Protein 4D2I (pdb70)

GO terms:
  GO:0016887 ATP hydrolysis activity (F, EXP)
  GO:0043138 3'-5' DNA helicase activity (F, EXP)
  GO:0043139 5'-3' DNA helicase activity (F, EXP)
  GO:0005515 protein binding (F, IPI)

B-factor: mean 50.23, std 13.12, range [23.18, 131.53]

Secondary structure (DSSP, 8-state):
-EEEEEES---SSEEEEEESS---TT-EEEEEETTEEEEEEEEEEEEE-SSS-TT---HHHHHHHHHSSS----EEEEEEEEEEETTTTTB--SSPPPTT-EEEEPPHHHHHHHHTTT--EEEEEESSS--EEEE-SGGGGG-EEEE-STTSSHHHHHHHHHHHHHHTT--EEEEESSSTTTTS--TTEEEE---B-GGG--HHHHHHHTT--TT-HHHHHHHHHHHHHHHHHHHHHHHHT-S-GGGSHHHHHHHHHHH--HHHHHHHHHHHHHTTTTB-SSSPPHHHH--TTSEEEEE-TT--HHHHHHHHHHHHHHHHHHHHHHHHHSSSS--S-EEEEETTHHHH--SSS--HHHHHHHHHHHHGGGGTEEEEEEES-GGGS-HHHHTT--EEEE-----HHHHHHHHTT-SS--HHHHTTGGG--TTEEEEESTTSSS-EEEEEPPPSS-PPPSPPPS--/-EEEEEEEEE-SSEEEEEESS---TT-EEEEEETTEEEEEEEEEEEEE-SSS-TT---HHHHHHHHHSSS----EEEEEEEEEEETTTTTB--SSPPPTT-EEEEPPHHHHHHHHTTT--EEEEEESSS--EEEE-SGGGGG-EEEE-STTSSHHHHHHHHHHHHHHTT--EEEEESSSTTTTS--TTEEEE---B-GGG--HHHHHHHTT-STT-HHHHHHHHHHHHHHHHHHHHH--HHHHHHHHHHH--HHHHHHHHHHHHHHHTTTTB-SSSPPHHHH--TTSEEEEE-TT--HHHHHHHHHHHHHHHHHHHHHHHHHSSSS--S-EEEEETTGGGT--SSS--HHHHHHHHHHHHHHHHTEEEEEEES-GGGS-HHHHTT--EEEE-----HHHHHHHHTT-SS--HHHHTTGGG--TTEEEEESTTSSS-EEEEEPP-SS-PPPSSPPSS--

Nearest PDB structures (foldseek):
  4d2i-assembly1_A  TM=1.002E+00  e=2.259E-101  Saccharolobus solfataricus P2
  4d2i-assembly1_B-3  TM=9.836E-01  e=3.984E-94  Saccharolobus solfataricus P2
  8wld-assembly1_A  TM=7.242E-01  e=3.880E-29  Paenibacillus sp. 453mf
  8wod-assembly1_O  TM=7.188E-01  e=1.744E-27  Paenibacillus sp. 453mf
  8woc-assembly1_A  TM=7.918E-01  e=6.449E-25  Paenibacillus sp. 45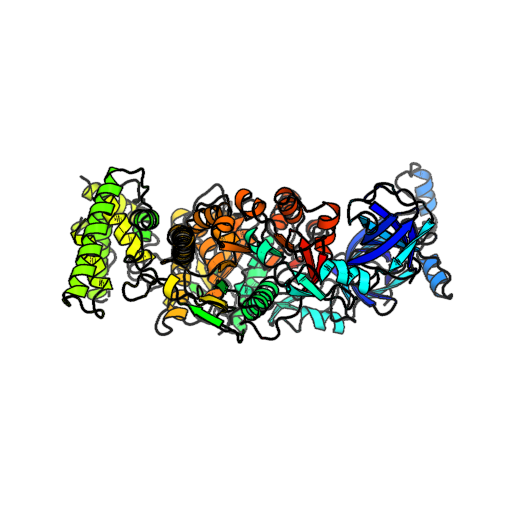3mf

Solvent-accessible surface area: 38636 Å² total; per-residue (Å²): 127,72,1,0,91,1,46,53,176,25,74,52,101,76,3,51,0,70,15,101,101,91,8,86,27,1,29,6,0,1,0,99,15,101,128,9,44,0,0,0,0,0,10,40,7,24,7,1,5,98,92,1,59,63,120,24,46,56,30,119,85,0,59,173,30,84,151,122,135,160,54,32,64,63,51,12,68,1,96,0,30,5,20,1,5,28,89,72,158,60,106,145,2,116,76,47,8,139,75,47,9,60,0,46,57,3,86,50,126,7,0,75,34,2,3,16,131,67,7,69,0,82,0,0,27,2,25,69,67,128,0,61,0,62,0,44,49,122,16,6,22,71,5,2,0,1,0,0,4,28,45,2,18,23,23,37,0,4,0,4,8,3,14,61,7,5,100,104,49,19,6,3,0,0,3,0,3,20,0,26,0,30,83,7,98,9,117,51,28,25,137,2,72,11,56,0,6,0,26,94,12,57,29,126,9,0,0,50,5,2,107,3,162,43,114,34,136,123,47,31,144,25,0,93,144,4,5,57,139,9,4,79,41,0,100,64,20,54,96,68,56,133,21,77,109,112,62,2,59,65,61,0,63,100,77,0,38,120,32,24,164,35,44,0,24,11,48,0,21,25,0,26,85,68,9,73,38,1,10,31,5,72,17,51,13,4,25,125,49,6,90,146,17,69,0,0,0,0,10,2,21,58,5,8,39,27,0,0,18,0,0,0,6,6,5,0,28,56,0,3,39,1,22,101,60,49,112,206,47,160,115,46,28,4,102,19,81,1,22,0,7,0,12,14,0,9,4,5,0,8,117,116,55,134,28,41,0,31,109,24,0,31,77,0,10,173,39,0,130,120,24,22,0,2,0,6,0,0,0,25,30,0,48,13,2,11,67,84,1,0,62,48,2,38,0,0,0,0,0,46,4,28,2,38,48,3,27,106,36,0,26,124,6,19,142,58,18,35,112,52,2,1,120,25,0,20,22,0,17,79,12,30,0,1,0,2,15,119,2,15,82,24,33,0,1,0,81,3,29,162,14,140,19,173,48,88,54,18,45,39,85,2,39,79,130,58,4,0,21,0,0,2,98,1,36,30,62,84,3,32,5,0,8,57,99,111,21,128,21,0,21,0,0,0,0,93,15,99,132,10,47,0,0,0,0,3,8,51,50,67,181,22,17,66,85,47,75,150,126,60,141,56,114,118,84,32,104,172,34,145,153,1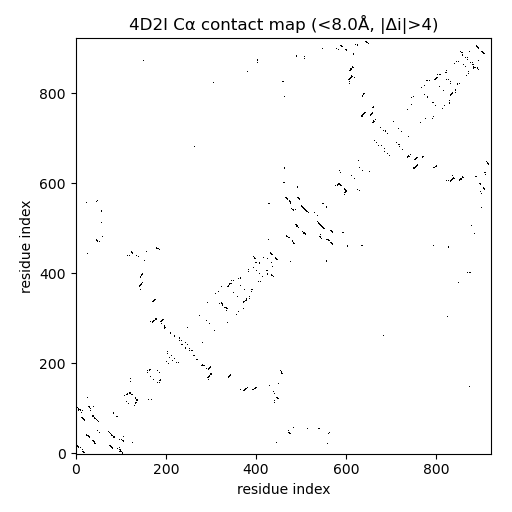23,134,159,53,45,67,115,54,20,27,1,78,1,34,6,20,2,4,24,88,64,155,64,68,51,2,52,15,0,1,57,4,1,7,43,0,40,53,1,89,49,129,15,0,80,32,2,4,20,131,70,9,70,1,86,0,0,28,2,13,64,44,121,0,62,0,67,0,39,9,47,7,4,0,30,4,1,0,0,0,0,35,112,64,4,17,22,22,38,0,3,0,4,8,3,23,64,5,5,90,78,29,0,2,2,0,0,1,0,56,63,2,22,0,14,90,14,96,8,116,50,46,20,139,5,91,11,63,0,6,0,13,87,7,49,27,88,18,1,1,50,10,2,92,6,48,135,121,16,69,71,34,6,58,13,3,21,118,6,4,58,147,12,3,80,44,13,112,87,93,159,69,57,67,108,0,66,107,87,0,37,118,32,28,124,23,112,92,76,0,41,92,57,0,69,85,3,27,111,89,10,73,76,0,11,29,6,108,19,49,13,3,26,142,48,9,89,132,13,54,0,0,0,0,12,4,73,151,28,67,109,51,0,10,20,2,0,0,5,5,4,0,32,60,0,0,34,3,21,32,63,48,68,112,46,151,119,44,27,5,102,17,9,0,5,0,6,0,9,24,0,25,37,4,0,13,116,152,89,139,23,57,0,36,90,23,0,24,15,0,6,17,0,0,27,14,4,2,0,0,1,7,0,1,0,44,113,0,102,10,1,12,57,33,2,0,25,23,1,16,0,1,0,0,0,69,4,110,79,79,73,23,30,114,40,0,16,44,5,7,19,33,0,16,80,44,2,3,104,20,0,46,67,4,84,93,11,28,0,0,0,2,16,84,2,18,89,24,37,0,1,0,90,5,34,164,18,169,22,165,48,95,57,44,136,100,113,169,167,44,233

Foldseek 3Di:
DFFWFWADDWDLWKTKTWGPDDDDFQFWKWFDDDLFTWIKTWFDKDKAFPVCHPPDDDVVVVVVCVVDPPPTDMTMMTMITGQATVRPVGHTRPGIHDGGGTMGGDDLVVLLVFFPPQFQQWFFFGPPDPHTGGFHDLQLLLAEEEEAAPQQQRVQSVLSRLQSQLVVFAFEEEEAALCFLVPWPRPLEQEDEFADALLPDALCLVCVLLVHHVVNPVLSVLSNVQSVVLSVVLVVCVVVVNDDQVPDVVCSLVSSCVSAPVSNNVSSVVSCVQQVVHYHNPDDDVLVSTDISGHYYYYCNPPDLSNSLSRLLRNLVQQVVQLVVCVVPVPGGRNHAYEYEYEQCLSPAFPVDDTSNNVSLLVCLVCVSVRRYGYYYYHHQQNSGDLSNLLSRQKYWQAADDDVVSLVSNVSSYPWDDPSNSVRSNVGGRQWTFIGGNRGSTTHTGRGDRNPIGTDDSDDDPPD/DFFWFWADDWDLWKTKTWGPDDDAFQFWKWWDDDQFTWIKTWFDKDKAFPVCHPPDDDPVVVVVCVVDDPPTDMIMMTMITTQATVRPVGHTRPGIDDTGTTMGGDDQVVVLVFFPPQAQQWFFFTPPDPHTGGFHPLQLLLFEEEEEAPQQQQVQSVLSRLQRCLVVFAAEEEEAAQQFPQPWPRPQEQEDEAADALLLDALVLVCVLLVHDPVQPPLSVLSNVLSVVLSVVCVVVVDPVSSLVSSVVSEVSRVVNNVSVVVSCVLLVVHYDNPDDDPLVSTDTSGHYYYYCNPPDLSSSLSRLLSNLVQQLVQLVVCVVPVPTGRNAAYEYEYEQCLSAAFPVDDTSNNVSLLVCLVCVSVRRYGYYYYHHQLNSHDLSNLLSNAKYWQAADDDVVSLVSNVVSYPWDDPSNSVRRNVGGRQWTFIGHNRGSTTGTGRGDGNPIGTDDRDDDPPDD

CATH classification: 3.40.50.300

Sequence (922 aa):
MIIGYVIGQATTQEALILAERPVRLGTYVVLEYDNVKALGLITNVTRGSPLLDDNMNDIEIVQRLKQFNNSIPVYTKAKVKLLCDMNNHFLMPDIPPFAGTPAREAEDEELKSIYSQDGQIRIGSLIGKNVEVKLNINSFARHLAILAATGSGKSNTVAVLSQRISELGGSVLIFDYHGEYYDSDIKNLNRIEPKLNPLYMTPREFSTLLEIRENAIIQYRILRRAFIKVTNGIRAALAAGQIPFSTLNSQFYELMADALKDEVLNKFEEFMDRYSNVIDLTSSDIIEKVKRGKVNVVSLTQLDEDSMDAVVSHYLRRILDSRKDFKRSKNSGLKFPIIAVIEEAHVFLSKNENTLTKYWASRIARREGRKFGVGLTIVSQRPKGLDENILSQMTNKIILKIIEPTDKKYILESSDNLSEDLAEQLSSLDVGEAIIIGKIVKLPAVVKIDMFEGKLLGSDPDMIGMIIGYVIGQATTQEALILAERPVRLGTYVVLEYDNVKALGLITNVTRGSPLLDDNMNDIEIVQRLKQFNNSIPVYTKAKVKLLCDMNNHFLMPDIPPFAGTPAREAEDEELKSIYSQDGQIRIGSLIGKNVEVKLNINSFARHLAILAATGSGKSNTVAVLSQRISELGGSVLIFDYHGEYYDSDIKNLNRIEPKLNPLYMTPREFSTLLEIRENAIIQYRILRRAFIKVTNGIRAALLNSQFYELMADALSAKDEVLNKFEEFMDRYSNVIDLTSSDIIEKVKRGKVNVVSLTQLDEDSMDAVVSHYLRRILDSRKDFKRSKNSGLKFPIIAVIEEAHVFLSKNENTLTKYWASRIAREGRKFGVGLTIVSQRPKGLDENILSQMTNKIILKIIEPTDKKYILESSDNLSEDLAEQLSSLDVGEAIIIGKIVKLPAVVKIDMFEGKLLGSDPDMIGE

Radius of gyration: 31.59 Å; Cα contacts (8 Å, |Δi|>4): 2035; chains: 2; bounding box: 68×68×96 Å

InterPro domains:
  IPR002789 Helicase HerA, central domain [PF01935] (121-331)
  IPR008571 Helicase HerA-like [PTHR42957] (1-480)
  IPR018538 Helicase HerA, barrel domain [PF09378] (3-84)
  IPR027417 P-loop containing nucleoside triphosphate hydrolase [G3DSA:3.40.50.300] (107-249)
  IPR027417 P-loop containing nucleoside triphosphate hydrolase [G3DSA:3.40.50.300] (277-476)
  IPR027417 P-loop containing nucleoside triphosphate hydrolase [SSF52540] (96-469)
  IPR053460 DNA Double-strand Break Repair Helicase [NF040937] (1-485)

Organism: Saccharolobus solfataricus (strain ATCC 35092 / DSM 1617 / JCM 11322 / P2) (NCBI:txid273057)

Structure (mmCIF, N/CA/C/O backbone):
data_4D2I
#
_entry.id   4D2I
#
_cell.length_a   150.210
_cell.length_b   150.210
_cell.length_c   140.540
_cell.angle_alpha   90.00
_cell.angle_beta   90.00
_cell.angle_gamma   120.00
#
_symmetry.space_group_name_H-M   'H 3'
#
loop_
_entity.id
_entity.type
_entity.pdbx_description
1 polymer HERA
2 non-polymer 'PHOSPHOAMINOPHOSPHONIC ACID-ADENYLATE ESTER'
3 non-polymer 'MAGNESIUM ION'
4 water water
#
loop_
_atom_site.group_PDB
_atom_site.id
_atom_site.type_symbol
_atom_site.label_atom_id
_atom_site.label_alt_id
_atom_site.label_comp_id
_atom_site.label_asym_id
_atom_site.label_entity_id
_atom_site.label_seq_id
_atom_site.pdbx_PDB_ins_code
_atom_site.Cartn_x
_atom_site.Cartn_y
_atom_site.Cartn_z
_atom_site.occupancy
_atom_site.B_iso_or_equiv
_atom_site.auth_seq_id
_atom_site.auth_comp_id
_atom_site.auth_asym_id
_atom_site.auth_atom_id
_atom_site.pdbx_PDB_model_num
ATOM 1 N N . MET A 1 1 ? -40.237 0.903 32.335 1.00 55.57 1 MET A N 1
ATOM 2 C CA . MET A 1 1 ? -39.560 -0.034 33.225 1.00 62.04 1 MET A CA 1
ATOM 3 C C . MET A 1 1 ? -38.073 0.285 33.352 1.00 53.81 1 MET A C 1
ATOM 4 O O . MET A 1 1 ? -37.332 0.175 32.378 1.00 51.94 1 MET A O 1
ATOM 9 N N . ILE A 1 2 ? -37.645 0.687 34.549 1.00 52.34 2 ILE A N 1
ATOM 10 C CA . ILE A 1 2 ? -36.231 0.952 34.817 1.00 53.12 2 ILE A CA 1
ATOM 11 C C . ILE A 1 2 ? -35.430 -0.349 34.771 1.00 58.56 2 ILE A C 1
ATOM 12 O O . ILE A 1 2 ? -35.680 -1.269 35.548 1.00 63.67 2 ILE A O 1
ATOM 17 N N . ILE A 1 3 ? -34.467 -0.429 33.859 1.00 53.45 3 ILE A N 1
ATOM 18 C CA . ILE A 1 3 ? -33.667 -1.638 33.730 1.00 56.06 3 ILE A CA 1
ATOM 19 C C . ILE A 1 3 ? -32.215 -1.412 34.149 1.00 52.97 3 ILE A C 1
ATOM 20 O O . ILE A 1 3 ? -31.474 -2.366 34.376 1.00 51.91 3 ILE A O 1
ATOM 25 N N . GLY A 1 4 ? -31.814 -0.151 34.265 1.00 48.17 4 GLY A N 1
ATOM 26 C CA . GLY A 1 4 ? -30.457 0.156 34.669 1.00 44.11 4 GLY A CA 1
ATOM 27 C C . GLY A 1 4 ? -30.186 1.625 34.918 1.00 43.76 4 GLY A C 1
ATOM 28 O O . GLY A 1 4 ? -31.065 2.471 34.745 1.00 43.00 4 GLY A O 1
ATOM 29 N N . TYR A 1 5 ? -28.962 1.926 35.343 1.00 40.90 5 TYR A N 1
ATOM 30 C CA . TYR A 1 5 ? -28.561 3.298 35.615 1.00 42.30 5 TYR A CA 1
ATOM 31 C C . TYR A 1 5 ? -27.203 3.574 34.982 1.00 37.68 5 TYR A C 1
ATOM 32 O O . TYR A 1 5 ? -26.391 2.663 34.822 1.00 34.91 5 TYR A O 1
ATOM 41 N N . VAL A 1 6 ? -26.958 4.835 34.637 1.00 38.94 6 VAL A N 1
ATOM 42 C CA . VAL A 1 6 ? -25.710 5.232 33.993 1.00 39.40 6 VAL A CA 1
ATOM 43 C C . VAL A 1 6 ? -24.546 5.236 34.972 1.00 41.29 6 VAL A C 1
ATOM 44 O O . VAL A 1 6 ? -24.613 5.864 36.027 1.00 42.94 6 VAL A O 1
ATOM 48 N N . ILE A 1 7 ? -23.476 4.533 34.615 1.00 38.56 7 ILE A N 1
ATOM 49 C CA . ILE A 1 7 ? -22.276 4.519 35.436 1.00 40.68 7 ILE A CA 1
ATOM 50 C C . ILE A 1 7 ? -21.058 4.980 34.646 1.00 41.01 7 ILE A C 1
ATOM 51 O O . ILE A 1 7 ? -21.002 4.849 33.427 1.00 38.99 7 ILE A O 1
ATOM 56 N N . GLY A 1 8 ? -20.089 5.541 35.356 1.00 43.67 8 GLY A N 1
ATOM 57 C CA . GLY A 1 8 ? -18.836 5.943 34.754 1.00 42.42 8 GLY A CA 1
ATOM 58 C C . GLY A 1 8 ? -18.957 7.117 33.809 1.00 40.93 8 GLY A C 1
ATOM 59 O O . GLY A 1 8 ? -19.839 7.966 33.961 1.00 42.76 8 GLY A O 1
ATOM 60 N N . GLN A 1 9 ? -18.059 7.166 32.829 1.00 42.72 9 GLN A N 1
ATOM 61 C CA . GLN A 1 9 ? -17.983 8.299 31.917 1.00 42.93 9 GLN A CA 1
ATOM 62 C C . GLN A 1 9 ? -18.987 8.195 30.773 1.00 41.11 9 GLN A C 1
ATOM 63 O O . GLN A 1 9 ? -19.330 7.101 30.327 1.00 40.13 9 GLN A O 1
ATOM 69 N N . ALA A 1 10 ? -19.450 9.347 30.303 1.00 38.73 10 ALA A N 1
ATOM 70 C CA . ALA A 1 10 ? -20.427 9.406 29.227 1.00 37.77 10 ALA A CA 1
ATOM 71 C C . ALA A 1 10 ? -20.213 10.633 28.356 1.00 42.49 10 ALA A C 1
ATOM 72 O O . ALA A 1 10 ? -19.843 11.698 28.846 1.00 44.06 10 ALA A O 1
ATOM 74 N N . THR A 1 11 ? -20.441 10.472 27.058 1.00 44.09 11 THR A N 1
ATOM 75 C CA . THR A 1 11 ? -20.345 11.576 26.118 1.00 43.55 11 THR A CA 1
ATOM 76 C C . THR A 1 11 ? -21.723 11.916 25.568 1.00 43.38 11 THR A C 1
ATOM 77 O O . THR A 1 11 ? -22.736 11.476 26.106 1.00 38.20 11 THR A O 1
ATOM 81 N N . THR A 1 12 ? -21.758 12.695 24.493 1.00 51.30 12 THR A N 1
ATOM 82 C CA . THR A 1 12 ? -23.023 13.095 23.889 1.00 45.71 12 THR A CA 1
ATOM 83 C C . THR A 1 12 ? -23.583 12.016 22.959 1.00 45.09 12 THR A C 1
ATOM 84 O O . THR A 1 12 ? -24.676 12.175 22.416 1.00 47.69 12 THR A O 1
ATOM 88 N N . GLN A 1 13 ? -22.849 10.919 22.779 1.00 44.51 13 GLN A N 1
ATOM 89 C CA . GLN A 1 13 ? -23.333 9.840 21.916 1.00 47.28 13 GLN A CA 1
ATOM 90 C C . GLN A 1 13 ? -22.967 8.441 22.409 1.00 40.32 13 GLN A C 1
ATOM 91 O O . GLN A 1 13 ? -23.164 7.454 21.703 1.00 43.75 13 GLN A O 1
ATOM 97 N N . GLU A 1 14 ? -22.481 8.347 23.638 1.00 42.37 14 GLU A N 1
ATOM 98 C CA . GLU A 1 14 ? -22.187 7.050 24.227 1.00 39.45 14 GLU A CA 1
ATOM 99 C C . GLU A 1 14 ? -22.275 7.118 25.746 1.00 41.11 14 GLU A C 1
ATOM 100 O O . GLU A 1 14 ? -21.923 8.131 26.348 1.00 38.57 14 GLU A O 1
ATOM 106 N N . ALA A 1 15 ? -22.764 6.041 26.355 1.00 39.63 15 ALA A N 1
ATOM 107 C CA . ALA A 1 15 ? -22.858 5.951 27.804 1.00 35.01 15 ALA A CA 1
ATOM 108 C C . ALA A 1 15 ? -22.778 4.500 28.280 1.00 36.41 15 ALA A C 1
ATOM 109 O O . ALA A 1 15 ? -23.037 3.573 27.516 1.00 33.50 15 ALA A O 1
ATOM 111 N N . LEU A 1 16 ? -22.420 4.311 29.546 1.00 35.84 16 LEU A N 1
ATOM 112 C CA . LEU A 1 16 ? -22.336 2.981 30.138 1.00 34.90 16 LEU A CA 1
ATOM 113 C C . LEU A 1 16 ? -23.383 2.801 31.234 1.00 37.44 16 LEU A C 1
ATOM 114 O O . LEU A 1 16 ? -23.488 3.631 32.133 1.00 44.15 16 LEU A O 1
ATOM 119 N N . ILE A 1 17 ? -24.152 1.720 31.175 1.00 33.99 17 ILE A N 1
ATOM 120 C CA . ILE A 1 17 ? -25.168 1.495 32.196 1.00 37.13 17 ILE A CA 1
ATOM 121 C C . ILE A 1 17 ? -24.927 0.206 32.970 1.00 37.71 17 ILE A C 1
ATOM 122 O O . ILE A 1 17 ? -24.441 -0.788 32.423 1.00 34.11 17 ILE A O 1
ATOM 127 N N . LEU A 1 18 ? -25.232 0.257 34.264 1.00 37.52 18 LEU A N 1
ATOM 128 C CA . LEU A 1 18 ? -25.292 -0.940 35.087 1.00 38.05 18 LEU A CA 1
ATOM 129 C C . LEU A 1 18 ? -26.745 -1.383 35.178 1.00 37.46 18 LEU A C 1
ATOM 130 O O . LEU A 1 18 ? -27.603 -0.611 35.582 1.00 42.42 18 LEU A O 1
ATOM 135 N N . ALA A 1 19 ? -27.025 -2.618 34.777 1.00 35.53 19 ALA A N 1
ATOM 136 C CA . ALA A 1 19 ? -28.405 -3.075 34.646 1.00 41.88 19 ALA A CA 1
ATOM 137 C C . ALA A 1 19 ? -28.866 -3.940 35.820 1.00 46.30 19 ALA A C 1
ATOM 138 O O . ALA A 1 19 ? -28.079 -4.673 36.415 1.00 46.27 19 ALA A O 1
ATOM 140 N N . GLU A 1 20 ? -30.150 -3.843 36.148 1.00 51.61 20 GLU A N 1
ATOM 141 C CA . GLU A 1 20 ? -30.754 -4.694 37.172 1.00 54.36 20 GLU A CA 1
ATOM 142 C C . GLU A 1 20 ? -31.546 -5.814 36.511 1.00 56.50 20 GLU A C 1
ATOM 143 O O . GLU A 1 20 ? -31.826 -6.841 37.127 1.00 56.89 20 GLU A O 1
ATOM 149 N N . ARG A 1 21 ? -31.920 -5.590 35.255 1.00 59.71 21 ARG A N 1
ATOM 150 C CA . ARG A 1 21 ? -32.609 -6.591 34.447 1.00 64.57 21 ARG A CA 1
ATOM 151 C C . ARG A 1 21 ? -31.747 -6.975 33.249 1.00 66.34 21 ARG A C 1
ATOM 152 O O . ARG A 1 21 ? -30.949 -6.167 32.773 1.00 69.94 21 ARG A O 1
ATOM 160 N N . PRO A 1 22 ? -31.897 -8.215 32.760 1.00 63.49 22 PRO A N 1
ATOM 161 C CA . PRO A 1 22 ? -31.141 -8.661 31.584 1.00 60.47 22 PRO A CA 1
ATOM 162 C C . PRO A 1 22 ? -31.477 -7.862 30.325 1.00 55.75 22 PRO A C 1
ATOM 163 O O . PRO A 1 22 ? -32.652 -7.648 30.036 1.00 58.97 22 PRO A O 1
ATOM 167 N N . VAL A 1 23 ? -30.451 -7.414 29.604 1.00 64.27 23 VAL A N 1
ATOM 168 C CA . VAL A 1 23 ? -30.634 -6.655 28.364 1.00 53.49 23 VAL A CA 1
ATOM 169 C C . VAL A 1 23 ? -29.833 -7.263 27.215 1.00 44.56 23 VAL A C 1
ATOM 170 O O . VAL A 1 23 ? -28.961 -8.104 27.432 1.00 44.31 23 VAL A O 1
ATOM 174 N N . ARG A 1 24 ? -30.122 -6.835 25.991 1.00 44.55 24 ARG A N 1
ATOM 175 C CA . ARG A 1 24 ? -29.437 -7.386 24.825 1.00 44.63 24 ARG A CA 1
ATOM 176 C C . ARG A 1 24 ? -29.369 -6.418 23.653 1.00 40.19 24 ARG A C 1
ATOM 177 O O . ARG A 1 24 ? -29.972 -5.347 23.686 1.00 43.14 24 ARG A O 1
ATOM 185 N N . LEU A 1 25 ? -28.619 -6.807 22.625 1.00 42.61 25 LEU A N 1
ATOM 186 C CA . LEU A 1 25 ? -28.497 -6.029 21.394 1.00 43.15 25 LEU A CA 1
ATOM 187 C C . LEU A 1 25 ? -29.868 -5.709 20.817 1.00 41.38 25 LEU A C 1
ATOM 188 O O . LEU A 1 25 ? -30.752 -6.568 20.775 1.00 41.48 25 LEU A O 1
ATOM 193 N N . GLY A 1 26 ? -30.030 -4.471 20.366 1.00 40.95 26 GLY A N 1
ATOM 194 C CA . GLY A 1 26 ? -31.246 -4.049 19.699 1.00 42.63 26 GLY A CA 1
ATOM 195 C C . GLY A 1 26 ? -32.300 -3.514 20.643 1.00 44.94 26 GLY A C 1
ATOM 196 O O . GLY A 1 26 ? -33.389 -3.136 20.218 1.00 58.81 26 GLY A O 1
ATOM 197 N N . THR A 1 27 ? -31.979 -3.487 21.929 1.00 42.20 27 THR A N 1
ATOM 198 C CA . THR A 1 27 ? -32.889 -2.932 22.921 1.00 43.56 27 THR A CA 1
ATOM 199 C C . THR A 1 27 ? -32.779 -1.411 22.974 1.00 45.52 27 THR A C 1
ATOM 200 O O . THR A 1 27 ? -31.693 -0.862 23.166 1.00 46.93 27 THR A O 1
ATOM 204 N N . TYR A 1 28 ? -33.905 -0.734 22.772 1.00 44.32 28 TYR A N 1
ATOM 205 C CA . TYR A 1 28 ? -33.938 0.720 22.841 1.00 41.17 28 TYR A CA 1
ATOM 206 C C . TYR A 1 28 ? -34.309 1.202 24.242 1.00 41.49 28 TYR A C 1
ATOM 207 O O . TYR A 1 28 ? -35.118 0.588 24.938 1.00 39.51 28 TYR A O 1
ATOM 216 N N . VAL A 1 29 ? -33.710 2.316 24.644 1.00 39.34 29 VAL A N 1
ATOM 217 C CA . VAL A 1 29 ? -33.805 2.789 26.013 1.00 39.34 29 VAL A CA 1
ATOM 218 C C . VAL A 1 29 ? -33.845 4.319 26.074 1.00 38.38 29 VAL A C 1
ATOM 219 O O . VAL A 1 29 ? -33.224 4.995 25.265 1.00 41.47 29 VAL A O 1
ATOM 223 N N . VAL A 1 30 ? -34.604 4.862 27.022 1.00 40.59 30 VAL A N 1
ATOM 224 C CA . VAL A 1 30 ? -34.681 6.306 27.196 1.00 42.10 30 VAL A CA 1
ATOM 225 C C . VAL A 1 30 ? -33.902 6.774 28.434 1.00 41.15 30 VAL A C 1
ATOM 226 O O . VAL A 1 30 ? -33.977 6.164 29.503 1.00 35.62 30 VAL A O 1
ATOM 230 N N . LEU A 1 31 ? -33.117 7.833 28.252 1.00 42.27 31 LEU A N 1
ATOM 231 C CA . LEU A 1 31 ? -32.398 8.494 29.339 1.00 40.55 31 LEU A CA 1
ATOM 232 C C . LEU A 1 31 ? -32.905 9.924 29.506 1.00 42.14 31 LEU A C 1
ATOM 233 O O . LEU A 1 31 ? -32.640 10.780 28.662 1.00 44.07 31 LEU A O 1
ATOM 238 N N . GLU A 1 32 ? -33.630 10.183 30.591 1.00 39.61 32 GLU A N 1
ATOM 239 C CA . GLU A 1 32 ? -34.163 11.522 30.850 1.00 44.62 32 GLU A CA 1
ATOM 240 C C . GLU A 1 32 ? -33.352 12.266 31.907 1.00 46.95 32 GLU A C 1
ATOM 241 O O . GLU A 1 32 ? -33.327 11.880 33.076 1.00 46.88 32 GLU A O 1
ATOM 247 N N . TYR A 1 33 ? -32.693 13.339 31.482 1.00 48.46 33 TYR A N 1
ATOM 248 C CA . TYR A 1 33 ? -31.878 14.159 32.371 1.00 47.91 33 TYR A CA 1
ATOM 249 C C . TYR A 1 33 ? -31.885 15.584 31.848 1.00 50.48 33 TYR A C 1
ATOM 250 O O . TYR A 1 33 ? -31.809 15.799 30.640 1.00 50.93 33 TYR A O 1
ATOM 259 N N . ASP A 1 34 ? -31.960 16.547 32.764 1.00 56.04 34 ASP A N 1
ATOM 260 C CA . ASP A 1 34 ? -32.179 17.953 32.425 1.00 59.67 34 ASP A CA 1
ATOM 261 C C . ASP A 1 34 ? -33.440 18.078 31.569 1.00 62.95 34 ASP A C 1
ATOM 262 O O . ASP A 1 34 ? -34.487 17.526 31.912 1.00 70.21 34 ASP A O 1
ATOM 267 N N . ASN A 1 35 ? -33.333 18.780 30.446 1.00 58.03 35 ASN A N 1
ATOM 268 C CA . ASN A 1 35 ? -34.445 18.873 29.505 1.00 58.19 35 ASN A CA 1
ATOM 269 C C . ASN A 1 35 ? -34.192 17.975 28.302 1.00 52.67 35 ASN A C 1
ATOM 270 O O . ASN A 1 35 ? -34.669 18.234 27.196 1.00 50.29 35 ASN A O 1
ATOM 275 N N . VAL A 1 36 ? -33.438 16.909 28.537 1.00 48.74 36 VAL A N 1
ATOM 276 C CA . VAL A 1 36 ? -33.027 16.008 27.474 1.00 44.69 36 VAL A CA 1
ATOM 277 C C . VAL A 1 36 ? -33.675 14.641 27.606 1.00 43.79 36 VAL A C 1
ATOM 278 O O . VAL A 1 36 ? -33.568 13.984 28.643 1.00 43.27 36 VAL A O 1
ATOM 282 N N . LYS A 1 37 ? -34.346 14.224 26.539 1.00 44.31 37 LYS A N 1
ATOM 283 C CA . LYS A 1 37 ? -34.935 12.897 26.457 1.00 45.17 37 LYS A CA 1
ATOM 284 C C . LYS A 1 37 ? -34.132 12.057 25.460 1.00 41.81 37 LYS A C 1
ATOM 285 O O . LYS A 1 37 ? -34.483 11.966 24.285 1.00 38.51 37 LYS A O 1
ATOM 291 N N . ALA A 1 38 ? -33.038 11.465 25.931 1.00 43.06 38 ALA A N 1
ATOM 292 C CA . ALA A 1 38 ? -32.084 10.811 25.039 1.00 43.76 38 ALA A CA 1
ATOM 293 C C . ALA A 1 38 ? -32.495 9.383 24.720 1.00 40.04 38 ALA A C 1
ATOM 294 O O . ALA A 1 38 ? -32.617 8.545 25.611 1.00 38.39 38 ALA A O 1
ATOM 296 N N . LEU A 1 39 ? -32.728 9.123 23.440 1.00 36.60 39 LEU A N 1
ATOM 297 C CA . LEU A 1 39 ? -32.937 7.768 22.965 1.00 37.65 39 LEU A CA 1
ATOM 298 C C . LEU A 1 39 ? -31.589 7.072 22.785 1.00 37.41 39 LEU A C 1
ATOM 299 O O . LEU A 1 39 ? -30.671 7.610 22.162 1.00 37.70 39 LEU A O 1
ATOM 304 N N . GLY A 1 40 ? -31.461 5.887 23.360 1.00 35.79 40 GLY A N 1
ATOM 305 C CA . GLY A 1 40 ? -30.226 5.142 23.265 1.00 37.58 40 GLY A CA 1
ATOM 306 C C . GLY A 1 40 ? -30.453 3.725 22.792 1.00 37.00 40 GLY A C 1
ATOM 307 O O . GLY A 1 40 ? -31.523 3.155 22.983 1.00 36.00 40 GLY A O 1
ATOM 308 N N . LEU A 1 41 ? -29.439 3.155 22.160 1.00 37.68 41 LEU A N 1
ATOM 309 C CA . LEU A 1 41 ? -29.543 1.799 21.653 1.00 39.26 41 LEU A CA 1
ATOM 310 C C . LEU A 1 41 ? -28.520 0.914 22.337 1.00 39.35 41 LEU A C 1
ATOM 311 O O . LEU A 1 41 ? -27.329 1.226 22.339 1.00 40.72 41 LEU A O 1
ATOM 316 N N . ILE A 1 42 ? -28.977 -0.182 22.930 1.00 37.11 42 ILE A N 1
ATOM 317 C CA . ILE A 1 42 ? -28.052 -1.096 23.586 1.00 41.92 42 ILE A CA 1
ATOM 318 C C . ILE A 1 42 ? -27.284 -1.884 22.538 1.00 42.05 42 ILE A C 1
ATOM 319 O O . ILE A 1 42 ? -27.875 -2.505 21.655 1.00 40.72 42 ILE A O 1
ATOM 324 N N . THR A 1 43 ? -25.959 -1.832 22.631 1.00 44.80 43 THR A N 1
ATOM 325 C CA . THR A 1 43 ? -25.091 -2.518 21.683 1.00 47.53 43 THR A CA 1
ATOM 326 C C . THR A 1 43 ? -24.370 -3.697 22.337 1.00 45.31 43 THR A C 1
ATOM 327 O O . THR A 1 43 ? -24.815 -4.839 22.238 1.00 50.45 43 THR A O 1
ATOM 331 N N . ASN A 1 44 ? -23.275 -3.413 23.029 1.00 40.90 44 ASN A N 1
ATOM 332 C CA . ASN A 1 44 ? -22.498 -4.460 23.675 1.00 45.85 44 ASN A CA 1
ATOM 333 C C . ASN A 1 44 ? -22.958 -4.728 25.108 1.00 42.25 44 ASN A C 1
ATOM 334 O O . ASN A 1 44 ? -23.140 -3.803 25.892 1.00 42.18 44 ASN A O 1
ATOM 339 N N . VAL A 1 45 ? -23.155 -6.001 25.440 1.00 42.79 45 VAL A N 1
ATOM 340 C CA . VAL A 1 45 ? -23.563 -6.401 26.785 1.00 40.45 45 VAL A CA 1
ATOM 341 C C . VAL A 1 45 ? -22.579 -7.426 27.357 1.00 41.27 45 VAL A C 1
ATOM 342 O O . VAL A 1 45 ? -22.285 -8.428 26.709 1.00 41.80 45 VAL A O 1
ATOM 346 N N . THR A 1 46 ? -22.044 -7.154 28.548 1.00 40.77 46 THR A N 1
ATOM 347 C CA . THR A 1 46 ? -21.134 -8.089 29.216 1.00 41.89 46 THR A CA 1
ATOM 348 C C . THR A 1 46 ? -21.607 -8.429 30.630 1.00 39.82 46 THR A C 1
ATOM 349 O O . THR A 1 46 ? -22.302 -7.637 31.260 1.00 39.86 46 THR A O 1
ATOM 353 N N . ARG A 1 47 ? -21.221 -9.607 31.120 1.00 39.35 47 ARG A N 1
ATOM 354 C CA . ARG A 1 47 ? -21.507 -10.025 32.495 1.00 37.52 47 ARG A CA 1
ATOM 355 C C . ARG A 1 47 ? -20.221 -10.431 33.185 1.00 40.24 47 ARG A C 1
ATOM 356 O O . ARG A 1 47 ? -19.323 -10.966 32.547 1.00 44.00 47 ARG A O 1
ATOM 364 N N . GLY A 1 48 ? -20.130 -10.179 34.486 1.00 43.40 48 GLY A N 1
ATOM 365 C CA . GLY A 1 48 ? -18.933 -10.512 35.236 1.00 42.44 48 GLY A CA 1
ATOM 366 C C . GLY A 1 48 ? -19.182 -10.734 36.715 1.00 42.07 48 GLY A C 1
ATOM 367 O O . GLY A 1 48 ? -20.328 -10.818 37.159 1.00 38.70 48 GLY A O 1
ATOM 368 N N . SER A 1 49 ? -18.095 -10.842 37.474 1.00 42.28 49 SER A N 1
ATOM 369 C CA . SER A 1 49 ? -18.170 -11.005 38.925 1.00 41.43 49 SER A CA 1
ATOM 370 C C . SER A 1 49 ? -16.985 -10.356 39.630 1.00 41.87 49 SER A C 1
ATOM 371 O O . SER A 1 49 ? -15.831 -10.575 39.255 1.00 39.52 49 SER A O 1
ATOM 374 N N . PRO A 1 50 ? -17.269 -9.574 40.682 1.00 43.12 50 PRO A N 1
ATOM 375 C CA . PRO A 1 50 ? -16.223 -8.947 41.493 1.00 39.21 50 PRO A CA 1
ATOM 376 C C . PRO A 1 50 ? -15.434 -9.986 42.265 1.00 37.55 50 PRO A C 1
ATOM 377 O O . PRO A 1 50 ? -14.300 -9.729 42.656 1.00 40.12 50 PRO A O 1
ATOM 381 N N . LEU A 1 51 ? -16.049 -11.145 42.484 1.00 41.60 51 LEU A N 1
ATOM 382 C CA . LEU A 1 51 ? -15.444 -12.212 43.270 1.00 47.96 51 LEU A CA 1
ATOM 383 C C . LEU A 1 51 ? -14.821 -13.256 42.355 1.00 50.19 51 LEU A C 1
ATOM 384 O O . LEU A 1 51 ? -13.650 -13.611 42.503 1.00 52.10 51 LEU A O 1
ATOM 389 N N . LEU A 1 52 ? -15.607 -13.722 41.391 1.00 46.80 52 LEU A N 1
ATOM 390 C CA . LEU A 1 52 ? -15.139 -14.715 40.434 1.00 45.01 52 LEU A CA 1
ATOM 391 C C . LEU A 1 52 ? -14.723 -14.043 39.134 1.00 43.49 52 LEU A C 1
ATOM 392 O O . LEU A 1 52 ? -15.337 -14.271 38.092 1.00 40.79 52 LEU A O 1
ATOM 397 N N . ASP A 1 53 ? -13.672 -13.226 39.201 1.00 41.99 53 ASP A N 1
ATOM 398 C CA . ASP A 1 53 ? -13.195 -12.464 38.046 1.00 48.08 53 ASP A CA 1
ATOM 399 C C . ASP A 1 53 ? -12.240 -13.267 37.154 1.00 45.96 53 ASP A C 1
ATOM 400 O O . ASP A 1 53 ? -12.140 -14.487 37.290 1.00 43.93 53 ASP A O 1
ATOM 405 N N . ASP A 1 54 ? -11.550 -12.579 36.243 1.00 45.84 54 ASP A N 1
ATOM 406 C CA . ASP A 1 54 ? -10.658 -13.242 35.282 1.00 49.39 54 ASP A CA 1
ATOM 407 C C . ASP A 1 54 ? -9.478 -13.942 35.957 1.00 52.49 54 ASP A C 1
ATOM 408 O O . ASP A 1 54 ? -8.989 -14.952 35.455 1.00 52.58 54 ASP A O 1
ATOM 413 N N . ASN A 1 55 ? -9.032 -13.411 37.094 1.00 52.34 55 ASN A N 1
ATOM 414 C CA . ASN A 1 55 ? -7.843 -13.930 37.772 1.00 54.18 55 ASN A CA 1
ATOM 415 C C . ASN A 1 55 ? -8.170 -14.964 38.846 1.00 53.85 55 ASN A C 1
ATOM 416 O O . ASN A 1 55 ? -7.311 -15.341 39.646 1.00 50.72 55 ASN A O 1
ATOM 421 N N . MET A 1 56 ? -9.418 -15.415 38.857 1.00 53.42 56 MET A N 1
ATOM 422 C CA . MET A 1 56 ? -9.824 -16.501 39.734 1.00 50.59 56 MET A CA 1
ATOM 423 C C . MET A 1 56 ? -9.175 -17.789 39.246 1.00 53.58 56 MET A C 1
ATOM 424 O O . MET A 1 56 ? -9.410 -18.217 38.115 1.00 60.17 56 MET A O 1
ATOM 429 N N . ASN A 1 57 ? -8.355 -18.403 40.093 1.00 54.20 57 ASN A N 1
ATOM 430 C CA . ASN A 1 57 ? -7.561 -19.550 39.666 1.00 52.72 5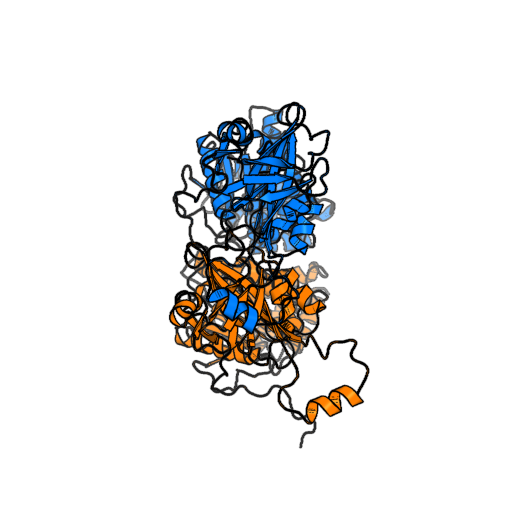7 ASN A CA 1
ATOM 431 C C . ASN A 1 57 ? -7.809 -20.826 40.471 1.00 52.76 57 ASN A C 1
ATOM 432 O O . ASN A 1 57 ? -7.311 -21.894 40.112 1.00 51.60 57 ASN A O 1
ATOM 437 N N . ASP A 1 58 ? -8.579 -20.718 41.551 1.00 50.44 58 ASP A N 1
ATOM 438 C CA . ASP A 1 58 ? -8.842 -21.872 42.406 1.00 48.72 58 ASP A CA 1
ATOM 439 C C . ASP A 1 58 ? -10.211 -22.485 42.126 1.00 47.12 58 ASP A C 1
ATOM 440 O O . ASP A 1 58 ? -11.242 -21.897 42.441 1.00 49.55 58 ASP A O 1
ATOM 445 N N . ILE A 1 59 ? -10.208 -23.675 41.536 1.00 49.84 59 ILE A N 1
ATOM 446 C CA . ILE A 1 59 ? -11.443 -24.349 41.144 1.00 50.23 59 ILE A CA 1
ATOM 447 C C . ILE A 1 59 ? -12.212 -24.876 42.359 1.00 50.15 59 ILE A C 1
ATOM 448 O O . ILE A 1 59 ? -13.441 -24.912 42.350 1.00 52.82 59 ILE A O 1
ATOM 453 N N . GLU A 1 60 ? -11.491 -25.243 43.416 1.00 53.51 60 GLU A N 1
ATOM 454 C CA . GLU A 1 60 ? -12.113 -25.811 44.611 1.00 52.34 60 GLU A CA 1
ATOM 455 C C . GLU A 1 60 ? -12.952 -24.783 45.375 1.00 53.13 60 GLU A C 1
ATOM 456 O O . GLU A 1 60 ? -13.990 -25.124 45.944 1.00 56.43 60 GLU A O 1
ATOM 462 N N . ILE A 1 61 ? -12.505 -23.529 45.379 1.00 49.34 61 ILE A N 1
ATOM 463 C CA . ILE A 1 61 ? -13.259 -22.449 46.012 1.00 50.17 61 ILE A CA 1
ATOM 464 C C . ILE A 1 61 ? -14.597 -22.262 45.302 1.00 52.37 61 ILE A C 1
ATOM 465 O O . ILE A 1 61 ? -15.632 -22.050 45.935 1.00 52.78 61 ILE A O 1
ATOM 470 N N . VAL A 1 62 ? -14.560 -22.336 43.975 1.00 51.65 62 VAL A N 1
ATOM 471 C CA . VAL A 1 62 ? -15.758 -22.223 43.157 1.00 50.59 62 VAL A CA 1
ATOM 472 C C . VAL A 1 62 ? -16.703 -23.401 43.399 1.00 53.66 62 VAL A C 1
ATOM 473 O O . VAL A 1 62 ? -17.917 -23.222 43.510 1.00 53.30 62 VAL A O 1
ATOM 477 N N . GLN A 1 63 ? -16.139 -24.601 43.485 1.00 54.56 63 GLN A N 1
ATOM 478 C CA . GLN A 1 63 ? -16.935 -25.798 43.741 1.00 57.83 63 GLN A CA 1
ATOM 479 C C . GLN A 1 63 ? -17.640 -25.731 45.097 1.00 67.43 63 GLN A C 1
ATOM 480 O O . GLN A 1 63 ? -18.784 -26.176 45.232 1.00 65.92 63 GLN A O 1
ATOM 486 N N . ARG A 1 64 ? -16.954 -25.172 46.094 1.00 60.25 64 ARG A N 1
ATOM 487 C CA . ARG A 1 64 ? -17.550 -24.947 47.404 1.00 64.29 64 ARG A CA 1
ATOM 488 C C . ARG A 1 64 ? -18.682 -23.930 47.310 1.00 67.61 64 ARG A C 1
ATOM 489 O O . ARG A 1 64 ? -19.753 -24.127 47.882 1.00 74.06 64 ARG A O 1
ATOM 497 N N . LEU A 1 65 ? -18.442 -22.850 46.571 1.00 62.55 65 LEU A N 1
ATOM 498 C CA . LEU A 1 65 ? -19.427 -21.782 46.427 1.00 63.89 65 LEU A CA 1
ATOM 499 C C . LEU A 1 65 ? -20.718 -22.271 45.772 1.00 67.73 65 LEU A C 1
ATOM 500 O O . LEU A 1 65 ? -21.795 -21.733 46.032 1.00 72.47 65 LEU A O 1
ATOM 505 N N . LYS A 1 66 ? -20.606 -23.287 44.922 1.00 67.54 66 LYS A N 1
ATOM 506 C CA . LYS A 1 66 ? -21.766 -23.867 44.247 1.00 68.22 66 LYS A CA 1
ATOM 507 C C . LYS A 1 66 ? -22.636 -24.689 45.198 1.00 77.77 66 LYS A C 1
ATOM 508 O O . LYS A 1 66 ? -23.853 -24.771 45.027 1.00 75.52 66 LYS A O 1
ATOM 514 N N . GLN A 1 67 ? -22.003 -25.301 46.195 1.00 94.23 67 GLN A N 1
ATOM 515 C CA . GLN A 1 67 ? -22.720 -26.091 47.192 1.00 97.99 67 GLN A CA 1
ATOM 516 C C . GLN A 1 67 ? -23.695 -25.224 47.986 1.00 92.86 67 GLN A C 1
ATOM 517 O O . GLN A 1 67 ? -24.663 -25.726 48.555 1.00 93.75 67 GLN A O 1
ATOM 523 N N . PHE A 1 68 ? -23.434 -23.920 48.016 1.00 91.57 68 PHE A N 1
ATOM 524 C CA . PHE A 1 68 ? -24.318 -22.985 48.700 1.00 97.59 68 PHE A CA 1
ATOM 525 C C . PHE A 1 68 ? -25.446 -22.549 47.770 1.00 100.87 68 PHE A C 1
ATOM 526 O O . PHE A 1 68 ? -25.744 -23.225 46.783 1.00 102.87 68 PHE A O 1
ATOM 534 N N . ASN A 1 69 ? -26.063 -21.415 48.083 1.00 101.57 69 ASN A N 1
ATOM 535 C CA . ASN A 1 69 ? -27.183 -20.905 47.301 1.00 107.12 69 ASN A CA 1
ATOM 536 C C . ASN A 1 69 ? -27.056 -19.411 47.038 1.00 115.01 69 ASN A C 1
ATOM 537 O O . ASN A 1 69 ? -27.175 -18.601 47.960 1.00 115.35 69 ASN A O 1
ATOM 542 N N . ASN A 1 70 ? -26.819 -19.063 45.774 1.00 113.11 70 ASN A N 1
ATOM 543 C CA . ASN A 1 70 ? -26.684 -17.674 45.341 1.00 112.62 70 ASN A CA 1
ATOM 544 C C . ASN A 1 70 ? -25.689 -16.882 46.184 1.00 108.02 70 ASN A C 1
ATOM 545 O O . ASN A 1 70 ? -25.956 -15.747 46.580 1.00 102.64 70 ASN A O 1
ATOM 550 N N . SER A 1 71 ? -24.542 -17.499 46.458 1.00 104.58 71 SER A N 1
ATOM 551 C CA . SER A 1 71 ? -23.495 -16.867 47.250 1.00 100.12 71 SER A CA 1
ATOM 552 C C . SER A 1 71 ? -22.413 -16.272 46.349 1.00 82.74 71 SER A C 1
ATOM 553 O O . SER A 1 71 ? -21.256 -16.151 46.751 1.00 77.69 71 SER A O 1
ATOM 556 N N . ILE A 1 72 ? -22.801 -15.897 45.131 1.00 80.84 72 ILE A N 1
ATOM 557 C CA . ILE A 1 72 ? -21.877 -15.311 44.159 1.00 67.47 72 ILE A CA 1
ATOM 558 C C . ILE A 1 72 ? -22.416 -14.012 43.578 1.00 55.30 72 ILE A C 1
ATOM 559 O O . ILE A 1 72 ? -23.504 -13.991 43.015 1.00 53.89 72 ILE A O 1
ATOM 564 N N . PRO A 1 73 ? -21.642 -12.922 43.700 1.00 49.68 73 PRO A N 1
ATOM 565 C CA . PRO A 1 73 ? -22.085 -11.623 43.184 1.00 48.82 73 PRO A CA 1
ATOM 566 C C . PRO A 1 73 ? -21.766 -11.444 41.696 1.00 44.45 73 PRO A C 1
ATOM 567 O O . PRO A 1 73 ? -20.633 -11.640 41.256 1.00 42.04 73 PRO A O 1
ATOM 571 N N . VAL A 1 74 ? -22.777 -11.056 40.931 1.00 42.78 74 VAL A N 1
ATOM 572 C CA . VAL A 1 74 ? -22.649 -10.896 39.492 1.00 39.92 74 VAL A CA 1
ATOM 573 C C . VAL A 1 74 ? -23.139 -9.521 39.047 1.00 42.68 74 VAL A C 1
ATOM 574 O O . VAL A 1 74 ? -23.961 -8.898 39.722 1.00 42.13 74 VAL A O 1
ATOM 578 N N . TYR A 1 75 ? -22.626 -9.049 37.915 1.00 41.49 75 TYR A N 1
ATOM 579 C CA . TYR A 1 75 ? -23.061 -7.777 37.358 1.00 37.51 75 TYR A CA 1
ATOM 580 C C . TYR A 1 75 ? -23.355 -7.875 35.865 1.00 38.33 75 TYR A C 1
ATOM 581 O O . TYR A 1 75 ? -22.841 -8.750 35.173 1.00 36.81 75 TYR A O 1
ATOM 590 N N . THR A 1 76 ? -24.198 -6.968 35.383 1.00 42.91 76 THR A N 1
ATOM 591 C CA . THR A 1 76 ? -24.491 -6.848 33.961 1.00 35.73 76 THR A CA 1
ATOM 592 C C . THR A 1 76 ? -24.234 -5.410 33.507 1.00 34.43 76 THR A C 1
ATOM 593 O O . THR A 1 76 ? -24.795 -4.459 34.051 1.00 33.25 76 THR A O 1
ATOM 597 N N . LYS A 1 77 ? -23.358 -5.255 32.522 1.00 34.58 77 LYS A N 1
ATOM 598 C CA . LYS A 1 77 ? -23.022 -3.935 32.000 1.00 36.79 77 LYS A CA 1
ATOM 599 C C . LYS A 1 77 ? -23.382 -3.867 30.525 1.00 38.24 77 LYS A C 1
ATOM 600 O O . LYS A 1 77 ? -23.319 -4.873 29.821 1.00 43.15 77 LYS A O 1
ATOM 606 N N . ALA A 1 78 ? -23.801 -2.694 30.065 1.00 36.67 78 ALA A N 1
ATOM 607 C CA . ALA A 1 78 ? -24.172 -2.534 28.664 1.00 36.75 78 ALA A CA 1
ATOM 608 C C . ALA A 1 78 ? -23.773 -1.167 28.104 1.00 34.06 78 ALA A C 1
ATOM 609 O O . ALA A 1 78 ? -23.979 -0.133 28.741 1.00 32.16 78 ALA A O 1
ATOM 611 N N . LYS A 1 79 ? -23.186 -1.174 26.911 1.00 35.14 79 LYS A N 1
ATOM 612 C CA . LYS A 1 79 ? -22.857 0.061 26.216 1.00 35.24 79 LYS A CA 1
ATOM 613 C C . LYS A 1 79 ? -24.099 0.584 25.503 1.00 38.12 79 LYS A C 1
ATOM 614 O O . LYS A 1 79 ? -24.867 -0.185 24.922 1.00 38.37 79 LYS A O 1
ATOM 620 N N . VAL A 1 80 ? -24.293 1.897 25.562 1.00 35.67 80 VAL A N 1
ATOM 621 C CA . VAL A 1 80 ? -25.462 2.524 24.981 1.00 32.63 80 VAL A CA 1
ATOM 622 C C . VAL A 1 80 ? -25.049 3.588 23.974 1.00 33.87 80 VAL A C 1
ATOM 623 O O . VAL A 1 80 ? -24.360 4.546 24.318 1.00 36.59 80 VAL A O 1
ATOM 627 N N . LYS A 1 81 ? -25.478 3.415 22.732 1.00 30.72 81 LYS A N 1
ATOM 628 C CA . LYS A 1 81 ? -25.284 4.436 21.716 1.00 36.58 81 LYS A CA 1
ATOM 629 C C . LYS A 1 81 ? -26.410 5.464 21.817 1.00 36.93 81 LYS A C 1
ATOM 630 O O . LYS A 1 81 ? -27.574 5.124 21.611 1.00 36.32 81 LYS A O 1
ATOM 636 N N . LEU A 1 82 ? -26.077 6.696 22.194 1.00 32.24 82 LEU A N 1
ATOM 637 C CA . LEU A 1 82 ? -27.080 7.762 22.278 1.00 36.20 82 LEU A CA 1
ATOM 638 C C . LEU A 1 82 ? -27.460 8.285 20.891 1.00 37.30 82 LEU A C 1
ATOM 639 O O . LEU A 1 82 ? -26.684 8.993 20.249 1.00 35.13 82 LEU A O 1
ATOM 644 N N . LEU A 1 83 ? -28.674 7.965 20.455 1.00 36.18 83 LEU A N 1
ATOM 645 C CA . LEU A 1 83 ? -29.113 8.283 19.101 1.00 35.98 83 LEU A CA 1
ATOM 646 C C . LEU A 1 83 ? -29.556 9.736 18.943 1.00 37.69 83 LEU A C 1
ATOM 647 O O . LEU A 1 83 ? -29.020 10.465 18.112 1.00 42.09 83 LEU A O 1
ATOM 652 N N . CYS A 1 84 ? -30.539 10.155 19.729 1.00 39.89 84 CYS A N 1
ATOM 653 C CA . CYS A 1 84 ? -31.078 11.504 19.595 1.00 39.96 84 CYS A CA 1
ATOM 654 C C . CYS A 1 84 ? -31.709 12.019 20.873 1.00 45.85 84 CYS A C 1
ATOM 655 O O . CYS A 1 84 ? -31.811 11.301 21.869 1.00 46.55 84 CYS A O 1
ATOM 658 N N . ASP A 1 85 ? -32.149 13.271 20.815 1.00 49.22 85 ASP A N 1
ATOM 659 C CA . ASP A 1 85 ? -32.889 13.904 21.897 1.00 48.11 85 ASP A CA 1
ATOM 660 C C . ASP A 1 85 ? -34.305 14.195 21.414 1.00 50.11 85 ASP A C 1
ATOM 661 O O . ASP A 1 85 ? -34.515 15.047 20.554 1.00 50.98 85 ASP A O 1
ATOM 666 N N . MET A 1 86 ? -35.273 13.458 21.948 1.00 49.54 86 MET A N 1
ATOM 667 C CA . MET A 1 86 ? -36.650 13.554 21.480 1.00 52.49 86 MET A CA 1
ATOM 668 C C . MET A 1 86 ? -37.301 14.885 21.857 1.00 54.80 86 MET A C 1
ATOM 669 O O . MET A 1 86 ? -38.324 15.266 21.288 1.00 61.33 86 MET A O 1
ATOM 674 N N . ASN A 1 87 ? -36.712 15.585 22.818 1.00 52.67 87 ASN A N 1
ATOM 675 C CA . ASN A 1 87 ? -37.218 16.894 23.217 1.00 55.40 87 ASN A CA 1
ATOM 676 C C . ASN A 1 87 ? -36.837 17.996 22.239 1.00 59.78 87 ASN A C 1
ATOM 677 O O . ASN A 1 87 ? -37.648 18.869 21.934 1.00 76.98 87 ASN A O 1
ATOM 682 N N . ASN A 1 88 ? -35.601 17.957 21.751 1.00 58.85 88 ASN A N 1
ATOM 683 C CA . ASN A 1 88 ? -35.122 18.986 20.837 1.00 63.84 88 ASN A CA 1
ATOM 684 C C . ASN A 1 88 ? -35.181 18.549 19.369 1.00 65.94 88 ASN A C 1
ATOM 685 O O . ASN A 1 88 ? -34.156 18.499 18.685 1.00 62.68 88 ASN A O 1
ATOM 690 N N . HIS A 1 89 ? -36.384 18.222 18.903 1.00 71.80 89 HIS A N 1
ATOM 691 C CA . HIS A 1 89 ? -36.637 17.910 17.492 1.00 76.07 89 HIS A CA 1
ATOM 692 C C . HIS A 1 89 ? -35.735 16.812 16.936 1.00 67.88 89 HIS A C 1
ATOM 693 O O . HIS A 1 89 ? -35.344 16.850 15.769 1.00 64.73 89 HIS A O 1
ATOM 700 N N . PHE A 1 90 ? -35.420 15.837 17.784 1.00 65.25 90 PHE A N 1
ATOM 701 C CA . PHE A 1 90 ? -34.645 14.660 17.394 1.00 61.76 90 PHE A CA 1
ATOM 702 C C . PHE A 1 90 ? -33.255 15.012 16.858 1.00 58.46 90 PHE A C 1
ATOM 703 O O . PHE A 1 90 ? -32.766 14.406 15.905 1.00 61.55 90 PHE A O 1
ATOM 711 N N . LEU A 1 91 ? -32.618 15.988 17.496 1.00 55.71 91 LEU A N 1
ATOM 712 C CA . LEU A 1 91 ? -31.224 16.300 17.221 1.00 55.06 91 LEU A CA 1
ATOM 713 C C . LEU A 1 91 ? -30.339 15.501 18.173 1.00 52.76 91 LEU A C 1
ATOM 714 O O . LEU A 1 91 ? -30.835 14.721 18.987 1.00 52.14 91 LEU A O 1
ATOM 719 N N . MET A 1 92 ? -29.031 15.704 18.079 1.00 49.86 92 MET A N 1
ATOM 720 C CA . MET A 1 92 ? -28.100 15.061 18.992 1.00 50.30 92 MET A CA 1
ATOM 721 C C . MET A 1 92 ? -28.230 15.665 20.384 1.00 49.40 92 MET A C 1
ATOM 722 O O . MET A 1 92 ? -28.450 16.868 20.517 1.00 50.58 92 MET A O 1
ATOM 727 N N . PRO A 1 93 ? -28.097 14.828 21.426 1.00 48.51 93 PRO A N 1
ATOM 728 C CA . PRO A 1 93 ? -28.046 15.313 22.810 1.00 50.37 93 PRO A CA 1
ATOM 729 C C . PRO A 1 93 ? -26.892 16.295 22.989 1.00 48.43 93 PRO A C 1
ATOM 730 O O . PRO A 1 93 ? -25.757 15.956 22.660 1.00 47.04 93 PRO A O 1
ATOM 734 N N . ASP A 1 94 ? -27.185 17.506 23.451 1.00 50.36 94 ASP A N 1
ATOM 735 C CA . ASP A 1 94 ? -26.163 18.548 23.534 1.00 57.84 94 ASP A CA 1
ATOM 736 C C . ASP A 1 94 ? -25.383 18.486 24.841 1.00 52.58 94 ASP A C 1
ATOM 737 O O . ASP A 1 94 ? -24.474 19.283 25.069 1.00 67.56 94 ASP A O 1
ATOM 742 N N . ILE A 1 95 ? -25.737 17.538 25.697 1.00 46.75 95 ILE A N 1
ATOM 743 C CA . ILE A 1 95 ? -25.077 17.410 26.986 1.00 43.51 95 ILE A CA 1
ATOM 744 C C . ILE A 1 95 ? -25.074 15.938 27.398 1.00 41.26 95 ILE A C 1
ATOM 745 O O . ILE A 1 95 ? -26.062 15.233 27.191 1.00 42.10 95 ILE A O 1
ATOM 750 N N . PRO A 1 96 ? -23.939 15.452 27.929 1.00 39.55 96 PRO A N 1
ATOM 751 C CA . PRO A 1 96 ? -23.859 14.054 28.362 1.00 38.78 96 PRO A CA 1
ATOM 752 C C . PRO A 1 96 ? -24.757 13.772 29.562 1.00 38.53 96 PRO A C 1
ATOM 753 O O . PRO A 1 96 ? -25.056 14.690 30.325 1.00 36.86 96 PRO A O 1
ATOM 757 N N . PRO A 1 97 ? -25.187 12.512 29.725 1.00 38.42 97 PRO A N 1
ATOM 758 C CA . PRO A 1 97 ? -25.984 12.089 30.881 1.00 36.04 97 PRO A CA 1
ATOM 759 C C . PRO A 1 97 ? -25.175 11.998 32.177 1.00 34.11 97 PRO A C 1
ATOM 760 O O . PRO A 1 97 ? -24.049 11.508 32.158 1.00 36.67 97 PRO A O 1
ATOM 764 N N . PHE A 1 98 ? -25.754 12.458 33.284 1.00 36.58 98 PHE A N 1
ATOM 765 C CA . PHE A 1 98 ? -25.131 12.332 34.599 1.00 35.00 98 PHE A CA 1
ATOM 766 C C . PHE A 1 98 ? -25.025 10.872 35.044 1.00 36.24 98 PHE A C 1
ATOM 767 O O . PHE A 1 98 ? -25.862 10.041 34.700 1.00 37.74 98 PHE A O 1
ATOM 775 N N . ALA A 1 99 ? -23.999 10.564 35.826 1.00 35.67 99 ALA A N 1
ATOM 776 C CA . ALA A 1 99 ? -23.889 9.236 36.410 1.00 42.10 99 ALA A CA 1
ATOM 777 C C . ALA A 1 99 ? -25.020 9.040 37.412 1.00 40.67 99 ALA A C 1
ATOM 778 O O . ALA A 1 99 ? -25.285 9.910 38.243 1.00 38.00 99 ALA A O 1
ATOM 780 N N . GLY A 1 100 ? -25.697 7.903 37.313 1.00 39.80 100 GLY A N 1
ATOM 781 C CA . GLY A 1 100 ? -26.850 7.632 38.148 1.00 37.54 100 GLY A CA 1
ATOM 782 C C . GLY A 1 100 ? -28.157 7.927 37.435 1.00 38.18 100 GLY A C 1
ATOM 783 O O . GLY A 1 100 ? -29.233 7.696 37.987 1.00 37.74 100 GLY A O 1
ATOM 784 N N . THR A 1 101 ? -28.059 8.425 36.201 1.00 38.62 101 THR A N 1
ATOM 785 C CA . THR A 1 101 ? -29.234 8.676 35.376 1.00 36.01 101 THR A CA 1
ATOM 786 C C . THR A 1 101 ? -29.931 7.358 35.076 1.00 38.66 101 THR A C 1
ATOM 787 O O . THR A 1 101 ? -29.325 6.450 34.509 1.00 37.36 101 THR A O 1
ATOM 791 N N . PRO A 1 102 ? -31.206 7.242 35.478 1.00 43.51 102 PRO A N 1
ATOM 792 C CA . PRO A 1 102 ? -31.916 5.981 35.250 1.00 41.27 102 PRO A CA 1
ATOM 793 C C . PRO A 1 102 ? -32.188 5.728 33.774 1.00 41.46 102 PRO A C 1
ATOM 794 O O . PRO A 1 102 ? -32.469 6.658 33.017 1.00 33.40 102 PRO A O 1
ATOM 798 N N . ALA A 1 103 ? -32.062 4.465 33.377 1.00 46.70 103 ALA A N 1
ATOM 799 C CA . ALA A 1 103 ? -32.307 4.045 32.004 1.00 39.89 103 ALA A CA 1
ATOM 800 C C . ALA A 1 103 ? -33.511 3.103 31.936 1.00 40.73 103 ALA A C 1
ATOM 801 O O . ALA A 1 103 ? -33.497 2.021 32.523 1.00 43.76 103 ALA A O 1
ATOM 803 N N . ARG A 1 104 ? -34.548 3.513 31.211 1.00 42.00 104 ARG A N 1
ATOM 804 C CA . ARG A 1 104 ? -35.776 2.723 31.122 1.00 44.87 104 ARG A CA 1
ATOM 805 C C . ARG A 1 104 ? -36.025 2.165 29.716 1.00 44.03 104 ARG A C 1
ATOM 806 O O . ARG A 1 104 ? -35.562 2.728 28.724 1.00 42.13 104 ARG A O 1
ATOM 814 N N . GLU A 1 105 ? -36.756 1.056 29.635 1.00 45.31 105 GLU A N 1
ATOM 815 C CA . GLU A 1 105 ? -37.160 0.516 28.343 1.00 48.90 105 GLU A CA 1
ATOM 816 C C . GLU A 1 105 ? -38.006 1.534 27.593 1.00 51.73 105 GLU A C 1
ATOM 817 O O . GLU A 1 105 ? -38.919 2.135 28.161 1.00 61.02 105 GLU A O 1
ATOM 823 N N . ALA A 1 106 ? -37.689 1.731 26.319 1.00 48.50 106 ALA A N 1
ATOM 824 C CA . ALA A 1 106 ? -38.447 2.647 25.477 1.00 45.14 106 ALA A CA 1
ATOM 825 C C . ALA A 1 106 ? -39.897 2.185 25.327 1.00 49.05 106 ALA A C 1
ATOM 826 O O . ALA A 1 106 ? -40.185 0.988 25.354 1.00 50.48 106 ALA A O 1
ATOM 828 N N . GLU A 1 107 ? -40.807 3.146 25.206 1.00 50.57 107 GLU A N 1
ATOM 829 C CA . GLU A 1 107 ? -42.234 2.857 25.089 1.00 51.60 107 GLU A CA 1
ATOM 830 C C . GLU A 1 107 ? -42.664 2.649 23.631 1.00 53.34 107 GLU A C 1
ATOM 831 O O . GLU A 1 107 ? -42.077 3.227 22.709 1.00 52.67 107 GLU A O 1
ATOM 837 N N . ASP A 1 108 ? -43.696 1.831 23.435 1.00 47.55 108 ASP A N 1
ATOM 838 C CA . ASP A 1 108 ? -44.220 1.549 22.105 1.00 49.04 108 ASP A CA 1
ATOM 839 C C . ASP A 1 108 ? -44.565 2.830 21.361 1.00 54.76 108 ASP A C 1
ATOM 840 O O . ASP A 1 108 ? -44.271 2.962 20.174 1.00 56.42 108 ASP A O 1
ATOM 845 N N . GLU A 1 109 ? -45.173 3.774 22.074 1.00 58.05 109 GLU A N 1
ATOM 846 C CA . GLU A 1 109 ? -45.564 5.056 21.497 1.00 54.79 109 GLU A CA 1
ATOM 847 C C . GLU A 1 109 ? -44.366 5.832 20.957 1.00 53.28 109 GLU A C 1
ATOM 848 O O . GLU A 1 109 ? -44.448 6.457 19.899 1.00 53.76 109 GLU A O 1
ATOM 854 N N . GLU A 1 110 ? -43.257 5.785 21.686 1.00 48.96 110 GLU A N 1
ATOM 855 C CA . GLU A 1 110 ? -42.054 6.502 21.288 1.00 52.29 110 GLU A CA 1
ATOM 856 C C . GLU A 1 110 ? -41.401 5.852 20.070 1.00 59.86 110 GLU A C 1
ATOM 857 O O . GLU A 1 110 ? -41.064 6.536 19.100 1.00 54.89 110 GLU A O 1
ATOM 863 N N . LEU A 1 111 ? -41.227 4.531 20.133 1.00 53.55 111 LEU A N 1
ATOM 864 C CA . LEU A 1 111 ? -40.626 3.769 19.042 1.00 51.56 111 LEU A CA 1
ATOM 865 C C . LEU A 1 111 ? -41.466 3.831 17.769 1.00 55.22 111 LEU A C 1
ATOM 866 O O . LEU A 1 111 ? -40.935 4.022 16.677 1.00 55.48 111 LEU A O 1
ATOM 871 N N . LYS A 1 112 ? -42.783 3.719 17.915 1.00 55.76 112 LYS A N 1
ATOM 872 C CA . LYS A 1 112 ? -43.677 3.792 16.765 1.00 58.43 112 LYS A CA 1
ATOM 873 C C . LYS A 1 112 ? -43.691 5.198 16.177 1.00 58.97 112 LYS A C 1
ATOM 874 O O . LYS A 1 112 ? -43.919 5.383 14.980 1.00 59.16 112 LYS A O 1
ATOM 880 N N . SER A 1 113 ? -43.408 6.182 17.021 1.00 58.04 113 SER A N 1
ATOM 881 C CA . SER A 1 113 ? -43.350 7.569 16.586 1.00 61.30 113 SER A CA 1
ATOM 882 C C . SER A 1 113 ? -42.183 7.781 15.634 1.00 60.02 113 SER A C 1
ATOM 883 O O . SER A 1 113 ? -42.241 8.628 14.744 1.00 61.99 113 SER A O 1
ATOM 886 N N . ILE A 1 114 ? -41.136 6.984 15.820 1.00 59.36 114 ILE A N 1
ATOM 887 C CA . ILE A 1 114 ? -39.901 7.128 15.059 1.00 58.69 114 ILE A CA 1
ATOM 888 C C . ILE A 1 114 ? -39.814 6.180 13.860 1.00 54.89 114 ILE A C 1
ATOM 889 O O . ILE A 1 114 ? -39.355 6.564 12.785 1.00 53.21 114 ILE A O 1
ATOM 894 N N . TYR A 1 115 ? -40.247 4.937 14.051 1.00 53.42 115 TYR A N 1
ATOM 895 C CA . TYR A 1 115 ? -40.023 3.901 13.049 1.00 51.64 115 TYR A CA 1
ATOM 896 C C . TYR A 1 115 ? -41.265 3.463 12.282 1.00 53.72 115 TYR A C 1
ATOM 897 O O . TYR A 1 115 ? -41.164 2.630 11.382 1.00 50.15 115 TYR A O 1
ATOM 906 N N . SER A 1 116 ? -42.430 4.009 12.622 1.00 60.96 116 SER A N 1
ATOM 907 C CA . SER A 1 116 ? -43.663 3.566 11.974 1.00 64.14 116 SER A CA 1
ATOM 908 C C . SER A 1 116 ? -44.360 4.657 11.161 1.00 60.33 116 SER A C 1
ATOM 909 O O . SER A 1 116 ? -44.996 4.371 10.149 1.00 60.66 116 SER A O 1
ATOM 912 N N . GLN A 1 117 ? -44.224 5.906 11.593 1.00 64.49 117 GLN A N 1
ATOM 913 C CA . GLN A 1 117 ? -45.006 7.002 11.017 1.00 71.93 117 GLN A CA 1
ATOM 914 C C . GLN A 1 117 ? -44.421 7.605 9.739 1.00 70.28 117 GLN A C 1
ATOM 915 O O . GLN A 1 117 ? -45.167 8.055 8.870 1.00 73.16 117 GLN A O 1
ATOM 921 N N . ASP A 1 118 ? -43.098 7.619 9.620 1.00 67.74 118 ASP A N 1
ATOM 922 C CA . ASP A 1 118 ? -42.465 8.212 8.447 1.00 66.99 118 ASP A CA 1
ATOM 923 C C . ASP A 1 118 ? -42.254 7.178 7.349 1.00 62.19 118 ASP A C 1
ATOM 924 O O . ASP A 1 118 ? -41.583 7.443 6.353 1.00 61.59 118 ASP A O 1
ATOM 929 N N . GLY A 1 119 ? -42.853 6.007 7.520 1.00 58.72 119 GLY A N 1
ATOM 930 C CA . GLY A 1 119 ? -42.648 4.922 6.587 1.00 50.55 119 GLY A CA 1
ATOM 931 C C . GLY A 1 119 ? -43.945 4.371 6.045 1.00 49.75 119 GLY A C 1
ATOM 932 O O . GLY A 1 119 ? -45.015 4.600 6.605 1.00 52.51 119 GLY A O 1
ATOM 933 N N . GLN A 1 120 ? -43.838 3.633 4.948 1.00 49.46 120 GLN A N 1
ATOM 934 C CA . GLN A 1 120 ? -44.994 3.062 4.275 1.00 51.86 120 GLN A CA 1
ATOM 935 C C . GLN A 1 120 ? -44.806 1.564 4.076 1.00 48.07 120 GLN A C 1
ATOM 936 O O . GLN A 1 120 ? -45.742 0.783 4.229 1.00 49.64 120 GLN A O 1
ATOM 942 N N . ILE A 1 121 ? -43.591 1.174 3.709 1.00 46.83 121 ILE A N 1
ATOM 943 C CA . ILE A 1 121 ? -43.283 -0.228 3.469 1.00 46.16 121 ILE A CA 1
ATOM 944 C C . ILE A 1 121 ? -42.800 -0.910 4.750 1.00 51.64 121 ILE A C 1
ATOM 945 O O . ILE A 1 121 ? -41.759 -0.546 5.310 1.00 44.35 121 ILE A O 1
ATOM 950 N N . ARG A 1 122 ? -43.553 -1.905 5.208 1.00 43.97 122 ARG A N 1
ATOM 951 C CA . ARG A 1 122 ? -43.175 -2.623 6.413 1.00 44.72 122 ARG A CA 1
ATOM 952 C C . ARG A 1 122 ? -42.135 -3.692 6.094 1.00 46.06 122 ARG A C 1
ATOM 953 O O . ARG A 1 122 ? -42.316 -4.494 5.175 1.00 47.03 122 ARG A O 1
ATOM 961 N N . ILE A 1 123 ? -41.051 -3.699 6.867 1.00 44.44 123 ILE A N 1
ATOM 962 C CA . ILE A 1 123 ? -39.967 -4.651 6.680 1.00 44.80 123 ILE A CA 1
ATOM 963 C C . ILE A 1 123 ? -39.993 -5.694 7.795 1.00 44.20 123 ILE A C 1
ATOM 964 O O . ILE A 1 123 ? -39.542 -6.830 7.620 1.00 41.76 123 ILE A O 1
ATOM 969 N N . GLY A 1 124 ? -40.562 -5.308 8.930 1.00 41.82 124 GLY A N 1
ATOM 970 C CA . GLY A 1 124 ? -40.627 -6.180 10.086 1.00 42.11 124 GLY A CA 1
ATOM 971 C C . GLY A 1 124 ? -40.867 -5.399 11.360 1.00 43.76 124 GLY A C 1
ATOM 972 O O . GLY A 1 124 ? -41.505 -4.345 11.343 1.00 45.28 124 GLY A O 1
ATOM 973 N N . SER A 1 125 ? -40.374 -5.928 12.474 1.00 41.35 125 SER A N 1
ATOM 974 C CA . SER A 1 125 ? -40.551 -5.275 13.762 1.00 45.13 125 SER A CA 1
ATOM 975 C C . SER A 1 125 ? -39.232 -5.193 14.520 1.00 47.05 125 SER A C 1
ATOM 976 O O . SER A 1 125 ? -38.247 -5.833 14.150 1.00 40.84 125 SER A O 1
ATOM 979 N N . LEU A 1 126 ? -39.223 -4.397 15.584 1.00 49.36 126 LEU A N 1
ATOM 980 C CA . LEU A 1 126 ? -38.059 -4.304 16.450 1.00 46.09 126 LEU A CA 1
ATOM 981 C C . LEU A 1 126 ? -37.899 -5.617 17.205 1.00 49.67 126 LEU A C 1
ATOM 982 O O . LEU A 1 126 ? -38.841 -6.404 17.300 1.00 55.59 126 LEU A O 1
ATOM 987 N N . ILE A 1 127 ? -36.708 -5.857 17.740 1.00 50.59 127 ILE A N 1
ATOM 988 C CA . ILE A 1 127 ? -36.437 -7.097 18.456 1.00 49.81 127 ILE A CA 1
ATOM 989 C C . ILE A 1 127 ? -37.052 -7.068 19.851 1.00 51.55 127 ILE A C 1
ATOM 990 O O . ILE A 1 127 ? -36.733 -6.201 20.665 1.00 49.63 127 ILE A O 1
ATOM 995 N N . GLY A 1 128 ? -37.965 -8.000 20.111 1.00 52.85 128 GLY A N 1
ATOM 996 C CA . GLY A 1 128 ? -38.591 -8.097 21.417 1.00 57.74 128 GLY A CA 1
ATOM 997 C C . GLY A 1 128 ? -39.835 -7.241 21.551 1.00 58.28 128 GLY A C 1
ATOM 998 O O . GLY A 1 128 ? -40.816 -7.636 22.180 1.00 56.03 128 GLY A O 1
ATOM 999 N N . LYS A 1 129 ? -39.795 -6.056 20.956 1.00 57.68 129 LYS A N 1
ATOM 1000 C CA . LYS A 1 129 ? -40.911 -5.131 21.039 1.00 59.52 129 LYS A CA 1
ATOM 1001 C C . LYS A 1 129 ? -41.945 -5.417 19.962 1.00 62.24 129 LYS A C 1
ATOM 1002 O O . LYS A 1 129 ? -41.657 -6.079 18.965 1.00 62.33 129 LYS A O 1
ATOM 1008 N N . ASN A 1 130 ? -43.159 -4.928 20.179 1.00 64.37 130 ASN A N 1
ATOM 1009 C CA . ASN A 1 130 ? -44.211 -5.082 19.190 1.00 70.33 130 ASN A CA 1
ATOM 1010 C C . ASN A 1 130 ? -44.380 -3.785 18.410 1.00 63.48 130 ASN A C 1
ATOM 1011 O O . ASN A 1 130 ? -45.463 -3.194 18.377 1.00 65.55 130 ASN A O 1
ATOM 1016 N N . VAL A 1 131 ? -43.290 -3.345 17.791 1.00 55.12 131 VAL A N 1
ATOM 1017 C CA . VAL A 1 131 ? -43.277 -2.101 17.033 1.00 51.42 131 VAL A CA 1
ATOM 1018 C C . VAL A 1 131 ? -42.893 -2.369 15.584 1.00 47.75 131 VAL A C 1
ATOM 1019 O O . VAL A 1 131 ? -41.780 -2.810 15.309 1.00 46.82 131 VAL A O 1
ATOM 1023 N N . GLU A 1 132 ? -43.816 -2.106 14.662 1.00 48.39 132 GLU A N 1
ATOM 1024 C CA . GLU A 1 132 ? -43.556 -2.324 13.243 1.00 43.07 132 GLU A CA 1
ATOM 1025 C C . GLU A 1 132 ? -42.601 -1.271 12.691 1.00 45.73 132 GLU A C 1
ATOM 1026 O O . GLU A 1 132 ? -42.704 -0.086 13.010 1.00 43.32 132 GLU A O 1
ATOM 1032 N N . VAL A 1 133 ? -41.670 -1.715 11.854 1.00 46.14 133 VAL A N 1
ATOM 1033 C CA . VAL A 1 133 ? -40.720 -0.811 11.227 1.00 40.31 133 VAL A CA 1
ATOM 1034 C C . VAL A 1 133 ? -41.155 -0.569 9.788 1.00 40.38 133 VAL A C 1
ATOM 1035 O O . VAL A 1 133 ? -41.263 -1.505 9.001 1.00 43.20 133 VAL A O 1
ATOM 1039 N N . LYS A 1 134 ? -41.436 0.687 9.461 1.00 43.04 134 LYS A N 1
ATOM 1040 C CA . LYS A 1 134 ? -41.879 1.052 8.124 1.00 43.02 134 LYS A CA 1
ATOM 1041 C C . LYS A 1 134 ? -40.861 1.934 7.413 1.00 43.93 134 LYS A C 1
ATOM 1042 O O . LYS A 1 134 ? -40.358 2.898 7.985 1.00 46.18 134 LYS A O 1
ATOM 1048 N N . LEU A 1 135 ? -40.573 1.605 6.156 1.00 40.26 135 LEU A N 1
ATOM 1049 C CA . LEU A 1 135 ? -39.570 2.325 5.390 1.00 40.33 135 LEU A CA 1
ATOM 1050 C C . LEU A 1 135 ? -40.195 3.382 4.484 1.00 41.55 135 LEU A C 1
ATOM 1051 O O . LEU A 1 135 ? -41.265 3.171 3.919 1.00 44.01 135 LEU A O 1
ATOM 1056 N N . ASN A 1 136 ? -39.526 4.526 4.364 1.00 41.99 136 ASN A N 1
ATOM 1057 C CA . ASN A 1 136 ? -39.963 5.592 3.468 1.00 45.07 136 ASN A CA 1
ATOM 1058 C C . ASN A 1 136 ? -39.720 5.216 2.007 1.00 41.69 136 ASN A C 1
ATOM 1059 O O . ASN A 1 136 ? -38.585 4.987 1.599 1.00 42.39 136 ASN A O 1
ATOM 1064 N N . ILE A 1 137 ? -40.789 5.179 1.219 1.00 39.90 137 ILE A N 1
ATOM 1065 C CA . ILE A 1 137 ? -40.727 4.621 -0.128 1.00 42.80 137 ILE A CA 1
ATOM 1066 C C . ILE A 1 137 ? -40.003 5.521 -1.137 1.00 40.14 137 ILE A C 1
ATOM 1067 O O . ILE A 1 137 ? -39.258 5.023 -1.980 1.00 38.26 137 ILE A O 1
ATOM 1072 N N . ASN A 1 138 ? -40.187 6.833 -1.043 1.00 39.54 138 ASN A N 1
ATOM 1073 C CA . ASN A 1 138 ? -39.511 7.753 -1.958 1.00 41.48 138 ASN A CA 1
ATOM 1074 C C . ASN A 1 138 ? -37.995 7.743 -1.808 1.00 42.98 138 ASN A C 1
ATOM 1075 O O . ASN A 1 138 ? -37.267 8.030 -2.761 1.00 44.32 138 ASN A O 1
ATOM 1080 N N . SER A 1 139 ? -37.527 7.416 -0.607 1.00 45.14 139 SER A N 1
ATOM 1081 C CA . SER A 1 139 ? -36.101 7.358 -0.312 1.00 42.92 139 SER A CA 1
ATOM 1082 C C . SER A 1 139 ? -35.386 6.199 -1.005 1.00 39.38 139 SER A C 1
ATOM 1083 O O . SER A 1 139 ? -34.155 6.159 -1.029 1.00 36.57 139 SER A O 1
ATOM 1086 N N . PHE A 1 140 ? -36.154 5.260 -1.557 1.00 39.00 140 PHE A N 1
ATOM 1087 C CA . PHE A 1 140 ? -35.587 4.147 -2.321 1.00 40.76 140 PHE A CA 1
ATOM 1088 C C . PHE A 1 140 ? -34.892 4.631 -3.607 1.00 39.00 140 PHE A C 1
ATOM 1089 O O . PHE A 1 140 ? -34.076 3.920 -4.189 1.00 36.33 140 PHE A O 1
ATOM 1097 N N . ALA A 1 141 ? -35.194 5.856 -4.029 1.00 40.41 141 ALA A N 1
ATOM 1098 C CA . ALA A 1 141 ? -34.527 6.452 -5.185 1.00 41.38 141 ALA A CA 1
ATOM 1099 C C . ALA A 1 141 ? -33.073 6.797 -4.862 1.00 37.68 141 ALA A C 1
ATOM 1100 O O . ALA A 1 141 ? -32.292 7.138 -5.747 1.00 37.45 141 ALA A O 1
ATOM 1102 N N . ARG A 1 142 ? -32.724 6.716 -3.583 1.00 40.96 142 ARG A N 1
ATOM 1103 C CA . ARG A 1 142 ? -31.358 6.957 -3.133 1.00 38.68 142 ARG A CA 1
ATOM 1104 C C . ARG A 1 142 ? -30.586 5.640 -3.050 1.00 35.70 142 ARG A C 1
ATOM 1105 O O . ARG A 1 142 ? -29.451 5.602 -2.579 1.00 34.04 142 ARG A O 1
ATOM 1113 N N . HIS A 1 143 ? -31.234 4.573 -3.523 1.00 33.15 143 HIS A N 1
ATOM 1114 C CA . HIS A 1 143 ? -30.628 3.260 -3.767 1.00 33.12 143 HIS A CA 1
ATOM 1115 C C . HIS A 1 143 ? -30.335 2.468 -2.492 1.00 30.06 143 HIS A C 1
ATOM 1116 O O . HIS A 1 143 ? -30.208 3.034 -1.410 1.00 35.55 143 HIS A O 1
ATOM 1123 N N . LEU A 1 144 ? -30.271 1.147 -2.631 1.00 27.10 144 LEU A N 1
ATOM 1124 C CA . LEU A 1 144 ? -30.192 0.241 -1.489 1.00 29.69 144 LEU A CA 1
ATOM 1125 C C . LEU A 1 144 ? -29.144 -0.854 -1.670 1.00 31.99 144 LEU A C 1
ATOM 1126 O O . LEU A 1 144 ? -28.990 -1.417 -2.751 1.00 31.10 144 LEU A O 1
ATOM 1131 N N . ALA A 1 145 ? -28.443 -1.170 -0.589 1.00 28.68 145 ALA A N 1
ATOM 1132 C CA . ALA A 1 145 ? -27.524 -2.292 -0.582 1.00 25.33 145 ALA A CA 1
ATOM 1133 C C . ALA A 1 145 ? -27.933 -3.254 0.517 1.00 28.62 145 ALA A C 1
ATOM 1134 O O . ALA A 1 145 ? -27.971 -2.886 1.689 1.00 33.36 145 ALA A O 1
ATOM 1136 N N . ILE A 1 146 ? -28.278 -4.475 0.122 1.00 28.86 146 ILE A N 1
ATOM 1137 C CA . ILE A 1 146 ? -28.624 -5.535 1.060 1.00 27.18 146 ILE A CA 1
ATOM 1138 C C . ILE A 1 146 ? -27.433 -6.493 1.207 1.00 32.15 146 ILE A C 1
ATOM 1139 O O . ILE A 1 146 ? -27.060 -7.188 0.261 1.00 32.11 146 ILE A O 1
ATOM 1144 N N . LEU A 1 147 ? -26.815 -6.487 2.386 1.00 29.38 147 LEU A N 1
ATOM 1145 C CA . LEU A 1 147 ? -25.575 -7.219 2.614 1.00 28.30 147 LEU A CA 1
ATOM 1146 C C . LEU A 1 147 ? -25.673 -8.154 3.820 1.00 33.83 147 LEU A C 1
ATOM 1147 O O . LEU A 1 147 ? -26.210 -7.777 4.859 1.00 37.69 147 LEU A O 1
ATOM 1152 N N . ALA A 1 148 ? -25.159 -9.372 3.676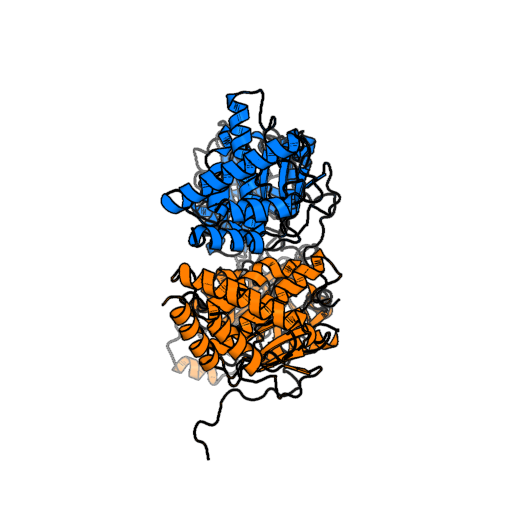 1.00 34.72 148 ALA A N 1
ATOM 1153 C CA . ALA A 1 148 ? -25.211 -10.365 4.748 1.00 37.32 148 ALA A CA 1
ATOM 1154 C C . ALA A 1 148 ? -24.327 -11.568 4.439 1.00 37.54 148 ALA A C 1
ATOM 1155 O O . ALA A 1 148 ? -23.976 -11.799 3.295 1.00 36.31 148 ALA A O 1
ATOM 1157 N N . ALA A 1 149 ? -23.990 -12.357 5.452 1.00 45.05 149 ALA A N 1
ATOM 1158 C CA . ALA A 1 149 ? -23.300 -13.616 5.196 1.00 42.13 149 ALA A CA 1
ATOM 1159 C C . ALA A 1 149 ? -24.295 -14.618 4.606 1.00 41.37 149 ALA A C 1
ATOM 1160 O O . ALA A 1 149 ? -25.508 -14.376 4.611 1.00 33.22 149 ALA A O 1
ATOM 1162 N N . THR A 1 150 ? -23.781 -15.747 4.123 1.00 41.72 150 THR A N 1
ATOM 1163 C CA . THR A 1 150 ? -24.605 -16.746 3.447 1.00 42.81 150 THR A CA 1
ATOM 1164 C C . THR A 1 150 ? -25.660 -17.334 4.373 1.00 43.20 150 THR A C 1
ATOM 1165 O O . THR A 1 150 ? -25.346 -17.848 5.450 1.00 42.72 150 THR A O 1
ATOM 1169 N N . GLY A 1 151 ? -26.918 -17.205 3.959 1.00 40.05 151 GLY A N 1
ATOM 1170 C CA . GLY A 1 151 ? -28.040 -17.782 4.672 1.00 42.01 151 GLY A CA 1
ATOM 1171 C C . GLY A 1 151 ? -28.556 -16.931 5.816 1.00 36.86 151 GLY A C 1
ATOM 1172 O O . GLY A 1 151 ? -29.134 -17.452 6.763 1.00 39.35 151 GLY A O 1
ATOM 1173 N N . SER A 1 152 ? -28.355 -15.621 5.729 1.00 40.90 152 SER A N 1
ATOM 1174 C CA . SER A 1 152 ? -28.747 -14.727 6.818 1.00 43.32 152 SER A CA 1
ATOM 1175 C C . SER A 1 152 ? -30.101 -14.081 6.554 1.00 38.02 152 SER A C 1
ATOM 1176 O O . SER A 1 152 ? -30.774 -13.632 7.480 1.00 39.15 152 SER A O 1
ATOM 1179 N N . GLY A 1 153 ? -30.501 -14.044 5.290 1.00 37.98 153 GLY A N 1
ATOM 1180 C CA . GLY A 1 153 ? -31.817 -13.549 4.936 1.00 37.06 153 GLY A CA 1
ATOM 1181 C C . GLY A 1 153 ? -31.836 -12.394 3.962 1.00 35.33 153 GLY A C 1
ATOM 1182 O O . GLY A 1 153 ? -32.639 -11.473 4.099 1.00 35.37 153 GLY A O 1
ATOM 1183 N N . LYS A 1 154 ? -30.963 -12.447 2.964 1.00 36.99 154 LYS A N 1
ATOM 1184 C CA . LYS A 1 154 ? -30.921 -11.409 1.945 1.00 36.51 154 LYS A CA 1
ATOM 1185 C C . LYS A 1 154 ? -32.137 -11.497 1.022 1.00 37.38 154 LYS A C 1
ATOM 1186 O O . LYS A 1 154 ? -32.845 -10.510 0.808 1.00 33.51 154 LYS A O 1
ATOM 1192 N N . SER A 1 155 ? -32.378 -12.687 0.483 1.00 36.20 155 SER A N 1
ATOM 1193 C CA . SER A 1 155 ? -33.448 -12.871 -0.485 1.00 39.52 155 SER A CA 1
ATOM 1194 C C . SER A 1 155 ? -34.835 -12.790 0.147 1.00 38.52 155 SER A C 1
ATOM 1195 O O . SER A 1 155 ? -35.787 -12.336 -0.488 1.00 36.16 155 SER A O 1
ATOM 1198 N N . ASN A 1 156 ? -34.934 -13.190 1.406 1.00 36.55 156 ASN A N 1
ATOM 1199 C CA . ASN A 1 156 ? -36.181 -13.050 2.144 1.00 35.81 156 ASN A CA 1
ATOM 1200 C C . ASN A 1 156 ? -36.560 -11.575 2.292 1.00 37.35 156 ASN A C 1
ATOM 1201 O O . ASN A 1 156 ? -37.733 -11.213 2.186 1.00 36.79 156 ASN A O 1
ATOM 1206 N N . THR A 1 157 ? -35.556 -10.732 2.527 1.00 35.20 157 THR A N 1
ATOM 1207 C CA . THR A 1 157 ? -35.748 -9.287 2.599 1.00 35.37 157 THR A CA 1
ATOM 1208 C C . THR A 1 157 ? -36.252 -8.722 1.272 1.00 34.39 157 THR A C 1
ATOM 1209 O O . THR A 1 157 ? -37.173 -7.906 1.240 1.00 29.44 157 THR A O 1
ATOM 1213 N N . VAL A 1 158 ? -35.632 -9.160 0.180 1.00 37.10 158 VAL A N 1
ATOM 1214 C CA . VAL A 1 158 ? -36.020 -8.719 -1.152 1.00 36.84 158 VAL A CA 1
ATOM 1215 C C . VAL A 1 158 ? -37.457 -9.115 -1.458 1.00 38.16 158 VAL A C 1
ATOM 1216 O O . VAL A 1 158 ? -38.222 -8.320 -2.009 1.00 37.85 158 VAL A O 1
ATOM 1220 N N . ALA A 1 159 ? -37.820 -10.339 -1.084 1.00 35.81 159 ALA A N 1
ATOM 1221 C CA . ALA A 1 159 ? -39.163 -10.854 -1.331 1.00 35.76 159 ALA A CA 1
ATOM 1222 C C . ALA A 1 159 ? -40.211 -10.042 -0.572 1.00 40.56 159 ALA A C 1
ATOM 1223 O O . ALA A 1 159 ? -41.200 -9.592 -1.151 1.00 43.50 159 ALA A O 1
ATOM 1225 N N . VAL A 1 160 ? -39.987 -9.855 0.724 1.00 35.65 160 VAL A N 1
ATOM 1226 C CA . VAL A 1 160 ? -40.903 -9.074 1.541 1.00 41.04 160 VAL A CA 1
ATOM 1227 C C . VAL A 1 160 ? -41.053 -7.658 0.989 1.00 41.02 160 VAL A C 1
ATOM 1228 O O . VAL A 1 160 ? -42.169 -7.205 0.731 1.00 40.01 160 VAL A O 1
ATOM 1232 N N . LEU A 1 161 ? -39.925 -6.978 0.786 1.00 39.48 161 LEU A N 1
ATOM 1233 C CA . LEU A 1 161 ? -39.923 -5.610 0.272 1.00 39.01 161 LEU A CA 1
ATOM 1234 C C . LEU A 1 161 ? -40.639 -5.491 -1.069 1.00 39.40 161 LEU A C 1
ATOM 1235 O O . LEU A 1 161 ? -41.408 -4.560 -1.285 1.00 38.18 161 LEU A O 1
ATOM 1240 N N . SER A 1 162 ? -40.357 -6.419 -1.977 1.00 38.81 162 SER A N 1
ATOM 1241 C CA . SER A 1 162 ? -40.982 -6.403 -3.293 1.00 40.16 162 SER A CA 1
ATOM 1242 C C . SER A 1 162 ? -42.496 -6.553 -3.207 1.00 41.28 162 SER A C 1
ATOM 1243 O O . SER A 1 162 ? -43.236 -5.890 -3.934 1.00 42.42 162 SER A O 1
ATOM 1246 N N . GLN A 1 163 ? -42.953 -7.421 -2.310 1.00 41.23 163 GLN A N 1
ATOM 1247 C CA . GLN A 1 163 ? -44.382 -7.648 -2.137 1.00 44.63 163 GLN A CA 1
ATOM 1248 C C . GLN A 1 163 ? -45.104 -6.423 -1.578 1.00 46.86 163 GLN A C 1
ATOM 1249 O O . GLN A 1 163 ? -46.068 -5.949 -2.176 1.00 45.41 163 GLN A O 1
ATOM 1255 N N . ARG A 1 164 ? -44.643 -5.916 -0.434 1.00 41.22 164 ARG A N 1
ATOM 1256 C CA . ARG A 1 164 ? -45.300 -4.782 0.210 1.00 42.57 164 ARG A CA 1
ATOM 1257 C C . ARG A 1 164 ? -45.347 -3.548 -0.689 1.00 44.82 164 ARG A C 1
ATOM 1258 O O . ARG A 1 164 ? -46.346 -2.831 -0.723 1.00 45.58 164 ARG A O 1
ATOM 1266 N N . ILE A 1 165 ? -44.250 -3.295 -1.394 1.00 44.45 165 ILE A N 1
ATOM 1267 C CA . ILE A 1 165 ? -44.176 -2.176 -2.327 1.00 44.53 165 ILE A CA 1
ATOM 1268 C C . ILE A 1 165 ? -45.219 -2.327 -3.431 1.00 43.13 165 ILE A C 1
ATOM 1269 O O . ILE A 1 165 ? -45.965 -1.394 -3.725 1.00 40.37 165 ILE A O 1
ATOM 1274 N N . SER A 1 166 ? -45.288 -3.519 -4.015 1.00 45.02 166 SER A N 1
ATOM 1275 C CA . SER A 1 166 ? -46.250 -3.793 -5.077 1.00 45.55 166 SER A CA 1
ATOM 1276 C C . SER A 1 166 ? -47.677 -3.609 -4.567 1.00 43.24 166 SER A C 1
ATOM 1277 O O . SER A 1 166 ? -48.539 -3.092 -5.281 1.00 39.98 166 SER A O 1
ATOM 1280 N N . GLU A 1 167 ? -47.903 -4.005 -3.315 1.00 41.69 167 GLU A N 1
ATOM 1281 C CA . GLU A 1 167 ? -49.199 -3.851 -2.660 1.00 42.90 167 GLU A CA 1
ATOM 1282 C C . GLU A 1 167 ? -49.540 -2.378 -2.484 1.00 43.27 167 GLU A C 1
ATOM 1283 O O . GLU A 1 167 ? -50.708 -2.004 -2.405 1.00 45.08 167 GLU A O 1
ATOM 1289 N N . LEU A 1 168 ? -48.508 -1.545 -2.416 1.00 45.44 168 LEU A N 1
ATOM 1290 C CA . LEU A 1 168 ? -48.707 -0.112 -2.275 1.00 41.21 168 LEU A CA 1
ATOM 1291 C C . LEU A 1 168 ? -48.802 0.553 -3.639 1.00 38.85 168 LEU A C 1
ATOM 1292 O O . LEU A 1 168 ? -48.904 1.776 -3.738 1.00 36.44 168 LEU A O 1
ATOM 1297 N N . GLY A 1 169 ? -48.791 -0.269 -4.687 1.00 38.91 169 GLY A N 1
ATOM 1298 C CA . GLY A 1 169 ? -48.882 0.214 -6.052 1.00 36.09 169 GLY A CA 1
ATOM 1299 C C . GLY A 1 169 ? -47.535 0.496 -6.681 1.00 45.16 169 GLY A C 1
ATOM 1300 O O . GLY A 1 169 ? -47.438 1.239 -7.659 1.00 48.20 169 GLY A O 1
ATOM 1301 N N . GLY A 1 170 ? -46.490 -0.101 -6.116 1.00 50.25 170 GLY A N 1
ATOM 1302 C CA . GLY A 1 170 ? -45.138 0.090 -6.610 1.00 45.63 170 GLY A CA 1
ATOM 1303 C C . GLY A 1 170 ? -44.703 -0.965 -7.608 1.00 49.94 170 GLY A C 1
ATOM 1304 O O . GLY A 1 170 ? -45.282 -2.050 -7.680 1.00 46.25 170 GLY A O 1
ATOM 1305 N N . SER A 1 171 ? -43.679 -0.638 -8.389 1.00 53.18 171 SER A N 1
ATOM 1306 C CA . SER A 1 171 ? -43.179 -1.540 -9.418 1.00 45.03 171 SER A CA 1
ATOM 1307 C C . SER A 1 171 ? -41.719 -1.905 -9.160 1.00 42.15 171 SER A C 1
ATOM 1308 O O . SER A 1 171 ? -40.897 -1.047 -8.852 1.00 41.26 171 SER A O 1
ATOM 1311 N N . VAL A 1 172 ? -41.405 -3.188 -9.293 1.00 44.73 172 VAL A N 1
ATOM 1312 C CA . VAL A 1 172 ? -40.061 -3.695 -9.032 1.00 39.95 172 VAL A CA 1
ATOM 1313 C C . VAL A 1 172 ? -39.593 -4.581 -10.177 1.00 39.10 172 VAL A C 1
ATOM 1314 O O . VAL A 1 172 ? -40.384 -5.335 -10.734 1.00 46.28 172 VAL A O 1
ATOM 1318 N N . LEU A 1 173 ? -38.318 -4.472 -10.543 1.00 40.81 173 LEU A N 1
ATOM 1319 C CA . LEU A 1 173 ? -37.712 -5.385 -11.511 1.00 37.97 173 LEU A CA 1
ATOM 1320 C C . LEU A 1 173 ? -36.569 -6.173 -10.871 1.00 36.90 173 LEU A C 1
ATOM 1321 O O . LEU A 1 173 ? -35.502 -5.617 -10.617 1.00 36.18 173 LEU A O 1
ATOM 1326 N N . ILE A 1 174 ? -36.802 -7.453 -10.583 1.00 38.25 174 ILE A N 1
ATOM 1327 C CA . ILE A 1 174 ? -35.769 -8.324 -9.999 1.00 37.72 174 ILE A CA 1
ATOM 1328 C C . ILE A 1 174 ? -35.056 -9.181 -11.052 1.00 36.19 174 ILE A C 1
ATOM 1329 O O . ILE A 1 174 ? -35.697 -9.938 -11.777 1.00 35.87 174 ILE A O 1
ATOM 1334 N N . PHE A 1 175 ? -33.730 -9.091 -11.106 1.00 36.75 175 PHE A N 1
ATOM 1335 C CA . PHE A 1 175 ? -32.939 -9.982 -11.961 1.00 37.42 175 PHE A CA 1
ATOM 1336 C C . PHE A 1 175 ? -32.614 -11.240 -11.170 1.00 38.29 175 PHE A C 1
ATOM 1337 O O . PHE A 1 175 ? -31.811 -11.207 -10.241 1.00 39.68 175 PHE A O 1
ATOM 1345 N N . ASP A 1 176 ? -33.266 -12.342 -11.527 1.00 40.06 176 ASP A N 1
ATOM 1346 C CA . ASP A 1 176 ? -33.211 -13.562 -10.732 1.00 38.84 176 ASP A CA 1
ATOM 1347 C C . ASP A 1 176 ? -32.062 -14.484 -11.147 1.00 41.55 176 ASP A C 1
ATOM 1348 O O . ASP A 1 176 ? -32.128 -15.165 -12.174 1.00 38.85 176 ASP A O 1
ATOM 1353 N N . TYR A 1 177 ? -31.025 -14.523 -10.321 1.00 39.91 177 TYR A N 1
ATOM 1354 C CA . TYR A 1 177 ? -29.829 -15.295 -10.626 1.00 39.00 177 TYR A CA 1
ATOM 1355 C C . TYR A 1 177 ? -30.091 -16.799 -10.514 1.00 40.68 177 TYR A C 1
ATOM 1356 O O . TYR A 1 177 ? -29.752 -17.569 -11.412 1.00 38.85 177 TYR A O 1
ATOM 1365 N N . HIS A 1 178 ? -30.722 -17.202 -9.414 1.00 40.88 178 HIS A N 1
ATOM 1366 C CA . HIS A 1 178 ? -30.908 -18.612 -9.094 1.00 45.02 178 HIS A CA 1
ATOM 1367 C C . HIS A 1 178 ? -32.328 -19.106 -9.347 1.00 46.45 178 HIS A C 1
ATOM 1368 O O . HIS A 1 178 ? -32.639 -20.273 -9.102 1.00 43.89 178 HIS A O 1
ATOM 1375 N N . GLY A 1 179 ? -33.183 -18.213 -9.833 1.00 46.05 179 GLY A N 1
ATOM 1376 C CA . GLY A 1 179 ? -34.569 -18.545 -10.109 1.00 47.32 179 GLY A CA 1
ATOM 1377 C C . GLY A 1 179 ? -35.402 -18.703 -8.848 1.00 49.26 179 GLY A C 1
ATOM 1378 O O . GLY A 1 179 ? -36.341 -19.500 -8.819 1.00 50.04 179 GLY A O 1
ATOM 1379 N N . GLU A 1 180 ? -35.088 -17.909 -7.824 1.00 47.48 180 GLU A N 1
ATOM 1380 C CA . GLU A 1 180 ? -35.737 -18.036 -6.519 1.00 51.95 180 GLU A CA 1
ATOM 1381 C C . GLU A 1 180 ? -37.122 -17.392 -6.460 1.00 54.26 180 GLU A C 1
ATOM 1382 O O . GLU A 1 180 ? -38.024 -17.910 -5.798 1.00 57.38 180 GLU A O 1
ATOM 1388 N N . TYR A 1 181 ? -37.287 -16.274 -7.160 1.00 47.86 181 TYR A N 1
ATOM 1389 C CA . TYR A 1 181 ? -38.540 -15.531 -7.147 1.00 46.83 181 TYR A CA 1
ATOM 1390 C C . TYR A 1 181 ? -39.408 -15.934 -8.331 1.00 51.52 181 TYR A C 1
ATOM 1391 O O . TYR A 1 181 ? -40.628 -15.759 -8.314 1.00 49.18 181 TYR A O 1
ATOM 1400 N N . TYR A 1 182 ? -38.759 -16.461 -9.364 1.00 58.99 182 TYR A N 1
ATOM 1401 C CA . TYR A 1 182 ? -39.420 -16.789 -10.619 1.00 52.85 182 TYR A CA 1
ATOM 1402 C C . TYR A 1 182 ? -40.366 -17.972 -10.434 1.00 55.94 182 TYR A C 1
ATOM 1403 O O . TYR A 1 182 ? -41.417 -18.044 -11.070 1.00 55.34 182 TYR A O 1
ATOM 1412 N N . ASP A 1 183 ? -39.983 -18.898 -9.559 1.00 57.92 183 ASP A N 1
ATOM 1413 C CA . ASP A 1 183 ? -40.782 -20.091 -9.304 1.00 64.31 183 ASP A CA 1
ATOM 1414 C C . ASP A 1 183 ? -41.393 -20.061 -7.908 1.00 64.01 183 ASP A C 1
ATOM 1415 O O . ASP A 1 183 ? -41.578 -21.105 -7.280 1.00 80.36 183 ASP A O 1
ATOM 1420 N N . SER A 1 184 ? -41.691 -18.863 -7.417 1.00 57.33 184 SER A N 1
ATOM 1421 C CA . SER A 1 184 ? -42.276 -18.712 -6.090 1.00 61.01 184 SER A CA 1
ATOM 1422 C C . SER A 1 184 ? -43.753 -18.338 -6.187 1.00 59.66 184 SER A C 1
ATOM 1423 O O . SER A 1 184 ? -44.247 -17.987 -7.258 1.00 58.11 184 SER A O 1
ATOM 1426 N N . ASP A 1 185 ? -44.455 -18.438 -5.064 1.00 60.13 185 ASP A N 1
ATOM 1427 C CA . ASP A 1 185 ? -45.864 -18.080 -4.995 1.00 61.15 185 ASP A CA 1
ATOM 1428 C C . ASP A 1 185 ? -46.028 -16.643 -4.509 1.00 68.28 185 ASP A C 1
ATOM 1429 O O . ASP A 1 185 ? -47.024 -16.302 -3.867 1.00 74.95 185 ASP A O 1
ATOM 1434 N N . ILE A 1 186 ? -45.041 -15.805 -4.814 1.00 67.79 186 ILE A N 1
ATOM 1435 C CA . ILE A 1 186 ? -45.090 -14.394 -4.447 1.00 61.81 186 ILE A CA 1
ATOM 1436 C C . ILE A 1 186 ? -46.223 -13.687 -5.186 1.00 59.86 186 ILE A C 1
ATOM 1437 O O . ILE A 1 186 ? -46.526 -13.998 -6.339 1.00 58.19 186 ILE A O 1
ATOM 1442 N N . LYS A 1 187 ? -46.855 -12.740 -4.503 1.00 62.28 187 LYS A N 1
ATOM 1443 C CA . LYS A 1 187 ? -48.013 -12.049 -5.045 1.00 61.74 187 LYS A CA 1
ATOM 1444 C C . LYS A 1 187 ? -47.596 -10.939 -6.001 1.00 58.02 187 LYS A C 1
ATOM 1445 O O . LYS A 1 187 ? -46.517 -10.363 -5.861 1.00 57.52 187 LYS A O 1
ATOM 1451 N N . ASN A 1 188 ? -48.464 -10.660 -6.972 1.00 55.03 188 ASN A N 1
ATOM 1452 C CA . ASN A 1 188 ? -48.229 -9.651 -8.003 1.00 55.03 188 ASN A CA 1
ATOM 1453 C C . ASN A 1 188 ? -47.015 -9.984 -8.876 1.00 55.55 188 ASN A C 1
ATOM 1454 O O . ASN A 1 188 ? -46.397 -9.096 -9.477 1.00 48.60 188 ASN A O 1
ATOM 1459 N N . LEU A 1 189 ? -46.717 -11.275 -8.980 1.00 51.38 189 LEU A N 1
ATOM 1460 C CA . LEU A 1 189 ? -45.586 -11.755 -9.765 1.00 48.80 189 LEU A CA 1
ATOM 1461 C C . LEU A 1 189 ? -45.784 -11.521 -11.262 1.00 47.90 189 LEU A C 1
ATOM 1462 O O . LEU A 1 189 ? -46.867 -11.760 -11.797 1.00 57.96 189 LEU A O 1
ATOM 1467 N N . ASN A 1 190 ? -44.742 -11.034 -11.928 1.00 45.31 190 ASN A N 1
ATOM 1468 C CA . ASN A 1 190 ? -44.772 -10.851 -13.380 1.00 46.83 190 ASN A CA 1
ATOM 1469 C C . ASN A 1 190 ? -43.532 -11.439 -14.043 1.00 42.07 190 ASN A C 1
ATOM 1470 O O . ASN A 1 190 ? -42.480 -10.809 -14.058 1.00 42.44 190 ASN A O 1
ATOM 1475 N N . ARG A 1 191 ? -43.663 -12.642 -14.594 1.00 45.15 191 ARG A N 1
ATOM 1476 C CA . ARG A 1 191 ? -42.515 -13.368 -15.133 1.00 46.79 191 ARG A CA 1
ATOM 1477 C C . ARG A 1 191 ? -42.028 -12.817 -16.474 1.00 44.43 191 ARG A C 1
ATOM 1478 O O . ARG A 1 191 ? -42.812 -12.612 -17.398 1.00 42.44 191 ARG A O 1
ATOM 1486 N N . ILE A 1 192 ? -40.720 -12.587 -16.571 1.00 44.39 192 ILE A N 1
ATOM 1487 C CA . ILE A 1 192 ? -40.113 -12.071 -17.790 1.00 45.47 192 ILE A CA 1
ATOM 1488 C C . ILE A 1 192 ? -38.927 -12.933 -18.216 1.00 49.01 192 ILE A C 1
ATOM 1489 O O . ILE A 1 192 ? -38.022 -13.197 -17.421 1.00 46.15 192 ILE A O 1
ATOM 1494 N N . GLU A 1 193 ? -38.942 -13.379 -19.471 1.00 50.18 193 GLU A N 1
ATOM 1495 C CA . GLU A 1 193 ? -37.846 -14.170 -20.014 1.00 48.00 193 GLU A CA 1
ATOM 1496 C C . GLU A 1 193 ? -36.763 -13.265 -20.590 1.00 49.84 193 GLU A C 1
ATOM 1497 O O . GLU A 1 193 ? -37.065 -12.190 -21.110 1.00 51.31 193 GLU A O 1
ATOM 1503 N N . PRO A 1 194 ? -35.490 -13.691 -20.479 1.00 48.03 194 PRO A N 1
ATOM 1504 C CA . PRO A 1 194 ? -34.340 -12.919 -20.967 1.00 43.20 194 PRO A CA 1
ATOM 1505 C C . PRO A 1 194 ? -34.160 -12.972 -22.478 1.00 46.23 194 PRO A C 1
ATOM 1506 O O . PRO A 1 194 ? -33.708 -13.980 -23.018 1.00 50.18 194 PRO A O 1
ATOM 1510 N N . LYS A 1 195 ? -34.512 -11.882 -23.148 1.00 47.26 195 LYS A N 1
ATOM 1511 C CA . LYS A 1 195 ? -34.369 -11.773 -24.593 1.00 49.35 195 LYS A CA 1
ATOM 1512 C C . LYS A 1 195 ? -33.597 -10.520 -24.971 1.00 47.01 195 LYS A C 1
ATOM 1513 O O . LYS A 1 195 ? -33.779 -9.463 -24.375 1.00 42.26 195 LYS A O 1
ATOM 1519 N N . LEU A 1 196 ? -32.725 -10.658 -25.962 1.00 50.97 196 LEU A N 1
ATOM 1520 C CA . LEU A 1 196 ? -32.008 -9.523 -26.516 1.00 47.50 196 LEU A CA 1
ATOM 1521 C C . LEU A 1 196 ? -32.501 -9.253 -27.924 1.00 47.28 196 LEU A C 1
ATOM 1522 O O . LEU A 1 196 ? -32.217 -10.022 -28.840 1.00 47.06 196 LEU A O 1
ATOM 1527 N N . ASN A 1 197 ? -33.242 -8.163 -28.097 1.00 47.89 197 ASN A N 1
ATOM 1528 C CA . ASN A 1 197 ? -33.730 -7.791 -29.417 1.00 46.65 197 ASN A CA 1
ATOM 1529 C C . ASN A 1 197 ? -32.974 -6.591 -29.968 1.00 47.20 197 ASN A C 1
ATOM 1530 O O . ASN A 1 197 ? -33.110 -5.478 -29.457 1.00 45.92 197 ASN A O 1
ATOM 1535 N N . PRO A 1 198 ? -32.165 -6.821 -31.017 1.00 46.02 198 PRO A N 1
ATOM 1536 C CA . PRO A 1 198 ? -31.381 -5.791 -31.708 1.00 45.89 198 PRO A CA 1
ATOM 1537 C C . PRO A 1 198 ? -32.243 -4.686 -32.309 1.00 47.01 198 PRO A C 1
ATOM 1538 O O . PRO A 1 198 ? -31.741 -3.597 -32.584 1.00 48.91 198 PRO A O 1
ATOM 1542 N N . LEU A 1 199 ? -33.529 -4.961 -32.503 1.00 49.38 199 LEU A N 1
ATOM 1543 C CA . LEU A 1 199 ? -34.440 -3.964 -33.051 1.00 52.72 199 LEU A CA 1
ATOM 1544 C C . LEU A 1 199 ? -34.754 -2.888 -32.018 1.00 52.48 199 LEU A C 1
ATOM 1545 O O . LEU A 1 199 ? -35.267 -1.823 -32.359 1.00 60.65 199 LEU A O 1
ATOM 1550 N N . TYR A 1 200 ? -34.440 -3.171 -30.757 1.00 50.31 200 TYR A N 1
ATOM 1551 C CA . TYR A 1 200 ? -34.642 -2.206 -29.682 1.00 50.06 200 TYR A CA 1
ATOM 1552 C C . TYR A 1 200 ? -33.317 -1.797 -29.050 1.00 47.82 200 TYR A C 1
ATOM 1553 O O . TYR A 1 200 ? -33.291 -1.242 -27.951 1.00 47.26 200 TYR A O 1
ATOM 1562 N N . MET A 1 201 ? -32.224 -2.085 -29.753 1.00 45.58 201 MET A N 1
ATOM 1563 C CA . MET A 1 201 ? -30.888 -1.679 -29.328 1.00 41.89 201 MET A CA 1
ATOM 1564 C C . MET A 1 201 ? -30.398 -0.464 -30.101 1.00 43.25 201 MET A C 1
ATOM 1565 O O . MET A 1 201 ? -30.872 -0.178 -31.199 1.00 45.81 201 MET A O 1
ATOM 1570 N N . THR A 1 202 ? -29.431 0.240 -29.528 1.00 44.89 202 THR A N 1
ATOM 1571 C CA . THR A 1 202 ? -28.767 1.329 -30.230 1.00 45.95 202 THR A CA 1
ATOM 1572 C C . THR A 1 202 ? -27.462 0.827 -30.829 1.00 47.52 202 THR A C 1
ATOM 1573 O O . THR A 1 202 ? -26.882 -0.141 -30.330 1.00 47.38 202 THR A O 1
ATOM 1577 N N . PRO A 1 203 ? -26.991 1.484 -31.900 1.00 48.48 203 PRO A N 1
ATOM 1578 C CA . PRO A 1 203 ? -25.712 1.080 -32.497 1.00 47.57 203 PRO A CA 1
ATOM 1579 C C . PRO A 1 203 ? -24.561 1.138 -31.492 1.00 47.35 203 PRO A C 1
ATOM 1580 O O . PRO A 1 203 ? -23.675 0.285 -31.540 1.00 48.63 203 PRO A O 1
ATOM 1584 N N . ARG A 1 204 ? -24.600 2.109 -30.582 1.00 50.40 204 ARG A N 1
ATOM 1585 C CA . ARG A 1 204 ? -23.633 2.200 -29.489 1.00 50.41 204 ARG A CA 1
ATOM 1586 C C . ARG A 1 204 ? -23.663 0.918 -28.665 1.00 49.29 204 ARG A C 1
ATOM 1587 O O . ARG A 1 204 ? -22.626 0.321 -28.379 1.00 50.29 204 ARG A O 1
ATOM 1595 N N . GLU A 1 205 ? -24.868 0.511 -28.281 1.00 46.36 205 GLU A N 1
ATOM 1596 C CA . GLU A 1 205 ? -25.066 -0.667 -27.446 1.00 50.71 205 GLU A CA 1
ATOM 1597 C C . GLU A 1 205 ? -24.645 -1.948 -28.153 1.00 53.15 205 GLU A C 1
ATOM 1598 O O . GLU A 1 205 ? -23.997 -2.814 -27.561 1.00 54.25 205 GLU A O 1
ATOM 1604 N N . PHE A 1 206 ? -25.023 -2.064 -29.422 1.00 50.99 206 PHE A N 1
ATOM 1605 C CA . PHE A 1 206 ? -24.683 -3.240 -30.209 1.00 49.44 206 PHE A CA 1
ATOM 1606 C C . PHE A 1 206 ? -23.175 -3.328 -30.384 1.00 48.02 206 PHE A C 1
ATOM 1607 O O . PHE A 1 206 ? -22.607 -4.420 -30.440 1.00 47.79 206 PHE A O 1
ATOM 1615 N N . SER A 1 207 ? -22.528 -2.168 -30.444 1.00 48.26 207 SER A N 1
ATOM 1616 C CA . SER A 1 207 ? -21.078 -2.117 -30.567 1.00 51.74 207 SER A CA 1
ATOM 1617 C C . SER A 1 207 ? -20.380 -2.577 -29.298 1.00 51.84 207 SER A C 1
ATOM 1618 O O . SER A 1 207 ? -19.378 -3.288 -29.357 1.00 50.82 207 SER A O 1
ATOM 1621 N N . THR A 1 208 ? -20.927 -2.173 -28.155 1.00 49.80 208 THR A N 1
ATOM 1622 C CA . THR A 1 208 ? -20.368 -2.525 -26.856 1.00 48.94 208 THR A CA 1
ATOM 1623 C C . THR A 1 208 ? -20.470 -4.029 -26.615 1.00 48.24 208 THR A C 1
ATOM 1624 O O . THR A 1 208 ? -19.576 -4.638 -26.025 1.00 48.67 208 THR A O 1
ATOM 1628 N N . LEU A 1 209 ? -21.565 -4.621 -27.082 1.00 45.08 209 LEU A N 1
ATOM 1629 C CA . LEU A 1 209 ? -21.773 -6.057 -26.951 1.00 44.36 209 LEU A CA 1
ATOM 1630 C C . LEU A 1 209 ? -20.781 -6.837 -27.805 1.00 50.66 209 LEU A C 1
ATOM 1631 O O . LEU A 1 209 ? -20.332 -7.919 -27.420 1.00 52.98 209 LEU A O 1
ATOM 1636 N N . LEU A 1 210 ? -20.446 -6.288 -28.969 1.00 49.87 210 LEU A N 1
ATOM 1637 C CA . LEU A 1 210 ? -19.480 -6.914 -29.865 1.00 49.21 210 LEU A CA 1
ATOM 1638 C C . LEU A 1 210 ? -18.048 -6.609 -29.450 1.00 50.73 210 LEU A C 1
ATOM 1639 O O . LEU A 1 210 ? -17.114 -6.936 -30.179 1.00 52.85 210 LEU A O 1
ATOM 1644 N N . GLU A 1 211 ? -17.892 -5.987 -28.280 1.00 48.55 211 GLU A N 1
ATOM 1645 C CA . GLU A 1 211 ? -16.588 -5.574 -27.753 1.00 51.24 211 GLU A CA 1
ATOM 1646 C C . GLU A 1 211 ? -15.891 -4.621 -28.716 1.00 50.71 211 GLU A C 1
ATOM 1647 O O . GLU A 1 211 ? -14.680 -4.701 -28.935 1.00 45.98 211 GLU A O 1
ATOM 1653 N N . ILE A 1 212 ? -16.673 -3.711 -29.284 1.00 54.59 212 ILE A N 1
ATOM 1654 C CA . ILE A 1 212 ? -16.148 -2.711 -30.202 1.00 59.92 212 ILE A CA 1
ATOM 1655 C C . ILE A 1 212 ? -16.325 -1.324 -29.609 1.00 60.29 212 ILE A C 1
ATOM 1656 O O . ILE A 1 212 ? -17.442 -0.823 -29.483 1.00 65.38 212 ILE A O 1
ATOM 1661 N N . ARG A 1 213 ? -15.207 -0.713 -29.241 1.00 59.77 213 ARG A N 1
ATOM 1662 C CA . ARG A 1 213 ? -15.204 0.636 -28.697 1.00 64.44 213 ARG A CA 1
ATOM 1663 C C . ARG A 1 213 ? -15.744 1.639 -29.721 1.00 68.10 213 ARG A C 1
ATOM 1664 O O . ARG A 1 213 ? -15.559 1.464 -30.927 1.00 59.95 213 ARG A O 1
ATOM 1672 N N . GLU A 1 214 ? -16.411 2.688 -29.248 1.00 65.26 214 GLU A N 1
ATOM 1673 C CA . GLU A 1 214 ? -16.960 3.678 -30.165 1.00 61.28 214 GLU A CA 1
ATOM 1674 C C . GLU A 1 214 ? -15.862 4.614 -30.661 1.00 60.92 214 GLU A C 1
ATOM 1675 O O . GLU A 1 214 ? -15.948 5.143 -31.774 1.00 51.79 214 GLU A O 1
ATOM 1681 N N . ASN A 1 215 ? -14.825 4.804 -29.847 1.00 61.86 215 ASN A N 1
ATOM 1682 C CA . ASN A 1 215 ? -13.680 5.612 -30.262 1.00 59.37 215 ASN A CA 1
ATOM 1683 C C . ASN A 1 215 ? -12.834 4.885 -31.315 1.00 55.72 215 ASN A C 1
ATOM 1684 O O . ASN A 1 215 ? -11.935 5.478 -31.914 1.00 55.99 215 ASN A O 1
ATOM 1689 N N . ALA A 1 216 ? -13.108 3.597 -31.521 1.00 56.25 216 ALA A N 1
ATOM 1690 C CA . ALA A 1 216 ? -12.497 2.854 -32.625 1.00 55.22 216 ALA A CA 1
ATOM 1691 C C . ALA A 1 216 ? -13.315 3.194 -33.874 1.00 51.83 216 ALA A C 1
ATOM 1692 O O . ALA A 1 216 ? -14.224 2.460 -34.280 1.00 48.24 216 ALA A O 1
ATOM 1694 N N . ILE A 1 217 ? -12.965 4.319 -34.480 1.00 49.12 217 ILE A N 1
ATOM 1695 C CA . ILE A 1 217 ? -13.767 4.937 -35.525 1.00 49.62 217 ILE A CA 1
ATOM 1696 C C . ILE A 1 217 ? -13.935 4.102 -36.809 1.00 50.41 217 ILE A C 1
ATOM 1697 O O . ILE A 1 217 ? -15.018 4.098 -37.396 1.00 48.91 217 ILE A O 1
ATOM 1702 N N . ILE A 1 218 ? -12.886 3.410 -37.252 1.00 46.27 218 ILE A N 1
ATOM 1703 C CA . ILE A 1 218 ? -13.001 2.580 -38.449 1.00 47.03 218 ILE A CA 1
ATOM 1704 C C . ILE A 1 218 ? -14.002 1.439 -38.263 1.00 47.03 218 ILE A C 1
ATOM 1705 O O . ILE A 1 218 ? -14.944 1.303 -39.048 1.00 48.77 218 ILE A O 1
ATOM 1710 N N . GLN A 1 219 ? -13.804 0.633 -37.220 1.00 47.32 219 GLN A N 1
ATOM 1711 C CA . GLN A 1 219 ? -14.699 -0.488 -36.939 1.00 48.10 219 GLN A CA 1
ATOM 1712 C C . GLN A 1 219 ? -16.118 -0.037 -36.626 1.00 45.60 219 GLN A C 1
ATOM 1713 O O . GLN A 1 219 ? -17.077 -0.667 -37.063 1.00 46.07 219 GLN A O 1
ATOM 1719 N N . TYR A 1 220 ? -16.251 1.051 -35.867 1.00 43.61 220 TYR A N 1
ATOM 1720 C CA . TYR A 1 220 ? -17.572 1.535 -35.476 1.00 46.13 220 TYR A CA 1
ATOM 1721 C C . TYR A 1 220 ? -18.360 2.040 -36.680 1.00 48.60 220 TYR A C 1
ATOM 1722 O O . TYR A 1 220 ? -19.583 1.889 -36.738 1.00 47.43 220 TYR A O 1
ATOM 1731 N N . ARG A 1 221 ? -17.661 2.656 -37.629 1.00 47.45 221 ARG A N 1
ATOM 1732 C CA . ARG A 1 221 ? -18.293 3.132 -38.853 1.00 47.17 221 ARG A CA 1
ATOM 1733 C C . ARG A 1 221 ? -18.904 1.979 -39.636 1.00 52.43 221 ARG A C 1
ATOM 1734 O O . ARG A 1 221 ? -20.079 2.016 -40.010 1.00 47.16 221 ARG A O 1
ATOM 1742 N N . ILE A 1 222 ? -18.079 0.966 -39.894 1.00 46.29 222 ILE A N 1
ATOM 1743 C CA . ILE A 1 222 ? -18.523 -0.232 -40.590 1.00 47.26 222 ILE A CA 1
ATOM 1744 C C . ILE A 1 222 ? -19.736 -0.829 -39.910 1.00 46.70 222 ILE A C 1
ATOM 1745 O O . ILE A 1 222 ? -20.715 -1.191 -40.565 1.00 47.97 222 ILE A O 1
ATOM 1750 N N . LEU A 1 223 ? -19.649 -0.934 -38.586 1.00 43.92 223 LEU A N 1
ATOM 1751 C CA . LEU A 1 223 ? -20.701 -1.540 -37.785 1.00 47.64 223 LEU A CA 1
ATOM 1752 C C . LEU A 1 223 ? -21.977 -0.702 -37.746 1.00 45.57 223 LEU A C 1
ATOM 1753 O O . LEU A 1 223 ? -23.070 -1.230 -37.935 1.00 45.23 223 LEU A O 1
ATOM 1758 N N . ARG A 1 224 ? -21.840 0.600 -37.516 1.00 44.04 224 ARG A N 1
ATOM 1759 C CA . ARG A 1 224 ? -23.020 1.455 -37.400 1.00 46.55 224 ARG A CA 1
ATOM 1760 C C . ARG A 1 224 ? -23.805 1.535 -38.702 1.00 46.34 224 ARG A C 1
ATOM 1761 O O . ARG A 1 224 ? -25.033 1.456 -38.681 1.00 43.77 224 ARG A O 1
ATOM 1769 N N . ARG A 1 225 ? -23.099 1.703 -39.822 1.00 45.09 225 ARG A N 1
ATOM 1770 C CA . ARG A 1 225 ? -23.742 1.736 -41.134 1.00 44.00 225 ARG A CA 1
ATOM 1771 C C . ARG A 1 225 ? -24.475 0.433 -41.388 1.00 44.71 225 ARG A C 1
ATOM 1772 O O . ARG A 1 225 ? -25.658 0.435 -41.727 1.00 44.43 225 ARG A O 1
ATOM 1780 N N . ALA A 1 226 ? -23.769 -0.678 -41.197 1.00 41.87 226 ALA A N 1
ATOM 1781 C CA . ALA A 1 226 ? -24.353 -1.995 -41.404 1.00 43.24 226 ALA A CA 1
ATOM 1782 C C . ALA A 1 226 ? -25.562 -2.236 -40.499 1.00 46.72 226 ALA A C 1
ATOM 1783 O O . ALA A 1 226 ? -26.617 -2.651 -40.975 1.00 48.42 226 ALA A O 1
ATOM 1785 N N . PHE A 1 227 ? -25.410 -1.963 -39.201 1.00 41.43 227 PHE A N 1
ATOM 1786 C CA . PHE A 1 227 ? -26.465 -2.219 -38.221 1.00 43.26 227 PHE A CA 1
ATOM 1787 C C . PHE A 1 227 ? -27.725 -1.413 -38.508 1.00 48.11 227 PHE A C 1
ATOM 1788 O O . PHE A 1 227 ? -28.835 -1.948 -38.462 1.00 47.71 227 PHE A O 1
ATOM 1796 N N . ILE A 1 228 ? -27.553 -0.127 -38.798 1.00 45.96 228 ILE A N 1
ATOM 1797 C CA . ILE A 1 228 ? -28.680 0.729 -39.159 1.00 50.43 228 ILE A CA 1
ATOM 1798 C C . ILE A 1 228 ? -29.328 0.242 -40.455 1.00 47.71 228 ILE A C 1
ATOM 1799 O O . ILE A 1 228 ? -30.551 0.176 -40.562 1.00 47.10 228 ILE A O 1
ATOM 1804 N N . LYS A 1 229 ? -28.495 -0.107 -41.430 1.00 46.89 229 LYS A N 1
ATOM 1805 C CA . LYS A 1 229 ? -28.966 -0.619 -42.715 1.00 48.48 229 LYS A CA 1
ATOM 1806 C C . LYS A 1 229 ? -29.820 -1.880 -42.572 1.00 49.65 229 LYS A C 1
ATOM 1807 O O . LYS A 1 229 ? -30.922 -1.951 -43.111 1.00 52.75 229 LYS A O 1
ATOM 1813 N N . VAL A 1 230 ? -29.301 -2.878 -41.861 1.00 47.25 230 VAL A N 1
ATOM 1814 C CA . VAL A 1 230 ? -29.999 -4.151 -41.702 1.00 47.17 230 VAL A CA 1
ATOM 1815 C C . VAL A 1 230 ? -31.277 -4.014 -40.862 1.00 46.89 230 VAL A C 1
ATOM 1816 O O . VAL A 1 230 ? -32.305 -4.605 -41.184 1.00 50.15 230 VAL A O 1
ATOM 1820 N N . THR A 1 231 ? -31.214 -3.245 -39.782 1.00 46.97 231 THR A N 1
ATOM 1821 C CA . THR A 1 231 ? -32.388 -3.062 -38.930 1.00 49.96 231 THR A CA 1
ATOM 1822 C C . THR A 1 231 ? -33.507 -2.346 -39.682 1.00 52.71 231 THR A C 1
ATOM 1823 O O . THR A 1 231 ? -34.664 -2.761 -39.627 1.00 51.97 231 THR A O 1
ATOM 1827 N N . ASN A 1 232 ? -33.151 -1.270 -40.379 1.00 55.25 232 ASN A N 1
ATOM 1828 C CA . ASN A 1 232 ? -34.095 -0.542 -41.223 1.00 52.98 232 ASN A CA 1
ATOM 1829 C C . ASN A 1 232 ? -34.697 -1.435 -42.308 1.00 54.09 232 ASN A C 1
ATOM 1830 O O . ASN A 1 232 ? -35.900 -1.399 -42.559 1.00 60.26 232 ASN A O 1
ATOM 1835 N N . GLY A 1 233 ? -33.848 -2.235 -42.944 1.00 49.38 233 GLY A N 1
ATOM 1836 C CA . GLY A 1 233 ? -34.280 -3.159 -43.974 1.00 50.33 233 GLY A CA 1
ATOM 1837 C C . GLY A 1 233 ? -35.254 -4.198 -43.454 1.00 57.69 233 GLY A C 1
ATOM 1838 O O . GLY A 1 233 ? -36.217 -4.557 -44.136 1.00 58.68 233 GLY A O 1
ATOM 1839 N N . ILE A 1 234 ? -34.997 -4.691 -42.245 1.00 57.27 234 ILE A N 1
ATOM 1840 C CA . ILE A 1 234 ? -35.857 -5.699 -41.637 1.00 62.03 234 ILE A CA 1
ATOM 1841 C C . ILE A 1 234 ? -37.213 -5.103 -41.278 1.00 58.29 234 ILE A C 1
ATOM 1842 O O . ILE A 1 234 ? -38.251 -5.704 -41.549 1.00 61.89 234 ILE A O 1
ATOM 1847 N N . ARG A 1 235 ? -37.201 -3.912 -40.691 1.00 56.34 235 ARG A N 1
ATOM 1848 C CA . ARG A 1 235 ? -38.436 -3.238 -40.295 1.00 58.09 235 ARG A CA 1
ATOM 1849 C C . ARG A 1 235 ? -39.297 -2.891 -41.505 1.00 58.11 235 ARG A C 1
ATOM 1850 O O . ARG A 1 235 ? -40.516 -3.046 -41.474 1.00 56.35 235 ARG A O 1
ATOM 1858 N N . ALA A 1 236 ? -38.658 -2.417 -42.569 1.00 57.11 236 ALA A N 1
ATOM 1859 C CA . ALA A 1 236 ? -39.362 -2.115 -43.807 1.00 56.72 236 ALA A CA 1
ATOM 1860 C C . ALA A 1 236 ? -39.941 -3.395 -44.415 1.00 60.15 236 ALA A C 1
ATOM 1861 O O . ALA A 1 236 ? -41.035 -3.387 -44.982 1.00 60.03 236 ALA A O 1
ATOM 1863 N N . ALA A 1 237 ? -39.183 -4.485 -44.312 1.00 61.87 237 ALA A N 1
ATOM 1864 C CA . ALA A 1 237 ? -39.607 -5.794 -44.802 1.00 61.32 237 ALA A CA 1
ATOM 1865 C C . ALA A 1 237 ? -40.786 -6.353 -43.996 1.00 64.16 237 ALA A C 1
ATOM 1866 O O . ALA A 1 237 ? -41.626 -7.076 -44.531 1.00 69.70 237 ALA A O 1
ATOM 1868 N N . LEU A 1 238 ? -40.840 -6.025 -42.709 1.00 61.83 238 LEU A N 1
ATOM 1869 C CA . LEU A 1 238 ? -41.943 -6.457 -41.858 1.00 63.74 238 LEU A CA 1
ATOM 1870 C C . LEU A 1 238 ? -43.206 -5.662 -42.181 1.00 62.76 238 LEU A C 1
ATOM 1871 O O . LEU A 1 238 ? -44.313 -6.192 -42.132 1.00 63.59 238 LEU A O 1
ATOM 1876 N N . ALA A 1 239 ? -43.031 -4.388 -42.514 1.00 63.83 239 ALA A N 1
ATOM 1877 C CA . ALA A 1 239 ? -44.154 -3.536 -42.892 1.00 63.93 239 ALA A CA 1
ATOM 1878 C C . ALA A 1 239 ? -44.676 -3.932 -44.268 1.00 64.53 239 ALA A C 1
ATOM 1879 O O . ALA A 1 239 ? -45.880 -3.873 -44.530 1.00 63.85 239 ALA A O 1
ATOM 1881 N N . ALA A 1 240 ? -43.758 -4.336 -45.141 1.00 60.01 240 ALA A N 1
ATOM 1882 C CA . ALA A 1 240 ? -44.113 -4.800 -46.476 1.00 58.20 240 ALA A CA 1
ATOM 1883 C C . ALA A 1 240 ? -44.640 -6.234 -46.428 1.00 62.82 240 ALA A C 1
ATOM 1884 O O . ALA A 1 240 ? -45.298 -6.697 -47.358 1.00 60.75 240 ALA A O 1
ATOM 1886 N N . GLY A 1 241 ? -44.344 -6.933 -45.338 1.00 64.98 241 GLY A N 1
ATOM 1887 C CA . GLY A 1 241 ? -44.786 -8.304 -45.167 1.00 57.99 241 GLY A CA 1
ATOM 1888 C C . GLY A 1 241 ? -43.949 -9.300 -45.945 1.00 58.37 241 GLY A C 1
ATOM 1889 O O . GLY A 1 241 ? -44.462 -10.311 -46.425 1.00 61.40 241 GLY A O 1
ATOM 1890 N N . GLN A 1 242 ? -42.654 -9.022 -46.059 1.00 58.23 242 GLN A N 1
ATOM 1891 C CA . GLN A 1 242 ? -41.770 -9.870 -46.846 1.00 58.19 242 GLN A CA 1
ATOM 1892 C C . GLN A 1 242 ? -40.766 -10.634 -45.984 1.00 62.22 242 GLN A C 1
ATOM 1893 O O . GLN A 1 242 ? -39.831 -11.248 -46.502 1.00 63.36 242 GLN A O 1
ATOM 1899 N N . ILE A 1 243 ? -40.972 -10.602 -44.670 1.00 65.25 243 ILE A N 1
ATOM 1900 C CA . ILE A 1 243 ? -40.174 -11.399 -43.741 1.00 68.71 243 ILE A CA 1
ATOM 1901 C C . ILE A 1 243 ? -41.059 -12.078 -42.700 1.00 71.49 243 ILE A C 1
ATOM 1902 O O . ILE A 1 243 ? -41.653 -11.414 -41.847 1.00 71.76 243 ILE A O 1
ATOM 1907 N N . PRO A 1 244 ? -41.159 -13.413 -42.778 1.00 74.13 244 PRO A N 1
ATOM 1908 C CA . PRO A 1 244 ? -41.901 -14.207 -41.794 1.00 77.56 244 PRO A CA 1
ATOM 1909 C C . PRO A 1 244 ? -41.144 -14.319 -40.476 1.00 81.82 244 PRO A C 1
ATOM 1910 O O . PRO A 1 244 ? -39.916 -14.426 -40.495 1.00 77.85 244 PRO A O 1
ATOM 1914 N N . PHE A 1 245 ? -41.862 -14.299 -39.355 1.00 86.46 245 PHE A N 1
ATOM 1915 C CA . PHE A 1 245 ? -41.234 -14.417 -38.041 1.00 81.63 245 PHE A CA 1
ATOM 1916 C C . PHE A 1 245 ? -40.604 -15.796 -37.827 1.00 85.02 245 PHE A C 1
ATOM 1917 O O . PHE A 1 245 ? -39.706 -15.952 -36.999 1.00 87.56 245 PHE A O 1
ATOM 1925 N N . SER A 1 246 ? -41.080 -16.789 -38.573 1.00 86.74 246 SER A N 1
ATOM 1926 C CA . SER A 1 246 ? -40.504 -18.130 -38.533 1.00 89.06 246 SER A CA 1
ATOM 1927 C C . SER A 1 246 ? -39.024 -18.082 -38.914 1.00 86.38 246 SER A C 1
ATOM 1928 O O . SER A 1 246 ? -38.208 -18.834 -38.377 1.00 79.69 246 SER A O 1
ATOM 1931 N N . THR A 1 247 ? -38.699 -17.186 -39.844 1.00 82.05 247 THR A N 1
ATOM 1932 C CA . THR A 1 247 ? -37.323 -16.941 -40.266 1.00 78.22 247 THR A CA 1
ATOM 1933 C C . THR A 1 247 ? -36.988 -15.456 -40.139 1.00 80.59 247 THR A C 1
ATOM 1934 O O . THR A 1 247 ? -37.139 -14.696 -41.097 1.00 77.84 247 THR A O 1
ATOM 1938 N N . LEU A 1 248 ? -36.537 -15.043 -38.957 1.00 75.19 248 LEU A N 1
ATOM 1939 C CA . LEU A 1 248 ? -36.217 -13.640 -38.703 1.00 66.69 248 LEU A CA 1
ATOM 1940 C C . LEU A 1 248 ? -34.854 -13.493 -38.028 1.00 62.32 248 LEU A C 1
ATOM 1941 O O . LEU A 1 248 ? -34.120 -12.538 -38.284 1.00 62.42 248 LEU A O 1
ATOM 1946 N N . ASN A 1 249 ? -34.525 -14.444 -37.163 1.00 60.23 249 ASN A N 1
ATOM 1947 C CA . ASN A 1 249 ? -33.214 -14.491 -36.532 1.00 58.83 249 ASN A CA 1
ATOM 1948 C C . ASN A 1 249 ? -32.127 -14.891 -37.521 1.00 64.19 249 ASN A C 1
ATOM 1949 O O . ASN A 1 249 ? -31.092 -14.230 -37.627 1.00 62.51 249 ASN A O 1
ATOM 1954 N N . SER A 1 250 ? -32.377 -15.976 -38.249 1.00 74.53 250 SER A N 1
ATOM 1955 C CA . SER A 1 250 ? -31.434 -16.481 -39.239 1.00 67.77 250 SER A CA 1
ATOM 1956 C C . SER A 1 250 ? -31.165 -15.453 -40.328 1.00 63.55 250 SER A C 1
ATOM 1957 O O . SER A 1 250 ? -30.025 -15.266 -40.747 1.00 66.73 250 SER A O 1
ATOM 1960 N N . GLN A 1 251 ? -32.220 -14.790 -40.785 1.00 64.35 251 GLN A N 1
ATOM 1961 C CA . GLN A 1 251 ? -32.073 -13.749 -41.794 1.00 67.63 251 GLN A CA 1
ATOM 1962 C C . GLN A 1 251 ? -31.215 -12.603 -41.273 1.00 61.17 251 GLN A C 1
ATOM 1963 O O . GLN A 1 251 ? -30.381 -12.071 -42.001 1.00 58.29 251 GLN A O 1
ATOM 1969 N N . PHE A 1 252 ? -31.410 -12.246 -40.005 1.00 61.71 252 PHE A N 1
ATOM 1970 C CA . PHE A 1 252 ? -30.639 -11.183 -39.363 1.00 58.79 252 PHE A CA 1
ATOM 1971 C C . PHE A 1 252 ? -29.155 -11.538 -39.309 1.00 55.55 252 PHE A C 1
ATOM 1972 O O . PHE A 1 252 ? -28.297 -10.663 -39.409 1.00 51.68 252 PHE A O 1
ATOM 1980 N N . TYR A 1 253 ? -28.861 -12.820 -39.124 1.00 59.33 253 TYR A N 1
ATOM 1981 C CA . TYR A 1 253 ? -27.481 -13.291 -39.107 1.00 61.51 253 TYR A CA 1
ATOM 1982 C C . TYR A 1 253 ? -26.827 -13.102 -40.469 1.00 61.90 253 TYR A C 1
ATOM 1983 O O . TYR A 1 253 ? -25.745 -12.532 -40.569 1.00 59.57 253 TYR A O 1
ATOM 1992 N N . GLU A 1 254 ? -27.487 -13.599 -41.513 1.00 65.13 254 GLU A N 1
ATOM 1993 C CA . GLU A 1 254 ? -26.947 -13.535 -42.867 1.00 64.79 254 GLU A CA 1
ATOM 1994 C C . GLU A 1 254 ? -26.935 -12.117 -43.429 1.00 58.91 254 GLU A C 1
ATOM 1995 O O . GLU A 1 254 ? -26.001 -11.740 -44.134 1.00 59.64 254 GLU A O 1
ATOM 2001 N N . LEU A 1 255 ? -27.960 -11.329 -43.108 1.00 56.12 255 LEU A N 1
ATOM 2002 C CA . LEU A 1 255 ? -28.026 -9.949 -43.579 1.00 51.86 255 LEU A CA 1
ATOM 2003 C C . LEU A 1 255 ? -26.884 -9.110 -43.008 1.00 54.01 255 LEU A C 1
ATOM 2004 O O . LEU A 1 255 ? -26.201 -8.400 -43.745 1.00 60.24 255 LEU A O 1
ATOM 2009 N N . MET A 1 256 ? -26.667 -9.207 -41.701 1.00 55.07 256 MET A N 1
ATOM 2010 C CA . MET A 1 256 ? -25.550 -8.517 -41.064 1.00 52.46 256 MET A CA 1
ATOM 2011 C C . MET A 1 256 ? -24.222 -9.052 -41.584 1.00 56.39 256 MET A C 1
ATOM 2012 O O . MET A 1 256 ? -23.278 -8.291 -41.794 1.00 55.04 256 MET A O 1
ATOM 2017 N N . ALA A 1 257 ? -24.161 -10.360 -41.816 1.00 64.07 257 ALA A N 1
ATOM 2018 C CA . ALA A 1 257 ? -22.943 -10.996 -42.310 1.00 60.76 257 ALA A CA 1
ATOM 2019 C C . ALA A 1 257 ? -22.651 -10.566 -43.742 1.00 62.78 257 ALA A C 1
ATOM 2020 O O . ALA A 1 257 ? -21.506 -10.619 -44.192 1.00 74.59 257 ALA A O 1
ATOM 2022 N N . ASP A 1 258 ? -23.688 -10.148 -44.459 1.00 61.11 258 ASP A N 1
ATOM 2023 C CA . ASP A 1 258 ? -23.519 -9.673 -45.824 1.00 63.93 258 ASP A CA 1
ATOM 2024 C C . ASP A 1 258 ? -23.152 -8.190 -45.835 1.00 63.65 258 ASP A C 1
ATOM 2025 O O . ASP A 1 258 ? -22.250 -7.772 -46.564 1.00 68.21 258 ASP A O 1
ATOM 2030 N N . ALA A 1 259 ? -23.846 -7.404 -45.014 1.00 59.29 259 ALA A N 1
ATOM 2031 C CA . ALA A 1 259 ? -23.629 -5.958 -44.947 1.00 54.46 259 ALA A CA 1
ATOM 2032 C C . ALA A 1 259 ? -22.228 -5.584 -44.456 1.00 57.81 259 ALA A C 1
ATOM 2033 O O . ALA A 1 259 ? -21.772 -4.462 -44.673 1.00 58.60 259 ALA A O 1
ATOM 2035 N N . LEU A 1 260 ? -21.564 -6.511 -43.768 1.00 61.72 260 LEU A N 1
ATOM 2036 C CA . LEU A 1 260 ? -20.191 -6.298 -43.315 1.00 55.90 260 LEU A CA 1
ATOM 2037 C C . LEU A 1 260 ? -19.190 -6.726 -44.383 1.00 58.07 260 LEU A C 1
ATOM 2038 O O . LEU A 1 260 ? -19.374 -7.746 -45.049 1.00 60.74 260 LEU A O 1
ATOM 2043 N N . LYS A 1 273 ? -12.765 -4.802 -41.798 1.00 40.19 273 LYS A N 1
ATOM 2044 C CA . LYS A 1 273 ? -13.934 -5.636 -42.029 1.00 47.24 273 LYS A CA 1
ATOM 2045 C C . LYS A 1 273 ? -13.817 -6.980 -41.312 1.00 45.87 273 LYS A C 1
ATOM 2046 O O . LYS A 1 273 ? -14.818 -7.558 -40.896 1.00 43.61 273 LYS A O 1
ATOM 2052 N N . ASP A 1 274 ? -12.591 -7.469 -41.159 1.00 41.88 274 ASP A N 1
ATOM 2053 C CA . ASP A 1 274 ? -12.375 -8.773 -40.551 1.00 45.33 274 ASP A CA 1
ATOM 2054 C C . ASP A 1 274 ? -12.513 -8.754 -39.019 1.00 48.21 274 ASP A C 1
ATOM 2055 O O . ASP A 1 274 ? -12.948 -9.740 -38.420 1.00 43.85 274 ASP A O 1
ATOM 2060 N N . GLU A 1 275 ? -12.154 -7.640 -38.387 1.00 47.47 275 GLU A N 1
ATOM 2061 C CA . GLU A 1 275 ? -12.304 -7.527 -36.942 1.00 46.40 275 GLU A CA 1
ATOM 2062 C C . GLU A 1 275 ? -13.771 -7.415 -36.551 1.00 47.47 275 GLU A C 1
ATOM 2063 O O . GLU A 1 275 ? -14.209 -8.009 -35.565 1.00 52.37 275 GLU A O 1
ATOM 2069 N N . VAL A 1 276 ? -14.527 -6.640 -37.319 1.00 43.71 276 VAL A N 1
ATOM 2070 C CA . VAL A 1 276 ? -15.958 -6.521 -37.081 1.00 44.01 276 VAL A CA 1
ATOM 2071 C C . VAL A 1 276 ? -16.641 -7.858 -37.328 1.00 44.81 276 VAL A C 1
ATOM 2072 O O . VAL A 1 276 ? -17.521 -8.265 -36.569 1.00 52.94 276 VAL A O 1
ATOM 2076 N N . LEU A 1 277 ? -16.218 -8.549 -38.381 1.00 46.48 277 LEU A N 1
ATOM 2077 C CA . LEU A 1 277 ? -16.797 -9.844 -38.716 1.00 45.49 277 LEU A CA 1
ATOM 2078 C C . LEU A 1 277 ? -16.504 -10.883 -37.642 1.00 44.82 277 LEU A C 1
ATOM 2079 O O . LEU A 1 277 ? -17.395 -11.631 -37.246 1.00 45.07 277 LEU A O 1
ATOM 2084 N N . ASN A 1 278 ? -15.261 -10.911 -37.168 1.00 44.78 278 ASN A N 1
ATOM 2085 C CA . ASN A 1 278 ? -14.856 -11.839 -36.111 1.00 46.97 278 ASN A CA 1
ATOM 2086 C C . ASN A 1 278 ? -15.648 -11.630 -34.828 1.00 45.91 278 ASN A C 1
ATOM 2087 O O . ASN A 1 278 ? -16.116 -12.583 -34.213 1.00 47.97 278 ASN A O 1
ATOM 2092 N N . LYS A 1 279 ? -15.768 -10.377 -34.416 1.00 46.70 279 LYS A N 1
ATOM 2093 C CA . LYS A 1 279 ? -16.501 -10.035 -33.205 1.00 50.93 279 LYS A CA 1
ATOM 2094 C C . LYS A 1 279 ? -18.008 -10.259 -33.360 1.00 47.69 279 LYS A C 1
ATOM 2095 O O . LYS A 1 279 ? -18.701 -10.578 -32.393 1.00 44.66 279 LYS A O 1
ATOM 2101 N N . PHE A 1 280 ? -18.518 -10.094 -34.576 1.00 47.59 280 PHE A N 1
ATOM 2102 C CA . PHE A 1 280 ? -19.937 -10.320 -34.824 1.00 48.84 280 PHE A CA 1
ATOM 2103 C C . PHE A 1 280 ? -20.297 -11.804 -34.738 1.00 51.94 280 PHE A C 1
ATOM 2104 O O . PHE A 1 280 ? -21.321 -12.174 -34.152 1.00 50.61 280 PHE A O 1
ATOM 2112 N N . GLU A 1 281 ? -19.477 -12.645 -35.360 1.00 48.27 281 GLU A N 1
ATOM 2113 C CA . GLU A 1 281 ? -19.689 -14.086 -35.308 1.00 50.74 281 GLU A CA 1
ATOM 2114 C C . GLU A 1 281 ? -19.537 -14.623 -33.893 1.00 54.37 281 GLU A C 1
ATOM 2115 O O . GLU A 1 281 ? -20.306 -15.483 -33.467 1.00 60.73 281 GLU A O 1
ATOM 2121 N N . GLU A 1 282 ? -18.546 -14.115 -33.167 1.00 53.71 282 GLU A N 1
ATOM 2122 C CA . GLU A 1 282 ? -18.364 -14.483 -31.767 1.00 51.61 282 GLU A CA 1
ATOM 2123 C C . GLU A 1 282 ? -19.560 -14.025 -30.945 1.00 52.37 282 GLU A C 1
ATOM 2124 O O . GLU A 1 282 ? -19.965 -14.692 -29.997 1.00 54.75 282 GLU A O 1
ATOM 2130 N N . PHE A 1 283 ? -20.108 -12.869 -31.304 1.00 51.69 283 PHE A N 1
ATOM 2131 C CA . PHE A 1 283 ? -21.291 -12.339 -30.639 1.00 49.92 283 PHE A CA 1
ATOM 2132 C C . PHE A 1 283 ? -22.490 -13.267 -30.810 1.00 53.91 283 PHE A C 1
ATOM 2133 O O . PHE A 1 283 ? -23.257 -13.472 -29.875 1.00 55.16 283 PHE A O 1
ATOM 2141 N N . MET A 1 284 ? -22.648 -13.829 -32.006 1.00 57.80 284 MET A N 1
ATOM 2142 C CA . MET A 1 284 ? -23.779 -14.713 -32.285 1.00 60.07 284 MET A CA 1
ATOM 2143 C C . MET A 1 284 ? -23.583 -16.126 -31.744 1.00 60.84 284 MET A C 1
ATOM 2144 O O . MET A 1 284 ? -24.550 -16.865 -31.574 1.00 66.06 284 MET A O 1
ATOM 2149 N N . ASP A 1 285 ? -22.338 -16.506 -31.490 1.00 53.86 285 ASP A N 1
ATOM 2150 C CA . ASP A 1 285 ? -22.054 -17.800 -30.886 1.00 57.65 285 ASP A CA 1
ATOM 2151 C C . ASP A 1 285 ? -22.229 -17.702 -29.375 1.00 58.40 285 ASP A C 1
ATOM 2152 O O . ASP A 1 285 ? -22.811 -18.580 -28.740 1.00 60.42 285 ASP A O 1
ATOM 2157 N N . ARG A 1 286 ? -21.722 -16.613 -28.811 1.00 57.94 286 ARG A N 1
ATOM 2158 C CA . ARG A 1 286 ? -21.729 -16.406 -27.371 1.00 57.14 286 ARG A CA 1
ATOM 2159 C C . ARG A 1 286 ? -23.122 -16.051 -26.839 1.00 56.84 286 ARG A C 1
ATOM 2160 O O . ARG A 1 286 ? -23.478 -16.428 -25.721 1.00 57.50 286 ARG A O 1
ATOM 2168 N N . TYR A 1 287 ? -23.903 -15.323 -27.632 1.00 55.10 287 TYR A N 1
ATOM 2169 C CA . TYR A 1 287 ? -25.234 -14.904 -27.198 1.00 56.88 287 TYR A CA 1
ATOM 2170 C C . TYR A 1 287 ? -26.369 -15.525 -28.022 1.00 59.24 287 TYR A C 1
ATOM 2171 O O . TYR A 1 287 ? -27.441 -14.933 -28.145 1.00 55.98 287 TYR A O 1
ATOM 2180 N N . SER A 1 288 ? -26.136 -16.711 -28.577 1.00 61.10 288 SER A N 1
ATOM 2181 C CA . SER A 1 288 ? -27.131 -17.363 -29.431 1.00 63.14 288 SER A CA 1
ATOM 2182 C C . SER A 1 288 ? -28.433 -17.670 -28.698 1.00 62.09 288 SER A C 1
ATOM 2183 O O . SER A 1 288 ? -29.523 -17.488 -29.238 1.00 60.51 288 SER A O 1
ATOM 2186 N N . ASN A 1 289 ? -28.306 -18.111 -27.454 1.00 61.64 289 ASN A N 1
ATOM 2187 C CA . ASN A 1 289 ? -29.448 -18.525 -26.651 1.00 62.44 289 ASN A CA 1
ATOM 2188 C C . ASN A 1 289 ? -30.318 -17.374 -26.139 1.00 61.26 289 ASN A C 1
ATOM 2189 O O . ASN A 1 289 ? -31.281 -17.600 -25.409 1.00 64.88 289 ASN A O 1
ATOM 2194 N N . VAL A 1 290 ? -29.978 -16.144 -26.513 1.00 58.48 290 VAL A N 1
ATOM 2195 C CA . VAL A 1 290 ? -30.655 -14.966 -25.978 1.00 56.12 290 VAL A CA 1
ATOM 2196 C C . VAL A 1 290 ? -31.292 -14.084 -27.043 1.00 54.66 290 VAL A C 1
ATOM 2197 O O . VAL A 1 290 ? -32.346 -13.478 -26.812 1.00 52.07 290 VAL A O 1
ATOM 2201 N N . ILE A 1 291 ? -30.637 -13.997 -28.197 1.00 55.79 291 ILE A N 1
ATOM 2202 C CA . ILE A 1 291 ? -31.071 -13.108 -29.274 1.00 53.58 291 ILE A CA 1
ATOM 2203 C C . ILE A 1 291 ? -32.422 -13.524 -29.855 1.00 52.11 291 ILE A C 1
ATOM 2204 O O . ILE A 1 291 ? -32.610 -14.665 -30.273 1.00 47.82 291 ILE A O 1
ATOM 2209 N N . ASP A 1 292 ? -33.355 -12.578 -29.876 1.00 52.94 292 ASP A N 1
ATOM 2210 C CA . ASP A 1 292 ? -34.698 -12.826 -30.369 1.00 55.28 292 ASP A CA 1
ATOM 2211 C C . ASP A 1 292 ? -35.313 -11.543 -30.902 1.00 54.90 292 ASP A C 1
ATOM 2212 O O . ASP A 1 292 ? -35.627 -10.634 -30.138 1.00 53.92 292 ASP A O 1
ATOM 2217 N N . LEU A 1 293 ? -35.483 -11.479 -32.220 1.00 58.71 293 LEU A N 1
ATOM 2218 C CA . LEU A 1 293 ? -36.073 -10.312 -32.866 1.00 60.20 293 LEU A CA 1
ATOM 2219 C C . LEU A 1 293 ? -37.597 -10.356 -32.802 1.00 59.20 293 LEU A C 1
ATOM 2220 O O . LEU A 1 293 ? -38.272 -9.399 -33.181 1.00 58.33 293 LEU A O 1
ATOM 2225 N N . THR A 1 294 ? -38.132 -11.472 -32.316 1.00 59.97 294 THR A N 1
ATOM 2226 C CA . THR A 1 294 ? -39.572 -11.641 -32.185 1.00 63.23 294 THR A CA 1
ATOM 2227 C C . THR A 1 294 ? -40.051 -11.046 -30.865 1.00 66.63 294 THR A C 1
ATOM 2228 O O . THR A 1 294 ? -41.192 -10.589 -30.750 1.00 69.91 294 THR A O 1
ATOM 2232 N N . SER A 1 295 ? -39.153 -11.017 -29.887 1.00 63.39 295 SER A N 1
ATOM 2233 C CA . SER A 1 295 ? -39.468 -10.528 -28.548 1.00 59.85 295 SER A CA 1
ATOM 2234 C C . SER A 1 295 ? -39.695 -9.018 -28.507 1.00 55.74 295 SER A C 1
ATOM 2235 O O . SER A 1 295 ? -39.001 -8.247 -29.168 1.00 54.11 295 SER A O 1
ATOM 2238 N N . SER A 1 296 ? -40.673 -8.601 -27.712 1.00 55.78 296 SER A N 1
ATOM 2239 C CA . SER A 1 296 ? -40.991 -7.189 -27.565 1.00 54.75 296 SER A CA 1
ATOM 2240 C C . SER A 1 296 ? -39.994 -6.495 -26.643 1.00 53.67 296 SER A C 1
ATOM 2241 O O . SER A 1 296 ? -39.193 -7.151 -25.981 1.00 54.43 296 SER A O 1
ATOM 2244 N N . ASP A 1 297 ? -40.033 -5.165 -26.612 1.00 52.70 297 ASP A N 1
ATOM 2245 C CA . ASP A 1 297 ? -39.126 -4.410 -25.758 1.00 50.81 297 ASP A CA 1
ATOM 2246 C C . ASP A 1 297 ? -39.431 -4.660 -24.283 1.00 51.80 297 ASP A C 1
ATOM 2247 O O . ASP A 1 297 ? -40.576 -4.914 -23.911 1.00 55.25 297 ASP A O 1
ATOM 2252 N N . ILE A 1 298 ? -38.401 -4.577 -23.445 1.00 48.47 298 ILE A N 1
ATOM 2253 C CA . ILE A 1 298 ? -38.547 -4.835 -22.019 1.00 49.40 298 ILE A CA 1
ATOM 2254 C C . ILE A 1 298 ? -39.526 -3.848 -21.383 1.00 50.28 298 ILE A C 1
ATOM 2255 O O . ILE A 1 298 ? -40.199 -4.177 -20.403 1.00 48.35 298 ILE A O 1
ATOM 2260 N N . ILE A 1 299 ? -39.619 -2.650 -21.960 1.00 49.13 299 ILE A N 1
ATOM 2261 C CA . ILE A 1 299 ? -40.488 -1.600 -21.429 1.00 48.31 299 ILE A CA 1
ATOM 2262 C C . ILE A 1 299 ? -41.956 -1.998 -21.515 1.00 47.05 299 ILE A C 1
ATOM 2263 O O . ILE A 1 299 ? -42.760 -1.646 -20.654 1.00 52.17 299 ILE A O 1
ATOM 2268 N N . GLU A 1 300 ? -42.299 -2.737 -22.559 1.00 50.68 300 GLU A N 1
ATOM 2269 C CA . GLU A 1 300 ? -43.660 -3.217 -22.740 1.00 54.00 300 GLU A CA 1
ATOM 2270 C C . GLU A 1 300 ? -43.924 -4.430 -21.852 1.00 49.50 300 GLU A C 1
ATOM 2271 O O . GLU A 1 300 ? -45.057 -4.695 -21.460 1.00 48.93 300 GLU A O 1
ATOM 2277 N N . LYS A 1 301 ? -42.863 -5.160 -21.530 1.00 47.05 301 LYS A N 1
ATOM 2278 C CA . LYS A 1 301 ? -42.980 -6.379 -20.745 1.00 47.94 301 LYS A CA 1
ATOM 2279 C C . LYS A 1 301 ? -43.056 -6.068 -19.244 1.00 47.25 301 LYS A C 1
ATOM 2280 O O . LYS A 1 301 ? -43.483 -6.905 -18.447 1.00 46.91 301 LYS A O 1
ATOM 2286 N N . VAL A 1 302 ? -42.639 -4.863 -18.864 1.00 46.80 302 VAL A N 1
ATOM 2287 C CA . VAL A 1 302 ? -42.678 -4.447 -17.463 1.00 48.88 302 VAL A CA 1
ATOM 2288 C C . VAL A 1 302 ? -44.054 -3.896 -17.086 1.00 48.28 302 VAL A C 1
ATOM 2289 O O . VAL A 1 302 ? -44.559 -2.973 -17.726 1.00 48.08 302 VAL A O 1
ATOM 2293 N N . LYS A 1 303 ? -44.646 -4.465 -16.041 1.00 48.15 303 LYS A N 1
ATOM 2294 C CA . LYS A 1 303 ? -45.979 -4.070 -15.594 1.00 46.67 303 LYS A CA 1
ATOM 2295 C C . LYS A 1 303 ? -45.960 -3.272 -14.281 1.00 52.75 303 LYS A C 1
ATOM 2296 O O . LYS A 1 303 ? -45.172 -3.556 -13.374 1.00 52.06 303 LYS A O 1
ATOM 2302 N N . ARG A 1 304 ? -46.854 -2.290 -14.180 1.00 52.57 304 ARG A N 1
ATOM 2303 C CA . ARG A 1 304 ? -46.965 -1.455 -12.984 1.00 49.95 304 ARG A CA 1
ATOM 2304 C C . ARG A 1 304 ? -47.701 -2.172 -11.851 1.00 48.22 304 ARG A C 1
ATOM 2305 O O . ARG A 1 304 ? -48.646 -2.926 -12.086 1.00 47.85 304 ARG A O 1
ATOM 2313 N N . GLY A 1 305 ? -47.243 -1.953 -10.622 1.00 46.50 305 GLY A N 1
ATOM 2314 C CA . GLY A 1 305 ? -47.873 -2.537 -9.455 1.00 43.37 305 GLY A CA 1
ATOM 2315 C C . GLY A 1 305 ? -47.613 -4.026 -9.368 1.00 45.10 305 GLY A C 1
ATOM 2316 O O . GLY A 1 305 ? -48.233 -4.732 -8.577 1.00 48.79 305 GLY A O 1
ATOM 2317 N N . LYS A 1 306 ? -46.673 -4.501 -10.175 1.00 48.88 306 LYS A N 1
ATOM 2318 C CA . LYS A 1 306 ? -46.380 -5.924 -10.232 1.00 46.84 306 LYS A CA 1
ATOM 2319 C C . LYS A 1 306 ? -44.938 -6.172 -9.791 1.00 40.45 306 LYS A C 1
ATOM 2320 O O . LYS A 1 306 ? -44.077 -5.311 -9.955 1.00 43.48 306 LYS A O 1
ATOM 2326 N N . VAL A 1 307 ? -44.666 -7.339 -9.227 1.00 37.71 307 VAL A N 1
ATOM 2327 C CA . VAL A 1 307 ? -43.280 -7.710 -8.957 1.00 40.28 307 VAL A CA 1
ATOM 2328 C C . VAL A 1 307 ? -42.725 -8.378 -10.208 1.00 41.55 307 VAL A C 1
ATOM 2329 O O . VAL A 1 307 ? -42.836 -9.591 -10.376 1.00 41.76 307 VAL A O 1
ATOM 2333 N N . ASN A 1 308 ? -42.151 -7.571 -11.097 1.00 40.22 308 ASN A N 1
ATOM 2334 C CA . ASN A 1 308 ? -41.585 -8.084 -12.340 1.00 39.46 308 ASN A CA 1
ATOM 2335 C C . ASN A 1 308 ? -40.269 -8.817 -12.082 1.00 41.35 308 ASN A C 1
ATOM 2336 O O . ASN A 1 308 ? -39.337 -8.249 -11.510 1.00 40.62 308 ASN A O 1
ATOM 2341 N N . VAL A 1 309 ? -40.187 -10.075 -12.504 1.00 41.01 309 VAL A N 1
ATOM 2342 C CA . VAL A 1 309 ? -38.976 -10.855 -12.281 1.00 42.05 309 VAL A CA 1
ATOM 2343 C C . VAL A 1 309 ? -38.398 -11.427 -13.577 1.00 43.22 309 VAL A C 1
ATOM 2344 O O . VAL A 1 309 ? -39.066 -12.167 -14.295 1.00 43.42 309 VAL A O 1
ATOM 2348 N N . VAL A 1 310 ? -37.151 -11.071 -13.869 1.00 41.36 310 VAL A N 1
ATOM 2349 C CA . VAL A 1 310 ? -36.442 -11.633 -15.011 1.00 42.62 310 VAL A CA 1
ATOM 2350 C C . VAL A 1 310 ? -35.643 -12.860 -14.587 1.00 39.52 310 VAL A C 1
ATOM 2351 O O . VAL A 1 310 ? -34.836 -12.800 -13.665 1.00 37.99 310 VAL A O 1
ATOM 2355 N N . SER A 1 311 ? -35.874 -13.974 -15.269 1.00 45.59 311 SER A N 1
ATOM 2356 C CA . SER A 1 311 ? -35.183 -15.218 -14.955 1.00 43.05 311 SER A CA 1
ATOM 2357 C C . SER A 1 311 ? -33.835 -15.313 -15.639 1.00 41.92 311 SER A C 1
ATOM 2358 O O . SER A 1 311 ? -33.761 -15.321 -16.864 1.00 48.03 311 SER A O 1
ATOM 2361 N N . LEU A 1 312 ? -32.767 -15.389 -14.855 1.00 41.61 312 LEU A N 1
ATOM 2362 C CA . LEU A 1 312 ? -31.443 -15.593 -15.424 1.00 40.99 312 LEU A CA 1
ATOM 2363 C C . LEU A 1 312 ? -30.983 -17.013 -15.150 1.00 40.43 312 LEU A C 1
ATOM 2364 O O . LEU A 1 312 ? -29.792 -17.321 -15.253 1.00 38.83 312 LEU A O 1
ATOM 2369 N N . THR A 1 313 ? -31.954 -17.871 -14.844 1.00 42.41 313 THR A N 1
ATOM 2370 C CA . THR A 1 313 ? -31.717 -19.206 -14.291 1.00 46.40 313 THR A CA 1
ATOM 2371 C C . THR A 1 313 ? -30.962 -20.167 -15.217 1.00 49.28 313 THR A C 1
ATOM 2372 O O . THR A 1 313 ? -30.243 -21.045 -14.747 1.00 45.11 313 THR A O 1
ATOM 2376 N N . GLN A 1 314 ? -31.142 -20.037 -16.526 1.00 50.61 314 GLN A N 1
ATOM 2377 C CA . GLN A 1 314 ? -30.470 -20.957 -17.436 1.00 49.44 314 GLN A CA 1
ATOM 2378 C C . GLN A 1 314 ? -29.533 -20.223 -18.386 1.00 50.27 314 GLN A C 1
ATOM 2379 O O . GLN A 1 314 ? -29.336 -20.641 -19.526 1.00 57.13 314 GLN A O 1
ATOM 2385 N N . LEU A 1 315 ? -28.938 -19.139 -17.899 1.00 55.39 315 LEU A N 1
ATOM 2386 C CA . LEU A 1 315 ? -27.991 -18.354 -18.685 1.00 48.08 315 LEU A CA 1
ATOM 2387 C C . LEU A 1 315 ? -26.587 -18.439 -18.101 1.00 47.25 315 LEU A C 1
ATOM 2388 O O . LEU A 1 315 ? -26.411 -18.738 -16.922 1.00 47.50 315 LEU A O 1
ATOM 2393 N N . ASP A 1 316 ? -25.590 -18.144 -18.926 1.00 48.87 316 ASP A N 1
ATOM 2394 C CA . ASP A 1 316 ? -24.210 -18.129 -18.468 1.00 50.90 316 ASP A CA 1
ATOM 2395 C C . ASP A 1 316 ? -23.800 -16.721 -18.035 1.00 46.74 316 ASP A C 1
ATOM 2396 O O . ASP A 1 316 ? -24.581 -15.773 -18.159 1.00 39.55 316 ASP A O 1
ATOM 2401 N N . GLU A 1 317 ? -22.574 -16.606 -17.530 1.00 48.92 317 GLU A N 1
ATOM 2402 C CA . GLU A 1 317 ? -22.014 -15.352 -17.021 1.00 50.08 317 GLU A CA 1
ATOM 2403 C C . GLU A 1 317 ? -22.099 -14.198 -18.019 1.00 46.29 317 GLU A C 1
ATOM 2404 O O . GLU A 1 317 ? -22.513 -13.091 -17.667 1.00 41.86 317 GLU A O 1
ATOM 2410 N N . ASP A 1 318 ? -21.687 -14.459 -19.258 1.00 44.67 318 ASP A N 1
ATOM 2411 C CA . ASP A 1 318 ? -21.694 -13.438 -20.301 1.00 42.85 318 ASP A CA 1
ATOM 2412 C C . ASP A 1 318 ? -23.110 -13.036 -20.695 1.00 45.08 318 ASP A C 1
ATOM 2413 O O . ASP A 1 318 ? -23.410 -11.845 -20.811 1.00 45.79 318 ASP A O 1
ATOM 2418 N N . SER A 1 319 ? -23.970 -14.034 -20.903 1.00 44.93 319 SER A N 1
ATOM 2419 C CA . SER A 1 319 ? -25.361 -13.798 -21.292 1.00 43.47 319 SER A CA 1
ATOM 2420 C C . SER A 1 319 ? -26.089 -12.980 -20.241 1.00 40.91 319 SER A C 1
ATOM 2421 O O . SER A 1 319 ? -26.856 -12.076 -20.565 1.00 38.59 319 SER A O 1
ATOM 2424 N N . MET A 1 320 ? -25.830 -13.305 -18.979 1.00 44.33 320 MET A N 1
ATOM 2425 C CA . MET A 1 320 ? -26.391 -12.562 -17.863 1.00 39.20 320 MET A CA 1
ATOM 2426 C C . MET A 1 320 ? -26.013 -11.094 -17.946 1.00 40.03 320 MET A C 1
ATOM 2427 O O . MET A 1 320 ? -26.873 -10.215 -17.892 1.00 40.70 320 MET A O 1
ATOM 2432 N N . ASP A 1 321 ? -24.719 -10.839 -18.102 1.00 40.35 321 ASP A N 1
ATOM 2433 C CA . ASP A 1 321 ? -24.221 -9.474 -18.159 1.00 39.25 321 ASP A CA 1
ATOM 2434 C C . ASP A 1 321 ? -24.877 -8.670 -19.278 1.00 37.15 321 ASP A C 1
ATOM 2435 O O . ASP A 1 321 ? -25.240 -7.511 -19.080 1.00 37.42 321 ASP A O 1
ATOM 2440 N N . ALA A 1 322 ? -25.031 -9.296 -20.445 1.00 37.25 322 ALA A N 1
ATOM 2441 C CA . ALA A 1 322 ? -25.619 -8.645 -21.621 1.00 41.68 322 ALA A CA 1
ATOM 2442 C C . ALA A 1 322 ? -27.101 -8.307 -21.455 1.00 36.38 322 ALA A C 1
ATOM 2443 O O . ALA A 1 322 ? -27.556 -7.245 -21.891 1.00 28.69 322 ALA A O 1
ATOM 2445 N N . VAL A 1 323 ? -27.851 -9.229 -20.859 1.00 36.51 323 VAL A N 1
ATOM 2446 C CA . VAL A 1 323 ? -29.287 -9.052 -20.661 1.00 44.27 323 VAL A CA 1
ATOM 2447 C C . VAL A 1 323 ? -29.580 -7.966 -19.626 1.00 39.74 323 VAL A C 1
ATOM 2448 O O . VAL A 1 323 ? -30.382 -7.063 -19.881 1.00 36.08 323 VAL A O 1
ATOM 2452 N N . VAL A 1 324 ? -28.935 -8.065 -18.463 1.00 31.24 324 VAL A N 1
ATOM 2453 C CA . VAL A 1 324 ? -29.154 -7.116 -17.375 1.00 34.75 324 VAL A CA 1
ATOM 2454 C C . VAL A 1 324 ? -28.752 -5.702 -17.791 1.00 37.99 324 VAL A C 1
ATOM 2455 O O . VAL A 1 324 ? -29.506 -4.749 -17.587 1.00 35.78 324 VAL A O 1
ATOM 2459 N N . SER A 1 325 ? -27.577 -5.570 -18.395 1.00 35.77 325 SER A N 1
ATOM 2460 C CA . SER A 1 325 ? -27.119 -4.268 -18.858 1.00 37.29 325 SER A CA 1
ATOM 2461 C C . SER A 1 325 ? -28.088 -3.671 -19.879 1.00 37.32 325 SER A C 1
ATOM 2462 O O . SER A 1 325 ? -28.348 -2.470 -19.856 1.00 39.02 325 SER A O 1
ATOM 2465 N N . HIS A 1 326 ? -28.634 -4.504 -20.762 1.00 38.52 326 HIS A N 1
ATOM 2466 C CA . HIS A 1 326 ? -29.576 -4.015 -21.762 1.00 37.51 326 HIS A CA 1
ATOM 2467 C C . HIS A 1 326 ? -30.844 -3.474 -21.114 1.00 38.24 326 HIS A C 1
ATOM 2468 O O . HIS A 1 326 ? -31.292 -2.369 -21.429 1.00 37.91 326 HIS A O 1
ATOM 2475 N N . TYR A 1 327 ? -31.407 -4.250 -20.194 1.00 40.60 327 TYR A N 1
ATOM 2476 C CA . TYR A 1 327 ? -32.642 -3.874 -19.516 1.00 38.34 327 TYR A CA 1
ATOM 2477 C C . TYR A 1 327 ? -32.418 -2.638 -18.642 1.00 38.79 327 TYR A C 1
ATOM 2478 O O . TYR A 1 327 ? -33.276 -1.761 -18.559 1.00 37.18 327 TYR A O 1
ATOM 2487 N N . LEU A 1 328 ? -31.259 -2.568 -17.997 1.00 37.31 328 LEU A N 1
ATOM 2488 C CA . LEU A 1 328 ? -30.906 -1.390 -17.213 1.00 35.42 328 LEU A CA 1
ATOM 2489 C C . LEU A 1 328 ? -30.840 -0.152 -18.094 1.00 37.52 328 LEU A C 1
ATOM 2490 O O . LEU A 1 328 ? -31.409 0.892 -17.762 1.00 34.20 328 LEU A O 1
ATOM 2495 N N . ARG A 1 329 ? -30.135 -0.281 -19.219 1.00 41.16 329 ARG A N 1
ATOM 2496 C CA . ARG A 1 329 ? -30.003 0.812 -20.167 1.00 38.60 329 ARG A CA 1
ATOM 2497 C C . ARG A 1 329 ? -31.367 1.234 -20.709 1.00 40.03 329 ARG A C 1
ATOM 2498 O O . ARG A 1 329 ? -31.664 2.428 -20.772 1.00 39.60 329 ARG A O 1
ATOM 2506 N N . ARG A 1 330 ? -32.193 0.255 -21.079 1.00 38.79 330 ARG A N 1
ATOM 2507 C CA . ARG A 1 330 ? -33.523 0.535 -21.633 1.00 43.23 330 ARG A CA 1
ATOM 2508 C C . ARG A 1 330 ? -34.417 1.249 -20.637 1.00 44.76 330 ARG A C 1
ATOM 2509 O O . ARG A 1 330 ? -35.107 2.204 -20.990 1.00 47.72 330 ARG A O 1
ATOM 2517 N N . ILE A 1 331 ? -34.403 0.773 -19.397 1.00 39.03 331 ILE A N 1
ATOM 2518 C CA . ILE A 1 331 ? -35.160 1.395 -18.324 1.00 37.34 331 ILE A CA 1
ATOM 2519 C C . ILE A 1 331 ? -34.759 2.851 -18.116 1.00 42.88 331 ILE A C 1
ATOM 2520 O O . ILE A 1 331 ? -35.613 3.737 -18.066 1.00 45.02 331 ILE A O 1
ATOM 2525 N N . LEU A 1 332 ? -33.455 3.090 -18.007 1.00 43.62 332 LEU A N 1
ATOM 2526 C CA . LEU A 1 332 ? -32.933 4.429 -17.757 1.00 42.42 332 LEU A CA 1
ATOM 2527 C C . LEU A 1 332 ? -33.257 5.397 -18.890 1.00 41.17 332 LEU A C 1
ATOM 2528 O O . LEU A 1 332 ? -33.707 6.515 -18.642 1.00 46.37 332 LEU A O 1
ATOM 2533 N N . ASP A 1 333 ? -33.023 4.970 -20.128 1.00 32.39 333 ASP A N 1
ATOM 2534 C CA . ASP A 1 333 ? -33.302 5.816 -21.283 1.00 44.08 333 ASP A CA 1
ATOM 2535 C C . ASP A 1 333 ? -34.795 6.119 -21.435 1.00 46.07 333 ASP A C 1
ATOM 2536 O O . ASP A 1 333 ? -35.177 7.232 -21.801 1.00 40.98 333 ASP A O 1
ATOM 2541 N N . SER A 1 334 ? -35.629 5.121 -21.152 1.00 45.98 334 SER A N 1
ATOM 2542 C CA . SER A 1 334 ? -37.080 5.266 -21.233 1.00 44.72 334 SER A CA 1
ATOM 2543 C C . SER A 1 334 ? -37.617 6.230 -20.184 1.00 46.04 334 SER A C 1
ATOM 2544 O O . SER A 1 334 ? -38.461 7.074 -20.480 1.00 49.91 334 SER A O 1
ATOM 2547 N N . ARG A 1 335 ? -37.149 6.082 -18.949 1.00 45.18 335 ARG A N 1
ATOM 2548 C CA . ARG A 1 335 ? -37.569 6.973 -17.876 1.00 47.46 335 ARG A CA 1
ATOM 2549 C C . ARG A 1 335 ? -37.139 8.412 -18.151 1.00 44.99 335 ARG A C 1
ATOM 2550 O O . ARG A 1 335 ? -37.861 9.353 -17.820 1.00 44.31 335 ARG A O 1
ATOM 2558 N N . LYS A 1 336 ? -35.976 8.577 -18.771 1.00 43.74 336 LYS A N 1
ATOM 2559 C CA . LYS A 1 336 ? -35.517 9.901 -19.185 1.00 47.00 336 LYS A CA 1
ATOM 2560 C C . LYS A 1 336 ? -36.468 10.492 -20.221 1.00 51.37 336 LYS A C 1
ATOM 2561 O O . LYS A 1 336 ? -36.887 11.647 -20.111 1.00 52.38 336 LYS A O 1
ATOM 2567 N N . ASP A 1 337 ? -36.804 9.686 -21.229 1.00 49.00 337 ASP A N 1
ATOM 2568 C CA . ASP A 1 337 ? -37.708 10.111 -22.288 1.00 50.07 337 ASP A CA 1
ATOM 2569 C C . ASP A 1 337 ? -39.069 10.524 -21.745 1.00 54.34 337 ASP A C 1
ATOM 2570 O O . ASP A 1 337 ? -39.697 11.441 -22.270 1.00 58.30 337 ASP A O 1
ATOM 2575 N N . PHE A 1 338 ? -39.518 9.852 -20.688 1.00 54.07 338 PHE A N 1
ATOM 2576 C CA . PHE A 1 338 ? -40.815 10.157 -20.087 1.00 55.49 338 PHE A CA 1
ATOM 2577 C C . PHE A 1 338 ? -40.809 11.475 -19.324 1.00 55.53 338 PHE A C 1
ATOM 2578 O O . PHE A 1 338 ? -41.811 12.184 -19.296 1.00 55.85 338 PHE A O 1
ATOM 2586 N N . LYS A 1 339 ? -39.688 11.781 -18.681 1.00 55.13 339 LYS A N 1
ATOM 2587 C CA . LYS A 1 339 ? -39.539 13.038 -17.957 1.00 54.99 339 LYS A CA 1
ATOM 2588 C C . LYS A 1 339 ? -39.508 14.214 -18.937 1.00 57.41 339 LYS A C 1
ATOM 2589 O O . LYS A 1 339 ? -39.933 15.322 -18.615 1.00 56.09 339 LYS A O 1
ATOM 2595 N N . ARG A 1 340 ? -39.020 13.950 -20.144 1.00 60.91 340 ARG A N 1
ATOM 2596 C CA . ARG A 1 340 ? -38.889 14.972 -21.176 1.00 59.93 340 ARG A CA 1
ATOM 2597 C C . ARG A 1 340 ? -40.175 15.236 -21.953 1.00 59.23 340 ARG A C 1
ATOM 2598 O O . ARG A 1 340 ? -40.577 16.385 -22.138 1.00 59.58 340 ARG A O 1
ATOM 2606 N N . SER A 1 341 ? -40.827 14.169 -22.395 1.00 59.05 341 SER A N 1
ATOM 2607 C CA . SER A 1 341 ? -41.951 14.298 -23.312 1.00 62.77 341 SER A CA 1
ATOM 2608 C C . SER A 1 341 ? -43.289 14.121 -22.609 1.00 65.47 341 SER A C 1
ATOM 2609 O O . SER A 1 341 ? -44.279 14.746 -22.993 1.00 69.31 341 SER A O 1
ATOM 2612 N N . LYS A 1 342 ? -43.305 13.257 -21.592 1.00 66.36 342 LYS A N 1
ATOM 2613 C CA . LYS A 1 342 ? -44.501 12.938 -20.802 1.00 70.43 342 LYS A CA 1
ATOM 2614 C C . LYS A 1 342 ? -45.579 12.224 -21.618 1.00 73.28 342 LYS A C 1
ATOM 2615 O O . LYS A 1 342 ? -46.688 12.009 -21.129 1.00 76.82 342 LYS A O 1
ATOM 2621 N N . ASN A 1 343 ? -45.259 11.866 -22.857 1.00 74.25 343 ASN A N 1
ATOM 2622 C CA . ASN A 1 343 ? -46.190 11.122 -23.700 1.00 80.55 343 ASN A CA 1
ATOM 2623 C C . ASN A 1 343 ? -45.560 9.866 -24.291 1.00 76.95 343 ASN A C 1
ATOM 2624 O O . ASN A 1 343 ? -46.114 9.266 -25.213 1.00 82.18 343 ASN A O 1
ATOM 2629 N N . SER A 1 344 ? -44.404 9.477 -23.761 1.00 71.80 344 SER A N 1
ATOM 2630 C CA . SER A 1 344 ? -43.685 8.307 -24.259 1.00 74.66 344 SER A CA 1
ATOM 2631 C C . SER A 1 344 ? -42.683 7.803 -23.229 1.00 66.07 344 SER A C 1
ATOM 2632 O O . SER A 1 344 ? -42.214 8.565 -22.391 1.00 61.20 344 SER A O 1
ATOM 2635 N N . GLY A 1 345 ? -42.347 6.521 -23.301 1.00 64.76 345 GLY A N 1
ATOM 2636 C CA . GLY A 1 345 ? -41.381 5.948 -22.383 1.00 59.80 345 GLY A CA 1
ATOM 2637 C C . GLY A 1 345 ? -42.070 5.258 -21.224 1.00 57.15 345 GLY A C 1
ATOM 2638 O O . GLY A 1 345 ? -43.290 5.133 -21.215 1.00 62.60 345 GLY A O 1
ATOM 2639 N N . LEU A 1 346 ? -41.288 4.797 -20.254 1.00 51.68 346 LEU A N 1
ATOM 2640 C CA . LEU A 1 346 ? -41.846 4.122 -19.086 1.00 54.18 346 LEU A CA 1
ATOM 2641 C C . LEU A 1 346 ? -42.614 5.113 -18.217 1.00 54.50 346 LEU A C 1
ATOM 2642 O O . LEU A 1 346 ? -42.030 6.028 -17.643 1.00 53.78 346 LEU A O 1
ATOM 2647 N N . LYS A 1 347 ? -43.924 4.908 -18.102 1.00 57.38 347 LYS A N 1
ATOM 2648 C CA . LYS A 1 347 ? -44.805 5.887 -17.462 1.00 59.00 347 LYS A CA 1
ATOM 2649 C C . LYS A 1 347 ? -44.739 5.872 -15.932 1.00 54.20 347 LYS A C 1
ATOM 2650 O O . LYS A 1 347 ? -45.196 6.812 -15.283 1.00 53.52 347 LYS A O 1
ATOM 2656 N N . PHE A 1 348 ? -44.180 4.809 -15.362 1.00 52.62 348 PHE A N 1
ATOM 2657 C CA . PHE A 1 348 ? -44.111 4.671 -13.910 1.00 49.80 348 PHE A CA 1
ATOM 2658 C C . PHE A 1 348 ? -42.682 4.431 -13.419 1.00 45.77 348 PHE A C 1
ATOM 2659 O O . PHE A 1 348 ? -41.861 3.873 -14.143 1.00 41.86 348 PHE A O 1
ATOM 2667 N N . PRO A 1 349 ? -42.382 4.876 -12.187 1.00 45.05 349 PRO A N 1
ATOM 2668 C CA . PRO A 1 349 ? -41.075 4.663 -11.558 1.00 44.15 349 PRO A CA 1
ATOM 2669 C C . PRO A 1 349 ? -40.824 3.187 -11.243 1.00 42.13 349 PRO A C 1
ATOM 2670 O O . PRO A 1 349 ? -41.753 2.455 -10.901 1.00 42.10 349 PRO A O 1
ATOM 2674 N N . ILE A 1 350 ? -39.568 2.767 -11.346 1.00 39.83 350 ILE A N 1
ATOM 2675 C CA . ILE A 1 350 ? -39.212 1.367 -11.157 1.00 40.10 350 ILE A CA 1
ATOM 2676 C C . ILE A 1 350 ? -37.977 1.218 -10.264 1.00 37.04 350 ILE A C 1
ATOM 2677 O O . ILE A 1 350 ? -37.136 2.113 -10.196 1.00 38.54 350 ILE A O 1
ATOM 2682 N N . ILE A 1 351 ? -37.885 0.087 -9.575 1.00 33.47 351 ILE A N 1
ATOM 2683 C CA . ILE A 1 351 ? -36.724 -0.222 -8.749 1.00 36.80 351 ILE A CA 1
ATOM 2684 C C . ILE A 1 351 ? -36.055 -1.509 -9.212 1.00 33.91 351 ILE A C 1
ATOM 2685 O O . ILE A 1 351 ? -36.593 -2.602 -9.036 1.00 33.37 351 ILE A O 1
ATOM 2690 N N . ALA A 1 352 ? -34.863 -1.374 -9.777 1.00 34.50 352 ALA A N 1
ATOM 2691 C CA . ALA A 1 352 ? -34.128 -2.523 -10.284 1.00 30.83 352 ALA A CA 1
ATOM 2692 C C . ALA A 1 352 ? -33.313 -3.193 -9.186 1.00 26.06 352 ALA A C 1
ATOM 2693 O O . ALA A 1 352 ? -32.577 -2.532 -8.467 1.00 28.36 352 ALA A O 1
ATOM 2695 N N . VAL A 1 353 ? -33.454 -4.510 -9.066 1.00 30.97 353 VAL A N 1
ATOM 2696 C CA . VAL A 1 353 ? -32.754 -5.285 -8.043 1.00 29.61 353 VAL A CA 1
ATOM 2697 C C . VAL A 1 353 ? -31.778 -6.285 -8.656 1.00 35.86 353 VAL A C 1
ATOM 2698 O O . VAL A 1 353 ? -32.182 -7.207 -9.366 1.00 37.65 353 VAL A O 1
ATOM 2702 N N . ILE A 1 354 ? -30.494 -6.115 -8.354 1.00 36.13 354 ILE A N 1
ATOM 2703 C CA . ILE A 1 354 ? -29.453 -6.992 -8.881 1.00 32.43 354 ILE A CA 1
ATOM 2704 C C . ILE A 1 354 ? -28.993 -8.010 -7.841 1.00 32.31 354 ILE A C 1
ATOM 2705 O O . ILE A 1 354 ? -28.208 -7.691 -6.955 1.00 33.26 354 ILE A O 1
ATOM 2710 N N . GLU A 1 355 ? -29.465 -9.243 -7.966 1.00 34.90 355 GLU A N 1
ATOM 2711 C CA . GLU A 1 355 ? -29.006 -10.318 -7.089 1.00 36.76 355 GLU A CA 1
ATOM 2712 C C . GLU A 1 355 ? -27.591 -10.763 -7.466 1.00 36.84 355 GLU A C 1
ATOM 2713 O O . GLU A 1 355 ? -27.167 -10.589 -8.610 1.00 36.18 355 GLU A O 1
ATOM 2719 N N . GLU A 1 356 ? -26.859 -11.307 -6.495 1.00 40.65 356 GLU A N 1
ATOM 2720 C CA . GLU A 1 356 ? -25.500 -11.811 -6.720 1.00 42.66 356 GLU A CA 1
ATOM 2721 C C . GLU A 1 356 ? -24.616 -10.726 -7.329 1.00 40.02 356 GLU A C 1
ATOM 2722 O O . GLU A 1 356 ? -23.833 -10.987 -8.240 1.00 39.20 356 GLU A O 1
ATOM 2728 N N . ALA A 1 357 ? -24.744 -9.513 -6.800 1.00 38.36 357 ALA A N 1
ATOM 2729 C CA . ALA A 1 357 ? -24.182 -8.323 -7.428 1.00 36.43 357 ALA A CA 1
ATOM 2730 C C . ALA A 1 357 ? -22.660 -8.339 -7.531 1.00 37.90 357 ALA A C 1
ATOM 2731 O O . ALA A 1 357 ? -22.091 -7.651 -8.382 1.00 32.30 357 ALA A O 1
ATOM 2733 N N . HIS A 1 358 ? -22.008 -9.124 -6.674 1.00 36.73 358 HIS A N 1
ATOM 2734 C CA . HIS A 1 358 ? -20.548 -9.218 -6.676 1.00 35.18 358 HIS A CA 1
ATOM 2735 C C . HIS A 1 358 ? -20.025 -9.949 -7.914 1.00 40.82 358 HIS A C 1
ATOM 2736 O O . HIS A 1 358 ? -18.826 -9.922 -8.197 1.00 43.64 358 HIS A O 1
ATOM 2743 N N . VAL A 1 359 ? -20.923 -10.617 -8.636 1.00 38.77 359 VAL A N 1
ATOM 2744 C CA . VAL A 1 359 ? -20.574 -11.279 -9.894 1.00 38.39 359 VAL A CA 1
ATOM 2745 C C . VAL A 1 359 ? -20.500 -10.249 -11.022 1.00 36.09 359 VAL A C 1
ATOM 2746 O O . VAL A 1 359 ? -19.690 -10.373 -11.942 1.00 38.54 359 VAL A O 1
ATOM 2750 N N . PHE A 1 360 ? -21.334 -9.218 -10.922 1.00 32.04 360 PHE A N 1
ATOM 2751 C CA . PHE A 1 360 ? -21.411 -8.162 -11.927 1.00 29.48 360 PHE A CA 1
ATOM 2752 C C . PHE A 1 360 ? -20.613 -6.909 -11.568 1.00 36.90 360 PHE A C 1
ATOM 2753 O O . PHE A 1 360 ? -20.166 -6.185 -12.458 1.00 38.88 360 PHE A O 1
ATOM 2761 N N . LEU A 1 361 ? -20.441 -6.643 -10.274 1.00 38.87 361 LEU A N 1
ATOM 2762 C CA . LEU A 1 361 ? -19.986 -5.319 -9.842 1.00 35.99 361 LEU A CA 1
ATOM 2763 C C . LEU A 1 361 ? -18.590 -5.237 -9.229 1.00 39.36 361 LEU A C 1
ATOM 2764 O O . LEU A 1 361 ? -18.271 -4.255 -8.561 1.00 39.06 361 LEU A O 1
ATOM 2769 N N . SER A 1 362 ? -17.756 -6.240 -9.483 1.00 42.99 362 SER A N 1
ATOM 2770 C CA . SER A 1 362 ? -16.373 -6.239 -9.004 1.00 40.31 362 SER A CA 1
ATOM 2771 C C . SER A 1 362 ? -15.595 -5.070 -9.586 1.00 44.33 362 SER A C 1
ATOM 2772 O O . SER A 1 362 ? -15.872 -4.634 -10.707 1.00 44.88 362 SER A O 1
ATOM 2775 N N . LYS A 1 363 ? -14.624 -4.561 -8.827 1.00 47.85 363 LYS A N 1
ATOM 2776 C CA . LYS A 1 363 ? -13.835 -3.414 -9.272 1.00 49.49 363 LYS A CA 1
ATOM 2777 C C . LYS A 1 363 ? -12.689 -3.852 -10.172 1.00 50.69 363 LYS A C 1
ATOM 2778 O O . LYS A 1 363 ? -12.280 -3.114 -11.067 1.00 60.42 363 LYS A O 1
ATOM 2784 N N . ASN A 1 364 ? -12.172 -5.053 -9.937 1.00 50.46 364 ASN A N 1
ATOM 2785 C CA . ASN A 1 364 ? -11.075 -5.582 -10.743 1.00 56.00 364 ASN A CA 1
ATOM 2786 C C . ASN A 1 364 ? -11.546 -6.179 -12.074 1.00 54.71 364 ASN A C 1
ATOM 2787 O O . ASN A 1 364 ? -10.766 -6.794 -12.804 1.00 53.24 364 ASN A O 1
ATOM 2792 N N . GLU A 1 365 ? -12.827 -5.989 -12.377 1.00 51.14 365 GLU A N 1
ATOM 2793 C CA . GLU A 1 365 ? -13.427 -6.459 -13.621 1.00 43.25 365 GLU A CA 1
ATOM 2794 C C . GLU A 1 365 ? -14.282 -5.366 -14.233 1.00 44.14 365 GLU A C 1
ATOM 2795 O O . GLU A 1 365 ? -14.834 -4.526 -13.521 1.00 45.35 365 GLU A O 1
ATOM 2801 N N . ASN A 1 366 ? -14.401 -5.384 -15.555 1.00 43.62 366 ASN A N 1
ATOM 2802 C CA . ASN A 1 366 ? -15.198 -4.381 -16.245 1.00 45.29 366 ASN A CA 1
ATOM 2803 C C . ASN A 1 366 ? -16.311 -5.006 -17.077 1.00 44.14 366 ASN A C 1
ATOM 2804 O O . ASN A 1 366 ? -16.120 -5.352 -18.241 1.00 45.36 366 ASN A O 1
ATOM 2809 N N . THR A 1 367 ? -17.477 -5.146 -16.459 1.00 41.06 367 THR A N 1
ATOM 2810 C CA . THR A 1 367 ? -18.646 -5.697 -17.125 1.00 35.37 367 THR A CA 1
ATOM 2811 C C . THR A 1 367 ? -19.538 -4.579 -17.640 1.00 37.67 367 THR A C 1
ATOM 2812 O O . THR A 1 367 ? -19.323 -3.402 -17.335 1.00 40.62 367 THR A O 1
ATOM 2816 N N . LEU A 1 368 ? -20.546 -4.951 -18.417 1.00 34.89 368 LEU A N 1
ATOM 2817 C CA . LEU A 1 368 ? -21.466 -3.972 -18.970 1.00 37.01 368 LEU A CA 1
ATOM 2818 C C . LEU A 1 368 ? -22.478 -3.533 -17.917 1.00 36.48 368 LEU A C 1
ATOM 2819 O O . LEU A 1 368 ? -22.877 -2.369 -17.875 1.00 42.98 368 LEU A O 1
ATOM 2824 N N . THR A 1 369 ? -22.882 -4.468 -17.063 1.00 38.70 369 THR A N 1
ATOM 2825 C CA . THR A 1 369 ? -23.805 -4.169 -15.971 1.00 37.67 369 THR A CA 1
ATOM 2826 C C . THR A 1 369 ? -23.251 -3.126 -14.990 1.00 34.86 369 THR A C 1
ATOM 2827 O O . THR A 1 369 ? -23.980 -2.240 -14.555 1.00 35.65 369 THR A O 1
ATOM 2831 N N . LYS A 1 370 ? -21.961 -3.215 -14.672 1.00 35.66 370 LYS A N 1
ATOM 2832 C CA . LYS A 1 370 ? -21.335 -2.276 -13.740 1.00 35.41 370 LYS A CA 1
ATOM 2833 C C . LYS A 1 370 ? -21.420 -0.839 -14.246 1.00 33.47 370 LYS A C 1
ATOM 2834 O O . LYS A 1 370 ? -21.651 0.087 -13.468 1.00 27.48 370 LYS A O 1
ATOM 2840 N N . TYR A 1 371 ? -21.257 -0.661 -15.554 1.00 38.87 371 TYR A N 1
ATOM 2841 C CA . TYR A 1 371 ? -21.388 0.665 -16.148 1.00 38.87 371 TYR A CA 1
ATOM 2842 C C . TYR A 1 371 ? -22.789 1.234 -15.949 1.00 37.19 371 TYR A C 1
ATOM 2843 O O . TYR A 1 371 ? -22.945 2.385 -15.544 1.00 30.66 371 TYR A O 1
ATOM 2852 N N . TRP A 1 372 ? -23.805 0.422 -16.227 1.00 34.86 372 TRP A N 1
ATOM 2853 C CA . TRP A 1 372 ? -25.177 0.913 -16.193 1.00 38.39 372 TRP A CA 1
ATOM 2854 C C . TRP A 1 372 ? -25.749 0.913 -14.784 1.00 37.85 372 TRP A C 1
ATOM 2855 O O . TRP A 1 372 ? -26.682 1.660 -14.492 1.00 32.93 372 TRP A O 1
ATOM 2866 N N . ALA A 1 373 ? -25.167 0.100 -13.906 1.00 38.39 373 ALA A N 1
ATOM 2867 C CA . ALA A 1 373 ? -25.487 0.176 -12.488 1.00 37.23 373 ALA A CA 1
ATOM 2868 C C . ALA A 1 373 ? -24.982 1.509 -11.937 1.00 37.34 373 ALA A C 1
ATOM 2869 O O . ALA A 1 373 ? -25.688 2.185 -11.194 1.00 38.56 373 ALA A O 1
ATOM 2871 N N . SER A 1 374 ? -23.762 1.883 -12.316 1.00 35.64 374 SER A N 1
ATOM 2872 C CA . SER A 1 374 ? -23.186 3.165 -11.911 1.00 37.57 374 SER A CA 1
ATOM 2873 C C . SER A 1 374 ? -23.968 4.360 -12.438 1.00 38.29 374 SER A C 1
ATOM 2874 O O . SER A 1 374 ? -24.148 5.351 -11.739 1.00 42.97 374 SER A O 1
ATOM 2877 N N . ARG A 1 375 ? -24.412 4.273 -13.685 1.00 42.14 375 ARG A N 1
ATOM 2878 C CA . ARG A 1 375 ? -25.228 5.322 -14.281 1.00 41.04 375 ARG A CA 1
ATOM 2879 C C . ARG A 1 375 ? -26.499 5.569 -13.471 1.00 43.43 375 ARG A C 1
ATOM 2880 O O . ARG A 1 375 ? -26.805 6.705 -13.108 1.00 43.71 375 ARG A O 1
ATOM 2888 N N . ILE A 1 376 ? -27.224 4.490 -13.184 1.00 40.48 376 ILE A N 1
ATOM 2889 C CA . ILE A 1 376 ? -28.463 4.556 -12.421 1.00 40.85 376 ILE A CA 1
ATOM 2890 C C . ILE A 1 376 ? -28.180 5.067 -11.012 1.00 42.03 376 ILE A C 1
ATOM 2891 O O . ILE A 1 376 ? -29.007 5.755 -10.403 1.00 40.15 376 ILE A O 1
ATOM 2896 N N . ALA A 1 377 ? -26.997 4.746 -10.504 1.00 40.50 377 ALA A N 1
ATOM 2897 C CA . ALA A 1 377 ? -26.615 5.170 -9.165 1.00 40.49 377 ALA A CA 1
ATOM 2898 C C . ALA A 1 377 ? -26.429 6.687 -9.097 1.00 43.68 377 ALA A C 1
ATOM 2899 O O . ALA A 1 377 ? -26.623 7.291 -8.048 1.00 45.24 377 ALA A O 1
ATOM 2901 N N A ARG A 1 378 ? -26.079 7.298 -10.226 0.56 43.72 378 ARG A N 1
ATOM 2902 N N B ARG A 1 378 ? -26.061 7.294 -10.221 0.44 51.67 378 ARG A N 1
ATOM 2903 C CA A ARG A 1 378 ? -25.835 8.736 -10.274 0.56 55.86 378 ARG A CA 1
ATOM 2904 C CA B ARG A 1 378 ? -25.841 8.735 -10.267 0.44 48.85 378 ARG A CA 1
ATOM 2905 C C A ARG A 1 378 ? -27.021 9.505 -10.855 0.56 42.91 378 ARG A C 1
ATOM 2906 C C B ARG A 1 378 ? -27.051 9.489 -10.819 0.44 48.09 378 ARG A C 1
ATOM 2907 O O A ARG A 1 378 ? -27.259 10.655 -10.492 0.56 45.75 378 ARG A O 1
ATOM 2908 O O B ARG A 1 378 ? -27.325 10.616 -10.412 0.44 42.39 378 ARG A O 1
ATOM 2923 N N . GLU A 1 379 ? -27.778 8.864 -11.738 1.00 45.89 379 GLU A N 1
ATOM 2924 C CA . GLU A 1 379 ? -28.892 9.529 -12.404 1.00 43.99 379 GLU A CA 1
ATOM 2925 C C . GLU A 1 379 ? -30.252 9.066 -11.921 1.00 44.83 379 GLU A C 1
ATOM 2926 O O . GLU A 1 379 ? -31.209 9.846 -11.905 1.00 43.27 379 GLU A O 1
ATOM 2932 N N . GLY A 1 380 ? -30.330 7.793 -11.545 1.00 39.19 380 GLY A N 1
ATOM 2933 C CA . GLY A 1 380 ? -31.600 7.133 -11.311 1.00 41.24 380 GLY A CA 1
ATOM 2934 C C . GLY A 1 380 ? -32.609 7.900 -10.486 1.00 37.20 380 GLY A C 1
ATOM 2935 O O . GLY A 1 380 ? -33.804 7.806 -10.738 1.00 38.99 380 GLY A O 1
ATOM 2936 N N . ARG A 1 381 ? -32.126 8.674 -9.521 1.00 37.65 381 ARG A N 1
ATOM 2937 C CA . ARG A 1 381 ? -32.999 9.473 -8.670 1.00 42.59 381 ARG A CA 1
ATOM 2938 C C . ARG A 1 381 ? -33.791 10.511 -9.486 1.00 41.78 381 ARG A C 1
ATOM 2939 O O . ARG A 1 381 ? -34.957 10.775 -9.203 1.00 38.88 381 ARG A O 1
ATOM 2947 N N . LYS A 1 382 ? -33.168 11.067 -10.519 1.00 43.41 382 LYS A N 1
ATOM 2948 C CA . LYS A 1 382 ? -33.798 12.125 -11.307 1.00 43.95 382 LYS A CA 1
ATOM 2949 C C . LYS A 1 382 ? -34.891 11.586 -12.226 1.00 44.63 382 LYS A C 1
ATOM 2950 O O . LYS A 1 382 ? -35.735 12.339 -12.711 1.00 42.31 382 LYS A O 1
ATOM 2956 N N . PHE A 1 383 ? -34.853 10.287 -12.488 1.00 43.37 383 PHE A N 1
ATOM 2957 C CA . PHE A 1 383 ? -35.773 9.691 -13.441 1.00 44.56 383 PHE A CA 1
ATOM 2958 C C . PHE A 1 383 ? -36.665 8.638 -12.789 1.00 41.54 383 PHE A C 1
ATOM 2959 O O . PHE A 1 383 ? -37.346 7.884 -13.481 1.00 39.99 383 PHE A O 1
ATOM 2967 N N . GLY A 1 384 ? -36.641 8.567 -11.460 1.00 38.04 384 GLY A N 1
ATOM 2968 C CA . GLY A 1 384 ? -37.489 7.627 -10.748 1.00 38.47 384 GLY A CA 1
ATOM 2969 C C . GLY A 1 384 ? -37.041 6.184 -10.901 1.00 36.31 384 GLY A C 1
ATOM 2970 O O . GLY A 1 384 ? -37.860 5.267 -10.935 1.00 37.68 384 GLY A O 1
ATOM 2971 N N . VAL A 1 385 ? -35.737 5.979 -11.026 1.00 31.84 385 VAL A N 1
ATOM 2972 C CA . VAL A 1 385 ? -35.193 4.632 -11.119 1.00 35.58 385 VAL A CA 1
ATOM 2973 C C . VAL A 1 385 ? -34.329 4.326 -9.907 1.00 32.89 385 VAL A C 1
ATOM 2974 O O . VAL A 1 385 ? -33.217 4.832 -9.798 1.00 30.71 385 VAL A O 1
ATOM 2978 N N . GLY A 1 386 ? -34.835 3.483 -9.010 1.00 32.31 386 GLY A N 1
ATOM 2979 C CA . GLY A 1 386 ? -34.089 3.099 -7.824 1.00 33.79 386 GLY A CA 1
ATOM 2980 C C . GLY A 1 386 ? -33.335 1.808 -8.079 1.00 45.19 386 GLY A C 1
ATOM 2981 O O . GLY A 1 386 ? -33.795 0.947 -8.836 1.00 34.49 386 GLY A O 1
ATOM 2982 N N . LEU A 1 387 ? -32.167 1.671 -7.463 1.00 37.09 387 LEU A N 1
ATOM 2983 C CA . LEU A 1 387 ? -31.361 0.472 -7.659 1.00 35.78 387 LEU A CA 1
ATOM 2984 C C . LEU A 1 387 ? -31.081 -0.221 -6.335 1.00 30.82 387 LEU A C 1
ATOM 2985 O O . LEU A 1 387 ? -30.790 0.421 -5.337 1.00 25.07 387 LEU A O 1
ATOM 2990 N N . THR A 1 388 ? -31.206 -1.539 -6.337 1.00 32.69 388 THR A N 1
ATOM 2991 C CA . THR A 1 388 ? -30.916 -2.341 -5.162 1.00 31.01 388 THR A CA 1
ATOM 2992 C C . THR A 1 388 ? -29.925 -3.446 -5.505 1.00 34.89 388 THR A C 1
ATOM 2993 O O . THR A 1 388 ? -30.168 -4.240 -6.410 1.00 31.88 388 THR A O 1
ATOM 2997 N N . ILE A 1 389 ? -28.806 -3.493 -4.788 1.00 34.96 389 ILE A N 1
ATOM 2998 C CA . ILE A 1 389 ? -27.820 -4.536 -5.018 1.00 30.20 389 ILE A CA 1
ATOM 2999 C C . ILE A 1 389 ? -27.717 -5.465 -3.810 1.00 30.11 389 ILE A C 1
ATOM 3000 O O . ILE A 1 389 ? -27.707 -5.016 -2.668 1.00 26.68 389 ILE A O 1
ATOM 3005 N N . VAL A 1 390 ? -27.692 -6.767 -4.081 1.00 33.37 390 VAL A N 1
ATOM 3006 C CA . VAL A 1 390 ? -27.694 -7.794 -3.040 1.00 35.10 390 VAL A CA 1
ATOM 3007 C C . VAL A 1 390 ? -26.478 -8.719 -3.157 1.00 35.65 390 VAL A C 1
ATOM 3008 O O . VAL A 1 390 ? -26.237 -9.309 -4.211 1.00 37.86 390 VAL A O 1
ATOM 3012 N N . SER A 1 391 ? -25.700 -8.828 -2.087 1.00 33.25 391 SER A N 1
ATOM 3013 C CA . SER A 1 391 ? -24.504 -9.665 -2.111 1.00 36.03 391 SER A CA 1
ATOM 3014 C C . SER A 1 391 ? -24.044 -10.100 -0.726 1.00 38.07 391 SER A C 1
ATOM 3015 O O . SER A 1 391 ? -24.421 -9.509 0.287 1.00 30.89 391 SER A O 1
ATOM 3018 N N . GLN A 1 392 ? -23.185 -11.113 -0.700 1.00 39.16 392 GLN A N 1
ATOM 3019 C CA . GLN A 1 392 ? -22.664 -11.624 0.553 1.00 35.91 392 GLN A CA 1
ATOM 3020 C C . GLN A 1 392 ? -21.199 -11.256 0.717 1.00 33.60 392 GLN A C 1
ATOM 3021 O O . GLN A 1 392 ? -20.635 -11.405 1.801 1.00 36.98 392 GLN A O 1
ATOM 3027 N N . ARG A 1 393 ? -20.585 -10.772 -0.357 1.00 36.49 393 ARG A N 1
ATOM 3028 C CA . ARG A 1 393 ? -19.202 -10.314 -0.285 1.00 38.19 393 ARG A CA 1
ATOM 3029 C C . ARG A 1 393 ? -19.101 -8.824 -0.584 1.00 38.07 393 ARG A C 1
ATOM 3030 O O . ARG A 1 393 ? -18.932 -8.431 -1.738 1.00 36.64 393 ARG A O 1
ATOM 3038 N N . PRO A 1 394 ? -19.207 -7.988 0.462 1.00 38.14 394 PRO A N 1
ATOM 3039 C CA . PRO A 1 394 ? -19.150 -6.527 0.333 1.00 33.58 394 PRO A CA 1
ATOM 3040 C C . PRO A 1 394 ? -17.844 -6.043 -0.299 1.00 35.35 394 PRO A C 1
ATOM 3041 O O . PRO A 1 394 ? -17.880 -5.135 -1.125 1.00 34.29 394 PRO A O 1
ATOM 3045 N N . LYS A 1 395 ? -16.714 -6.645 0.069 1.00 38.19 395 LYS A N 1
ATOM 3046 C CA . LYS A 1 395 ? -15.419 -6.185 -0.431 1.00 36.67 395 LYS A CA 1
ATOM 3047 C C . LYS A 1 395 ? -15.202 -6.545 -1.900 1.00 36.10 395 LYS A C 1
ATOM 3048 O O . LYS A 1 395 ? -14.217 -6.129 -2.504 1.00 34.68 395 LYS A O 1
ATOM 3054 N N . GLY A 1 396 ? -16.126 -7.318 -2.464 1.00 37.96 396 GLY A N 1
ATOM 3055 C CA . GLY A 1 396 ? -16.108 -7.655 -3.877 1.00 36.47 396 GLY A CA 1
ATOM 3056 C C . GLY A 1 396 ? -17.059 -6.787 -4.685 1.00 38.01 396 GLY A C 1
ATOM 3057 O O . GLY A 1 396 ? -17.439 -7.129 -5.808 1.00 40.11 396 GLY A O 1
ATOM 3058 N N . LEU A 1 397 ? -17.473 -5.675 -4.091 1.00 33.11 397 LEU A N 1
ATOM 3059 C CA . LEU A 1 397 ? -18.312 -4.698 -4.770 1.00 33.15 397 LEU A CA 1
ATOM 3060 C C . LEU A 1 397 ? -17.525 -3.408 -4.951 1.00 35.29 397 LEU A C 1
ATOM 3061 O O . LEU A 1 397 ? -16.846 -2.963 -4.032 1.00 39.74 397 LEU A O 1
ATOM 3066 N N . ASP A 1 398 ? -17.622 -2.813 -6.134 1.00 39.64 398 ASP A N 1
ATOM 3067 C CA . ASP A 1 398 ? -16.907 -1.586 -6.446 1.00 41.28 398 ASP A CA 1
ATOM 3068 C C . ASP A 1 398 ? -17.221 -0.494 -5.413 1.00 48.31 398 ASP A C 1
ATOM 3069 O O . ASP A 1 398 ? -18.388 -0.258 -5.081 1.00 45.06 398 ASP A O 1
ATOM 3074 N N . GLU A 1 399 ? -16.173 0.153 -4.903 1.00 47.46 399 GLU A N 1
ATOM 3075 C CA . GLU A 1 399 ? -16.311 1.201 -3.897 1.00 41.24 399 GLU A CA 1
ATOM 3076 C C . GLU A 1 399 ? -17.217 2.321 -4.367 1.00 44.79 399 GLU A C 1
ATOM 3077 O O . GLU A 1 399 ? -17.988 2.874 -3.583 1.00 43.73 399 GLU A O 1
ATOM 3083 N N . ASN A 1 400 ? -17.108 2.663 -5.646 1.00 46.62 400 ASN A N 1
ATOM 3084 C CA . ASN A 1 400 ? -17.869 3.765 -6.206 1.00 46.98 400 ASN A CA 1
ATOM 3085 C C . ASN A 1 400 ? -19.353 3.452 -6.310 1.00 46.02 400 ASN A C 1
ATOM 3086 O O . ASN A 1 400 ? -20.186 4.353 -6.227 1.00 53.40 400 ASN A O 1
ATOM 3091 N N . ILE A 1 401 ? -19.690 2.180 -6.480 1.00 41.98 401 ILE A N 1
ATOM 3092 C CA . ILE A 1 401 ? -21.094 1.803 -6.556 1.00 43.29 401 ILE A CA 1
ATOM 3093 C C . ILE A 1 401 ? -21.663 1.603 -5.153 1.00 38.58 401 ILE A C 1
ATOM 3094 O O . ILE A 1 401 ? -22.786 2.013 -4.867 1.00 35.02 401 ILE A O 1
ATOM 3099 N N . LEU A 1 402 ? -20.871 1.008 -4.269 1.00 38.48 402 LEU A N 1
ATOM 3100 C CA . LEU A 1 402 ? -21.326 0.733 -2.913 1.00 37.17 402 LEU A CA 1
ATOM 3101 C C . LEU A 1 402 ? -21.500 2.017 -2.105 1.00 39.14 402 LEU A C 1
ATOM 3102 O O . LEU A 1 402 ? -22.380 2.103 -1.240 1.00 34.54 402 LEU A O 1
ATOM 3107 N N . SER A 1 403 ? -20.669 3.014 -2.396 1.00 38.28 403 SER A N 1
ATOM 3108 C CA . SER A 1 403 ? -20.708 4.271 -1.661 1.00 36.13 403 SER A CA 1
ATOM 3109 C C . SER A 1 403 ? -21.891 5.147 -2.051 1.00 35.23 403 SER A C 1
ATOM 3110 O O . SER A 1 403 ? -22.256 6.058 -1.318 1.00 37.09 403 SER A O 1
ATOM 3113 N N . GLN A 1 404 ? -22.476 4.877 -3.212 1.00 38.70 404 GLN A N 1
ATOM 3114 C CA . GLN A 1 404 ? -23.641 5.621 -3.684 1.00 37.18 404 GLN A CA 1
ATOM 3115 C C . GLN A 1 404 ? -24.930 4.948 -3.229 1.00 33.39 404 GLN A C 1
ATOM 3116 O O . GLN A 1 404 ? -26.024 5.452 -3.463 1.00 33.21 404 GLN A O 1
ATOM 3122 N N . MET A 1 405 ? -24.792 3.784 -2.609 1.00 34.06 405 MET A N 1
ATOM 3123 C CA . MET A 1 405 ? -25.929 3.118 -1.994 1.00 34.77 405 MET A CA 1
ATOM 3124 C C . MET A 1 405 ? -26.208 3.742 -0.621 1.00 35.63 405 MET A C 1
ATOM 3125 O O . MET A 1 405 ? -25.686 3.294 0.393 1.00 31.99 405 MET A O 1
ATOM 3130 N N . THR A 1 406 ? -27.025 4.792 -0.609 1.00 33.14 406 THR A N 1
ATOM 3131 C CA . THR A 1 406 ? -27.356 5.530 0.602 1.00 31.22 406 THR A CA 1
ATOM 3132 C C . THR A 1 406 ? -28.028 4.648 1.662 1.00 34.41 406 THR A C 1
ATOM 3133 O O . THR A 1 406 ? -27.643 4.648 2.836 1.00 33.67 406 THR A O 1
ATOM 3137 N N . ASN A 1 407 ? -29.019 3.880 1.238 1.00 31.45 407 ASN A N 1
ATOM 3138 C CA . ASN A 1 407 ? -29.734 3.003 2.154 1.00 31.91 407 ASN A CA 1
ATOM 3139 C C . ASN A 1 407 ? -29.070 1.640 2.247 1.00 31.56 407 ASN A C 1
ATOM 3140 O O . ASN A 1 407 ? -28.644 1.077 1.242 1.00 32.63 407 ASN A O 1
ATOM 3145 N N . LYS A 1 408 ? -28.982 1.102 3.456 1.00 30.16 408 LYS A N 1
ATOM 3146 C CA . LYS A 1 408 ? -28.316 -0.178 3.635 1.00 31.69 408 LYS A CA 1
ATOM 3147 C C . LYS A 1 408 ? -29.036 -1.047 4.651 1.00 31.11 408 LYS A C 1
ATOM 3148 O O . LYS A 1 408 ? -29.218 -0.649 5.796 1.00 36.35 408 LYS A O 1
ATOM 3154 N N . ILE A 1 409 ? -29.479 -2.219 4.207 1.00 29.46 409 ILE A N 1
ATOM 3155 C CA . ILE A 1 409 ? -30.037 -3.233 5.101 1.00 28.97 409 ILE A CA 1
ATOM 3156 C C . ILE A 1 409 ? -28.969 -4.302 5.307 1.00 31.81 409 ILE A C 1
ATOM 3157 O O . ILE A 1 409 ? -28.758 -5.180 4.463 1.00 23.18 409 ILE A O 1
ATOM 3162 N N . ILE A 1 410 ? -28.282 -4.203 6.438 1.00 35.06 410 ILE A N 1
ATOM 3163 C CA . ILE A 1 410 ? -27.144 -5.058 6.722 1.00 27.56 410 ILE A CA 1
ATOM 3164 C C . ILE A 1 410 ? -27.523 -6.111 7.738 1.00 29.93 410 ILE A C 1
ATOM 3165 O O . ILE A 1 410 ? -27.849 -5.789 8.877 1.00 34.09 410 ILE A O 1
ATOM 3170 N N . LEU A 1 411 ? -27.533 -7.366 7.311 1.00 30.23 411 LEU A N 1
ATOM 3171 C CA . LEU A 1 411 ? -27.743 -8.464 8.237 1.00 34.59 411 LEU A CA 1
ATOM 3172 C C . LEU A 1 411 ? -26.364 -8.953 8.699 1.00 37.85 411 LEU A C 1
ATOM 3173 O O . LEU A 1 411 ? -25.390 -8.200 8.616 1.00 38.01 411 LEU A O 1
ATOM 3178 N N . LYS A 1 412 ? -26.266 -10.200 9.158 1.00 39.84 412 LYS A N 1
ATOM 3179 C CA . LYS A 1 412 ? -25.041 -10.662 9.826 1.00 39.58 412 LYS A CA 1
ATOM 3180 C C . LYS A 1 412 ? -23.805 -10.659 8.927 1.00 40.15 412 LYS A C 1
ATOM 3181 O O . LYS A 1 412 ? -23.765 -11.316 7.884 1.00 41.80 412 LYS A O 1
ATOM 3187 N N . ILE A 1 413 ? -22.801 -9.904 9.359 1.00 35.73 413 ILE A N 1
ATOM 3188 C CA . ILE A 1 413 ? -21.485 -9.881 8.743 1.00 38.16 413 ILE A CA 1
ATOM 3189 C C . ILE A 1 413 ? -20.470 -10.190 9.837 1.00 39.05 413 ILE A C 1
ATOM 3190 O O . ILE A 1 413 ? -20.353 -9.447 10.810 1.00 39.41 413 ILE A O 1
ATOM 3195 N N . ILE A 1 414 ? -19.739 -11.288 9.684 1.00 39.80 414 ILE A N 1
ATOM 3196 C CA . ILE A 1 414 ? -18.774 -11.676 10.706 1.00 39.25 414 ILE A CA 1
ATOM 3197 C C . ILE A 1 414 ? -17.337 -11.431 10.256 1.00 34.18 414 ILE A C 1
ATOM 3198 O O . ILE A 1 414 ? -16.429 -11.362 11.080 1.00 38.88 414 ILE A O 1
ATOM 3203 N N . GLU A 1 415 ? -17.143 -11.269 8.953 1.00 36.43 415 GLU A N 1
ATOM 3204 C CA . GLU A 1 415 ? -15.819 -11.010 8.401 1.00 37.58 415 GLU A CA 1
ATOM 3205 C C . GLU A 1 415 ? -15.474 -9.529 8.609 1.00 38.93 415 GLU A C 1
ATOM 3206 O O . GLU A 1 415 ? -16.147 -8.649 8.072 1.00 38.52 415 GLU A O 1
ATOM 3212 N N . PRO A 1 416 ? -14.429 -9.256 9.408 1.00 37.04 416 PRO A N 1
ATOM 3213 C CA . PRO A 1 416 ? -14.047 -7.899 9.829 1.00 37.40 416 PRO A CA 1
ATOM 3214 C C . PRO A 1 416 ? -13.631 -6.928 8.713 1.00 38.59 416 PRO A C 1
ATOM 3215 O O . PRO A 1 416 ? -13.974 -5.748 8.804 1.00 34.55 416 PRO A O 1
ATOM 3219 N N . THR A 1 417 ? -12.915 -7.391 7.690 1.00 36.34 417 THR A N 1
ATOM 3220 C CA . THR A 1 417 ? -12.536 -6.501 6.589 1.00 37.64 417 THR A CA 1
ATOM 3221 C C . THR A 1 417 ? -13.756 -6.138 5.749 1.00 35.99 417 THR A C 1
ATOM 3222 O O . THR A 1 417 ? -13.783 -5.089 5.106 1.00 36.18 417 THR A O 1
ATOM 3226 N N . ASP A 1 418 ? -14.761 -7.007 5.756 1.00 33.18 418 ASP A N 1
ATOM 3227 C CA . ASP A 1 418 ? -16.036 -6.694 5.129 1.00 37.00 418 ASP A CA 1
ATOM 3228 C C . ASP A 1 418 ? -16.760 -5.571 5.877 1.00 36.30 418 ASP A C 1
ATOM 3229 O O . ASP A 1 418 ? -17.286 -4.656 5.248 1.00 35.32 418 ASP A O 1
ATOM 3234 N N . LYS A 1 419 ? -16.779 -5.640 7.210 1.00 26.77 419 LYS A N 1
ATOM 3235 C CA . LYS A 1 419 ? -17.370 -4.584 8.034 1.00 36.91 419 LYS A CA 1
ATOM 3236 C C . LYS A 1 419 ? -16.738 -3.219 7.733 1.00 38.94 419 LYS A C 1
ATOM 3237 O O . LYS A 1 419 ? -17.438 -2.231 7.499 1.00 34.64 419 LYS A O 1
ATOM 3243 N N . LYS A 1 420 ? -15.409 -3.176 7.760 1.00 40.05 420 LYS A N 1
ATOM 3244 C CA . LYS A 1 420 ? -14.658 -1.964 7.460 1.00 40.64 420 LYS A CA 1
ATOM 3245 C C . LYS A 1 420 ? -14.963 -1.466 6.048 1.00 35.10 420 LYS A C 1
ATOM 3246 O O . LYS A 1 420 ? -15.013 -0.261 5.787 1.00 32.03 420 LYS A O 1
ATOM 3252 N N . TYR A 1 421 ? -15.147 -2.410 5.133 1.00 36.22 421 TYR A N 1
ATOM 3253 C CA . TYR A 1 421 ? -15.409 -2.074 3.746 1.00 36.66 421 TYR A CA 1
ATOM 3254 C C . TYR A 1 421 ? -16.758 -1.377 3.612 1.00 35.34 421 TYR A C 1
ATOM 3255 O O . TYR A 1 421 ? -16.898 -0.426 2.847 1.00 35.55 421 TYR A O 1
ATOM 3264 N N . ILE A 1 422 ? -17.747 -1.850 4.361 1.00 30.19 422 ILE A N 1
ATOM 3265 C CA . ILE A 1 422 ? -19.060 -1.226 4.349 1.00 30.60 422 ILE A CA 1
ATOM 3266 C C . ILE A 1 422 ? -18.997 0.146 5.025 1.00 33.01 422 ILE A C 1
ATOM 3267 O O . ILE A 1 422 ? -19.642 1.095 4.584 1.00 34.96 422 ILE A O 1
ATOM 3272 N N . LEU A 1 423 ? -18.200 0.245 6.084 1.00 29.25 423 LEU A N 1
ATOM 3273 C CA . LEU A 1 423 ? -18.032 1.494 6.821 1.00 32.86 423 LEU A CA 1
ATOM 3274 C C . LEU A 1 423 ? -17.446 2.598 5.948 1.00 35.41 423 LEU A C 1
ATOM 3275 O O . LEU A 1 423 ? -17.893 3.744 5.998 1.00 30.89 423 LEU A O 1
ATOM 3280 N N . GLU A 1 424 ? -16.446 2.250 5.150 1.00 35.89 424 GLU A N 1
ATOM 3281 C CA . GLU A 1 424 ? -15.771 3.233 4.312 1.00 35.94 424 GLU A CA 1
ATOM 3282 C C . GLU A 1 424 ? -16.547 3.496 3.028 1.00 33.22 424 GLU A C 1
ATOM 3283 O O . GLU A 1 424 ? -16.209 4.393 2.261 1.00 30.78 424 GLU A O 1
ATOM 3289 N N . SER A 1 425 ? -17.595 2.711 2.806 1.00 35.78 425 SER A N 1
ATOM 3290 C CA . SER A 1 425 ? -18.490 2.936 1.678 1.00 35.01 425 SER A CA 1
ATOM 3291 C C . SER A 1 425 ? -19.822 3.493 2.160 1.00 29.83 425 SER A C 1
ATOM 3292 O O . SER A 1 425 ? -20.748 3.664 1.381 1.00 31.92 425 SER A O 1
ATOM 3295 N N . SER A 1 426 ? -19.905 3.784 3.452 1.00 33.85 426 SER A N 1
ATOM 3296 C CA . SER A 1 426 ? -21.084 4.421 4.025 1.00 34.19 426 SER A CA 1
ATOM 3297 C C . SER A 1 426 ? -20.698 5.760 4.627 1.00 32.89 426 SER A C 1
ATOM 3298 O O . SER A 1 426 ? -19.584 5.917 5.122 1.00 45.30 426 SER A O 1
ATOM 3301 N N . ASP A 1 427 ? -21.607 6.725 4.582 1.00 28.82 427 ASP A N 1
ATOM 3302 C CA . ASP A 1 427 ? -21.373 8.014 5.228 1.00 34.92 427 ASP A CA 1
ATOM 3303 C C . ASP A 1 427 ? -22.261 8.175 6.461 1.00 36.56 427 ASP A C 1
ATOM 3304 O O . ASP A 1 427 ? -22.230 9.208 7.131 1.00 30.45 427 ASP A O 1
ATOM 3309 N N . ASN A 1 428 ? -23.067 7.153 6.741 1.00 33.70 428 ASN A N 1
ATOM 3310 C CA . ASN A 1 428 ? -24.027 7.220 7.833 1.00 32.86 428 ASN A CA 1
ATOM 3311 C C . ASN A 1 428 ? -24.002 5.989 8.735 1.00 34.94 428 ASN A C 1
ATOM 3312 O O . ASN A 1 428 ? -24.964 5.715 9.453 1.00 33.76 428 ASN A O 1
ATOM 3317 N N . LEU A 1 429 ? -22.906 5.241 8.679 1.00 37.49 429 LEU A N 1
ATOM 3318 C CA . LEU A 1 429 ? -22.718 4.095 9.559 1.00 27.87 429 LEU A CA 1
ATOM 3319 C C . LEU A 1 429 ? -21.592 4.368 10.546 1.00 30.47 429 LEU A C 1
ATOM 3320 O O . LEU A 1 429 ? -20.491 4.765 10.162 1.00 33.28 429 LEU A O 1
ATOM 3325 N N . SER A 1 430 ? -21.875 4.159 11.825 1.00 34.13 430 SER A N 1
ATOM 3326 C CA . SER A 1 430 ? -20.878 4.386 12.853 1.00 30.12 430 SER A CA 1
ATOM 3327 C C . SER A 1 430 ? -20.167 3.081 13.169 1.00 36.73 430 SER A C 1
ATOM 3328 O O . SER A 1 430 ? -20.754 2.003 13.051 1.00 34.57 430 SER A O 1
ATOM 3331 N N . GLU A 1 431 ? -18.910 3.188 13.592 1.00 40.34 431 GLU A N 1
ATOM 3332 C CA . GLU A 1 431 ? -18.072 2.022 13.829 1.00 40.39 431 GLU A CA 1
ATOM 3333 C C . GLU A 1 431 ? -18.588 1.141 14.966 1.00 43.40 431 GLU A C 1
ATOM 3334 O O . GLU A 1 431 ? -18.403 -0.078 14.942 1.00 48.29 431 GLU A O 1
ATOM 3340 N N . ASP A 1 432 ? -19.219 1.751 15.965 1.00 40.05 432 ASP A N 1
ATOM 3341 C CA . ASP A 1 432 ? -19.723 0.986 17.099 1.00 44.06 432 ASP A CA 1
ATOM 3342 C C . ASP A 1 432 ? -20.982 0.202 16.713 1.00 46.23 432 ASP A C 1
ATOM 3343 O O . ASP A 1 432 ? -21.292 -0.821 17.321 1.00 55.73 432 ASP A O 1
ATOM 3348 N N . LEU A 1 433 ? -21.697 0.678 15.696 1.00 45.62 433 LEU A N 1
ATOM 3349 C CA . LEU A 1 433 ? -22.827 -0.063 15.135 1.00 44.97 433 LEU A CA 1
ATOM 3350 C C . LEU A 1 433 ? -22.354 -1.205 14.253 1.00 44.72 433 LEU A C 1
ATOM 3351 O O . LEU A 1 433 ? -22.963 -2.275 14.216 1.00 52.55 433 LEU A O 1
ATOM 3356 N N . ALA A 1 434 ? -21.272 -0.954 13.527 1.00 41.10 434 ALA A N 1
ATOM 3357 C CA . ALA A 1 434 ? -20.675 -1.951 12.654 1.00 42.47 434 ALA A CA 1
ATOM 3358 C C . ALA A 1 434 ? -20.021 -3.080 13.442 1.00 47.48 434 ALA A C 1
ATOM 3359 O O . ALA A 1 434 ? -19.902 -4.199 12.947 1.00 47.25 434 ALA A O 1
ATOM 3361 N N . GLU A 1 435 ? -19.604 -2.789 14.671 1.00 51.48 435 GLU A N 1
ATOM 3362 C CA . GLU A 1 435 ? -18.944 -3.789 15.503 1.00 54.05 435 GLU A CA 1
ATOM 3363 C C . GLU A 1 435 ? -19.899 -4.868 16.004 1.00 51.81 435 GLU A C 1
ATOM 3364 O O . GLU A 1 435 ? -19.465 -5.933 16.439 1.00 54.49 435 GLU A O 1
ATOM 3370 N N . GLN A 1 436 ? -21.197 -4.607 15.925 1.00 51.99 436 GLN A N 1
ATOM 3371 C CA . GLN A 1 436 ? -22.173 -5.556 16.444 1.00 52.63 436 GLN A CA 1
ATOM 3372 C C . GLN A 1 436 ? -22.880 -6.344 15.341 1.00 48.27 436 GLN A C 1
ATOM 3373 O O . GLN A 1 436 ? -23.830 -7.085 15.609 1.00 44.88 436 GLN A O 1
ATOM 3379 N N . LEU A 1 437 ? -22.384 -6.216 14.113 1.00 46.62 437 LEU A N 1
ATOM 3380 C CA . LEU A 1 437 ? -22.954 -6.929 12.970 1.00 45.22 437 LEU A CA 1
ATOM 3381 C C . LEU A 1 437 ? -22.765 -8.446 13.077 1.00 41.93 437 LEU A C 1
ATOM 3382 O O . LEU A 1 437 ? -23.544 -9.211 12.511 1.00 38.65 437 LEU A O 1
ATOM 3387 N N . SER A 1 438 ? -21.750 -8.871 13.827 1.00 44.20 438 SER A N 1
ATOM 3388 C CA . SER A 1 438 ? -21.444 -10.291 14.001 1.00 42.69 438 SER A CA 1
ATOM 3389 C C . SER A 1 438 ? -22.365 -10.941 15.035 1.00 47.23 438 SER A C 1
ATOM 3390 O O . SER A 1 438 ? -22.485 -12.170 15.095 1.00 46.35 438 SER A O 1
ATOM 3393 N N . SER A 1 439 ? -23.005 -10.117 15.859 1.00 46.82 439 SER A N 1
ATOM 3394 C CA . SER A 1 439 ? -23.921 -10.630 16.872 1.00 45.39 439 SER A CA 1
ATOM 3395 C C . SER A 1 439 ? -25.351 -10.717 16.345 1.00 44.37 439 SER A C 1
ATOM 3396 O O . SER A 1 439 ? -26.252 -11.151 17.059 1.00 46.69 439 SER A O 1
ATOM 3399 N N . LEU A 1 440 ? -25.551 -10.320 15.090 1.00 43.70 440 LEU A N 1
ATOM 3400 C CA . LEU A 1 440 ? -26.866 -10.401 14.455 1.00 43.77 440 LEU A CA 1
ATOM 3401 C C . LEU A 1 440 ? -27.272 -11.843 14.188 1.00 45.58 440 LEU A C 1
ATOM 3402 O O . LEU A 1 440 ? -26.428 -12.717 14.018 1.00 49.17 440 LEU A O 1
ATOM 3407 N N . ASP A 1 441 ? -28.575 -12.083 14.134 1.00 45.74 441 ASP A N 1
ATOM 3408 C CA . ASP A 1 441 ? -29.087 -13.424 13.909 1.00 42.86 441 ASP A CA 1
ATOM 3409 C C . ASP A 1 441 ? -29.750 -13.510 12.544 1.00 40.11 441 ASP A C 1
ATOM 3410 O O . ASP A 1 441 ? -29.880 -12.507 11.848 1.00 43.48 441 ASP A O 1
ATOM 3415 N N . VAL A 1 442 ? -30.165 -14.707 12.155 1.00 37.69 442 VAL A N 1
ATOM 3416 C CA . VAL A 1 442 ? -30.799 -14.887 10.861 1.00 40.95 442 VAL A CA 1
ATOM 3417 C C . VAL A 1 442 ? -32.117 -14.124 10.807 1.00 39.01 442 VAL A C 1
ATOM 3418 O O . VAL A 1 442 ? -33.025 -14.382 11.595 1.00 41.51 442 VAL A O 1
ATOM 3422 N N . GLY A 1 443 ? -32.212 -13.163 9.892 1.00 35.73 443 GLY A N 1
ATOM 3423 C CA . GLY A 1 443 ? -33.424 -12.378 9.773 1.00 38.40 443 GLY A CA 1
ATOM 3424 C C . GLY A 1 443 ? -33.328 -11.042 10.483 1.00 40.09 443 GLY A C 1
ATOM 3425 O O . GLY A 1 443 ? -34.177 -10.174 10.305 1.00 40.61 443 GLY A O 1
ATOM 3426 N N . GLU A 1 444 ? -32.299 -10.882 11.308 1.00 41.42 444 GLU A N 1
ATOM 3427 C CA . GLU A 1 444 ? -32.073 -9.631 12.019 1.00 39.54 444 GLU A CA 1
ATOM 3428 C C . GLU A 1 444 ? -31.144 -8.731 11.201 1.00 34.52 444 GLU A C 1
ATOM 3429 O O . GLU A 1 444 ? -30.278 -9.217 10.472 1.00 32.75 444 GLU A O 1
ATOM 3435 N N . ALA A 1 445 ? -31.344 -7.422 11.299 1.00 27.40 445 ALA A N 1
ATOM 3436 C CA . ALA A 1 445 ? -30.564 -6.494 10.494 1.00 37.11 445 ALA A CA 1
ATOM 3437 C C . ALA A 1 445 ? -30.432 -5.116 11.128 1.00 37.66 445 ALA A C 1
ATOM 3438 O O . ALA A 1 445 ? -31.268 -4.691 11.928 1.00 32.92 445 ALA A O 1
ATOM 3440 N N . ILE A 1 446 ? -29.349 -4.443 10.762 1.00 34.49 446 ILE A N 1
ATOM 3441 C CA . ILE A 1 446 ? -29.169 -3.032 11.045 1.00 36.52 446 ILE A CA 1
ATOM 3442 C C . ILE A 1 446 ? -29.533 -2.253 9.779 1.00 34.94 446 ILE A C 1
ATOM 3443 O O . ILE A 1 446 ? -28.924 -2.444 8.727 1.00 29.34 446 ILE A O 1
ATOM 3448 N N . ILE A 1 447 ? -30.547 -1.398 9.881 1.00 29.66 447 ILE A N 1
ATOM 3449 C CA . ILE A 1 447 ? -31.041 -0.659 8.729 1.00 29.93 447 ILE A CA 1
ATOM 3450 C C . ILE A 1 447 ? -30.682 0.822 8.825 1.00 34.30 447 ILE A C 1
ATOM 3451 O O . ILE A 1 447 ? -31.133 1.529 9.724 1.00 35.46 447 ILE A O 1
ATOM 3456 N N . ILE A 1 448 ? -29.886 1.296 7.876 1.00 34.18 448 ILE A N 1
ATOM 3457 C CA . ILE A 1 448 ? -29.482 2.697 7.858 1.00 34.95 448 ILE A CA 1
ATOM 3458 C C . ILE A 1 448 ? -29.844 3.336 6.523 1.00 32.02 448 ILE A C 1
ATOM 3459 O O . ILE A 1 448 ? -30.150 2.642 5.551 1.00 35.74 448 ILE A O 1
ATOM 3464 N N . GLY A 1 449 ? -29.824 4.663 6.489 1.00 31.49 449 GLY A N 1
ATOM 3465 C CA . GLY A 1 449 ? -30.178 5.406 5.295 1.00 36.97 449 GLY A CA 1
ATOM 3466 C C . GLY A 1 449 ? -31.400 6.270 5.542 1.00 38.17 449 GLY A C 1
ATOM 3467 O O . GLY A 1 449 ? -31.912 6.322 6.662 1.00 36.48 449 GLY A O 1
ATOM 3468 N N . LYS A 1 450 ? -31.885 6.923 4.490 1.00 39.00 450 LYS A N 1
ATOM 3469 C CA . LYS A 1 450 ? -33.042 7.801 4.600 1.00 36.03 450 LYS A CA 1
ATOM 3470 C C . LYS A 1 450 ? -34.360 7.022 4.609 1.00 40.29 450 LYS A C 1
ATOM 3471 O O . LYS A 1 450 ? -35.424 7.606 4.811 1.00 39.46 450 LYS A O 1
ATOM 3477 N N . ILE A 1 451 ? -34.289 5.707 4.410 1.00 38.49 451 ILE A N 1
ATOM 3478 C CA . ILE A 1 451 ? -35.484 4.868 4.478 1.00 37.17 451 ILE A CA 1
ATOM 3479 C C . ILE A 1 451 ? -35.969 4.764 5.920 1.00 38.46 451 ILE A C 1
ATOM 3480 O O . ILE A 1 451 ? -37.106 4.377 6.179 1.00 41.12 451 ILE A O 1
ATOM 3485 N N . VAL A 1 452 ? -35.095 5.123 6.852 1.00 37.01 452 VAL A N 1
ATOM 3486 C CA . VAL A 1 452 ? -35.446 5.193 8.262 1.00 33.84 452 VAL A CA 1
ATOM 3487 C C . VAL A 1 452 ? -35.100 6.585 8.784 1.00 35.81 452 VAL A C 1
ATOM 3488 O O . VAL A 1 452 ? -34.333 7.316 8.162 1.00 33.45 452 VAL A O 1
ATOM 3492 N N . LYS A 1 453 ? -35.699 6.968 9.905 1.00 43.57 453 LYS A N 1
ATOM 3493 C CA . LYS A 1 453 ? -35.421 8.268 10.509 1.00 47.91 453 LYS A CA 1
ATOM 3494 C C . LYS A 1 453 ? -34.174 8.192 11.395 1.00 38.83 453 LYS A C 1
ATOM 3495 O O . LYS A 1 453 ? -33.400 9.145 11.489 1.00 38.82 453 LYS A O 1
ATOM 3501 N N . LEU A 1 454 ? -33.992 7.041 12.032 1.00 35.91 454 LEU A N 1
ATOM 3502 C CA . LEU A 1 454 ? -32.814 6.762 12.844 1.00 37.38 454 LEU A CA 1
ATOM 3503 C C . LEU A 1 454 ? -32.351 5.336 12.574 1.00 35.28 454 LEU A C 1
ATOM 3504 O O . LEU A 1 454 ? -33.151 4.500 12.155 1.00 38.01 454 LEU A O 1
ATOM 3509 N N . PRO A 1 455 ? -31.061 5.053 12.809 1.00 26.48 455 PRO A N 1
ATOM 3510 C CA . PRO A 1 455 ? -30.557 3.684 12.645 1.00 35.39 455 PRO A CA 1
ATOM 3511 C C . PRO A 1 455 ? -31.415 2.647 13.370 1.00 33.48 455 PRO A C 1
ATOM 3512 O O . PRO A 1 455 ? -31.643 2.769 14.569 1.00 35.69 455 PRO A O 1
ATOM 3516 N N . ALA A 1 456 ? -31.883 1.638 12.639 1.00 29.49 456 ALA A N 1
ATOM 3517 C CA . ALA A 1 456 ? -32.854 0.691 13.179 1.00 35.57 456 ALA A CA 1
ATOM 3518 C C . ALA A 1 456 ? -32.347 -0.751 13.231 1.00 36.05 456 ALA A C 1
ATOM 3519 O O . ALA A 1 456 ? -31.973 -1.329 12.215 1.00 38.86 456 ALA A O 1
ATOM 3521 N N . VAL A 1 457 ? -32.375 -1.338 14.424 1.00 38.43 457 VAL A N 1
ATOM 3522 C CA . VAL A 1 457 ? -32.126 -2.769 14.581 1.00 41.24 457 VAL A CA 1
ATOM 3523 C C . VAL A 1 457 ? -33.462 -3.485 14.497 1.00 41.92 457 VAL A C 1
ATOM 3524 O O . VAL A 1 457 ? -34.340 -3.277 15.333 1.00 44.67 457 VAL A O 1
ATOM 3528 N N . VAL A 1 458 ? -33.614 -4.319 13.475 1.00 42.68 458 VAL A N 1
ATOM 3529 C CA . VAL A 1 458 ? -34.922 -4.827 13.086 1.00 40.92 458 VAL A CA 1
ATOM 3530 C C . VAL A 1 458 ? -34.941 -6.347 12.943 1.00 41.46 458 VAL A C 1
ATOM 3531 O O . VAL A 1 458 ? -33.964 -6.952 12.508 1.00 42.38 458 VAL A O 1
ATOM 3535 N N . LYS A 1 459 ? -36.045 -6.965 13.346 1.00 42.37 459 LYS A N 1
ATOM 3536 C CA . LYS A 1 459 ? -36.312 -8.348 12.970 1.00 42.10 459 LYS A CA 1
ATOM 3537 C C . LYS A 1 459 ? -37.176 -8.355 11.702 1.00 40.43 459 LYS A C 1
ATOM 3538 O O . LYS A 1 459 ? -38.321 -7.914 11.722 1.00 44.69 459 LYS A O 1
ATOM 3544 N N . ILE A 1 460 ? -36.611 -8.832 10.597 1.00 40.73 460 ILE A N 1
ATOM 3545 C CA . ILE A 1 460 ? -37.305 -8.830 9.309 1.00 44.34 460 ILE A CA 1
ATOM 3546 C C . ILE A 1 460 ? -38.327 -9.963 9.223 1.00 42.41 460 ILE A C 1
ATOM 3547 O O . ILE A 1 460 ? -38.036 -11.106 9.570 1.00 42.83 460 ILE A O 1
ATOM 3552 N N . ASP A 1 461 ? -39.527 -9.634 8.756 1.00 41.87 461 ASP A N 1
ATOM 3553 C CA . ASP A 1 461 ? -40.594 -10.618 8.633 1.00 44.39 461 ASP A CA 1
ATOM 3554 C C . ASP A 1 461 ? -40.199 -11.752 7.709 1.00 42.93 461 ASP A C 1
ATOM 3555 O O . ASP A 1 461 ? -39.504 -11.543 6.718 1.00 40.31 461 ASP A O 1
ATOM 3560 N N . MET A 1 462 ? -40.650 -12.956 8.040 1.00 42.56 462 MET A N 1
ATOM 3561 C CA . MET A 1 462 ? -40.434 -14.086 7.161 1.00 43.61 462 MET A CA 1
ATOM 3562 C C . MET A 1 462 ? -41.440 -13.986 6.029 1.00 45.10 462 MET A C 1
ATOM 3563 O O . MET A 1 462 ? -42.633 -13.795 6.271 1.00 47.93 462 MET A O 1
ATOM 3568 N N . PHE A 1 463 ? -40.944 -14.078 4.797 1.00 46.79 463 PHE A N 1
ATOM 3569 C CA . PHE A 1 463 ? -41.784 -14.057 3.605 1.00 47.94 463 PHE A CA 1
ATOM 3570 C C . PHE A 1 463 ? -42.905 -15.084 3.737 1.00 51.66 463 PHE A C 1
ATOM 3571 O O . PHE A 1 463 ? -42.651 -16.273 3.940 1.00 53.19 463 PHE A O 1
ATOM 3579 N N . GLU A 1 464 ? -44.144 -14.608 3.666 1.00 54.84 464 GLU A N 1
ATOM 3580 C CA . GLU A 1 464 ? -45.313 -15.455 3.895 1.00 62.10 464 GLU A CA 1
ATOM 3581 C C . GLU A 1 464 ? -45.446 -16.567 2.861 1.00 62.64 464 GLU A C 1
ATOM 3582 O O . GLU A 1 464 ? -46.148 -17.548 3.083 1.00 66.35 464 GLU A O 1
ATOM 3588 N N . GLY A 1 465 ? -44.733 -16.431 1.750 1.00 62.08 465 GLY A N 1
ATOM 3589 C CA . GLY A 1 465 ? -44.724 -17.450 0.724 1.00 63.39 465 GLY A CA 1
ATOM 3590 C C . GLY A 1 465 ? -43.604 -18.448 0.935 1.00 69.36 465 GLY A C 1
ATOM 3591 O O . GLY A 1 465 ? -43.246 -18.775 2.067 1.00 68.62 465 GLY A O 1
ATOM 3592 N N . LYS A 1 466 ? -43.059 -18.936 -0.174 1.00 73.15 466 LYS A N 1
ATOM 3593 C CA . LYS A 1 466 ? -42.001 -19.935 -0.164 1.00 73.28 466 LYS A CA 1
ATOM 3594 C C . LYS A 1 466 ? -41.171 -19.798 -1.435 1.00 71.00 466 LYS A C 1
ATOM 3595 O O . LYS A 1 466 ? -41.647 -20.122 -2.526 1.00 67.02 466 LYS A O 1
ATOM 3601 N N . LEU A 1 467 ? -39.949 -19.287 -1.297 1.00 64.53 467 LEU A N 1
ATOM 3602 C CA . LEU A 1 467 ? -39.046 -19.145 -2.436 1.00 66.59 467 LEU A CA 1
ATOM 3603 C C . LEU A 1 467 ? -38.413 -20.486 -2.799 1.00 67.09 467 LEU A C 1
ATOM 3604 O O . LEU A 1 467 ? -38.130 -21.306 -1.923 1.00 64.77 467 LEU A O 1
ATOM 3609 N N . LEU A 1 468 ? -38.201 -20.704 -4.096 1.00 70.10 468 LEU A N 1
ATOM 3610 C CA . LEU A 1 468 ? -37.599 -21.946 -4.571 1.00 70.72 468 LEU A CA 1
ATOM 3611 C C . LEU A 1 468 ? -36.158 -22.081 -4.105 1.00 70.68 468 LEU A C 1
ATOM 3612 O O . LEU A 1 468 ? -35.418 -21.098 -4.050 1.00 71.96 468 LEU A O 1
ATOM 3617 N N . GLY A 1 469 ? -35.768 -23.305 -3.770 1.00 70.49 469 GLY A N 1
ATOM 3618 C CA . GLY A 1 469 ? -34.407 -23.589 -3.365 1.00 66.31 469 GLY A CA 1
ATOM 3619 C C . GLY A 1 469 ? -33.415 -23.284 -4.473 1.00 66.50 469 GLY A C 1
ATOM 3620 O O . GLY A 1 469 ? -33.768 -23.248 -5.655 1.00 63.84 469 GLY A O 1
ATOM 3621 N N . SER A 1 470 ? -32.169 -23.045 -4.084 1.00 64.95 470 SER A N 1
ATOM 3622 C CA . SER A 1 470 ? -31.117 -22.739 -5.040 1.00 62.95 470 SER A CA 1
ATOM 3623 C C . SER A 1 470 ? -30.180 -23.933 -5.184 1.00 65.02 470 SER A C 1
ATOM 3624 O O . SER A 1 470 ? -29.507 -24.091 -6.203 1.00 65.10 470 SER A O 1
ATOM 3627 N N . ASP A 1 471 ? -30.164 -24.784 -4.161 1.00 72.73 471 ASP A N 1
ATOM 3628 C CA . ASP A 1 471 ? -29.318 -25.971 -4.156 1.00 65.39 471 ASP A CA 1
ATOM 3629 C C . ASP A 1 471 ? -30.042 -27.152 -4.805 1.00 66.24 471 ASP A C 1
ATOM 3630 O O . ASP A 1 471 ? -31.086 -27.591 -4.322 1.00 64.33 471 ASP A O 1
ATOM 3635 N N . PRO A 1 472 ? -29.483 -27.670 -5.910 1.00 63.06 472 PRO A N 1
ATOM 3636 C CA . PRO A 1 472 ? -30.041 -28.810 -6.640 1.00 56.62 472 PRO A CA 1
ATOM 3637 C C . PRO A 1 472 ? -29.633 -30.148 -6.040 1.00 57.01 472 PRO A C 1
ATOM 3638 O O . PRO A 1 472 ? -28.731 -30.195 -5.206 1.00 58.33 472 PRO A O 1
ATOM 3642 N N . ASP A 1 473 ? -30.283 -31.224 -6.474 1.00 59.55 473 ASP A N 1
ATOM 3643 C CA . ASP A 1 473 ? -29.899 -32.565 -6.051 1.00 61.35 473 ASP A CA 1
ATOM 3644 C C . ASP A 1 473 ? -28.553 -32.942 -6.665 1.00 59.71 473 ASP A C 1
ATOM 3645 O O . ASP A 1 473 ? -28.430 -33.062 -7.886 1.00 57.82 473 ASP A O 1
ATOM 3650 N N . MET A 1 474 ? -27.550 -33.142 -5.814 1.00 59.64 474 MET A N 1
ATOM 3651 C CA . MET A 1 474 ? -26.198 -33.436 -6.279 1.00 61.30 474 MET A CA 1
ATOM 3652 C C . MET A 1 474 ? -25.933 -34.938 -6.375 1.00 63.96 474 MET A C 1
ATOM 3653 O O . MET A 1 474 ? -24.784 -35.374 -6.462 1.00 71.24 474 MET A O 1
ATOM 3658 N N . ILE A 1 475 ? -27.000 -35.729 -6.361 1.00 62.16 475 ILE A N 1
ATOM 3659 C CA . ILE A 1 475 ? -26.877 -37.167 -6.566 1.00 60.80 475 ILE A CA 1
ATOM 3660 C C . ILE A 1 475 ? -27.632 -37.580 -7.824 1.00 59.33 475 ILE A C 1
ATOM 3661 O O . ILE A 1 475 ? -27.069 -38.224 -8.709 1.00 56.68 475 ILE A O 1
ATOM 3666 N N . GLY A 1 476 ? -28.898 -37.185 -7.905 1.00 60.30 476 GLY A N 1
ATOM 3667 C CA . GLY A 1 476 ? -29.736 -37.497 -9.049 1.00 59.62 476 GLY A CA 1
ATOM 3668 C C . GLY A 1 476 ? -30.627 -38.702 -8.817 1.00 60.00 476 GLY A C 1
ATOM 3669 O O . GLY A 1 476 ? -30.662 -39.261 -7.721 1.00 53.47 476 GLY A O 1
ATOM 3670 N N . MET B 1 1 ? -21.152 -34.549 32.803 1.00 67.51 1 MET B N 1
ATOM 3671 C CA . MET B 1 1 ? -19.920 -34.435 33.574 1.00 69.74 1 MET B CA 1
ATOM 3672 C C . MET B 1 1 ? -19.425 -32.991 33.608 1.00 67.36 1 MET B C 1
ATOM 3673 O O . MET B 1 1 ? -19.036 -32.433 32.582 1.00 69.12 1 MET B O 1
ATOM 3678 N N . ILE B 1 2 ? -19.453 -32.390 34.793 1.00 62.51 2 ILE B N 1
ATOM 3679 C CA . ILE B 1 2 ? -18.949 -31.037 34.990 1.00 60.32 2 ILE B CA 1
ATOM 3680 C C . ILE B 1 2 ? -17.437 -30.979 34.833 1.00 62.19 2 ILE B C 1
ATOM 3681 O O . ILE B 1 2 ? -16.710 -31.641 35.570 1.00 74.65 2 ILE B O 1
ATOM 3686 N N . ILE B 1 3 ? -16.962 -30.181 33.883 1.00 57.70 3 ILE B N 1
ATOM 3687 C CA . ILE B 1 3 ? -15.527 -30.056 33.657 1.00 59.44 3 ILE B CA 1
ATOM 3688 C C . ILE B 1 3 ? -14.997 -28.679 34.065 1.00 54.67 3 ILE B C 1
ATOM 3689 O O . ILE B 1 3 ? -13.790 -28.489 34.198 1.00 53.89 3 ILE B O 1
ATOM 3694 N N . GLY B 1 4 ? -15.898 -27.722 34.261 1.00 50.82 4 GLY B N 1
ATOM 3695 C CA . GLY B 1 4 ? -15.494 -26.398 34.688 1.00 45.16 4 GLY B CA 1
ATOM 3696 C C . GLY B 1 4 ? -16.640 -25.453 34.991 1.00 44.69 4 GLY B C 1
ATOM 3697 O O . GLY B 1 4 ? -17.804 -25.799 34.823 1.00 44.38 4 GLY B O 1
ATOM 3698 N N . TYR B 1 5 ? -16.292 -24.244 35.425 1.00 43.25 5 TYR B N 1
ATOM 3699 C CA . TYR B 1 5 ? -17.266 -23.198 35.723 1.00 43.88 5 TYR B CA 1
ATOM 3700 C C . TYR B 1 5 ? -16.850 -21.876 35.072 1.00 43.87 5 TYR B C 1
ATOM 3701 O O . TYR B 1 5 ? -15.662 -21.635 34.833 1.00 39.05 5 TYR B O 1
ATOM 3710 N N . VAL B 1 6 ? -17.835 -21.031 34.775 1.00 45.90 6 VAL B N 1
ATOM 3711 C CA . VAL B 1 6 ? -17.582 -19.750 34.122 1.00 44.39 6 VAL B CA 1
ATOM 3712 C C . VAL B 1 6 ? -16.962 -18.765 35.106 1.00 43.58 6 VAL B C 1
ATOM 3713 O O . VAL B 1 6 ? -17.478 -18.577 36.205 1.00 43.44 6 VAL B O 1
ATOM 3717 N N . ILE B 1 7 ? -15.835 -18.168 34.724 1.00 43.61 7 ILE B N 1
ATOM 3718 C CA . ILE B 1 7 ? -15.205 -17.127 35.533 1.00 44.50 7 ILE B CA 1
ATOM 3719 C C . ILE B 1 7 ? -15.011 -15.847 34.721 1.00 42.86 7 ILE B C 1
ATOM 3720 O O . ILE B 1 7 ? -14.882 -15.890 33.497 1.00 44.07 7 ILE B O 1
ATOM 3725 N N . GLY B 1 8 ? -14.999 -14.708 35.403 1.00 41.84 8 GLY B N 1
ATOM 3726 C CA . GLY B 1 8 ? -14.716 -13.440 34.757 1.00 42.77 8 GLY B CA 1
ATOM 3727 C C . GLY B 1 8 ? -15.782 -12.952 33.793 1.00 44.03 8 GLY B C 1
ATOM 3728 O O . GLY B 1 8 ? -16.970 -13.253 33.944 1.00 40.42 8 GLY B O 1
ATOM 3729 N N . GLN B 1 9 ? -15.346 -12.208 32.780 1.00 43.83 9 GLN B N 1
ATOM 3730 C CA . GLN B 1 9 ? -16.264 -11.572 31.851 1.00 40.43 9 GLN B CA 1
ATOM 3731 C C . GLN B 1 9 ? -16.772 -12.544 30.797 1.00 43.21 9 GLN B C 1
ATOM 3732 O O . GLN B 1 9 ? -16.064 -13.466 30.398 1.00 44.80 9 GLN B O 1
ATOM 3738 N N . ALA B 1 10 ? -18.005 -12.325 30.350 1.00 38.02 10 ALA B N 1
ATOM 3739 C CA . ALA B 1 10 ? -18.623 -13.179 29.351 1.00 40.41 10 ALA B CA 1
ATOM 3740 C C . ALA B 1 10 ? -19.542 -12.368 28.452 1.00 43.84 10 ALA B C 1
ATOM 3741 O O . ALA B 1 10 ? -20.251 -11.473 28.912 1.00 43.38 10 ALA B O 1
ATOM 3743 N N . THR B 1 11 ? -19.531 -12.690 27.165 1.00 39.61 11 THR B N 1
ATOM 3744 C CA . THR B 1 11 ? -20.401 -12.016 26.225 1.00 41.28 11 THR B CA 1
ATOM 3745 C C . THR B 1 11 ? -21.421 -13.003 25.680 1.00 40.95 11 THR B C 1
ATOM 3746 O O . THR B 1 11 ? -21.573 -14.102 26.206 1.00 38.63 11 THR B O 1
ATOM 3750 N N . THR B 1 12 ? -22.112 -12.610 24.619 1.00 44.51 12 THR B N 1
ATOM 3751 C CA . THR B 1 12 ? -23.112 -13.473 24.012 1.00 45.72 12 THR B CA 1
ATOM 3752 C C . THR B 1 12 ? -22.477 -14.485 23.064 1.00 41.81 12 THR B C 1
ATOM 3753 O O . THR B 1 12 ? -23.171 -15.338 22.519 1.00 46.46 12 THR B O 1
ATOM 3757 N N . GLN B 1 13 ? -21.161 -14.403 22.878 1.00 41.90 13 GLN B N 1
ATOM 3758 C CA . GLN B 1 13 ? -20.483 -15.353 21.996 1.00 44.19 13 GLN B CA 1
ATOM 3759 C C . GLN B 1 13 ? -19.077 -15.753 22.455 1.00 40.46 13 GLN B C 1
ATOM 3760 O O . GLN B 1 13 ? -18.346 -16.406 21.720 1.00 41.09 13 GLN B O 1
ATOM 3766 N N . GLU B 1 14 ? -18.716 -15.398 23.680 1.00 41.82 14 GLU B N 1
ATOM 3767 C CA . GLU B 1 14 ? -17.437 -15.825 24.243 1.00 45.52 14 GLU B CA 1
ATOM 3768 C C . GLU B 1 14 ? -17.492 -15.852 25.769 1.00 44.83 14 GLU B C 1
ATOM 3769 O O . GLU B 1 14 ? -18.150 -15.015 26.385 1.00 45.34 14 GLU B O 1
ATOM 3775 N N . ALA B 1 15 ? -16.807 -16.817 26.375 1.00 45.11 15 ALA B N 1
ATOM 3776 C CA . ALA B 1 15 ? -16.747 -16.926 27.836 1.00 44.08 15 ALA B CA 1
ATOM 3777 C C . ALA B 1 15 ? -15.441 -17.569 28.283 1.00 43.03 15 ALA B C 1
ATOM 3778 O O . ALA B 1 15 ? -14.767 -18.240 27.501 1.00 47.17 15 ALA B O 1
ATOM 3780 N N . LEU B 1 16 ? -15.091 -17.360 29.547 1.00 36.75 16 LEU B N 1
ATOM 3781 C CA . LEU B 1 16 ? -13.875 -17.917 30.122 1.00 34.77 16 LEU B CA 1
ATOM 3782 C C . LEU B 1 16 ? -14.218 -18.968 31.170 1.00 42.33 16 LEU B C 1
ATOM 3783 O O . LEU B 1 16 ? -15.052 -18.740 32.048 1.00 44.22 16 LEU B O 1
ATOM 3788 N N . ILE B 1 17 ? -13.567 -20.121 31.074 1.00 40.95 17 ILE B N 1
ATOM 3789 C CA . ILE B 1 17 ? -13.846 -21.232 31.972 1.00 39.12 17 ILE B CA 1
ATOM 3790 C C . ILE B 1 17 ? -12.637 -21.601 32.813 1.00 39.30 17 ILE B C 1
ATOM 3791 O O . ILE B 1 17 ? -11.514 -21.610 32.320 1.00 42.41 17 ILE B O 1
ATOM 3796 N N . LEU B 1 18 ? -12.868 -21.890 34.091 1.00 43.65 18 LEU B N 1
ATOM 3797 C CA . LEU B 1 18 ? -11.848 -22.510 34.929 1.00 39.41 18 LEU B CA 1
ATOM 3798 C C . LEU B 1 18 ? -12.164 -23.998 34.994 1.00 43.22 18 LEU B C 1
ATOM 3799 O O . LEU B 1 18 ? -13.263 -24.377 35.391 1.00 40.80 18 LEU B O 1
ATOM 3804 N N . ALA B 1 19 ? -11.219 -24.841 34.584 1.00 46.50 19 ALA B N 1
ATOM 3805 C CA . ALA B 1 19 ? -11.504 -26.265 34.420 1.00 46.02 19 ALA B CA 1
ATOM 3806 C C . ALA B 1 19 ? -10.983 -27.125 35.571 1.00 44.97 19 ALA B C 1
ATOM 3807 O O . ALA B 1 19 ? -9.955 -26.822 36.171 1.00 42.92 19 ALA B O 1
ATOM 3809 N N . GLU B 1 20 ? -11.712 -28.197 35.871 1.00 53.82 20 GLU B N 1
ATOM 3810 C CA . GLU B 1 20 ? -11.293 -29.180 36.871 1.00 65.95 20 GLU B CA 1
ATOM 3811 C C . GLU B 1 20 ? -10.727 -30.422 36.182 1.00 64.17 20 GLU B C 1
ATOM 3812 O O . GLU B 1 20 ? -9.947 -31.175 36.768 1.00 67.16 20 GLU B O 1
ATOM 3818 N N . ARG B 1 21 ? -11.128 -30.617 34.929 1.00 62.73 21 ARG B N 1
ATOM 3819 C CA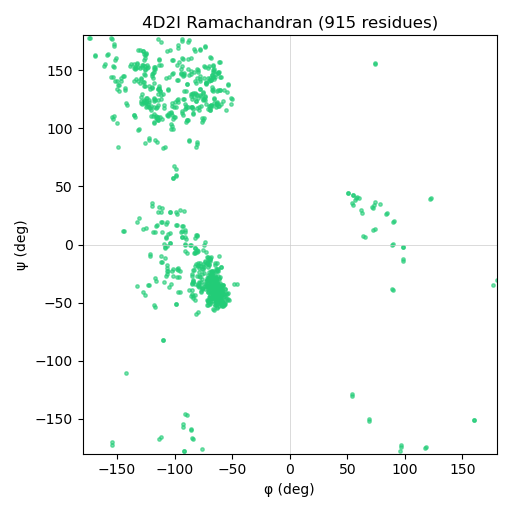 . ARG B 1 21 ? -10.622 -31.702 34.097 1.00 64.64 21 ARG B CA 1
ATOM 3820 C C . ARG B 1 21 ? -9.869 -31.153 32.886 1.00 58.86 21 ARG B C 1
ATOM 3821 O O . ARG B 1 21 ? -10.137 -30.042 32.435 1.00 52.94 21 ARG B O 1
ATOM 3829 N N . PRO B 1 22 ? -8.904 -31.924 32.368 1.00 62.02 22 PRO B N 1
ATOM 3830 C CA . PRO B 1 22 ? -8.178 -31.469 31.178 1.00 60.19 22 PRO B CA 1
ATOM 3831 C C . PRO B 1 22 ? -9.096 -31.306 29.965 1.00 56.48 22 PRO B C 1
ATOM 3832 O O . PRO B 1 22 ? -9.911 -32.182 29.677 1.00 59.47 22 PRO B O 1
ATOM 3836 N N . VAL B 1 23 ? -8.971 -30.174 29.281 1.00 53.80 23 VAL B N 1
ATOM 3837 C CA . VAL B 1 23 ? -9.766 -29.891 28.091 1.00 55.45 23 VAL B CA 1
ATOM 3838 C C . VAL B 1 23 ? -8.871 -29.493 26.915 1.00 49.90 23 VAL B C 1
ATOM 3839 O O . VAL B 1 23 ? -7.691 -29.198 27.101 1.00 53.82 23 VAL B O 1
ATOM 3843 N N . ARG B 1 24 ? -9.429 -29.485 25.707 1.00 48.85 24 ARG B N 1
ATOM 3844 C CA . ARG B 1 24 ? -8.655 -29.141 24.513 1.00 52.51 24 ARG B CA 1
ATOM 3845 C C . ARG B 1 24 ? -9.515 -28.547 23.401 1.00 50.62 24 ARG B C 1
ATOM 3846 O O . ARG B 1 24 ? -10.744 -28.569 23.474 1.00 49.30 24 ARG B O 1
ATOM 3854 N N . LEU B 1 25 ? -8.848 -28.047 22.362 1.00 51.13 25 LEU B N 1
ATOM 3855 C CA . LEU B 1 25 ? -9.514 -27.507 21.180 1.00 49.60 25 LEU B CA 1
ATOM 3856 C C . LEU B 1 25 ? -10.487 -28.541 20.633 1.00 53.20 25 LEU B C 1
ATOM 3857 O O . LEU B 1 25 ? -10.187 -29.736 20.609 1.00 62.22 25 LEU B O 1
ATOM 3862 N N . GLY B 1 26 ? -11.667 -28.085 20.235 1.00 48.60 26 GLY B N 1
ATOM 3863 C CA . GLY B 1 26 ? -12.631 -28.957 19.597 1.00 48.45 26 GLY B CA 1
ATOM 3864 C C . GLY B 1 26 ? -13.560 -29.671 20.554 1.00 47.35 26 GLY B C 1
ATOM 3865 O O . GLY B 1 26 ? -14.428 -30.426 20.124 1.00 49.44 26 GLY B O 1
ATOM 3866 N N . THR B 1 27 ? -13.384 -29.429 21.850 1.00 47.40 27 THR B N 1
ATOM 3867 C CA . THR B 1 27 ? -14.272 -29.999 22.861 1.00 51.03 27 THR B CA 1
ATOM 3868 C C . THR B 1 27 ? -15.552 -29.172 22.974 1.00 49.18 27 THR B C 1
ATOM 3869 O O . THR B 1 27 ? -15.507 -27.966 23.214 1.00 55.17 27 THR B O 1
ATOM 3873 N N . TYR B 1 28 ? -16.693 -29.826 22.795 1.00 48.05 28 TYR B N 1
ATOM 3874 C CA . TYR B 1 28 ? -17.974 -29.139 22.890 1.00 47.75 28 TYR B CA 1
ATOM 3875 C C . TYR B 1 28 ? -18.530 -29.212 24.307 1.00 47.11 28 TYR B C 1
ATOM 3876 O O . TYR B 1 28 ? -18.340 -30.199 25.017 1.00 49.38 28 TYR B O 1
ATOM 3885 N N . VAL B 1 29 ? -19.214 -28.149 24.712 1.00 48.65 29 VAL B N 1
ATOM 3886 C CA . VAL B 1 29 ? -19.618 -27.985 26.100 1.00 52.76 29 VAL B CA 1
ATOM 3887 C C . VAL B 1 29 ? -20.996 -27.328 26.191 1.00 48.89 29 VAL B C 1
ATOM 3888 O O . VAL B 1 29 ? -21.367 -26.516 25.343 1.00 46.66 29 VAL B O 1
ATOM 3892 N N . VAL B 1 30 ? -21.774 -27.727 27.191 1.00 49.98 30 VAL B N 1
ATOM 3893 C CA . VAL B 1 30 ? -23.079 -27.128 27.418 1.00 54.01 30 VAL B CA 1
ATOM 3894 C C . VAL B 1 30 ? -23.058 -26.197 28.630 1.00 52.43 30 VAL B C 1
ATOM 3895 O O . VAL B 1 30 ? -22.531 -26.547 29.686 1.00 53.00 30 VAL B O 1
ATOM 3899 N N . LEU B 1 31 ? -23.618 -25.002 28.450 1.00 52.18 31 LEU B N 1
ATOM 3900 C CA . LEU B 1 31 ? -23.795 -24.048 29.535 1.00 49.71 31 LEU B CA 1
ATOM 3901 C C . LEU B 1 31 ? -25.281 -23.814 29.784 1.00 51.37 31 LEU B C 1
ATOM 3902 O O . LEU B 1 31 ? -25.957 -23.178 28.975 1.00 45.24 31 LEU B O 1
ATOM 3907 N N . GLU B 1 32 ? -25.786 -24.331 30.902 1.00 65.33 32 GLU B N 1
ATOM 3908 C CA . GLU B 1 32 ? -27.190 -24.154 31.264 1.00 55.36 32 GLU B CA 1
ATOM 3909 C C . GLU B 1 32 ? -27.352 -23.099 32.356 1.00 49.17 32 GLU B C 1
ATOM 3910 O O . GLU B 1 32 ? -26.909 -23.280 33.488 1.00 51.83 32 GLU B O 1
ATOM 3916 N N . TYR B 1 33 ? -27.986 -21.991 31.996 1.00 50.81 33 TYR B N 1
ATOM 3917 C CA . TYR B 1 33 ? -28.230 -20.887 32.916 1.00 48.14 33 TYR B CA 1
ATOM 3918 C C . TYR B 1 33 ? -29.487 -20.152 32.479 1.00 49.18 33 TYR B C 1
ATOM 3919 O O . TYR B 1 33 ? -29.704 -19.976 31.284 1.00 54.94 33 TYR B O 1
ATOM 3928 N N . ASP B 1 34 ? -30.305 -19.723 33.437 1.00 50.67 34 ASP B N 1
ATOM 3929 C CA . ASP B 1 34 ? -31.627 -19.163 33.140 1.00 56.64 34 ASP B CA 1
ATOM 3930 C C . ASP B 1 34 ? -32.425 -20.142 32.290 1.00 57.18 34 ASP B C 1
ATOM 3931 O O . ASP B 1 34 ? -32.548 -21.316 32.637 1.00 57.96 34 ASP B O 1
ATOM 3936 N N . ASN B 1 35 ? -32.962 -19.658 31.176 1.00 60.74 35 ASN B N 1
ATOM 3937 C CA . ASN B 1 35 ? -33.645 -20.526 30.221 1.00 65.70 35 ASN B CA 1
ATOM 3938 C C . ASN B 1 35 ? -32.775 -20.793 28.989 1.00 67.83 35 ASN B C 1
ATOM 3939 O O . ASN B 1 35 ? -33.285 -21.048 27.896 1.00 68.12 35 ASN B O 1
ATOM 3944 N N . VAL B 1 36 ? -31.460 -20.736 29.177 1.00 56.16 36 VAL B N 1
ATOM 3945 C CA . VAL B 1 36 ? -30.513 -20.870 28.075 1.00 53.92 36 VAL B CA 1
ATOM 3946 C C . VAL B 1 36 ? -29.663 -22.135 28.178 1.00 51.21 36 VAL B C 1
ATOM 3947 O O . VAL B 1 36 ? -28.988 -22.363 29.179 1.00 54.78 36 VAL B O 1
ATOM 3951 N N . LYS B 1 37 ? -29.696 -22.950 27.131 1.00 47.21 37 LYS B N 1
ATOM 3952 C CA . LYS B 1 37 ? -28.865 -24.146 27.045 1.00 51.72 37 LYS B CA 1
ATOM 3953 C C . LYS B 1 37 ? -27.791 -23.943 25.971 1.00 49.59 37 LYS B C 1
ATOM 3954 O O . LYS B 1 37 ? -27.955 -24.377 24.831 1.00 51.10 37 LYS B O 1
ATOM 3960 N N . ALA B 1 38 ? -26.697 -23.281 26.344 1.00 47.75 38 ALA B N 1
ATOM 3961 C CA . ALA B 1 38 ? -25.707 -22.791 25.377 1.00 45.85 38 ALA B CA 1
ATOM 3962 C C . ALA B 1 38 ? -24.627 -23.795 24.972 1.00 46.00 38 ALA B C 1
ATOM 3963 O O . ALA B 1 38 ? -23.822 -24.238 25.793 1.00 39.49 38 ALA B O 1
ATOM 3965 N N . LEU B 1 39 ? -24.592 -24.113 23.682 1.00 48.50 39 LEU B N 1
ATOM 3966 C CA . LEU B 1 39 ? -23.516 -24.919 23.134 1.00 46.52 39 LEU B CA 1
ATOM 3967 C C . LEU B 1 39 ? -22.274 -24.065 22.902 1.00 41.70 39 LEU B C 1
ATOM 3968 O O . LEU B 1 39 ? -22.328 -23.043 22.226 1.00 39.53 39 LEU B O 1
ATOM 3973 N N . GLY B 1 40 ? -21.154 -24.496 23.467 1.00 41.35 40 GLY B N 1
ATOM 3974 C CA . GLY B 1 40 ? -19.912 -23.764 23.336 1.00 40.79 40 GLY B CA 1
ATOM 3975 C C . GLY B 1 40 ? -18.751 -24.630 22.895 1.00 43.88 40 GLY B C 1
ATOM 3976 O O . GLY B 1 40 ? -18.694 -25.823 23.190 1.00 42.25 40 GLY B O 1
ATOM 3977 N N . LEU B 1 41 ? -17.793 -24.011 22.219 1.00 45.06 41 LEU B N 1
ATOM 3978 C CA . LEU B 1 41 ? -16.647 -24.739 21.702 1.00 46.02 41 LEU B CA 1
ATOM 3979 C C . LEU B 1 41 ? -15.358 -24.246 22.345 1.00 44.96 41 LEU B C 1
ATOM 3980 O O . LEU B 1 41 ? -15.050 -23.058 22.309 1.00 41.81 41 LEU B O 1
ATOM 3985 N N . ILE B 1 42 ? -14.609 -25.166 22.941 1.00 46.65 42 ILE B N 1
ATOM 3986 C CA . ILE B 1 42 ? -13.346 -24.816 23.577 1.00 46.52 42 ILE B CA 1
ATOM 3987 C C . ILE B 1 42 ? -12.267 -24.583 22.524 1.00 48.43 42 ILE B C 1
ATOM 3988 O O . ILE B 1 42 ? -12.015 -25.448 21.680 1.00 49.66 42 ILE B O 1
ATOM 3993 N N . THR B 1 43 ? -11.633 -23.415 22.575 1.00 47.66 43 THR B N 1
ATOM 3994 C CA . THR B 1 43 ? -10.608 -23.054 21.603 1.00 47.87 43 THR B CA 1
ATOM 3995 C C . THR B 1 43 ? -9.216 -23.029 22.240 1.00 48.50 43 THR B C 1
ATOM 3996 O O . THR B 1 43 ? -8.464 -23.997 22.129 1.00 51.93 43 THR B O 1
ATOM 4000 N N . ASN B 1 44 ? -8.879 -21.928 22.908 1.00 45.76 44 ASN B N 1
ATOM 4001 C CA . ASN B 1 44 ? -7.569 -21.782 23.540 1.00 48.11 44 ASN B CA 1
ATOM 4002 C C . ASN B 1 44 ? -7.534 -22.242 24.995 1.00 43.55 44 ASN B C 1
ATOM 4003 O O . ASN B 1 44 ? -8.377 -21.854 25.797 1.00 42.65 44 ASN B O 1
ATOM 4008 N N . VAL B 1 45 ? -6.530 -23.046 25.335 1.00 44.19 45 VAL B N 1
ATOM 4009 C CA . VAL B 1 45 ? -6.374 -23.562 26.691 1.00 40.24 45 VAL B CA 1
ATOM 4010 C C . VAL B 1 45 ? -5.002 -23.205 27.266 1.00 40.16 45 VAL B C 1
ATOM 4011 O O . VAL B 1 45 ? -3.973 -23.486 26.661 1.00 43.01 45 VAL B O 1
ATOM 4015 N N . THR B 1 46 ? -4.996 -22.578 28.436 1.00 39.63 46 THR B N 1
ATOM 4016 C CA . THR B 1 46 ? -3.748 -22.194 29.082 1.00 42.19 46 THR B CA 1
ATOM 4017 C C . THR B 1 46 ? -3.658 -22.779 30.491 1.00 40.69 46 THR B C 1
ATOM 4018 O O . THR B 1 46 ? -4.675 -23.067 31.119 1.00 39.26 46 THR B O 1
ATOM 4022 N N . ARG B 1 47 ? -2.433 -22.965 30.971 1.00 40.91 47 ARG B N 1
ATOM 4023 C CA . ARG B 1 47 ? -2.196 -23.434 32.336 1.00 43.34 47 ARG B CA 1
ATOM 4024 C C . ARG B 1 47 ? -1.265 -22.480 33.068 1.00 42.26 47 ARG B C 1
ATOM 4025 O O . ARG B 1 47 ? -0.376 -21.890 32.457 1.00 40.72 47 ARG B O 1
ATOM 4033 N N . GLY B 1 48 ? -1.471 -22.321 34.372 1.00 43.18 48 GLY B N 1
ATOM 4034 C CA . GLY B 1 48 ? -0.630 -21.429 35.155 1.00 42.26 48 GLY B CA 1
ATOM 4035 C C . GLY B 1 48 ? -0.547 -21.772 36.632 1.00 37.30 48 GLY B C 1
ATOM 4036 O O . GLY B 1 48 ? -1.032 -22.810 37.067 1.00 36.65 48 GLY B O 1
ATOM 4037 N N . SER B 1 49 ? 0.080 -20.888 37.400 1.00 42.43 49 SER B N 1
ATOM 4038 C CA . SER B 1 49 ? 0.212 -21.065 38.843 1.00 41.94 49 SER B CA 1
ATOM 4039 C C . SER B 1 49 ? 0.272 -19.728 39.575 1.00 44.85 49 SER B C 1
ATOM 4040 O O . SER B 1 49 ? 1.000 -18.822 39.168 1.00 46.92 49 SER B O 1
ATOM 4043 N N . PRO B 1 50 ? -0.503 -19.600 40.660 1.00 45.91 50 PRO B N 1
ATOM 4044 C CA . PRO B 1 50 ? -0.459 -18.419 41.524 1.00 44.62 50 PRO B CA 1
ATOM 4045 C C . PRO B 1 50 ? 0.860 -18.320 42.290 1.00 47.08 50 PRO B C 1
ATOM 4046 O O . PRO B 1 50 ? 1.234 -17.232 42.721 1.00 52.46 50 PRO B O 1
ATOM 4050 N N . LEU B 1 51 ? 1.546 -19.447 42.458 1.00 47.83 51 LEU B N 1
ATOM 4051 C CA . LEU B 1 51 ? 2.781 -19.501 43.239 1.00 52.47 51 LEU B CA 1
ATOM 4052 C C . LEU B 1 51 ? 4.028 -19.452 42.354 1.00 55.30 51 LEU B C 1
ATOM 4053 O O . LEU B 1 51 ? 4.936 -18.652 42.589 1.00 52.87 51 LEU B O 1
ATOM 4058 N N . LEU B 1 52 ? 4.075 -20.318 41.347 1.00 50.61 52 LEU B N 1
ATOM 4059 C CA . LEU B 1 52 ? 5.201 -20.349 40.420 1.00 50.81 52 LEU B CA 1
ATOM 4060 C C . LEU B 1 52 ? 4.855 -19.623 39.116 1.00 50.07 52 LEU B C 1
ATOM 4061 O O . LEU B 1 52 ? 4.758 -20.245 38.055 1.00 45.54 52 LEU B O 1
ATOM 4066 N N . ASP B 1 53 ? 4.677 -18.305 39.202 1.00 51.75 53 ASP B N 1
ATOM 4067 C CA . ASP B 1 53 ? 4.272 -17.504 38.046 1.00 51.52 53 ASP B CA 1
ATOM 4068 C C . ASP B 1 53 ? 5.449 -17.104 37.157 1.00 45.92 53 ASP B C 1
ATOM 4069 O O . ASP B 1 53 ? 6.557 -17.622 37.302 1.00 43.85 53 ASP B O 1
ATOM 4074 N N . ASP B 1 54 ? 5.195 -16.172 36.242 1.00 48.00 54 ASP B N 1
ATOM 4075 C CA . ASP B 1 54 ? 6.191 -15.740 35.265 1.00 49.93 54 ASP B CA 1
ATOM 4076 C C . ASP B 1 54 ? 7.392 -15.062 35.911 1.00 47.90 54 ASP B C 1
ATOM 4077 O O . ASP B 1 54 ? 8.500 -15.108 35.379 1.00 44.68 54 ASP B O 1
ATOM 4082 N N . ASN B 1 55 ? 7.167 -14.425 37.054 1.00 48.90 55 ASN B N 1
ATOM 4083 C CA . ASN B 1 55 ? 8.214 -13.647 37.707 1.00 50.98 55 ASN B CA 1
ATOM 4084 C C . ASN B 1 55 ? 8.989 -14.430 38.763 1.00 50.22 55 ASN B C 1
ATOM 4085 O O . ASN B 1 55 ? 9.781 -13.862 39.515 1.00 50.53 55 ASN B O 1
ATOM 4090 N N . MET B 1 56 ? 8.781 -15.741 38.792 1.00 49.95 56 MET B N 1
ATOM 4091 C CA . MET B 1 56 ? 9.516 -16.617 39.691 1.00 50.06 56 MET B CA 1
ATOM 4092 C C . MET B 1 56 ? 10.988 -16.690 39.269 1.00 49.90 56 MET B C 1
ATOM 4093 O O . MET B 1 56 ? 11.301 -17.088 38.144 1.00 49.99 56 MET B O 1
ATOM 4098 N N . ASN B 1 57 ? 11.888 -16.293 40.167 1.00 48.56 57 ASN B N 1
ATOM 4099 C CA . ASN B 1 57 ? 13.300 -16.162 39.809 1.00 57.38 57 ASN B CA 1
ATOM 4100 C C . ASN B 1 57 ? 14.266 -17.017 40.638 1.00 54.88 57 ASN B C 1
ATOM 4101 O O . ASN B 1 57 ? 15.444 -17.141 40.296 1.00 49.66 57 ASN B O 1
ATOM 4106 N N . ASP B 1 58 ? 13.771 -17.620 41.712 1.00 56.33 58 ASP B N 1
ATOM 4107 C CA . ASP B 1 58 ? 14.636 -18.412 42.576 1.00 54.40 58 ASP B CA 1
ATOM 4108 C C . ASP B 1 58 ? 14.462 -19.897 42.293 1.00 53.92 58 ASP B C 1
ATOM 4109 O O . ASP B 1 58 ? 13.446 -20.488 42.649 1.00 55.47 58 ASP B O 1
ATOM 4114 N N . ILE B 1 59 ? 15.472 -20.496 41.668 1.00 54.40 59 ILE B N 1
ATOM 4115 C CA . ILE B 1 59 ? 15.423 -21.898 41.269 1.00 50.11 59 ILE B CA 1
ATOM 4116 C C . ILE B 1 59 ? 15.522 -22.825 42.487 1.00 55.13 59 ILE B C 1
ATOM 4117 O O . ILE B 1 59 ? 14.971 -23.926 42.489 1.00 54.65 59 ILE B O 1
ATOM 4122 N N . GLU B 1 60 ? 16.201 -22.363 43.533 1.00 58.75 60 GLU B N 1
ATOM 4123 C CA . GLU B 1 60 ? 16.392 -23.164 44.738 1.00 60.93 60 GLU B CA 1
ATOM 4124 C C . GLU B 1 60 ? 15.072 -23.372 45.483 1.00 57.78 60 GLU B C 1
ATOM 4125 O O . GLU B 1 60 ? 14.841 -24.426 46.078 1.00 57.61 60 GLU B O 1
ATOM 4131 N N . ILE B 1 61 ? 14.209 -22.362 45.448 1.00 55.83 61 ILE B N 1
ATOM 4132 C CA . ILE B 1 61 ? 12.884 -22.463 46.054 1.00 55.57 61 ILE B CA 1
ATOM 4133 C C . ILE B 1 61 ? 12.018 -23.510 45.358 1.00 52.94 61 ILE B C 1
ATOM 4134 O O . ILE B 1 61 ? 11.314 -24.280 46.009 1.00 55.00 61 ILE B O 1
ATOM 4139 N N . VAL B 1 62 ? 12.078 -23.537 44.030 1.00 54.42 62 VAL B N 1
ATOM 4140 C CA . VAL B 1 62 ? 11.314 -24.504 43.246 1.00 53.66 62 VAL B CA 1
ATOM 4141 C C . VAL B 1 62 ? 11.788 -25.927 43.523 1.00 54.05 62 VAL B C 1
ATOM 4142 O O . VAL B 1 62 ? 10.978 -26.842 43.692 1.00 52.93 62 VAL B O 1
ATOM 4146 N N . GLN B 1 63 ? 13.107 -26.093 43.585 1.00 54.07 63 GLN B N 1
ATOM 4147 C CA . GLN B 1 63 ? 13.729 -27.383 43.864 1.00 56.96 63 GLN B CA 1
ATOM 4148 C C . GLN B 1 63 ? 13.346 -27.928 45.241 1.00 60.12 63 GLN B C 1
ATOM 4149 O O . GLN B 1 63 ? 13.178 -29.136 45.416 1.00 63.02 63 GLN B O 1
ATOM 4155 N N . ARG B 1 64 ? 13.217 -27.033 46.214 1.00 58.34 64 ARG B N 1
ATOM 4156 C CA . ARG B 1 64 ? 12.776 -27.413 47.549 1.00 61.59 64 ARG B CA 1
ATOM 4157 C C . ARG B 1 64 ? 11.336 -27.923 47.517 1.00 63.33 64 ARG B C 1
ATOM 4158 O O . ARG B 1 64 ? 11.017 -28.945 48.122 1.00 68.27 64 ARG B O 1
ATOM 4166 N N . LEU B 1 65 ? 10.478 -27.210 46.795 1.00 60.65 65 LEU B N 1
ATOM 4167 C CA . LEU B 1 65 ? 9.066 -27.567 46.682 1.00 61.86 65 LEU B CA 1
ATOM 4168 C C . LEU B 1 65 ? 8.867 -28.926 46.027 1.00 65.78 65 LEU B C 1
ATOM 4169 O O . LEU B 1 65 ? 7.862 -29.598 46.265 1.00 69.55 65 LEU B O 1
ATOM 4174 N N . LYS B 1 66 ? 9.823 -29.317 45.189 1.00 67.41 66 LYS B N 1
ATOM 4175 C CA . LYS B 1 66 ? 9.749 -30.590 44.486 1.00 68.19 66 LYS B CA 1
ATOM 4176 C C . LYS B 1 66 ? 9.953 -31.757 45.449 1.00 77.42 66 LYS B C 1
ATOM 4177 O O . LYS B 1 66 ? 9.375 -32.831 45.265 1.00 85.73 66 LYS B O 1
ATOM 4183 N N . GLN B 1 67 ? 10.773 -31.537 46.474 1.00 79.66 67 GLN B N 1
ATOM 4184 C CA . GLN B 1 67 ? 11.027 -32.546 47.502 1.00 82.10 67 GLN B CA 1
ATOM 4185 C C . GLN B 1 67 ? 9.767 -32.887 48.296 1.00 85.65 67 GLN B C 1
ATOM 4186 O O . GLN B 1 67 ? 9.670 -33.961 48.890 1.00 90.89 67 GLN B O 1
ATOM 4192 N N . PHE B 1 68 ? 8.802 -31.971 48.302 1.00 83.56 68 PHE B N 1
ATOM 4193 C CA . PHE B 1 68 ? 7.540 -32.192 49.001 1.00 88.10 68 PHE B CA 1
ATOM 4194 C C . PHE B 1 68 ? 6.545 -32.946 48.126 1.00 90.59 68 PHE B C 1
ATOM 4195 O O . PHE B 1 68 ? 6.934 -33.621 47.171 1.00 89.97 68 PHE B O 1
ATOM 4203 N N . ASN B 1 69 ? 5.262 -32.821 48.457 1.00 96.67 69 ASN B N 1
ATOM 4204 C CA . ASN B 1 69 ? 4.203 -33.526 47.741 1.00 99.32 69 ASN B CA 1
ATOM 4205 C C . ASN B 1 69 ? 3.008 -32.639 47.412 1.00 102.44 69 ASN B C 1
ATOM 4206 O O . ASN B 1 69 ? 2.245 -32.258 48.301 1.00 103.75 69 ASN B O 1
ATOM 4211 N N . ASN B 1 70 ? 2.849 -32.337 46.125 1.00 104.50 70 ASN B N 1
ATOM 4212 C CA . ASN B 1 70 ? 1.743 -31.524 45.624 1.00 104.45 70 ASN B CA 1
ATOM 4213 C C . ASN B 1 70 ? 1.566 -30.216 46.382 1.00 105.80 70 ASN B C 1
ATOM 4214 O O . ASN B 1 70 ? 0.446 -29.828 46.716 1.00 108.44 70 ASN B O 1
ATOM 4219 N N . SER B 1 71 ? 2.678 -29.538 46.648 1.00 99.10 71 SER B N 1
ATOM 4220 C CA . SER B 1 71 ? 2.635 -28.282 47.380 1.00 92.47 71 SER B CA 1
ATOM 4221 C C . SER B 1 71 ? 2.669 -27.095 46.430 1.00 81.48 71 SER B C 1
ATOM 4222 O O . SER B 1 71 ? 3.111 -26.007 46.800 1.00 79.07 71 SER B O 1
ATOM 4225 N N . ILE B 1 72 ? 2.192 -27.308 45.206 1.00 75.79 72 ILE B N 1
ATOM 4226 C CA . ILE B 1 72 ? 2.136 -26.239 44.214 1.00 63.76 72 ILE B CA 1
ATOM 4227 C C . ILE B 1 72 ? 0.753 -26.142 43.588 1.00 54.90 72 ILE B C 1
ATOM 4228 O O . ILE B 1 72 ? 0.286 -27.089 42.958 1.00 52.15 72 ILE B O 1
ATOM 4233 N N . PRO B 1 73 ? 0.117 -24.967 43.705 1.00 50.85 73 PRO B N 1
ATOM 4234 C CA . PRO B 1 73 ? -1.227 -24.767 43.152 1.00 48.69 73 PRO B CA 1
ATOM 4235 C C . PRO B 1 73 ? -1.195 -24.402 41.668 1.00 49.15 73 PRO B C 1
ATOM 4236 O O . PRO B 1 73 ? -0.451 -23.511 41.253 1.00 45.14 73 PRO B O 1
ATOM 4240 N N . VAL B 1 74 ? -1.991 -25.111 40.874 1.00 50.16 74 VAL B N 1
ATOM 4241 C CA . VAL B 1 74 ? -2.024 -24.899 39.433 1.00 43.20 74 VAL B CA 1
ATOM 4242 C C . VAL B 1 74 ? -3.452 -24.681 38.946 1.00 43.46 74 VAL B C 1
ATOM 4243 O O . VAL B 1 74 ? -4.413 -25.142 39.566 1.00 45.17 74 VAL B O 1
ATOM 4247 N N . TYR B 1 75 ? -3.590 -23.985 37.826 1.00 38.30 75 TYR B N 1
ATOM 4248 C CA . TYR B 1 75 ? -4.905 -23.767 37.262 1.00 37.96 75 TYR B CA 1
ATOM 4249 C C . TYR B 1 75 ? -4.929 -24.057 35.769 1.00 44.70 75 TYR B C 1
ATOM 4250 O O . TYR B 1 75 ? -3.898 -24.019 35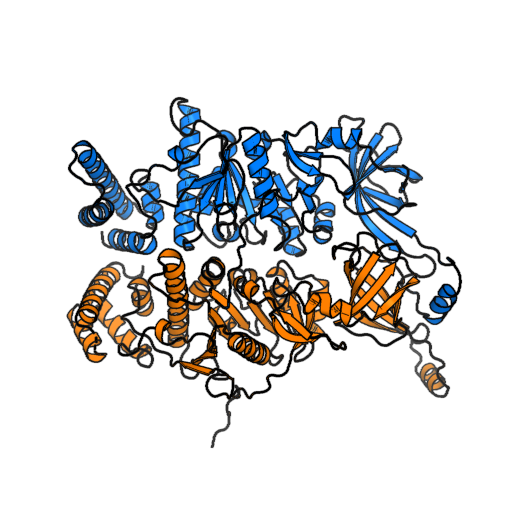.093 1.00 44.14 75 TYR B O 1
ATOM 4259 N N . THR B 1 76 ? -6.117 -24.378 35.272 1.00 46.39 76 THR B N 1
ATOM 4260 C CA . THR B 1 76 ? -6.338 -24.578 33.849 1.00 40.69 76 THR B CA 1
ATOM 4261 C C . THR B 1 76 ? -7.490 -23.698 33.386 1.00 39.48 76 THR B C 1
ATOM 4262 O O . THR B 1 76 ? -8.596 -23.786 33.913 1.00 41.33 76 THR B O 1
ATOM 4266 N N . LYS B 1 77 ? -7.218 -22.832 32.416 1.00 42.25 77 LYS B N 1
ATOM 4267 C CA . LYS B 1 77 ? -8.234 -21.924 31.889 1.00 38.95 77 LYS B CA 1
ATOM 4268 C C . LYS B 1 77 ? -8.446 -22.175 30.411 1.00 37.24 77 LYS B C 1
ATOM 4269 O O . LYS B 1 77 ? -7.508 -22.506 29.691 1.00 43.03 77 LYS B O 1
ATOM 4275 N N . ALA B 1 78 ? -9.685 -22.029 29.957 1.00 37.15 78 ALA B N 1
ATOM 4276 C CA . ALA B 1 78 ? -10.007 -22.255 28.556 1.00 36.68 78 ALA B CA 1
ATOM 4277 C C . ALA B 1 78 ? -11.069 -21.271 28.059 1.00 36.09 78 ALA B C 1
ATOM 4278 O O . ALA B 1 78 ? -12.088 -21.056 28.713 1.00 34.01 78 ALA B O 1
ATOM 4280 N N . LYS B 1 79 ? -10.826 -20.674 26.896 1.00 40.97 79 LYS B N 1
ATOM 4281 C CA . LYS B 1 79 ? -11.809 -19.790 26.281 1.00 41.94 79 LYS B CA 1
ATOM 4282 C C . LYS B 1 79 ? -12.840 -20.616 25.533 1.00 36.31 79 LYS B C 1
ATOM 4283 O O . LYS B 1 79 ? -12.508 -21.612 24.905 1.00 36.54 79 LYS B O 1
ATOM 4289 N N . VAL B 1 80 ? -14.097 -20.201 25.621 1.00 36.83 80 VAL B N 1
ATOM 4290 C CA . VAL B 1 80 ? -15.193 -20.932 25.000 1.00 42.90 80 VAL B CA 1
ATOM 4291 C C . VAL B 1 80 ? -15.960 -20.050 24.024 1.00 40.64 80 VAL B C 1
ATOM 4292 O O . VAL B 1 80 ? -16.459 -18.983 24.386 1.00 46.11 80 VAL B O 1
ATOM 4296 N N . LYS B 1 81 ? -16.032 -20.500 22.779 1.00 38.95 81 LYS B N 1
ATOM 4297 C CA . LYS B 1 81 ? -16.839 -19.834 21.771 1.00 43.86 81 LYS B CA 1
ATOM 4298 C C . LYS B 1 81 ? -18.282 -20.306 21.887 1.00 41.47 81 LYS B C 1
ATOM 4299 O O . LYS B 1 81 ? -18.579 -21.471 21.639 1.00 41.29 81 LYS B O 1
ATOM 4305 N N . LEU B 1 82 ? -19.168 -19.400 22.289 1.00 41.16 82 LEU B N 1
ATOM 4306 C CA . LEU B 1 82 ? -20.585 -19.717 22.435 1.00 40.43 82 LEU B CA 1
ATOM 4307 C C . LEU B 1 82 ? -21.247 -19.821 21.060 1.00 39.89 82 LEU B C 1
ATOM 4308 O O . LEU B 1 82 ? -21.438 -18.820 20.369 1.00 37.99 82 LEU B O 1
ATOM 4313 N N . LEU B 1 83 ? -21.595 -21.041 20.670 1.00 42.03 83 LEU B N 1
ATOM 4314 C CA . LEU B 1 83 ? -22.121 -21.292 19.332 1.00 44.21 83 LEU B CA 1
ATOM 4315 C C . LEU B 1 83 ? -23.603 -20.960 19.215 1.00 43.65 83 LEU B C 1
ATOM 4316 O O . LEU B 1 83 ? -23.989 -20.106 18.420 1.00 50.74 83 LEU B O 1
ATOM 4321 N N . CYS B 1 84 ? -24.431 -21.621 20.015 1.00 44.52 84 CYS B N 1
ATOM 4322 C CA . CYS B 1 84 ? -25.875 -21.423 19.929 1.00 48.20 84 CYS B CA 1
ATOM 4323 C C . CYS B 1 84 ? -26.621 -21.743 21.225 1.00 50.89 84 CYS B C 1
ATOM 4324 O O . CYS B 1 84 ? -26.030 -22.178 22.212 1.00 47.78 84 CYS B O 1
ATOM 4327 N N . ASP B 1 85 ? -27.933 -21.524 21.202 1.00 53.46 85 ASP B N 1
ATOM 4328 C CA . ASP B 1 85 ? -28.803 -21.860 22.323 1.00 51.30 85 ASP B CA 1
ATOM 4329 C C . ASP B 1 85 ? -29.762 -22.968 21.914 1.00 54.17 85 ASP B C 1
ATOM 4330 O O . ASP B 1 85 ? -30.704 -22.741 21.157 1.00 54.86 85 ASP B O 1
ATOM 4335 N N . MET B 1 86 ? -29.527 -24.169 22.431 1.00 52.92 86 MET B N 1
ATOM 4336 C CA . MET B 1 86 ? -30.281 -25.339 22.000 1.00 57.66 86 MET B CA 1
ATOM 4337 C C . MET B 1 86 ? -31.733 -25.317 22.478 1.00 58.72 86 MET B C 1
ATOM 4338 O O . MET B 1 86 ? -32.588 -26.002 21.920 1.00 60.87 86 MET B O 1
ATOM 4343 N N . ASN B 1 87 ? -32.014 -24.513 23.494 1.00 56.98 87 ASN B N 1
ATOM 4344 C CA . ASN B 1 87 ? -33.384 -24.352 23.960 1.00 56.27 87 ASN B CA 1
ATOM 4345 C C . ASN B 1 87 ? -34.179 -23.441 23.034 1.00 61.37 87 ASN B C 1
ATOM 4346 O O . ASN B 1 87 ? -35.349 -23.702 22.756 1.00 73.42 87 ASN B O 1
ATOM 4351 N N . ASN B 1 88 ? -33.537 -22.375 22.559 1.00 59.35 88 ASN B N 1
ATOM 4352 C CA . ASN B 1 88 ? -34.205 -21.397 21.707 1.00 57.18 88 ASN B CA 1
ATOM 4353 C C . ASN B 1 88 ? -33.937 -21.607 20.219 1.00 60.36 88 ASN B C 1
ATOM 4354 O O . ASN B 1 88 ? -33.423 -20.722 19.533 1.00 58.81 88 ASN B O 1
ATOM 4359 N N . HIS B 1 89 ? -34.300 -22.789 19.731 1.00 66.49 89 HIS B N 1
ATOM 4360 C CA . HIS B 1 89 ? -34.230 -23.124 18.309 1.00 70.10 89 HIS B CA 1
ATOM 4361 C C . HIS B 1 89 ? -32.845 -22.908 17.694 1.00 61.93 89 HIS B C 1
ATOM 4362 O O . HIS B 1 89 ? -32.730 -22.534 16.528 1.00 62.26 89 HIS B O 1
ATOM 4369 N N . PHE B 1 90 ? -31.809 -23.143 18.493 1.00 60.28 90 PHE B N 1
ATOM 4370 C CA . PHE B 1 90 ? -30.423 -23.103 18.031 1.00 60.35 90 PHE B CA 1
ATOM 4371 C C . PHE B 1 90 ? -30.049 -21.754 17.419 1.00 61.56 90 PHE B C 1
ATOM 4372 O O . PHE B 1 90 ? -29.342 -21.689 16.409 1.00 53.92 90 PHE B O 1
ATOM 4380 N N . LEU B 1 91 ? -30.537 -20.682 18.039 1.00 53.84 91 LEU B N 1
ATOM 4381 C CA . LEU B 1 91 ? -30.114 -19.331 17.690 1.00 49.78 91 LEU B CA 1
ATOM 4382 C C . LEU B 1 91 ? -28.948 -18.927 18.577 1.00 50.13 91 LEU B C 1
ATOM 4383 O O . LEU B 1 91 ? -28.494 -19.712 19.404 1.00 52.17 91 LEU B O 1
ATOM 4388 N N . MET B 1 92 ? -28.478 -17.696 18.423 1.00 50.93 92 MET B N 1
ATOM 4389 C CA . MET B 1 92 ? -27.417 -17.190 19.285 1.00 49.67 92 MET B CA 1
ATOM 4390 C C . MET B 1 92 ? -27.933 -16.986 20.705 1.00 48.36 92 MET B C 1
ATOM 4391 O O . MET B 1 92 ? -29.088 -16.600 20.897 1.00 45.15 92 MET B O 1
ATOM 4396 N N . PRO B 1 93 ? -27.087 -17.271 21.708 1.00 50.18 93 PRO B N 1
ATOM 4397 C CA . PRO B 1 93 ? -27.429 -16.952 23.099 1.00 49.62 93 PRO B CA 1
ATOM 4398 C C . PRO B 1 93 ? -27.658 -15.452 23.271 1.00 47.85 93 PRO B C 1
ATOM 4399 O O . PRO B 1 93 ? -26.743 -14.662 23.029 1.00 49.26 93 PRO B O 1
ATOM 4403 N N . ASP B 1 94 ? -28.851 -15.070 23.714 1.00 47.34 94 ASP B N 1
ATOM 4404 C CA . ASP B 1 94 ? -29.230 -13.660 23.767 1.00 48.10 94 ASP B CA 1
ATOM 4405 C C . ASP B 1 94 ? -28.778 -12.979 25.057 1.00 50.45 94 ASP B C 1
ATOM 4406 O O . ASP B 1 94 ? -28.985 -11.779 25.239 1.00 56.75 94 ASP B O 1
ATOM 4411 N N . ILE B 1 95 ? -28.135 -13.742 25.934 1.00 50.41 95 ILE B N 1
ATOM 4412 C CA . ILE B 1 95 ? -27.684 -13.224 27.221 1.00 46.17 95 ILE B CA 1
ATOM 4413 C C . ILE B 1 95 ? -26.397 -13.941 27.653 1.00 47.71 95 ILE B C 1
ATOM 4414 O O . ILE B 1 95 ? -26.263 -15.155 27.476 1.00 48.62 95 ILE B O 1
ATOM 4419 N N . PRO B 1 96 ? -25.418 -13.182 28.177 1.00 44.42 96 PRO B N 1
ATOM 4420 C CA . PRO B 1 96 ? -24.171 -13.828 28.600 1.00 42.13 96 PRO B CA 1
ATOM 4421 C C . PRO B 1 96 ? -24.367 -14.755 29.796 1.00 43.90 96 PRO B C 1
ATOM 4422 O O . PRO B 1 96 ? -25.300 -14.550 30.576 1.00 46.30 96 PRO B O 1
ATOM 4426 N N . PRO B 1 97 ? -23.503 -15.773 29.937 1.00 44.03 97 PRO B N 1
ATOM 4427 C CA . PRO B 1 97 ? -23.528 -16.667 31.103 1.00 40.20 97 PRO B CA 1
ATOM 4428 C C . PRO B 1 97 ? -23.013 -16.001 32.382 1.00 42.63 97 PRO B C 1
ATOM 4429 O O . PRO B 1 97 ? -22.041 -15.243 32.348 1.00 41.54 97 PRO B O 1
ATOM 4433 N N . PHE B 1 98 ? -23.687 -16.270 33.498 1.00 47.39 98 PHE B N 1
ATOM 4434 C CA . PHE B 1 98 ? -23.255 -15.778 34.803 1.00 42.23 98 PHE B CA 1
ATOM 4435 C C . PHE B 1 98 ? -21.938 -16.425 35.209 1.00 41.52 98 PHE B C 1
ATOM 4436 O O . PHE B 1 98 ? -21.672 -17.574 34.863 1.00 44.65 98 PHE B O 1
ATOM 4444 N N . ALA B 1 99 ? -21.121 -15.700 35.962 1.00 43.42 99 ALA B N 1
ATOM 4445 C CA . ALA B 1 99 ? -19.914 -16.294 36.523 1.00 41.79 99 ALA B CA 1
ATOM 4446 C C . ALA B 1 99 ? -20.321 -17.340 37.553 1.00 43.63 99 ALA B C 1
ATOM 4447 O O . ALA B 1 99 ? -21.182 -17.091 38.397 1.00 43.20 99 ALA B O 1
ATOM 4449 N N . GLY B 1 100 ? -19.716 -18.519 37.473 1.00 49.39 100 GLY B N 1
ATOM 4450 C CA . GLY B 1 100 ? -20.094 -19.614 38.346 1.00 44.35 100 GLY B CA 1
ATOM 4451 C C . GLY B 1 100 ? -21.041 -20.578 37.656 1.00 43.35 100 GLY B C 1
ATOM 4452 O O . GLY B 1 100 ? -21.449 -21.577 38.239 1.00 45.23 100 GLY B O 1
ATOM 4453 N N . THR B 1 101 ? -21.407 -20.266 36.414 1.00 45.40 101 THR B N 1
ATOM 4454 C CA . THR B 1 101 ? -22.214 -21.178 35.606 1.00 48.05 101 THR B CA 1
ATOM 4455 C C . THR B 1 101 ? -21.414 -22.446 35.304 1.00 49.32 101 THR B C 1
ATOM 4456 O O . THR B 1 101 ? -20.318 -22.378 34.745 1.00 45.74 101 THR B O 1
ATOM 4460 N N . PRO B 1 102 ? -21.947 -23.607 35.697 1.00 53.33 102 PRO B N 1
ATOM 4461 C CA . PRO B 1 102 ? -21.244 -24.874 35.465 1.00 50.84 102 PRO B CA 1
ATOM 4462 C C . PRO B 1 102 ? -21.189 -25.252 33.981 1.00 49.08 102 PRO B C 1
ATOM 4463 O O . PRO B 1 102 ? -22.141 -25.033 33.228 1.00 50.81 102 PRO B O 1
ATOM 4467 N N . ALA B 1 103 ? -20.061 -25.812 33.567 1.00 52.99 103 ALA B N 1
ATOM 4468 C CA . ALA B 1 103 ? -19.880 -26.238 32.185 1.00 54.25 103 ALA B CA 1
ATOM 4469 C C . ALA B 1 103 ? -19.742 -27.754 32.114 1.00 54.94 103 ALA B C 1
ATOM 4470 O O . ALA B 1 103 ? -18.832 -28.329 32.712 1.00 55.05 103 ALA B O 1
ATOM 4472 N N . ARG B 1 104 ? -20.650 -28.403 31.394 1.00 55.66 104 ARG B N 1
ATOM 4473 C CA . ARG B 1 104 ? -20.621 -29.857 31.296 1.00 55.19 104 ARG B CA 1
ATOM 4474 C C . ARG B 1 104 ? -20.265 -30.305 29.889 1.00 55.31 104 ARG B C 1
ATOM 4475 O O . ARG B 1 104 ? -20.500 -29.585 28.920 1.00 56.73 104 ARG B O 1
ATOM 4483 N N . GLU B 1 105 ? -19.698 -31.498 29.779 1.00 57.98 105 GLU B N 1
ATOM 4484 C CA . GLU B 1 105 ? -19.448 -32.093 28.475 1.00 61.12 105 GLU B CA 1
ATOM 4485 C C . GLU B 1 105 ? -20.768 -32.272 27.736 1.00 56.94 105 GLU B C 1
ATOM 4486 O O . GLU B 1 105 ? -21.746 -32.743 28.314 1.00 57.27 105 GLU B O 1
ATOM 4492 N N . ALA B 1 106 ? -20.807 -31.865 26.470 1.00 61.95 106 ALA B N 1
ATOM 4493 C CA . ALA B 1 106 ? -22.001 -32.055 25.653 1.00 52.76 106 ALA B CA 1
ATOM 4494 C C . ALA B 1 106 ? -22.266 -33.545 25.471 1.00 57.37 106 ALA B C 1
ATOM 4495 O O . ALA B 1 106 ? -21.330 -34.343 25.386 1.00 58.00 106 ALA B O 1
ATOM 4497 N N . GLU B 1 107 ? -23.540 -33.915 25.396 1.00 59.22 107 GLU B N 1
ATOM 4498 C CA . GLU B 1 107 ? -23.907 -35.320 25.288 1.00 62.40 107 GLU B CA 1
ATOM 4499 C C . GLU B 1 107 ? -23.888 -35.766 23.836 1.00 59.14 107 GLU B C 1
ATOM 4500 O O . GLU B 1 107 ? -24.152 -34.975 22.930 1.00 58.95 107 GLU B O 1
ATOM 4506 N N . ASP B 1 108 ? -23.583 -37.040 23.627 1.00 59.90 108 ASP B N 1
ATOM 4507 C CA . ASP B 1 108 ? -23.508 -37.605 22.288 1.00 56.62 108 ASP B CA 1
ATOM 4508 C C . ASP B 1 108 ? -24.793 -37.379 21.503 1.00 60.62 108 ASP B C 1
ATOM 4509 O O . ASP B 1 108 ? -24.752 -37.008 20.330 1.00 63.91 108 ASP B O 1
ATOM 4514 N N . GLU B 1 109 ? -25.930 -37.570 22.166 1.00 61.57 109 GLU B N 1
ATOM 4515 C CA . GLU B 1 109 ? -27.234 -37.422 21.526 1.00 62.47 109 GLU B CA 1
ATOM 4516 C C . GLU B 1 109 ? -27.428 -36.006 20.986 1.00 59.44 109 GLU B C 1
ATOM 4517 O O . GLU B 1 109 ? -27.986 -35.821 19.905 1.00 60.00 109 GLU B O 1
ATOM 4523 N N . GLU B 1 110 ? -26.949 -35.018 21.736 1.00 60.81 110 GLU B N 1
ATOM 4524 C CA . GLU B 1 110 ? -27.080 -33.611 21.358 1.00 61.62 110 GLU B CA 1
ATOM 4525 C C . GLU B 1 110 ? -26.201 -33.257 20.165 1.00 61.53 110 GLU B C 1
ATOM 4526 O O . GLU B 1 110 ? -26.659 -32.626 19.210 1.00 58.38 110 GLU B O 1
ATOM 4532 N N . LEU B 1 111 ? -24.936 -33.656 20.234 1.00 59.13 111 LEU B N 1
ATOM 4533 C CA . LEU B 1 111 ? -23.991 -33.416 19.151 1.00 56.76 111 LEU B CA 1
ATOM 4534 C C . LEU B 1 111 ? -24.426 -34.138 17.874 1.00 56.81 111 LEU B C 1
ATOM 4535 O O . LEU B 1 111 ? -24.300 -33.602 16.775 1.00 56.00 111 LEU B O 1
ATOM 4540 N N . LYS B 1 112 ? -24.945 -35.354 18.026 1.00 59.64 112 LYS B N 1
ATOM 4541 C CA . LYS B 1 112 ? -25.428 -36.128 16.885 1.00 61.29 112 LYS B CA 1
ATOM 4542 C C . LYS B 1 112 ? -26.678 -35.494 16.282 1.00 60.14 112 LYS B C 1
ATOM 4543 O O . LYS B 1 112 ? -26.958 -35.656 15.094 1.00 56.72 112 LYS B O 1
ATOM 4549 N N . SER B 1 113 ? -27.422 -34.763 17.106 1.00 62.40 113 SER B N 1
ATOM 4550 C CA . SER B 1 113 ? -28.613 -34.057 16.647 1.00 62.01 113 SER B CA 1
ATOM 4551 C C . SER B 1 113 ? -28.252 -32.913 15.699 1.00 61.32 113 SER B C 1
ATOM 4552 O O . SER B 1 113 ? -29.024 -32.563 14.804 1.00 62.57 113 SER B O 1
ATOM 4555 N N . ILE B 1 114 ? -27.061 -32.351 15.888 1.00 59.01 114 ILE B N 1
ATOM 4556 C CA . ILE B 1 114 ? -26.610 -31.198 15.114 1.00 55.88 114 ILE B CA 1
ATOM 4557 C C . ILE B 1 114 ? -25.746 -31.568 13.907 1.00 54.14 114 ILE B C 1
ATOM 4558 O O . ILE B 1 114 ? -25.907 -30.999 12.825 1.00 53.85 114 ILE B O 1
ATOM 4563 N N . TYR B 1 115 ? -24.846 -32.531 14.082 1.00 51.73 115 TYR B N 1
ATOM 4564 C CA . TYR B 1 115 ? -23.841 -32.808 13.058 1.00 53.72 115 TYR B CA 1
ATOM 4565 C C . TYR B 1 115 ? -24.077 -34.091 12.263 1.00 57.56 115 TYR B C 1
ATOM 4566 O O . TYR B 1 115 ? -23.298 -34.410 11.366 1.00 55.72 115 TYR B O 1
ATOM 4575 N N . SER B 1 116 ? -25.131 -34.834 12.589 1.00 67.41 116 SER B N 1
ATOM 4576 C CA . SER B 1 116 ? -25.390 -36.101 11.904 1.00 64.74 116 SER B CA 1
ATOM 4577 C C . SER B 1 116 ? -26.708 -36.127 11.127 1.00 72.42 116 SER B C 1
ATOM 4578 O O . SER B 1 116 ? -26.824 -36.843 10.132 1.00 81.44 116 SER B O 1
ATOM 4581 N N . GLN B 1 117 ? -27.700 -35.361 11.573 1.00 70.49 117 GLN B N 1
ATOM 4582 C CA . GLN B 1 117 ? -29.041 -35.468 10.998 1.00 74.58 117 GLN B CA 1
ATOM 4583 C C . GLN B 1 117 ? -29.224 -34.676 9.706 1.00 76.60 117 GLN B C 1
ATOM 4584 O O . GLN B 1 117 ? -29.963 -35.096 8.818 1.00 85.64 117 GLN B O 1
ATOM 4590 N N . ASP B 1 118 ? -28.554 -33.534 9.595 1.00 77.48 118 ASP B N 1
ATOM 4591 C CA . ASP B 1 118 ? -28.704 -32.692 8.409 1.00 84.86 118 ASP B CA 1
ATOM 4592 C C . ASP B 1 118 ? -27.683 -33.033 7.324 1.00 71.62 118 ASP B C 1
ATOM 4593 O O . ASP B 1 118 ? -27.522 -32.288 6.359 1.00 66.53 118 ASP B O 1
ATOM 4598 N N . GLY B 1 119 ? -27.001 -34.164 7.478 1.00 69.60 119 GLY B N 1
ATOM 4599 C CA . GLY B 1 119 ? -25.946 -34.538 6.555 1.00 65.21 119 GLY B CA 1
ATOM 4600 C C . GLY B 1 119 ? -26.098 -35.921 5.962 1.00 56.93 119 GLY B C 1
ATOM 4601 O O . GLY B 1 119 ? -26.858 -36.741 6.469 1.00 67.99 119 GLY B O 1
ATOM 4602 N N . GLN B 1 120 ? -25.364 -36.188 4.889 1.00 54.37 120 GLN B N 1
ATOM 4603 C CA . GLN B 1 120 ? -25.443 -37.479 4.218 1.00 55.32 120 GLN B CA 1
ATOM 4604 C C . GLN B 1 120 ? -24.065 -38.119 4.088 1.00 52.99 120 GLN B C 1
ATOM 4605 O O . GLN B 1 120 ? -23.900 -39.312 4.329 1.00 56.50 120 GLN B O 1
ATOM 4611 N N . ILE B 1 121 ? -23.075 -37.316 3.716 1.00 52.53 121 ILE B N 1
ATOM 4612 C CA . ILE B 1 121 ? -21.713 -37.810 3.520 1.00 50.73 121 ILE B CA 1
ATOM 4613 C C . ILE B 1 121 ? -20.879 -37.739 4.795 1.00 49.48 121 ILE B C 1
ATOM 4614 O O . ILE B 1 121 ? -20.651 -36.661 5.341 1.00 53.76 121 ILE B O 1
ATOM 4619 N N . ARG B 1 122 ? -20.414 -38.888 5.264 1.00 47.32 122 ARG B N 1
ATOM 4620 C CA . ARG B 1 122 ? -19.609 -38.915 6.478 1.00 50.73 122 ARG B CA 1
ATOM 4621 C C . ARG B 1 122 ? -18.155 -38.566 6.189 1.00 46.88 122 ARG B C 1
ATOM 4622 O O . ARG B 1 122 ? -17.537 -39.133 5.296 1.00 45.54 122 ARG B O 1
ATOM 4630 N N . ILE B 1 123 ? -17.609 -37.632 6.958 1.00 48.41 123 ILE B N 1
ATOM 4631 C CA . ILE B 1 123 ? -16.228 -37.218 6.773 1.00 47.14 123 ILE B CA 1
ATOM 4632 C C . ILE B 1 123 ? -15.369 -37.760 7.911 1.00 42.84 123 ILE B C 1
ATOM 4633 O O . ILE B 1 123 ? -14.182 -38.046 7.734 1.00 41.23 123 ILE B O 1
ATOM 4638 N N . GLY B 1 124 ? -16.002 -37.967 9.058 1.00 42.11 124 GLY B N 1
ATOM 4639 C CA . GLY B 1 124 ? -15.312 -38.426 10.246 1.00 43.58 124 GLY B CA 1
ATOM 4640 C C . GLY B 1 124 ? -16.096 -38.137 11.511 1.00 46.13 124 GLY B C 1
ATOM 4641 O O . GLY B 1 124 ? -17.329 -38.086 11.497 1.00 45.60 124 GLY B O 1
ATOM 4642 N N . SER B 1 125 ? -15.382 -37.942 12.613 1.00 45.15 125 SER B N 1
ATOM 4643 C CA . SER B 1 125 ? -16.030 -37.694 13.888 1.00 46.16 125 SER B CA 1
ATOM 4644 C C . SER B 1 125 ? -15.444 -36.480 14.584 1.00 46.80 125 SER B C 1
ATOM 4645 O O . SER B 1 125 ? -14.387 -35.979 14.206 1.00 43.94 125 SER B O 1
ATOM 4648 N N . LEU B 1 126 ? -16.141 -36.025 15.619 1.00 49.99 126 LEU B N 1
ATOM 4649 C CA . LEU B 1 126 ? -15.673 -34.920 16.436 1.00 47.08 126 LEU B CA 1
ATOM 4650 C C . LEU B 1 126 ? -14.451 -35.347 17.236 1.00 48.95 126 LEU B C 1
ATOM 4651 O O . LEU B 1 126 ? -14.204 -36.538 17.414 1.00 52.71 126 LEU B O 1
ATOM 4656 N N . ILE B 1 127 ? -13.682 -34.373 17.708 1.00 50.62 127 ILE B N 1
ATOM 4657 C CA . ILE B 1 127 ? -12.478 -34.649 18.482 1.00 55.32 127 ILE B CA 1
ATOM 4658 C C . ILE B 1 127 ? -12.809 -34.999 19.930 1.00 65.12 127 ILE B C 1
ATOM 4659 O O . ILE B 1 127 ? -13.370 -34.182 20.664 1.00 70.60 127 ILE B O 1
ATOM 4664 N N . GLY B 1 128 ? -12.445 -36.212 20.339 1.00 68.05 128 GLY B N 1
ATOM 4665 C CA . GLY B 1 128 ? -12.682 -36.674 21.695 1.00 67.41 128 GLY B CA 1
ATOM 4666 C C . GLY B 1 128 ? -14.022 -37.364 21.865 1.00 66.47 128 GLY B C 1
ATOM 4667 O O . GLY B 1 128 ? -14.135 -38.349 22.590 1.00 74.27 128 GLY B O 1
ATOM 4668 N N . LYS B 1 129 ? -15.047 -36.837 21.206 1.00 60.83 129 LYS B N 1
ATOM 4669 C CA . LYS B 1 129 ? -16.380 -37.415 21.294 1.00 65.12 129 LYS B CA 1
ATOM 4670 C C . LYS B 1 129 ? -16.567 -38.498 20.238 1.00 64.63 129 LYS B C 1
ATOM 4671 O O . LYS B 1 129 ? -15.843 -38.535 19.246 1.00 63.56 129 LYS B O 1
ATOM 4677 N N . ASN B 1 130 ? -17.545 -39.371 20.455 1.00 71.26 130 ASN B N 1
ATOM 4678 C CA . ASN B 1 130 ? -17.861 -40.425 19.498 1.00 69.09 130 ASN B CA 1
ATOM 4679 C C . ASN B 1 130 ? -19.086 -40.077 18.651 1.00 65.92 130 ASN B C 1
ATOM 4680 O O . ASN B 1 130 ? -20.070 -40.815 18.628 1.00 66.38 130 ASN B O 1
ATOM 4685 N N . VAL B 1 131 ? -19.012 -38.945 17.960 1.00 62.05 131 VAL B N 1
ATOM 4686 C CA . VAL B 1 131 ? -20.114 -38.456 17.142 1.00 56.83 131 VAL B CA 1
ATOM 4687 C C . VAL B 1 131 ? -19.685 -38.297 15.690 1.00 55.77 131 VAL B C 1
ATOM 4688 O O . VAL B 1 131 ? -18.797 -37.507 15.386 1.00 53.95 131 VAL B O 1
ATOM 4692 N N . GLU B 1 132 ? -20.305 -39.055 14.793 1.00 58.22 132 GLU B N 1
ATOM 4693 C CA . GLU B 1 132 ? -19.958 -38.962 13.382 1.00 57.17 132 GLU B CA 1
ATOM 4694 C C . GLU B 1 132 ? -20.477 -37.661 12.789 1.00 53.74 132 GLU B C 1
ATOM 4695 O O . GLU B 1 132 ? -21.582 -37.219 13.103 1.00 56.25 132 GLU B O 1
ATOM 4701 N N . VAL B 1 133 ? -19.666 -37.045 11.937 1.00 52.59 133 VAL B N 1
ATOM 4702 C CA . VAL B 1 133 ? -20.060 -35.814 11.260 1.00 51.51 133 VAL B CA 1
ATOM 4703 C C . VAL B 1 133 ? -20.467 -36.094 9.815 1.00 50.89 133 VAL B C 1
ATOM 4704 O O . VAL B 1 133 ? -19.689 -36.648 9.036 1.00 51.37 133 VAL B O 1
ATOM 4708 N N . LYS B 1 134 ? -21.699 -35.734 9.471 1.00 48.65 134 LYS B N 1
ATOM 4709 C CA . LYS B 1 134 ? -22.199 -35.954 8.119 1.00 50.88 134 LYS B CA 1
ATOM 4710 C C . LYS B 1 134 ? -22.415 -34.631 7.387 1.00 49.40 134 LYS B C 1
ATOM 4711 O O . LYS B 1 134 ? -23.038 -33.710 7.913 1.00 48.79 134 LYS B O 1
ATOM 4717 N N . LEU B 1 135 ? -21.918 -34.559 6.158 1.00 49.74 135 LEU B N 1
ATOM 4718 C CA . LEU B 1 135 ? -21.979 -33.334 5.372 1.00 48.03 135 LEU B CA 1
ATOM 4719 C C . LEU B 1 135 ? -23.166 -33.343 4.417 1.00 48.82 135 LEU B C 1
ATOM 4720 O O . LEU B 1 135 ? -23.490 -34.373 3.821 1.00 48.31 135 LEU B O 1
ATOM 4725 N N . ASN B 1 136 ? -23.800 -32.184 4.266 1.00 48.11 136 ASN B N 1
ATOM 4726 C CA . ASN B 1 136 ? -24.920 -32.033 3.349 1.00 47.48 136 ASN B CA 1
ATOM 4727 C C . ASN B 1 136 ? -24.422 -32.108 1.913 1.00 47.61 136 ASN B C 1
ATOM 4728 O O . ASN B 1 136 ? -23.604 -31.291 1.494 1.00 49.22 136 ASN B O 1
ATOM 4733 N N . ILE B 1 137 ? -24.910 -33.090 1.162 1.00 45.73 137 ILE B N 1
ATOM 4734 C CA . ILE B 1 137 ? -24.375 -33.356 -0.168 1.00 48.42 137 ILE B CA 1
ATOM 4735 C C . ILE B 1 137 ? -24.840 -32.317 -1.195 1.00 44.99 137 ILE B C 1
ATOM 4736 O O . ILE B 1 137 ? -24.075 -31.927 -2.066 1.00 43.20 137 ILE B O 1
ATOM 4741 N N . ASN B 1 138 ? -26.082 -31.861 -1.082 1.00 45.60 138 ASN B N 1
ATOM 4742 C CA . ASN B 1 138 ? -26.617 -30.861 -2.007 1.00 47.85 138 ASN B CA 1
ATOM 4743 C C . ASN B 1 138 ? -25.903 -29.517 -1.893 1.00 46.90 138 ASN B C 1
ATOM 4744 O O . ASN B 1 138 ? -25.832 -28.757 -2.856 1.00 48.75 138 ASN B O 1
ATOM 4749 N N . SER B 1 139 ? -25.383 -29.228 -0.706 1.00 46.36 139 SER B N 1
ATOM 4750 C CA . SER B 1 139 ? -24.683 -27.973 -0.451 1.00 46.67 139 SER B CA 1
ATOM 4751 C C . SER B 1 139 ? -23.342 -27.890 -1.180 1.00 44.64 139 SER B C 1
ATOM 4752 O O . SER B 1 139 ? -22.733 -26.821 -1.253 1.00 38.47 139 SER B O 1
ATOM 4755 N N . PHE B 1 140 ? -22.880 -29.023 -1.707 1.00 47.93 140 PHE B N 1
ATOM 4756 C CA . PHE B 1 140 ? -21.652 -29.066 -2.497 1.00 43.37 140 PHE B CA 1
ATOM 4757 C C . PHE B 1 140 ? -21.781 -28.272 -3.792 1.00 43.11 140 PHE B C 1
ATOM 4758 O O . PHE B 1 140 ? -20.781 -27.965 -4.435 1.00 45.14 140 PHE B O 1
ATOM 4766 N N . ALA B 1 141 ? -23.013 -27.948 -4.178 1.00 44.27 141 ALA B N 1
ATOM 4767 C CA . ALA B 1 141 ? -23.245 -27.107 -5.350 1.00 46.25 141 ALA B CA 1
ATOM 4768 C C . ALA B 1 141 ? -22.818 -25.665 -5.074 1.00 41.99 141 ALA B C 1
ATOM 4769 O O . ALA B 1 141 ? -22.702 -24.856 -5.992 1.00 41.02 141 ALA B O 1
ATOM 4771 N N . ARG B 1 142 ? -22.565 -25.358 -3.804 1.00 42.73 142 ARG B N 1
ATOM 4772 C CA . ARG B 1 142 ? -22.064 -24.047 -3.408 1.00 39.84 142 ARG B CA 1
ATOM 4773 C C . ARG B 1 142 ? -20.543 -24.087 -3.351 1.00 36.73 142 ARG B C 1
ATOM 4774 O O . ARG B 1 142 ? -19.896 -23.125 -2.931 1.00 34.16 142 ARG B O 1
ATOM 4782 N N . HIS B 1 143 ? -20.000 -25.223 -3.793 1.00 38.99 143 HIS B N 1
ATOM 4783 C CA . HIS B 1 143 ? -18.572 -25.428 -4.046 1.00 35.70 143 HIS B CA 1
ATOM 4784 C C . HIS B 1 143 ? -17.753 -25.558 -2.763 1.00 34.41 143 HIS B C 1
ATOM 4785 O O . HIS B 1 143 ? -18.158 -25.084 -1.697 1.00 34.21 143 HIS B O 1
ATOM 4792 N N . LEU B 1 144 ? -16.599 -26.208 -2.879 1.00 31.11 144 LEU B N 1
ATOM 4793 C CA . LEU B 1 144 ? -15.805 -26.584 -1.714 1.00 34.22 144 LEU B CA 1
ATOM 4794 C C . LEU B 1 144 ? -14.331 -26.240 -1.877 1.00 33.07 144 LEU B C 1
ATOM 4795 O O . LEU B 1 144 ? -13.779 -26.340 -2.967 1.00 34.44 144 LEU B O 1
ATOM 4800 N N . ALA B 1 145 ? -13.707 -25.801 -0.789 1.00 35.73 145 ALA B N 1
ATOM 4801 C CA . ALA B 1 145 ? -12.263 -25.594 -0.775 1.00 35.21 145 ALA B CA 1
ATOM 4802 C C . ALA B 1 145 ? -11.598 -26.393 0.347 1.00 36.03 145 ALA B C 1
ATOM 4803 O O . ALA B 1 145 ? -11.891 -26.198 1.528 1.00 34.73 145 ALA B O 1
ATOM 4805 N N . ILE B 1 146 ? -10.708 -27.299 -0.036 1.00 35.98 146 ILE B N 1
ATOM 4806 C CA . ILE B 1 146 ? -9.930 -28.062 0.927 1.00 33.77 146 ILE B CA 1
ATOM 4807 C C . ILE B 1 146 ? -8.541 -27.443 1.043 1.00 35.87 146 ILE B C 1
ATOM 4808 O O . ILE B 1 146 ? -7.744 -27.525 0.113 1.00 37.98 146 ILE B O 1
ATOM 4813 N N . LEU B 1 147 ? -8.260 -26.820 2.187 1.00 37.65 147 LEU B N 1
ATOM 4814 C CA . LEU B 1 147 ? -7.035 -26.046 2.375 1.00 34.40 147 LEU B CA 1
ATOM 4815 C C . LEU B 1 147 ? -6.261 -26.521 3.596 1.00 35.36 147 LEU B C 1
ATOM 4816 O O . LEU B 1 147 ? -6.840 -26.755 4.651 1.00 36.92 147 LEU B O 1
ATOM 4821 N N . ALA B 1 148 ? -4.947 -26.651 3.442 1.00 43.58 148 ALA B N 1
ATOM 4822 C CA . ALA B 1 148 ? -4.076 -27.125 4.513 1.00 40.12 148 ALA B CA 1
ATOM 4823 C C . ALA B 1 148 ? -2.606 -26.917 4.158 1.00 37.98 148 ALA B C 1
ATOM 4824 O O . ALA B 1 148 ? -2.270 -26.696 3.003 1.00 34.51 148 ALA B O 1
ATOM 4826 N N . ALA B 1 149 ? -1.730 -26.983 5.155 1.00 49.77 149 ALA B N 1
ATOM 4827 C CA . ALA B 1 149 ? -0.294 -26.982 4.893 1.00 41.15 149 ALA B CA 1
ATOM 4828 C C . ALA B 1 149 ? 0.115 -28.337 4.321 1.00 41.35 149 ALA B C 1
ATOM 4829 O O . ALA B 1 149 ? -0.681 -29.277 4.300 1.00 40.95 149 ALA B O 1
ATOM 4831 N N . THR B 1 150 ? 1.356 -28.436 3.859 1.00 41.07 150 THR B N 1
ATOM 4832 C CA . THR B 1 150 ? 1.836 -29.658 3.215 1.00 41.83 150 THR B CA 1
ATOM 4833 C C . THR B 1 150 ? 1.839 -30.866 4.157 1.00 42.48 150 THR B C 1
ATOM 4834 O O . THR B 1 150 ? 2.466 -30.848 5.219 1.00 40.80 150 THR B O 1
ATOM 4838 N N . GLY B 1 151 ? 1.110 -31.906 3.762 1.00 42.60 151 GLY B N 1
ATOM 4839 C CA . GLY B 1 151 ? 1.086 -33.158 4.495 1.00 39.48 151 GLY B CA 1
ATOM 4840 C C . GLY B 1 151 ? 0.109 -33.196 5.651 1.00 40.48 151 GLY B C 1
ATOM 4841 O O . GLY B 1 151 ? 0.313 -33.939 6.608 1.00 43.67 151 GLY B O 1
ATOM 4842 N N . SER B 1 152 ? -0.961 -32.410 5.559 1.00 38.95 152 SER B N 1
ATOM 4843 C CA . SER B 1 152 ? -1.928 -32.306 6.651 1.00 37.46 152 SER B CA 1
ATOM 4844 C C . SER B 1 152 ? -3.125 -33.226 6.433 1.00 38.66 152 SER B C 1
ATOM 4845 O O . SER B 1 152 ? -3.853 -33.550 7.372 1.00 38.66 152 SER B O 1
ATOM 4848 N N . GLY B 1 153 ? -3.336 -33.634 5.188 1.00 35.22 153 GLY B N 1
ATOM 4849 C CA . GLY B 1 153 ? -4.373 -34.597 4.880 1.00 33.95 153 GLY B CA 1
ATOM 4850 C C . GLY B 1 153 ? -5.390 -34.089 3.883 1.00 36.59 153 GLY B C 1
ATOM 4851 O O . GLY B 1 153 ? -6.584 -34.367 3.993 1.00 39.61 153 GLY B O 1
ATOM 4852 N N . LYS B 1 154 ? -4.915 -33.362 2.884 1.00 38.31 154 LYS B N 1
ATOM 4853 C CA . LYS B 1 154 ? -5.805 -32.842 1.864 1.00 31.95 154 LYS B CA 1
ATOM 4854 C C . LYS B 1 154 ? -6.320 -33.961 0.962 1.00 34.20 154 LYS B C 1
ATOM 4855 O O . LYS B 1 154 ? -7.525 -34.102 0.770 1.00 32.36 154 LYS B O 1
ATOM 4861 N N . SER B 1 155 ? -5.407 -34.764 0.420 1.00 37.09 155 SER B N 1
ATOM 4862 C CA . SER B 1 155 ? -5.780 -35.825 -0.509 1.00 34.11 155 SER B CA 1
ATOM 4863 C C . SER B 1 155 ? -6.502 -36.973 0.200 1.00 34.96 155 SER B C 1
ATOM 4864 O O . SER B 1 155 ? -7.320 -37.666 -0.405 1.00 34.88 155 SER B O 1
ATOM 4867 N N . ASN B 1 156 ? -6.198 -37.175 1.476 1.00 34.83 156 ASN B N 1
ATOM 4868 C CA . ASN B 1 156 ? -6.938 -38.143 2.277 1.00 35.03 156 ASN B CA 1
ATOM 4869 C C . ASN B 1 156 ? -8.408 -37.735 2.420 1.00 36.37 156 ASN B C 1
ATOM 4870 O O . ASN B 1 156 ? -9.299 -38.579 2.347 1.00 35.71 156 ASN B O 1
ATOM 4875 N N . THR B 1 157 ? -8.652 -36.437 2.619 1.00 35.10 157 THR B N 1
ATOM 4876 C CA . THR B 1 157 ? -10.010 -35.889 2.663 1.00 33.30 157 THR B CA 1
ATOM 4877 C C . THR B 1 157 ? -10.712 -36.076 1.312 1.00 35.18 157 THR B C 1
ATOM 4878 O O . THR B 1 157 ? -11.881 -36.447 1.256 1.00 35.85 157 THR B O 1
ATOM 4882 N N . VAL B 1 158 ? -9.994 -35.793 0.227 1.00 33.95 158 VAL B N 1
ATOM 4883 C CA . VAL B 1 158 ? -10.529 -35.977 -1.117 1.00 37.06 158 VAL B CA 1
ATOM 4884 C C . VAL B 1 158 ? -10.866 -37.446 -1.363 1.00 36.74 158 VAL B C 1
ATOM 4885 O O . VAL B 1 158 ? -11.904 -37.768 -1.938 1.00 38.71 158 VAL B O 1
ATOM 4889 N N . ALA B 1 159 ? -9.987 -38.336 -0.913 1.00 38.47 159 ALA B N 1
ATOM 4890 C CA . ALA B 1 159 ? -10.184 -39.768 -1.116 1.00 41.19 159 ALA B CA 1
ATOM 4891 C C . ALA B 1 159 ? -11.431 -40.261 -0.394 1.00 40.72 159 ALA B C 1
ATOM 4892 O O . ALA B 1 159 ? -12.289 -40.912 -0.995 1.00 42.70 159 ALA B O 1
ATOM 4894 N N . VAL B 1 160 ? -11.533 -39.941 0.891 1.00 37.04 160 VAL B N 1
ATOM 4895 C CA . VAL B 1 160 ? -12.690 -40.337 1.681 1.00 40.33 160 VAL B CA 1
ATOM 4896 C C . VAL B 1 160 ? -13.991 -39.790 1.094 1.00 41.24 160 VAL B C 1
ATOM 4897 O O . VAL B 1 160 ? -14.952 -40.530 0.906 1.00 42.74 160 VAL B O 1
ATOM 4901 N N . LEU B 1 161 ? -14.020 -38.486 0.837 1.00 39.94 161 LEU B N 1
ATOM 4902 C CA . LEU B 1 161 ? -15.201 -37.823 0.291 1.00 41.31 161 LEU B CA 1
ATOM 4903 C C . LEU B 1 161 ? -15.642 -38.408 -1.053 1.00 42.06 161 LEU B C 1
ATOM 4904 O O . LEU B 1 161 ? -16.824 -38.684 -1.258 1.00 41.98 161 LEU B O 1
ATOM 4909 N N . SER B 1 162 ? -14.691 -38.601 -1.964 1.00 40.92 162 SER B N 1
ATOM 4910 C CA . SER B 1 162 ? -15.003 -39.158 -3.278 1.00 42.05 162 SER B CA 1
ATOM 4911 C C . SER B 1 162 ? -15.617 -40.548 -3.175 1.00 44.10 162 SER B C 1
ATOM 4912 O O . SER B 1 162 ? -16.509 -40.894 -3.949 1.00 43.60 162 SER B O 1
ATOM 4915 N N . GLN B 1 163 ? -15.129 -41.338 -2.221 1.00 45.14 163 GLN B N 1
ATOM 4916 C CA . GLN B 1 163 ? -15.624 -42.691 -1.998 1.00 46.30 163 GLN B CA 1
ATOM 4917 C C . GLN B 1 163 ? -17.076 -42.707 -1.510 1.00 46.18 163 GLN B C 1
ATOM 4918 O O . GLN B 1 163 ? -17.932 -43.332 -2.134 1.00 45.50 163 GLN B O 1
ATOM 4924 N N . ARG B 1 164 ? -17.352 -42.013 -0.404 1.00 43.07 164 ARG B N 1
ATOM 4925 C CA . ARG B 1 164 ? -18.695 -41.994 0.182 1.00 44.27 164 ARG B CA 1
ATOM 4926 C C . ARG B 1 164 ? -19.738 -41.441 -0.793 1.00 47.22 164 ARG B C 1
ATOM 4927 O O . ARG B 1 164 ? -20.852 -41.958 -0.890 1.00 47.55 164 ARG B O 1
ATOM 4935 N N . ILE B 1 165 ? -19.368 -40.383 -1.504 1.00 45.82 165 ILE B N 1
ATOM 4936 C CA . ILE B 1 165 ? -20.234 -39.784 -2.507 1.00 44.65 165 ILE B CA 1
ATOM 4937 C C . ILE B 1 165 ? -20.574 -40.794 -3.605 1.00 45.48 165 ILE B C 1
ATOM 4938 O O . ILE B 1 165 ? -21.736 -40.942 -3.985 1.00 43.87 165 ILE B O 1
ATOM 4943 N N . SER B 1 166 ? -19.558 -41.490 -4.103 1.00 48.09 166 SER B N 1
ATOM 4944 C CA . SER B 1 166 ? -19.760 -42.503 -5.135 1.00 49.93 166 SER B CA 1
ATOM 4945 C C . SER B 1 166 ? -20.655 -43.645 -4.647 1.00 54.63 166 SER B C 1
ATOM 4946 O O . SER B 1 166 ? -21.466 -44.176 -5.410 1.00 47.39 166 SER B O 1
ATOM 4949 N N . GLU B 1 167 ? -20.501 -44.013 -3.374 1.00 47.26 167 GLU B N 1
ATOM 4950 C CA . GLU B 1 167 ? -21.286 -45.086 -2.769 1.00 46.57 167 GLU B CA 1
ATOM 4951 C C . GLU B 1 167 ? -22.770 -44.752 -2.687 1.00 49.98 167 GLU B C 1
ATOM 4952 O O . GLU B 1 167 ? -23.619 -45.642 -2.694 1.00 51.02 167 GLU B O 1
ATOM 4958 N N . LEU B 1 168 ? -23.079 -43.464 -2.602 1.00 50.10 168 LEU B N 1
ATOM 4959 C CA . LEU B 1 168 ? -24.463 -43.016 -2.525 1.00 44.69 168 LEU B CA 1
ATOM 4960 C C . LEU B 1 168 ? -25.032 -42.742 -3.908 1.00 45.33 168 LEU B C 1
ATOM 4961 O O . LEU B 1 168 ? -26.141 -42.225 -4.045 1.00 48.02 168 LEU B O 1
ATOM 4966 N N . GLY B 1 169 ? -24.256 -43.068 -4.932 1.00 44.09 169 GLY B N 1
ATOM 4967 C CA . GLY B 1 169 ? -24.681 -42.854 -6.301 1.00 43.50 169 GLY B CA 1
ATOM 4968 C C . GLY B 1 169 ? -24.290 -41.486 -6.825 1.00 43.71 169 GLY B C 1
ATOM 4969 O O . GLY B 1 169 ? -24.850 -41.013 -7.812 1.00 46.65 169 GLY B O 1
ATOM 4970 N N . GLY B 1 170 ? -23.317 -40.855 -6.177 1.00 44.84 170 GLY B N 1
ATOM 4971 C CA . GLY B 1 170 ? -22.853 -39.543 -6.593 1.00 45.99 170 GLY B CA 1
ATOM 4972 C C . GLY B 1 170 ? -21.679 -39.678 -7.543 1.00 44.59 170 GLY B C 1
ATOM 4973 O O . GLY B 1 170 ? -21.024 -40.716 -7.574 1.00 46.01 170 GLY B O 1
ATOM 4974 N N . SER B 1 171 ? -21.415 -38.630 -8.317 1.00 44.47 171 SER B N 1
ATOM 4975 C CA . SER B 1 171 ? -20.355 -38.670 -9.322 1.00 46.21 171 SER B CA 1
ATOM 4976 C C . SER B 1 171 ? -19.269 -37.620 -9.070 1.00 43.05 171 SER B C 1
ATOM 4977 O O . SER B 1 171 ? -19.556 -36.461 -8.771 1.00 39.83 171 SER B O 1
ATOM 4980 N N . VAL B 1 172 ? -18.015 -38.035 -9.202 1.00 41.90 172 VAL B N 1
ATOM 4981 C CA . VAL B 1 172 ? -16.888 -37.145 -8.957 1.00 43.37 172 VAL B CA 1
ATOM 4982 C C . VAL B 1 172 ? -15.915 -37.217 -10.126 1.00 44.09 172 VAL B C 1
ATOM 4983 O O . VAL B 1 172 ? -15.681 -38.290 -10.674 1.00 50.91 172 VAL B O 1
ATOM 4987 N N . LEU B 1 173 ? -15.379 -36.067 -10.526 1.00 47.00 173 LEU B N 1
ATOM 4988 C CA . LEU B 1 173 ? -14.332 -36.021 -11.541 1.00 49.16 173 LEU B CA 1
ATOM 4989 C C . LEU B 1 173 ? -13.061 -35.429 -10.950 1.00 48.29 173 LEU B C 1
ATOM 4990 O O . LEU B 1 173 ? -12.963 -34.217 -10.736 1.00 43.39 173 LEU B O 1
ATOM 4995 N N . ILE B 1 174 ? -12.090 -36.292 -10.679 1.00 46.66 174 ILE B N 1
ATOM 4996 C CA . ILE B 1 174 ? -10.826 -35.851 -10.114 1.00 43.35 174 ILE B CA 1
ATOM 4997 C C . ILE B 1 174 ? -9.766 -35.664 -11.186 1.00 43.96 174 ILE B C 1
ATOM 4998 O O . ILE B 1 174 ? -9.497 -36.572 -11.972 1.00 42.23 174 ILE B O 1
ATOM 5003 N N . PHE B 1 175 ? -9.184 -34.470 -11.222 1.00 42.31 175 PHE B N 1
ATOM 5004 C CA . PHE B 1 175 ? -8.010 -34.216 -12.041 1.00 40.81 175 PHE B CA 1
ATOM 5005 C C . PHE B 1 175 ? -6.778 -34.538 -11.199 1.00 41.84 175 PHE B C 1
ATOM 5006 O O . PHE B 1 175 ? -6.446 -33.797 -10.275 1.00 46.12 175 PHE B O 1
ATOM 5014 N N . ASP B 1 176 ? -6.117 -35.652 -11.516 1.00 43.50 176 ASP B N 1
ATOM 5015 C CA . ASP B 1 176 ? -5.035 -36.192 -10.692 1.00 42.63 176 ASP B CA 1
ATOM 5016 C C . ASP B 1 176 ? -3.665 -35.635 -11.079 1.00 42.61 176 ASP B C 1
ATOM 5017 O O . ASP B 1 176 ? -3.098 -36.006 -12.107 1.00 47.61 176 ASP B O 1
ATOM 5022 N N . TYR B 1 177 ? -3.131 -34.763 -10.231 1.00 40.02 177 TYR B N 1
ATOM 5023 C CA . TYR B 1 177 ? -1.875 -34.079 -10.519 1.00 47.76 177 TYR B CA 1
ATOM 5024 C C . TYR B 1 177 ? -0.674 -35.020 -10.429 1.00 44.75 177 TYR B C 1
ATOM 5025 O O . TYR B 1 177 ? 0.171 -35.048 -11.327 1.00 40.61 177 TYR B O 1
ATOM 5034 N N . HIS B 1 178 ? -0.611 -35.794 -9.351 1.00 44.42 178 HIS B N 1
ATOM 5035 C CA . HIS B 1 178 ? 0.537 -36.655 -9.098 1.00 45.13 178 HIS B CA 1
ATOM 5036 C C . HIS B 1 178 ? 0.253 -38.123 -9.404 1.00 47.83 178 HIS B C 1
ATOM 5037 O O . HIS B 1 178 ? 1.132 -38.970 -9.237 1.00 46.66 178 HIS B O 1
ATOM 5044 N N . GLY B 1 179 ? -0.961 -38.416 -9.867 1.00 46.72 179 GLY B N 1
ATOM 5045 C CA . GLY B 1 179 ? -1.350 -39.779 -10.179 1.00 46.55 179 GLY B CA 1
ATOM 5046 C C . GLY B 1 179 ? -1.594 -40.607 -8.929 1.00 51.41 179 GLY B C 1
ATOM 5047 O O . GLY B 1 179 ? -1.281 -41.796 -8.895 1.00 53.67 179 GLY B O 1
ATOM 5048 N N . GLU B 1 180 ? -2.154 -39.966 -7.902 1.00 50.76 180 GLU B N 1
ATOM 5049 C CA . GLU B 1 180 ? -2.351 -40.586 -6.589 1.00 50.93 180 GLU B CA 1
ATOM 5050 C C . GLU B 1 180 ? -3.570 -41.504 -6.518 1.00 50.81 180 GLU B C 1
ATOM 5051 O O . GLU B 1 180 ? -3.562 -42.510 -5.810 1.00 53.94 180 GLU B O 1
ATOM 5057 N N . TYR B 1 181 ? -4.623 -41.134 -7.236 1.00 49.95 181 TYR B N 1
ATOM 5058 C CA . TYR B 1 181 ? -5.878 -41.874 -7.218 1.00 50.14 181 TYR B CA 1
ATOM 5059 C C . TYR B 1 181 ? -6.023 -42.846 -8.385 1.00 52.80 181 TYR B C 1
ATOM 5060 O O . TYR B 1 181 ? -6.778 -43.816 -8.307 1.00 51.06 181 TYR B O 1
ATOM 5069 N N . TYR B 1 182 ? -5.282 -42.585 -9.456 1.00 55.18 182 TYR B N 1
ATOM 5070 C CA . TYR B 1 182 ? -5.476 -43.275 -10.726 1.00 53.96 182 TYR B CA 1
ATOM 5071 C C . TYR B 1 182 ? -5.123 -44.763 -10.693 1.00 56.91 182 TYR B C 1
ATOM 5072 O O . TYR B 1 182 ? -5.783 -45.576 -11.342 1.00 55.53 182 TYR B O 1
ATOM 5081 N N . ASP B 1 183 ? -4.087 -45.117 -9.943 1.00 56.94 183 ASP B N 1
ATOM 5082 C CA . ASP B 1 183 ? -3.673 -46.512 -9.842 1.00 56.25 183 ASP B CA 1
ATOM 5083 C C . ASP B 1 183 ? -3.892 -47.047 -8.434 1.00 60.03 183 ASP B C 1
ATOM 5084 O O . ASP B 1 183 ? -3.153 -47.915 -7.969 1.00 65.58 183 ASP B O 1
ATOM 5089 N N . SER B 1 184 ? -4.929 -46.542 -7.773 1.00 57.71 184 SER B N 1
ATOM 5090 C CA . SER B 1 184 ? -5.222 -46.903 -6.389 1.00 57.75 184 SER B CA 1
ATOM 5091 C C . SER B 1 184 ? -6.390 -47.877 -6.281 1.00 60.94 184 SER B C 1
ATOM 5092 O O . SER B 1 184 ? -7.129 -48.084 -7.242 1.00 60.24 184 SER B O 1
ATOM 5095 N N . ASP B 1 185 ? -6.563 -48.454 -5.095 1.00 65.40 185 ASP B N 1
ATOM 5096 C CA . ASP B 1 185 ? -7.629 -49.419 -4.858 1.00 58.52 185 ASP B CA 1
ATOM 5097 C C . ASP B 1 185 ? -8.888 -48.730 -4.338 1.00 66.50 185 ASP B C 1
ATOM 5098 O O . ASP B 1 185 ? -9.681 -49.329 -3.603 1.00 63.56 185 ASP B O 1
ATOM 5103 N N . ILE B 1 186 ? -9.066 -47.468 -4.719 1.00 63.90 186 ILE B N 1
ATOM 5104 C CA . ILE B 1 186 ? -10.262 -46.720 -4.354 1.00 57.24 186 ILE B CA 1
ATOM 5105 C C . ILE B 1 186 ? -11.465 -47.345 -5.060 1.00 58.30 186 ILE B C 1
ATOM 5106 O O . ILE B 1 186 ? -11.354 -47.815 -6.194 1.00 59.92 186 ILE B O 1
ATOM 5111 N N . LYS B 1 187 ? -12.610 -47.354 -4.383 1.00 56.86 187 LYS B N 1
ATOM 5112 C CA . LYS B 1 187 ? -13.794 -48.038 -4.891 1.00 57.48 187 LYS B CA 1
ATOM 5113 C C . LYS B 1 187 ? -14.527 -47.209 -5.938 1.00 58.00 187 LYS B C 1
ATOM 5114 O O . LYS B 1 187 ? -14.493 -45.980 -5.895 1.00 58.33 187 LYS B O 1
ATOM 5120 N N . ASN B 1 188 ? -15.189 -47.900 -6.868 1.00 58.01 188 ASN B N 1
ATOM 5121 C CA . ASN B 1 188 ? -15.941 -47.274 -7.956 1.00 53.80 188 ASN B CA 1
ATOM 5122 C C . ASN B 1 188 ? -15.054 -46.447 -8.882 1.00 51.03 188 ASN B C 1
ATOM 5123 O O . ASN B 1 188 ? -15.504 -45.479 -9.492 1.00 48.94 188 ASN B O 1
ATOM 5128 N N . LEU B 1 189 ? -13.795 -46.856 -8.996 1.00 50.50 189 LEU B N 1
ATOM 5129 C CA . LEU B 1 189 ? -12.813 -46.149 -9.811 1.00 47.34 189 LEU B CA 1
ATOM 5130 C C . LEU B 1 189 ? -13.121 -46.213 -11.309 1.00 48.05 189 LEU B C 1
ATOM 5131 O O . LEU B 1 189 ? -13.434 -47.275 -11.844 1.00 49.78 189 LEU B O 1
ATOM 5136 N N . ASN B 1 190 ? -13.027 -45.067 -11.977 1.00 47.88 190 ASN B N 1
ATOM 5137 C CA . ASN B 1 190 ? -13.192 -44.995 -13.426 1.00 47.30 190 ASN B CA 1
ATOM 5138 C C . ASN B 1 190 ? -12.064 -44.196 -14.082 1.00 49.02 190 ASN B C 1
ATOM 5139 O O . ASN B 1 190 ? -12.100 -42.967 -14.135 1.00 49.39 190 ASN B O 1
ATOM 5144 N N . ARG B 1 191 ? -11.080 -44.913 -14.608 1.00 48.94 191 ARG B N 1
ATOM 5145 C CA . ARG B 1 191 ? -9.867 -44.303 -15.134 1.00 49.15 191 ARG B CA 1
ATOM 5146 C C . ARG B 1 191 ? -10.094 -43.636 -16.485 1.00 50.97 191 ARG B C 1
ATOM 5147 O O . ARG B 1 191 ? -10.683 -44.226 -17.388 1.00 59.04 191 ARG B O 1
ATOM 5155 N N . ILE B 1 192 ? -9.625 -42.398 -16.609 1.00 51.37 192 ILE B N 1
ATOM 5156 C CA . ILE B 1 192 ? -9.740 -41.639 -17.849 1.00 46.83 192 ILE B CA 1
ATOM 5157 C C . ILE B 1 192 ? -8.383 -41.070 -18.267 1.00 51.99 192 ILE B C 1
ATOM 5158 O O . ILE B 1 192 ? -7.671 -40.460 -17.465 1.00 51.58 192 ILE B O 1
ATOM 5163 N N . GLU B 1 193 ? -8.023 -41.301 -19.525 1.00 52.73 193 GLU B N 1
ATOM 5164 C CA . GLU B 1 193 ? -6.779 -40.792 -20.078 1.00 49.93 193 GLU B CA 1
ATOM 5165 C C . GLU B 1 193 ? -6.972 -39.362 -20.590 1.00 53.74 193 GLU B C 1
ATOM 5166 O O . GLU B 1 193 ? -8.053 -39.011 -21.063 1.00 52.78 193 GLU B O 1
ATOM 5172 N N . PRO B 1 194 ? -5.924 -38.529 -20.490 1.00 53.90 194 PRO B N 1
ATOM 5173 C CA . PRO B 1 194 ? -6.004 -37.135 -20.953 1.00 51.19 194 PRO B CA 1
ATOM 5174 C C . PRO B 1 194 ? -5.958 -37.022 -22.478 1.00 53.67 194 PRO B C 1
ATOM 5175 O O . PRO B 1 194 ? -4.903 -37.211 -23.083 1.00 55.89 194 PRO B O 1
ATOM 5179 N N . LYS B 1 195 ? -7.096 -36.711 -23.087 1.00 53.52 195 LYS B N 1
ATOM 5180 C CA . LYS B 1 195 ? -7.171 -36.624 -24.539 1.00 56.57 195 LYS B CA 1
ATOM 5181 C C . LYS B 1 195 ? -7.759 -35.282 -24.991 1.00 57.93 195 LYS B C 1
ATOM 5182 O O . LYS B 1 195 ? -8.691 -34.767 -24.375 1.00 54.43 195 LYS B O 1
ATOM 5188 N N . LEU B 1 196 ? -7.200 -34.707 -26.052 1.00 57.83 196 LEU B N 1
ATOM 5189 C CA . LEU B 1 196 ? -7.779 -33.515 -26.671 1.00 57.21 196 LEU B CA 1
ATOM 5190 C C . LEU B 1 196 ? -8.319 -33.811 -28.076 1.00 59.89 196 LEU B C 1
ATOM 5191 O O . LEU B 1 196 ? -7.556 -34.056 -29.009 1.00 58.09 196 LEU B O 1
ATOM 5196 N N . ASN B 1 197 ? -9.640 -33.792 -28.216 1.00 62.65 197 ASN B N 1
ATOM 5197 C CA . ASN B 1 197 ? -10.280 -34.009 -29.509 1.00 58.79 197 ASN B CA 1
ATOM 5198 C C . ASN B 1 197 ? -10.820 -32.703 -30.078 1.00 58.12 197 ASN B C 1
ATOM 5199 O O . ASN B 1 197 ? -11.772 -32.136 -29.543 1.00 59.23 197 ASN B O 1
ATOM 5204 N N . PRO B 1 198 ? -10.208 -32.221 -31.171 1.00 57.43 198 PRO B N 1
ATOM 5205 C CA . PRO B 1 198 ? -10.607 -30.988 -31.859 1.00 55.80 198 PRO B CA 1
ATOM 5206 C C . PRO B 1 198 ? -12.045 -31.020 -32.374 1.00 54.14 198 PRO B C 1
ATOM 5207 O O . PRO B 1 198 ? -12.615 -29.964 -32.651 1.00 52.60 198 PRO B O 1
ATOM 5211 N N . LEU B 1 199 ? -12.618 -32.212 -32.504 1.00 53.17 199 LEU B N 1
ATOM 5212 C CA . LEU B 1 199 ? -13.992 -32.349 -32.978 1.00 56.75 199 LEU B CA 1
ATOM 5213 C C . LEU B 1 199 ? -14.997 -31.918 -31.913 1.00 58.32 199 LEU B C 1
ATOM 5214 O O . LEU B 1 199 ? -16.179 -31.713 -32.198 1.00 55.09 199 LEU B O 1
ATOM 5219 N N . TYR B 1 200 ? -14.517 -31.785 -30.683 1.00 60.12 200 TYR B N 1
ATOM 5220 C CA . TYR B 1 200 ? -15.350 -31.342 -29.577 1.00 53.57 200 TYR B CA 1
ATOM 5221 C C . TYR B 1 200 ? -14.875 -30.000 -29.046 1.00 49.69 200 TYR B C 1
ATOM 5222 O O . TYR B 1 200 ? -15.225 -29.608 -27.938 1.00 50.24 200 TYR B O 1
ATOM 5231 N N . MET B 1 201 ? -14.066 -29.305 -29.839 1.00 51.56 201 MET B N 1
ATOM 5232 C CA . MET B 1 201 ? -13.614 -27.968 -29.472 1.00 51.68 201 MET B CA 1
ATOM 5233 C C . MET B 1 201 ? -14.398 -26.888 -30.216 1.00 49.28 201 MET B C 1
ATOM 5234 O O . MET B 1 201 ? -14.968 -27.134 -31.279 1.00 49.67 201 MET B O 1
ATOM 5239 N N . THR B 1 202 ? -14.390 -25.682 -29.659 1.00 50.91 202 THR B N 1
ATOM 5240 C CA . THR B 1 202 ? -15.011 -24.526 -30.292 1.00 52.16 202 THR B CA 1
ATOM 5241 C C . THR B 1 202 ? -13.944 -23.745 -31.053 1.00 50.96 202 THR B C 1
ATOM 5242 O O . THR B 1 202 ? -12.755 -23.892 -30.770 1.00 49.75 202 THR B O 1
ATOM 5246 N N . PRO B 1 203 ? -14.356 -22.954 -32.059 1.00 49.69 203 PRO B N 1
ATOM 5247 C CA . PRO B 1 203 ? -13.367 -22.143 -32.778 1.00 50.86 203 PRO B CA 1
ATOM 5248 C C . PRO B 1 203 ? -12.614 -21.203 -31.833 1.00 53.19 203 PRO B C 1
ATOM 5249 O O . PRO B 1 203 ? -11.424 -20.975 -32.035 1.00 52.49 203 PRO B O 1
ATOM 5253 N N . ARG B 1 204 ? -13.296 -20.695 -30.809 1.00 52.83 204 ARG B N 1
ATOM 5254 C CA . ARG B 1 204 ? -12.649 -19.916 -29.755 1.00 57.46 204 ARG B CA 1
ATOM 5255 C C . ARG B 1 204 ? -11.528 -20.689 -29.067 1.00 56.72 204 ARG B C 1
ATOM 5256 O O . ARG B 1 204 ? -10.399 -20.210 -28.952 1.00 58.72 204 ARG B O 1
ATOM 5264 N N . GLU B 1 205 ? -11.858 -21.894 -28.611 1.00 53.39 205 GLU B N 1
ATOM 5265 C CA . GLU B 1 205 ? -10.936 -22.728 -27.853 1.00 49.95 205 GLU B CA 1
ATOM 5266 C C . GLU B 1 205 ? -9.742 -23.200 -28.682 1.00 52.22 205 GLU B C 1
ATOM 5267 O O . GLU B 1 205 ? -8.600 -23.159 -28.213 1.00 48.98 205 GLU B O 1
ATOM 5273 N N . PHE B 1 206 ? -10.010 -23.655 -29.904 1.00 54.05 206 PHE B N 1
ATOM 5274 C CA . PHE B 1 206 ? -8.958 -24.127 -30.805 1.00 51.27 206 PHE B CA 1
ATOM 5275 C C . PHE B 1 206 ? -8.034 -22.997 -31.247 1.00 51.90 206 PHE B C 1
ATOM 5276 O O . PHE B 1 206 ? -6.843 -23.211 -31.479 1.00 50.75 206 PHE B O 1
ATOM 5284 N N . SER B 1 207 ? -8.591 -21.797 -31.375 1.00 52.94 207 SER B N 1
ATOM 5285 C CA . SER B 1 207 ? -7.801 -20.635 -31.759 1.00 54.34 207 SER B CA 1
ATOM 5286 C C . SER B 1 207 ? -6.867 -20.208 -30.630 1.00 54.72 207 SER B C 1
ATOM 5287 O O . SER B 1 207 ? -5.730 -19.799 -30.869 1.00 54.31 207 SER B O 1
ATOM 5290 N N . THR B 1 208 ? -7.360 -20.305 -29.400 1.00 52.88 208 THR B N 1
ATOM 5291 C CA . THR B 1 208 ? -6.585 -19.930 -28.223 1.00 52.46 208 THR B CA 1
ATOM 5292 C C . THR B 1 208 ? -5.363 -20.828 -28.049 1.00 49.06 208 THR B C 1
ATOM 5293 O O . THR B 1 208 ? -4.291 -20.368 -27.663 1.00 47.34 208 THR B O 1
ATOM 5297 N N . LEU B 1 209 ? -5.530 -22.107 -28.367 1.00 52.10 209 LEU B N 1
ATOM 5298 C CA . LEU B 1 209 ? -4.448 -23.082 -28.272 1.00 49.22 209 LEU B CA 1
ATOM 5299 C C . LEU B 1 209 ? -3.359 -22.798 -29.300 1.00 51.03 209 LEU B C 1
ATOM 5300 O O . LEU B 1 209 ? -2.175 -22.984 -29.028 1.00 56.18 209 LEU B O 1
ATOM 5305 N N . LEU B 1 210 ? -3.762 -22.339 -30.481 1.00 53.93 210 LEU B N 1
ATOM 5306 C CA . LEU B 1 210 ? -2.813 -22.002 -31.539 1.00 51.40 210 LEU B CA 1
ATOM 5307 C C . LEU B 1 210 ? -2.235 -20.606 -31.328 1.00 52.72 210 LEU B C 1
ATOM 5308 O O . LEU B 1 210 ? -1.497 -20.100 -32.172 1.00 50.57 210 LEU B O 1
ATOM 5313 N N . GLU B 1 211 ? -2.585 -19.998 -30.197 1.00 54.91 211 GLU B N 1
ATOM 5314 C CA . GLU B 1 211 ? -2.140 -18.652 -29.838 1.00 57.11 211 GLU B CA 1
ATOM 5315 C C . GLU B 1 211 ? -2.518 -17.623 -30.904 1.00 55.67 211 GLU B C 1
ATOM 5316 O O . GLU B 1 211 ? -1.747 -16.710 -31.199 1.00 56.70 211 GLU B O 1
ATOM 5322 N N . ILE B 1 212 ? -3.709 -17.783 -31.475 1.00 57.93 212 ILE B N 1
ATOM 5323 C CA . ILE B 1 212 ? -4.244 -16.853 -32.469 1.00 59.89 212 ILE B CA 1
ATOM 5324 C C . ILE B 1 212 ? -5.541 -16.227 -31.974 1.00 62.78 212 ILE B C 1
ATOM 5325 O O . ILE B 1 212 ? -6.560 -16.905 -31.875 1.00 71.04 212 ILE B O 1
ATOM 5330 N N . ARG B 1 213 ? -5.511 -14.935 -31.666 1.00 64.91 213 ARG B N 1
ATOM 5331 C CA . ARG B 1 213 ? -6.717 -14.243 -31.219 1.00 67.17 213 ARG B CA 1
ATOM 5332 C C . ARG B 1 213 ? -6.788 -12.821 -31.772 1.00 67.72 213 ARG B C 1
ATOM 5333 O O . ARG B 1 213 ? -6.990 -12.616 -32.968 1.00 65.42 213 ARG B O 1
ATOM 5341 N N . GLU B 1 214 ? -6.632 -11.845 -30.883 1.00 72.14 214 GLU B N 1
ATOM 5342 C CA . GLU B 1 214 ? -6.678 -10.429 -31.241 1.00 72.52 214 GLU B CA 1
ATOM 5343 C C . GLU B 1 214 ? -5.366 -9.972 -31.868 1.00 69.94 214 GLU B C 1
ATOM 5344 O O . GLU B 1 214 ? -5.325 -8.975 -32.586 1.00 69.86 214 GLU B O 1
ATOM 5350 N N . ASN B 1 215 ? -4.292 -10.690 -31.562 1.00 69.39 215 ASN B N 1
ATOM 5351 C CA . ASN B 1 215 ? -2.977 -10.386 -32.114 1.00 70.02 215 ASN B CA 1
ATOM 5352 C C . ASN B 1 215 ? -2.887 -10.675 -33.606 1.00 75.26 215 ASN B C 1
ATOM 5353 O O . ASN B 1 215 ? -1.928 -10.274 -34.267 1.00 87.3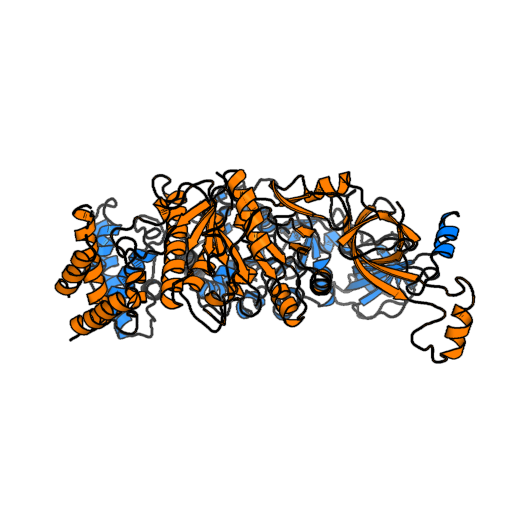3 215 ASN B O 1
ATOM 5358 N N . ALA B 1 216 ? -3.890 -11.370 -34.135 1.00 62.89 216 ALA B N 1
ATOM 5359 C CA . ALA B 1 216 ? -3.927 -11.669 -35.556 1.00 59.26 216 ALA B CA 1
ATOM 5360 C C . ALA B 1 216 ? -5.342 -11.776 -36.114 1.00 56.11 216 ALA B C 1
ATOM 5361 O O . ALA B 1 216 ? -5.888 -12.871 -36.215 1.00 53.11 216 ALA B O 1
ATOM 5363 N N . ILE B 1 217 ? -5.930 -10.639 -36.468 1.00 57.02 217 ILE B N 1
ATOM 5364 C CA . ILE B 1 217 ? -7.313 -10.598 -36.924 1.00 51.87 217 ILE B CA 1
ATOM 5365 C C . ILE B 1 217 ? -7.488 -11.345 -38.254 1.00 49.29 217 ILE B C 1
ATOM 5366 O O . ILE B 1 217 ? -8.436 -12.111 -38.423 1.00 47.70 217 ILE B O 1
ATOM 5371 N N . ILE B 1 218 ? -6.551 -11.144 -39.178 1.00 49.56 218 ILE B N 1
ATOM 5372 C CA . ILE B 1 218 ? -6.583 -11.797 -40.488 1.00 51.31 218 ILE B CA 1
ATOM 5373 C C . ILE B 1 218 ? -6.479 -13.310 -40.346 1.00 49.25 218 ILE B C 1
ATOM 5374 O O . ILE B 1 218 ? -7.282 -14.067 -40.890 1.00 52.00 218 ILE B O 1
ATOM 5379 N N . GLN B 1 219 ? -5.466 -13.733 -39.604 1.00 47.53 219 GLN B N 1
ATOM 5380 C CA . GLN B 1 219 ? -5.207 -15.138 -39.356 1.00 48.91 219 GLN B CA 1
ATOM 5381 C C . GLN B 1 219 ? -6.385 -15.803 -38.642 1.00 49.26 219 GLN B C 1
ATOM 5382 O O . GLN B 1 219 ? -6.711 -16.957 -38.922 1.00 48.99 219 GLN B O 1
ATOM 5388 N N . TYR B 1 220 ? -7.024 -15.074 -37.724 1.00 46.35 220 TYR B N 1
ATOM 5389 C CA . TYR B 1 220 ? -8.154 -15.615 -36.974 1.00 49.53 220 TYR B CA 1
ATOM 5390 C C . TYR B 1 220 ? -9.330 -15.926 -37.891 1.00 51.16 220 TYR B C 1
ATOM 5391 O O . TYR B 1 220 ? -10.028 -16.928 -37.707 1.00 48.27 220 TYR B O 1
ATOM 5400 N N . ARG B 1 221 ? -9.548 -15.054 -38.871 1.00 51.64 221 ARG B N 1
ATOM 5401 C CA . ARG B 1 221 ? -10.596 -15.247 -39.865 1.00 51.30 221 ARG B CA 1
ATOM 5402 C C . ARG B 1 221 ? -10.309 -16.509 -40.678 1.00 52.87 221 ARG B C 1
ATOM 5403 O O . ARG B 1 221 ? -11.158 -17.400 -40.781 1.00 52.85 221 ARG B O 1
ATOM 5411 N N . ILE B 1 222 ? -9.103 -16.575 -41.240 1.00 48.91 222 ILE B N 1
ATOM 5412 C CA . ILE B 1 222 ? -8.648 -17.739 -42.001 1.00 48.41 222 ILE B CA 1
ATOM 5413 C C . ILE B 1 222 ? -8.744 -19.032 -41.202 1.00 45.19 222 ILE B C 1
ATOM 5414 O O . ILE B 1 222 ? -9.208 -20.051 -41.708 1.00 44.85 222 ILE B O 1
ATOM 5419 N N . LEU B 1 223 ? -8.291 -18.984 -39.953 1.00 47.96 223 LEU B N 1
ATOM 5420 C CA . LEU B 1 223 ? -8.288 -20.161 -39.092 1.00 49.32 223 LEU B CA 1
ATOM 5421 C C . LEU B 1 223 ? -9.697 -20.624 -38.745 1.00 46.76 223 LEU B C 1
ATOM 5422 O O . LEU B 1 223 ? -9.988 -21.820 -38.771 1.00 45.26 223 LEU B O 1
ATOM 5427 N N . ARG B 1 224 ? -10.568 -19.678 -38.408 1.00 49.69 224 ARG B N 1
ATOM 5428 C CA . ARG B 1 224 ? -11.917 -20.028 -37.980 1.00 51.11 224 ARG B CA 1
ATOM 5429 C C . ARG B 1 224 ? -12.699 -20.673 -39.116 1.00 50.86 224 ARG B C 1
ATOM 5430 O O . ARG B 1 224 ? -13.367 -21.685 -38.910 1.00 49.79 224 ARG B O 1
ATOM 5438 N N . ARG B 1 225 ? -12.604 -20.085 -40.308 1.00 50.12 225 ARG B N 1
ATOM 5439 C CA . ARG B 1 225 ? -13.258 -20.623 -41.498 1.00 46.98 225 ARG B CA 1
ATOM 5440 C C . ARG B 1 225 ? -12.763 -22.028 -41.813 1.00 46.39 225 ARG B C 1
ATOM 5441 O O . ARG B 1 225 ? -13.558 -22.944 -42.014 1.00 51.32 225 ARG B O 1
ATOM 5449 N N . ALA B 1 226 ? -11.445 -22.191 -41.852 1.00 44.97 226 ALA B N 1
ATOM 5450 C CA . ALA B 1 226 ? -10.848 -23.487 -42.138 1.00 43.96 226 ALA B CA 1
ATOM 5451 C C . ALA B 1 226 ? -11.270 -24.536 -41.117 1.00 46.74 226 ALA B C 1
ATOM 5452 O O . ALA B 1 226 ? -11.722 -25.616 -41.487 1.00 47.61 226 ALA B O 1
ATOM 5454 N N . PHE B 1 227 ? -11.140 -24.199 -39.833 1.00 51.12 227 PHE B N 1
ATOM 5455 C CA . PHE B 1 227 ? -11.441 -25.123 -38.737 1.00 51.18 227 PHE B CA 1
ATOM 5456 C C . PHE B 1 227 ? -12.905 -25.573 -38.719 1.00 51.16 227 PHE B C 1
ATOM 5457 O O . PHE B 1 227 ? -13.191 -26.760 -38.533 1.00 44.10 227 PHE B O 1
ATOM 5465 N N . ILE B 1 228 ? -13.820 -24.618 -38.887 1.00 48.41 228 ILE B N 1
ATOM 5466 C CA . ILE B 1 228 ? -15.243 -24.920 -38.973 1.00 52.49 228 ILE B CA 1
ATOM 5467 C C . ILE B 1 228 ? -15.546 -25.783 -40.202 1.00 56.72 228 ILE B C 1
ATOM 5468 O O . ILE B 1 228 ? -16.294 -26.759 -40.120 1.00 54.16 228 ILE B O 1
ATOM 5473 N N . LYS B 1 229 ? -14.959 -25.420 -41.338 1.00 51.42 229 LYS B N 1
ATOM 5474 C CA . LYS B 1 229 ? -15.140 -26.182 -42.569 1.00 52.61 229 LYS B CA 1
ATOM 5475 C C . LYS B 1 229 ? -14.674 -27.637 -42.431 1.00 57.17 229 LYS B C 1
ATOM 5476 O O . LYS B 1 229 ? -15.427 -28.564 -42.724 1.00 58.47 229 LYS B O 1
ATOM 5482 N N . VAL B 1 230 ? -13.440 -27.826 -41.968 1.00 54.69 230 VAL B N 1
ATOM 5483 C CA . VAL B 1 230 ? -12.844 -29.157 -41.849 1.00 52.14 230 VAL B CA 1
ATOM 5484 C C . VAL B 1 230 ? -13.557 -30.020 -40.810 1.00 56.01 230 VAL B C 1
ATOM 5485 O O . VAL B 1 230 ? -13.785 -31.211 -41.031 1.00 58.77 230 VAL B O 1
ATOM 5489 N N . THR B 1 231 ? -13.902 -29.424 -39.675 1.00 58.66 231 THR B N 1
ATOM 5490 C CA . THR B 1 231 ? -14.595 -30.155 -38.618 1.00 60.22 231 THR B CA 1
ATOM 5491 C C . THR B 1 231 ? -15.982 -30.624 -39.058 1.00 60.18 231 THR B C 1
ATOM 5492 O O . THR B 1 231 ? -16.356 -31.775 -38.825 1.00 61.64 231 THR B O 1
ATOM 5496 N N . ASN B 1 232 ? -16.732 -29.733 -39.701 1.00 57.57 232 ASN B N 1
ATOM 5497 C CA . ASN B 1 232 ? -18.052 -30.072 -40.231 1.00 60.50 232 ASN B CA 1
ATOM 5498 C C . ASN B 1 232 ? -17.991 -31.252 -41.189 1.00 63.35 232 ASN B C 1
ATOM 5499 O O . ASN B 1 232 ? -18.818 -32.158 -41.123 1.00 65.69 232 ASN B O 1
ATOM 5504 N N . GLY B 1 233 ? -16.999 -31.231 -42.074 1.00 62.70 233 GLY B N 1
ATOM 5505 C CA . GLY B 1 233 ? -16.786 -32.302 -43.029 1.00 57.35 233 GLY B CA 1
ATOM 5506 C C . GLY B 1 233 ? -16.472 -33.639 -42.385 1.00 64.48 233 GLY B C 1
ATOM 5507 O O . GLY B 1 233 ? -16.953 -34.678 -42.840 1.00 71.94 233 GLY B O 1
ATOM 5508 N N . ILE B 1 234 ? -15.656 -33.622 -41.334 1.00 63.38 234 ILE B N 1
ATOM 5509 C CA . ILE B 1 234 ? -15.285 -34.853 -40.637 1.00 63.59 234 ILE B CA 1
ATOM 5510 C C . ILE B 1 234 ? -16.479 -35.432 -39.877 1.00 68.51 234 ILE B C 1
ATOM 5511 O O . ILE B 1 234 ? -16.710 -36.643 -39.904 1.00 71.70 234 ILE B O 1
ATOM 5516 N N . ARG B 1 235 ? -17.231 -34.569 -39.201 1.00 67.00 235 ARG B N 1
ATOM 5517 C CA . ARG B 1 235 ? -18.411 -35.005 -38.457 1.00 73.60 235 ARG B CA 1
ATOM 5518 C C . ARG B 1 235 ? -19.486 -35.567 -39.384 1.00 74.78 235 ARG B C 1
ATOM 5519 O O . ARG B 1 235 ? -20.139 -36.559 -39.058 1.00 74.16 235 ARG B O 1
ATOM 5527 N N . ALA B 1 236 ? -19.664 -34.921 -40.533 1.00 70.28 236 ALA B N 1
ATOM 5528 C CA . ALA B 1 236 ? -20.658 -35.346 -41.516 1.00 74.86 236 ALA B CA 1
ATOM 5529 C C . ALA B 1 236 ? -20.382 -36.750 -42.057 1.00 92.73 236 ALA B C 1
ATOM 5530 O O . ALA B 1 236 ? -21.312 -37.521 -42.295 1.00 100.06 236 ALA B O 1
ATOM 5532 N N . ALA B 1 237 ? -19.107 -37.079 -42.253 1.00 86.08 237 ALA B N 1
ATOM 5533 C CA . ALA B 1 237 ? -18.734 -38.401 -42.744 1.00 85.85 237 ALA B CA 1
ATOM 5534 C C . ALA B 1 237 ? -19.091 -39.484 -41.730 1.00 95.21 237 ALA B C 1
ATOM 5535 O O . ALA B 1 237 ? -19.476 -40.593 -42.098 1.00 105.99 237 ALA B O 1
ATOM 5537 N N . LEU B 1 238 ? -18.967 -39.155 -40.448 1.00 97.90 238 LEU B N 1
ATOM 5538 C CA . LEU B 1 238 ? -19.332 -40.084 -39.386 1.00 96.23 238 LEU B CA 1
ATOM 5539 C C . LEU B 1 238 ? -20.847 -40.145 -39.231 1.00 93.80 238 LEU B C 1
ATOM 5540 O O . LEU B 1 238 ? -21.443 -41.220 -39.271 1.00 104.50 238 LEU B O 1
ATOM 5545 N N . LEU B 1 248 ? -7.419 -40.926 -38.904 1.00 74.53 248 LEU B N 1
ATOM 5546 C CA . LEU B 1 248 ? -8.315 -39.820 -38.584 1.00 68.80 248 LEU B CA 1
ATOM 5547 C C . LEU B 1 248 ? -7.518 -38.627 -38.069 1.00 66.46 248 LEU B C 1
ATOM 5548 O O . LEU B 1 248 ? -7.869 -37.476 -38.329 1.00 64.41 248 LEU B O 1
ATOM 5553 N N . ASN B 1 249 ? -6.441 -38.907 -37.342 1.00 67.74 249 ASN B N 1
ATOM 5554 C CA . ASN B 1 249 ? -5.532 -37.852 -36.907 1.00 68.52 249 ASN B CA 1
ATOM 5555 C C . ASN B 1 249 ? -4.770 -37.309 -38.105 1.00 68.98 249 ASN B C 1
ATOM 5556 O O . ASN B 1 249 ? -4.694 -36.095 -38.310 1.00 73.24 249 ASN B O 1
ATOM 5561 N N . SER B 1 250 ? -4.207 -38.219 -38.895 1.00 70.16 250 SER B N 1
ATOM 5562 C CA . SER B 1 250 ? -3.498 -37.845 -40.110 1.00 66.65 250 SER B CA 1
ATOM 5563 C C . SER B 1 250 ? -4.455 -37.151 -41.072 1.00 59.77 250 SER B C 1
ATOM 5564 O O . SER B 1 250 ? -4.098 -36.155 -41.698 1.00 58.66 250 SER B O 1
ATOM 5567 N N . GLN B 1 251 ? -5.675 -37.673 -41.174 1.00 60.30 251 GLN B N 1
ATOM 5568 C CA . GLN B 1 251 ? -6.685 -37.086 -42.049 1.00 62.99 251 GLN B CA 1
ATOM 5569 C C . GLN B 1 251 ? -7.022 -35.656 -41.652 1.00 61.86 251 GLN B C 1
ATOM 5570 O O . GLN B 1 251 ? -7.160 -34.783 -42.508 1.00 56.83 251 GLN B O 1
ATOM 5576 N N . PHE B 1 252 ? -7.155 -35.423 -40.352 1.00 63.74 252 PHE B N 1
ATOM 5577 C CA . PHE B 1 252 ? -7.438 -34.088 -39.852 1.00 61.56 252 PHE B CA 1
ATOM 5578 C C . PHE B 1 252 ? -6.275 -33.141 -40.129 1.00 60.31 252 PHE B C 1
ATOM 5579 O O . PHE B 1 252 ? -6.475 -31.974 -40.469 1.00 58.48 252 PHE B O 1
ATOM 5587 N N . TYR B 1 253 ? -5.060 -33.661 -40.014 1.00 59.34 253 TYR B N 1
ATOM 5588 C CA . TYR B 1 253 ? -3.875 -32.853 -40.238 1.00 58.46 253 TYR B CA 1
ATOM 5589 C C . TYR B 1 253 ? -3.799 -32.391 -41.688 1.00 59.90 253 TYR B C 1
ATOM 5590 O O . TYR B 1 253 ? -3.663 -31.199 -41.955 1.00 67.59 253 TYR B O 1
ATOM 5599 N N . GLU B 1 254 ? -3.906 -33.332 -42.622 1.00 60.93 254 GLU B N 1
ATOM 5600 C CA . GLU B 1 254 ? -3.770 -33.009 -44.040 1.00 57.44 254 GLU B CA 1
ATOM 5601 C C . GLU B 1 254 ? -4.930 -32.168 -44.562 1.00 57.06 254 GLU B C 1
ATOM 5602 O O . GLU B 1 254 ? -4.728 -31.276 -45.386 1.00 57.75 254 GLU B O 1
ATOM 5608 N N . LEU B 1 255 ? -6.135 -32.445 -44.075 1.00 57.53 255 LEU B N 1
ATOM 5609 C CA . LEU B 1 255 ? -7.317 -31.679 -44.466 1.00 57.11 255 LEU B CA 1
ATOM 5610 C C . LEU B 1 255 ? -7.198 -30.226 -44.011 1.00 62.01 255 LEU B C 1
ATOM 5611 O O . LEU B 1 255 ? -7.481 -29.306 -44.781 1.00 62.59 255 LEU B O 1
ATOM 5616 N N . MET B 1 256 ? -6.787 -30.029 -42.758 1.00 60.10 256 MET B N 1
ATOM 5617 C CA . MET B 1 256 ? -6.550 -28.691 -42.222 1.00 57.90 256 MET B CA 1
ATOM 5618 C C . MET B 1 256 ? -5.416 -27.998 -42.967 1.00 60.29 256 MET B C 1
ATOM 5619 O O . MET B 1 256 ? -5.459 -26.789 -43.202 1.00 62.57 256 MET B O 1
ATOM 5624 N N . ALA B 1 257 ? -4.397 -28.771 -43.326 1.00 59.52 257 ALA B N 1
ATOM 5625 C CA . ALA B 1 257 ? -3.253 -28.249 -44.061 1.00 59.97 257 ALA B CA 1
ATOM 5626 C C . ALA B 1 257 ? -3.636 -27.880 -45.494 1.00 65.12 257 ALA B C 1
ATOM 5627 O O . ALA B 1 257 ? -2.977 -27.051 -46.128 1.00 65.54 257 ALA B O 1
ATOM 5629 N N . ASP B 1 258 ? -4.703 -28.499 -45.999 1.00 63.79 258 ASP B N 1
ATOM 5630 C CA . ASP B 1 258 ? -5.187 -28.230 -47.350 1.00 61.31 258 ASP B CA 1
ATOM 5631 C C . ASP B 1 258 ? -6.114 -27.022 -47.393 1.00 66.04 258 ASP B C 1
ATOM 5632 O O . ASP B 1 258 ? -6.015 -26.184 -48.289 1.00 68.15 258 ASP B O 1
ATOM 5637 N N . ALA B 1 259 ? -7.012 -26.934 -46.415 1.00 68.48 259 ALA B N 1
ATOM 5638 C CA . ALA B 1 259 ? -7.989 -25.850 -46.352 1.00 63.60 259 ALA B CA 1
ATOM 5639 C C . ALA B 1 259 ? -7.311 -24.487 -46.209 1.00 63.13 259 ALA B C 1
ATOM 5640 O O . ALA B 1 259 ? -7.902 -23.453 -46.522 1.00 63.48 259 ALA B O 1
ATOM 5642 N N . LEU B 1 260 ? -6.067 -24.497 -45.741 1.00 65.54 260 LEU B N 1
ATOM 5643 C CA . LEU B 1 260 ? -5.276 -23.279 -45.611 1.00 66.72 260 LEU B CA 1
ATOM 5644 C C . LEU B 1 260 ? -4.535 -22.960 -46.908 1.00 65.27 260 LEU B C 1
ATOM 5645 O O . LEU B 1 260 ? -5.114 -22.420 -47.851 1.00 63.01 260 LEU B O 1
ATOM 5650 N N . SER B 1 271 ? 0.634 -14.699 -47.313 1.00 53.97 271 SER B N 1
ATOM 5651 C CA . SER B 1 271 ? 1.516 -15.149 -46.243 1.00 52.22 271 SER B CA 1
ATOM 5652 C C . SER B 1 271 ? 0.755 -15.391 -44.938 1.00 49.75 271 SER B C 1
ATOM 5653 O O . SER B 1 271 ? 1.305 -15.947 -43.987 1.00 46.41 271 SER B O 1
ATOM 5656 N N . ALA B 1 272 ? -0.511 -14.977 -44.909 1.00 51.55 272 ALA B N 1
ATOM 5657 C CA . ALA B 1 272 ? -1.368 -15.113 -43.728 1.00 51.51 272 ALA B CA 1
ATOM 5658 C C . ALA B 1 272 ? -1.774 -16.565 -43.463 1.00 47.90 272 ALA B C 1
ATOM 5659 O O . ALA B 1 272 ? -1.809 -17.011 -42.314 1.00 48.85 272 ALA B O 1
ATOM 5661 N N . LYS B 1 273 ? -2.087 -17.296 -44.527 1.00 48.57 273 LYS B N 1
ATOM 5662 C CA . LYS B 1 273 ? -2.456 -18.700 -44.402 1.00 51.45 273 LYS B CA 1
ATOM 5663 C C . LYS B 1 273 ? -1.276 -19.528 -43.903 1.00 51.07 273 LYS B C 1
ATOM 5664 O O . LYS B 1 273 ? -1.466 -20.534 -43.216 1.00 48.16 273 LYS B O 1
ATOM 5670 N N . ASP B 1 274 ? -0.063 -19.087 -44.235 1.00 48.58 274 ASP B N 1
ATOM 5671 C CA . ASP B 1 274 ? 1.150 -19.793 -43.836 1.00 46.83 274 ASP B CA 1
ATOM 5672 C C . ASP B 1 274 ? 1.413 -19.518 -42.366 1.00 45.66 274 ASP B C 1
ATOM 5673 O O . ASP B 1 274 ? 1.983 -20.344 -41.652 1.00 44.75 274 ASP B O 1
ATOM 5678 N N . GLU B 1 275 ? 0.986 -18.343 -41.924 1.00 46.13 275 GLU B N 1
ATOM 5679 C CA . GLU B 1 275 ? 1.109 -17.960 -40.530 1.00 46.25 275 GLU B CA 1
ATOM 5680 C C . GLU B 1 275 ? 0.183 -18.817 -39.675 1.00 47.11 275 GLU B C 1
ATOM 5681 O O . GLU B 1 275 ? 0.561 -19.251 -38.587 1.00 46.84 275 GLU B O 1
ATOM 5687 N N . VAL B 1 276 ? -1.028 -19.055 -40.171 1.00 47.41 276 VAL B N 1
ATOM 5688 C CA . VAL B 1 276 ? -1.960 -19.955 -39.501 1.00 49.07 276 VAL B CA 1
ATOM 5689 C C . VAL B 1 276 ? -1.424 -21.381 -39.534 1.00 48.16 276 VAL B C 1
ATOM 5690 O O . VAL B 1 276 ? -1.472 -22.104 -38.542 1.00 47.53 276 VAL B O 1
ATOM 5694 N N . LEU B 1 277 ? -0.887 -21.767 -40.685 1.00 49.34 277 LEU B N 1
ATOM 5695 C CA . LEU B 1 277 ? -0.344 -23.104 -40.873 1.00 48.22 277 LEU B CA 1
ATOM 5696 C C . LEU B 1 277 ? 0.862 -23.339 -39.969 1.00 46.95 277 LEU B C 1
ATOM 5697 O O . LEU B 1 277 ? 1.020 -24.422 -39.406 1.00 48.04 277 LEU B O 1
ATOM 5702 N N . ASN B 1 278 ? 1.714 -22.328 -39.843 1.00 46.12 278 ASN B N 1
ATOM 5703 C CA . ASN B 1 278 ? 2.895 -22.437 -38.997 1.00 46.92 278 ASN B CA 1
ATOM 5704 C C . ASN B 1 278 ? 2.514 -22.735 -37.554 1.00 47.97 278 ASN B C 1
ATOM 5705 O O . ASN B 1 278 ? 3.045 -23.662 -36.942 1.00 48.35 278 ASN B O 1
ATOM 5710 N N . LYS B 1 279 ? 1.567 -21.964 -37.027 1.00 48.98 279 LYS B N 1
ATOM 5711 C CA . LYS B 1 279 ? 1.100 -22.144 -35.658 1.00 45.59 279 LYS B CA 1
ATOM 5712 C C . LYS B 1 279 ? 0.341 -23.457 -35.491 1.00 47.72 279 LYS B C 1
ATOM 5713 O O . LYS B 1 279 ? 0.365 -24.065 -34.420 1.00 47.12 279 LYS B O 1
ATOM 5719 N N . PHE B 1 280 ? -0.313 -23.899 -36.561 1.00 46.08 280 PHE B N 1
ATOM 5720 C CA . PHE B 1 280 ? -1.041 -25.160 -36.535 1.00 51.07 280 PHE B CA 1
ATOM 5721 C C . PHE B 1 280 ? -0.092 -26.348 -36.445 1.00 54.01 280 PHE B C 1
ATOM 5722 O O . PHE B 1 280 ? -0.304 -27.263 -35.651 1.00 55.70 280 PHE B O 1
ATOM 5730 N N . GLU B 1 281 ? 0.959 -26.327 -37.256 1.00 52.88 281 GLU B N 1
ATOM 5731 C CA . GLU B 1 281 ? 1.943 -27.399 -37.252 1.00 53.71 281 GLU B CA 1
ATOM 5732 C C . GLU B 1 281 ? 2.611 -27.472 -35.887 1.00 56.81 281 GLU B C 1
ATOM 5733 O O . GLU B 1 281 ? 2.828 -28.555 -35.348 1.00 64.26 281 GLU B O 1
ATOM 5739 N N . GLU B 1 282 ? 2.914 -26.306 -35.326 1.00 51.83 282 GLU B N 1
ATOM 5740 C CA . GLU B 1 282 ? 3.502 -26.225 -33.996 1.00 56.98 282 GLU B CA 1
ATOM 5741 C C . GLU B 1 282 ? 2.561 -26.739 -32.911 1.00 53.46 282 GLU B C 1
ATOM 5742 O O . GLU B 1 282 ? 2.988 -27.396 -31.964 1.00 51.61 282 GLU B O 1
ATOM 5748 N N . PHE B 1 283 ? 1.274 -26.443 -33.071 1.00 53.48 283 PHE B N 1
ATOM 5749 C CA . PHE B 1 283 ? 0.246 -26.892 -32.143 1.00 51.91 283 PHE B CA 1
ATOM 5750 C C . PHE B 1 283 ? 0.172 -28.412 -32.099 1.00 52.72 283 PHE B C 1
ATOM 5751 O O . PHE B 1 283 ? -0.051 -29.010 -31.045 1.00 50.99 283 PHE B O 1
ATOM 5759 N N . MET B 1 284 ? 0.366 -29.027 -33.261 1.00 56.29 284 MET B N 1
ATOM 5760 C CA . MET B 1 284 ? 0.276 -30.474 -33.387 1.00 55.40 284 MET B CA 1
ATOM 5761 C C . MET B 1 284 ? 1.520 -31.134 -32.799 1.00 53.51 284 MET B C 1
ATOM 5762 O O . MET B 1 284 ? 1.493 -32.309 -32.451 1.00 52.63 284 MET B O 1
ATOM 5767 N N . ASP B 1 285 ? 2.604 -30.369 -32.687 1.00 55.39 285 ASP B N 1
ATOM 5768 C CA . ASP B 1 285 ? 3.844 -30.842 -32.073 1.00 58.83 285 ASP B CA 1
ATOM 5769 C C . ASP B 1 285 ? 3.844 -30.717 -30.548 1.00 60.56 285 ASP B C 1
ATOM 5770 O O . ASP B 1 285 ? 4.258 -31.639 -29.841 1.00 62.08 285 ASP B O 1
ATOM 5775 N N . ARG B 1 286 ? 3.376 -29.579 -30.044 1.00 57.86 286 ARG B N 1
ATOM 5776 C CA . ARG B 1 286 ? 3.424 -29.309 -28.611 1.00 55.61 286 ARG B CA 1
ATOM 5777 C C . ARG B 1 286 ? 2.398 -30.143 -27.841 1.00 54.84 286 ARG B C 1
ATOM 5778 O O . ARG B 1 286 ? 2.654 -30.571 -26.717 1.00 54.60 286 ARG B O 1
ATOM 5786 N N . TYR B 1 287 ? 1.247 -30.394 -28.456 1.00 53.35 287 TYR B N 1
ATOM 5787 C CA . TYR B 1 287 ? 0.191 -31.157 -27.804 1.00 54.34 287 TYR B CA 1
ATOM 5788 C C . TYR B 1 287 ? -0.009 -32.515 -28.469 1.00 56.61 287 TYR B C 1
ATOM 5789 O O . TYR B 1 287 ? -1.099 -33.082 -28.416 1.00 56.81 287 TYR B O 1
ATOM 5798 N N . SER B 1 288 ? 1.059 -33.040 -29.063 1.00 58.07 288 SER B N 1
ATOM 5799 C CA . SER B 1 288 ? 1.005 -34.310 -29.785 1.00 61.02 288 SER B CA 1
ATOM 5800 C C . SER B 1 288 ? 0.590 -35.448 -28.862 1.00 63.39 288 SER B C 1
ATOM 5801 O O . SER B 1 288 ? -0.155 -36.344 -29.266 1.00 64.97 288 SER B O 1
ATOM 5804 N N . ASN B 1 289 ? 1.071 -35.399 -27.622 1.00 63.68 289 ASN B N 1
ATOM 5805 C CA . ASN B 1 289 ? 0.810 -36.456 -26.647 1.00 73.96 289 ASN B CA 1
ATOM 5806 C C . ASN B 1 289 ? -0.617 -36.435 -26.100 1.00 64.86 289 ASN B C 1
ATOM 5807 O O . ASN B 1 289 ? -0.991 -37.272 -25.276 1.00 62.10 289 ASN B O 1
ATOM 5812 N N . VAL B 1 290 ? -1.413 -35.480 -26.568 1.00 63.13 290 VAL B N 1
ATOM 5813 C CA . VAL B 1 290 ? -2.759 -35.291 -26.048 1.00 61.43 290 VAL B CA 1
ATOM 5814 C C . VAL B 1 290 ? -3.819 -35.368 -27.143 1.00 57.84 290 VAL B C 1
ATOM 5815 O O . VAL B 1 290 ? -4.932 -35.842 -26.904 1.00 53.26 290 VAL B O 1
ATOM 5819 N N . ILE B 1 291 ? -3.479 -34.881 -28.335 1.00 59.52 291 ILE B N 1
ATOM 5820 C CA . ILE B 1 291 ? -4.441 -34.804 -29.434 1.00 57.60 291 ILE B CA 1
ATOM 5821 C C . ILE B 1 291 ? -4.889 -36.179 -29.926 1.00 58.33 291 ILE B C 1
ATOM 5822 O O . ILE B 1 291 ? -4.068 -37.027 -30.278 1.00 59.59 291 ILE B O 1
ATOM 5827 N N . ASP B 1 292 ? -6.199 -36.395 -29.942 1.00 57.74 292 ASP B N 1
ATOM 5828 C CA . ASP B 1 292 ? -6.749 -37.658 -30.406 1.00 60.57 292 ASP B CA 1
ATOM 5829 C C . ASP B 1 292 ? -8.167 -37.454 -30.920 1.00 60.77 292 ASP B C 1
ATOM 5830 O O . ASP B 1 292 ? -9.082 -37.203 -30.138 1.00 62.15 292 ASP B O 1
ATOM 5835 N N . LEU B 1 293 ? -8.350 -37.558 -32.233 1.00 61.63 293 LEU B N 1
ATOM 5836 C CA . LEU B 1 293 ? -9.676 -37.395 -32.820 1.00 63.17 293 LEU B CA 1
ATOM 5837 C C . LEU B 1 293 ? -10.486 -38.685 -32.748 1.00 64.65 293 LEU B C 1
ATOM 5838 O O . LEU B 1 293 ? -11.676 -38.704 -33.058 1.00 67.29 293 LEU B O 1
ATOM 5843 N N . THR B 1 294 ? -9.835 -39.760 -32.321 1.00 64.62 294 THR B N 1
ATOM 5844 C CA . THR B 1 294 ? -10.493 -41.048 -32.195 1.00 67.70 294 THR B CA 1
ATOM 5845 C C . THR B 1 294 ? -11.189 -41.114 -30.840 1.00 69.83 294 THR B C 1
ATOM 5846 O O . THR B 1 294 ? -12.187 -41.817 -30.671 1.00 80.59 294 THR B O 1
ATOM 5850 N N . SER B 1 295 ? -10.678 -40.342 -29.888 1.00 67.79 295 SER B N 1
ATOM 5851 C CA . SER B 1 295 ? -11.205 -40.346 -28.529 1.00 62.62 295 SER B CA 1
ATOM 5852 C C . SER B 1 295 ? -12.604 -39.748 -28.458 1.00 62.25 295 SER B C 1
ATOM 5853 O O . SER B 1 295 ? -12.922 -38.771 -29.140 1.00 57.81 295 SER B O 1
ATOM 5856 N N . SER B 1 296 ? -13.444 -40.353 -27.625 1.00 66.61 296 SER B N 1
ATOM 5857 C CA . SER B 1 296 ? -14.809 -39.880 -27.453 1.00 72.48 296 SER B CA 1
ATOM 5858 C C . SER B 1 296 ? -14.842 -38.650 -26.561 1.00 67.71 296 SER B C 1
ATOM 5859 O O . SER B 1 296 ? -13.857 -38.317 -25.898 1.00 62.45 296 SER B O 1
ATOM 5862 N N . ASP B 1 297 ? -15.990 -37.984 -26.540 1.00 64.95 297 ASP B N 1
ATOM 5863 C CA . ASP B 1 297 ? -16.157 -36.790 -25.732 1.00 60.36 297 ASP B CA 1
ATOM 5864 C C . ASP B 1 297 ? -16.078 -37.169 -24.258 1.00 59.12 297 ASP B C 1
ATOM 5865 O O . ASP B 1 297 ? -16.420 -38.290 -23.881 1.00 58.34 297 ASP B O 1
ATOM 5870 N N . ILE B 1 298 ? -15.614 -36.235 -23.432 1.00 58.60 298 ILE B N 1
ATOM 5871 C CA . ILE B 1 298 ? -15.442 -36.474 -22.003 1.00 56.26 298 ILE B CA 1
ATOM 5872 C C . ILE B 1 298 ? -16.776 -36.825 -21.340 1.00 54.63 298 ILE B C 1
ATOM 5873 O O . ILE B 1 298 ? -16.819 -37.557 -20.351 1.00 53.74 298 ILE B O 1
ATOM 5878 N N . ILE B 1 299 ? -17.862 -36.322 -21.915 1.00 52.95 299 ILE B N 1
ATOM 5879 C CA . ILE B 1 299 ? -19.198 -36.546 -21.380 1.00 53.53 299 ILE B CA 1
ATOM 5880 C C . ILE B 1 299 ? -19.596 -38.017 -21.422 1.00 54.92 299 ILE B C 1
ATOM 5881 O O . ILE B 1 299 ? -20.277 -38.511 -20.524 1.00 60.70 299 ILE B O 1
ATOM 5886 N N . GLU B 1 300 ? -19.157 -38.715 -22.463 1.00 59.89 300 GLU B N 1
ATOM 5887 C CA . GLU B 1 300 ? -19.464 -40.132 -22.609 1.00 57.72 300 GLU B CA 1
ATOM 5888 C C . GLU B 1 300 ? -18.559 -41.018 -21.759 1.00 53.82 300 GLU B C 1
ATOM 5889 O O . GLU B 1 300 ? -18.958 -42.109 -21.362 1.00 58.72 300 GLU B O 1
ATOM 5895 N N . LYS B 1 301 ? -17.347 -40.548 -21.474 1.00 54.08 301 LYS B N 1
ATOM 5896 C CA . LYS B 1 301 ? -16.382 -41.343 -20.716 1.00 54.33 301 LYS B CA 1
ATOM 5897 C C . LYS B 1 301 ? -16.634 -41.266 -19.212 1.00 52.52 301 LYS B C 1
ATOM 5898 O O . LYS B 1 301 ? -16.142 -42.095 -18.447 1.00 51.39 301 LYS B O 1
ATOM 5904 N N . VAL B 1 302 ? -17.406 -40.269 -18.796 1.00 53.94 302 VAL B N 1
ATOM 5905 C CA . VAL B 1 302 ? -17.734 -40.093 -17.387 1.00 55.61 302 VAL B CA 1
ATOM 5906 C C . VAL B 1 302 ? -18.906 -40.984 -16.985 1.00 54.74 302 VAL B C 1
ATOM 5907 O O . VAL B 1 302 ? -19.964 -40.969 -17.615 1.00 54.30 302 VAL B O 1
ATOM 5911 N N . LYS B 1 303 ? -18.704 -41.761 -15.928 1.00 51.61 303 LYS B N 1
ATOM 5912 C CA . LYS B 1 303 ? -19.713 -42.696 -15.462 1.00 51.30 303 LYS B CA 1
ATOM 5913 C C . LYS B 1 303 ? -20.395 -42.173 -14.207 1.00 56.24 303 LYS B C 1
ATOM 5914 O O . LYS B 1 303 ? -19.763 -41.539 -13.360 1.00 54.36 303 LYS B O 1
ATOM 5920 N N . ARG B 1 304 ? -21.690 -42.441 -14.094 1.00 59.78 304 ARG B N 1
ATOM 5921 C CA . ARG B 1 304 ? -22.452 -42.031 -12.925 1.00 51.00 304 ARG B CA 1
ATOM 5922 C C . ARG B 1 304 ? -22.166 -42.981 -11.772 1.00 49.49 304 ARG B C 1
ATOM 5923 O O . ARG B 1 304 ? -22.062 -44.193 -11.974 1.00 48.45 304 ARG B O 1
ATOM 5931 N N . GLY B 1 305 ? -22.057 -42.426 -10.567 1.00 48.76 305 GLY B N 1
ATOM 5932 C CA . GLY B 1 305 ? -21.816 -43.215 -9.370 1.00 47.90 305 GLY B CA 1
ATOM 5933 C C . GLY B 1 305 ? -20.398 -43.739 -9.253 1.00 47.29 305 GLY B C 1
ATOM 5934 O O . GLY B 1 305 ? -20.109 -44.609 -8.431 1.00 49.23 305 GLY B O 1
ATOM 5935 N N . LYS B 1 306 ? -19.514 -43.204 -10.085 1.00 47.19 306 LYS B N 1
ATOM 5936 C CA . LYS B 1 306 ? -18.109 -43.604 -10.096 1.00 50.16 306 LYS B CA 1
ATOM 5937 C C . LYS B 1 306 ? -17.188 -42.443 -9.742 1.00 46.47 306 LYS B C 1
ATOM 5938 O O . LYS B 1 306 ? -17.534 -41.276 -9.930 1.00 44.87 306 LYS B O 1
ATOM 5944 N N . VAL B 1 307 ? -16.028 -42.778 -9.188 1.00 47.11 307 VAL B N 1
ATOM 5945 C CA . VAL B 1 307 ? -14.969 -41.803 -8.971 1.00 46.95 307 VAL B CA 1
ATOM 5946 C C . VAL B 1 307 ? -14.115 -41.722 -10.235 1.00 48.59 307 VAL B C 1
ATOM 5947 O O . VAL B 1 307 ? -13.148 -42.470 -10.392 1.00 48.27 307 VAL B O 1
ATOM 5951 N N . ASN B 1 308 ? -14.502 -40.839 -11.151 1.00 46.19 308 ASN B N 1
ATOM 5952 C CA . ASN B 1 308 ? -13.770 -40.649 -12.398 1.00 50.52 308 ASN B CA 1
ATOM 5953 C C . ASN B 1 308 ? -12.484 -39.868 -12.166 1.00 49.93 308 ASN B C 1
ATOM 5954 O O . ASN B 1 308 ? -12.516 -38.764 -11.625 1.00 48.38 308 ASN B O 1
ATOM 5959 N N . VAL B 1 309 ? -11.353 -40.432 -12.573 1.00 46.43 309 VAL B N 1
ATOM 5960 C CA . VAL B 1 309 ? -10.081 -39.759 -12.370 1.00 47.53 309 VAL B CA 1
ATOM 5961 C C . VAL B 1 309 ? -9.313 -39.602 -13.679 1.00 48.09 309 VAL B C 1
ATOM 5962 O O . VAL B 1 309 ? -9.071 -40.570 -14.398 1.00 47.70 309 VAL B O 1
ATOM 5966 N N . VAL B 1 310 ? -8.975 -38.360 -14.005 1.00 50.55 310 VAL B N 1
ATOM 5967 C CA . VAL B 1 310 ? -8.128 -38.068 -15.154 1.00 48.97 310 VAL B CA 1
ATOM 5968 C C . VAL B 1 310 ? -6.667 -38.021 -14.715 1.00 49.77 310 VAL B C 1
ATOM 5969 O O . VAL B 1 310 ? -6.314 -37.279 -13.805 1.00 53.50 310 VAL B O 1
ATOM 5973 N N . SER B 1 311 ? -5.819 -38.809 -15.364 1.00 51.23 311 SER B N 1
ATOM 5974 C CA . SER B 1 311 ? -4.405 -38.843 -15.007 1.00 53.03 311 SER B CA 1
ATOM 5975 C C . SER B 1 311 ? -3.661 -37.706 -15.695 1.00 51.88 311 SER B C 1
ATOM 5976 O O . SER B 1 311 ? -3.595 -37.655 -16.921 1.00 53.52 311 SER B O 1
ATOM 5979 N N . LEU B 1 312 ? -3.105 -36.796 -14.902 1.00 49.99 312 LEU B N 1
ATOM 5980 C CA . LEU B 1 312 ? -2.295 -35.705 -15.437 1.00 50.60 312 LEU B CA 1
ATOM 5981 C C . LEU B 1 312 ? -0.826 -35.953 -15.127 1.00 49.04 312 LEU B C 1
ATOM 5982 O O . LEU B 1 312 ? 0.003 -35.046 -15.210 1.00 49.36 312 LEU B O 1
ATOM 5987 N N . THR B 1 313 ? -0.513 -37.200 -14.797 1.00 49.46 313 THR B N 1
ATOM 5988 C CA . THR B 1 313 ? 0.774 -37.549 -14.209 1.00 48.05 313 THR B CA 1
ATOM 5989 C C . THR B 1 313 ? 1.957 -37.307 -15.143 1.00 50.66 313 THR B C 1
ATOM 5990 O O . THR B 1 313 ? 3.046 -36.944 -14.701 1.00 48.57 313 THR B O 1
ATOM 5994 N N . GLN B 1 314 ? 1.736 -37.495 -16.437 1.00 52.42 314 GLN B N 1
ATOM 5995 C CA . GLN B 1 314 ? 2.814 -37.376 -17.408 1.00 51.03 314 GLN B CA 1
ATOM 5996 C C . GLN B 1 314 ? 2.563 -36.291 -18.444 1.00 50.12 314 GLN B C 1
ATOM 5997 O O . GLN B 1 314 ? 2.918 -36.446 -19.610 1.00 53.71 314 GLN B O 1
ATOM 6003 N N . LEU B 1 315 ? 1.935 -35.201 -18.016 1.00 50.88 315 LEU B N 1
ATOM 6004 C CA . LEU B 1 315 ? 1.671 -34.067 -18.895 1.00 50.60 315 LEU B CA 1
ATOM 6005 C C . LEU B 1 315 ? 2.469 -32.835 -18.469 1.00 50.07 315 LEU B C 1
ATOM 6006 O O . LEU B 1 315 ? 2.917 -32.739 -17.329 1.00 47.78 315 LEU B O 1
ATOM 6011 N N . ASP B 1 316 ? 2.639 -31.893 -19.391 1.00 53.78 316 ASP B N 1
ATOM 6012 C CA . ASP B 1 316 ? 3.317 -30.641 -19.079 1.00 55.59 316 ASP B CA 1
ATOM 6013 C C . ASP B 1 316 ? 2.284 -29.597 -18.687 1.00 54.59 316 ASP B C 1
ATOM 6014 O O . ASP B 1 316 ? 1.085 -29.853 -18.770 1.00 54.93 316 ASP B O 1
ATOM 6019 N N . GLU B 1 317 ? 2.752 -28.423 -18.277 1.00 57.62 317 GLU B N 1
ATOM 6020 C CA . GLU B 1 317 ? 1.869 -27.347 -17.835 1.00 57.44 317 GLU B CA 1
ATOM 6021 C C . GLU B 1 317 ? 0.813 -27.005 -18.873 1.00 52.51 317 GLU B C 1
ATOM 6022 O O . GLU B 1 317 ? -0.371 -26.901 -18.554 1.00 50.78 317 GLU B O 1
ATOM 6028 N N . ASP B 1 318 ? 1.255 -26.842 -20.119 1.00 50.28 318 ASP B N 1
ATOM 6029 C CA . ASP B 1 318 ? 0.380 -26.430 -21.209 1.00 50.39 318 ASP B CA 1
ATOM 6030 C C . ASP B 1 318 ? -0.663 -27.483 -21.554 1.00 50.95 318 ASP B C 1
ATOM 6031 O O . ASP B 1 318 ? -1.850 -27.176 -21.672 1.00 48.29 318 ASP B O 1
ATOM 6036 N N . SER B 1 319 ? -0.216 -28.724 -21.720 1.00 53.98 319 SER B N 1
ATOM 6037 C CA . SER B 1 319 ? -1.127 -29.816 -22.032 1.00 53.08 319 SER B CA 1
ATOM 6038 C C . SER B 1 319 ? -2.120 -30.018 -20.899 1.00 49.52 319 SER B C 1
ATOM 6039 O O . SER B 1 319 ? -3.311 -30.202 -21.131 1.00 48.65 319 SER B O 1
ATOM 6042 N N . MET B 1 320 ? -1.617 -29.960 -19.674 1.00 49.50 320 MET B N 1
ATOM 6043 C CA . MET B 1 320 ? -2.454 -30.070 -18.490 1.00 47.81 320 MET B CA 1
ATOM 6044 C C . MET B 1 320 ? -3.520 -28.980 -18.477 1.00 53.31 320 MET B C 1
ATOM 6045 O O . MET B 1 320 ? -4.711 -29.270 -18.348 1.00 48.83 320 MET B O 1
ATOM 6050 N N . ASP B 1 321 ? -3.081 -27.730 -18.631 1.00 52.17 321 ASP B N 1
ATOM 6051 C CA . ASP B 1 321 ? -3.989 -26.585 -18.629 1.00 42.70 321 ASP B CA 1
ATOM 6052 C C . ASP B 1 321 ? -5.037 -26.733 -19.727 1.00 41.42 321 ASP B C 1
ATOM 6053 O O . ASP B 1 321 ? -6.218 -26.480 -19.497 1.00 41.13 321 ASP B O 1
ATOM 6058 N N . ALA B 1 322 ? -4.608 -27.181 -20.904 1.00 48.43 322 ALA B N 1
ATOM 6059 C CA . ALA B 1 322 ? -5.513 -27.353 -22.043 1.00 45.66 322 ALA B CA 1
ATOM 6060 C C . ALA B 1 322 ? -6.551 -28.442 -21.782 1.00 46.08 322 ALA B C 1
ATOM 6061 O O . ALA B 1 322 ? -7.723 -28.274 -22.110 1.00 42.97 322 ALA B O 1
ATOM 6063 N N . VAL B 1 323 ? -6.117 -29.554 -21.192 1.00 44.82 323 VAL B N 1
ATOM 6064 C CA . VAL B 1 323 ? -7.004 -30.677 -20.905 1.00 44.43 323 VAL B CA 1
ATOM 6065 C C . VAL B 1 323 ? -8.008 -30.328 -19.813 1.00 43.16 323 VAL B C 1
ATOM 6066 O O . VAL B 1 323 ? -9.214 -30.517 -19.986 1.00 42.99 323 VAL B O 1
ATOM 6070 N N . VAL B 1 324 ? -7.508 -29.808 -18.696 1.00 41.41 324 VAL B N 1
ATOM 6071 C CA . VAL B 1 324 ? -8.373 -29.493 -17.561 1.00 43.58 324 VAL B CA 1
ATOM 6072 C C . VAL B 1 324 ? -9.417 -28.451 -17.955 1.00 41.67 324 VAL B C 1
ATOM 6073 O O . VAL B 1 324 ? -10.600 -28.616 -17.662 1.00 42.99 324 VAL B O 1
ATOM 6077 N N . SER B 1 325 ? -8.980 -27.386 -18.618 1.00 37.27 325 SER B N 1
ATOM 6078 C CA . SER B 1 325 ? -9.902 -26.344 -19.054 1.00 38.01 325 SER B CA 1
ATOM 6079 C C . SER B 1 325 ? -10.947 -26.881 -20.030 1.00 39.97 325 SER B C 1
ATOM 6080 O O . SER B 1 325 ? -12.113 -26.498 -19.970 1.00 38.80 325 SER B O 1
ATOM 6083 N N . HIS B 1 326 ? -10.522 -27.764 -20.928 1.00 41.89 326 HIS B N 1
ATOM 6084 C CA . HIS B 1 326 ? -11.422 -28.339 -21.919 1.00 41.66 326 HIS B CA 1
ATOM 6085 C C . HIS B 1 326 ? -12.510 -29.184 -21.256 1.00 42.43 326 HIS B C 1
ATOM 6086 O O . HIS B 1 326 ? -13.700 -29.026 -21.547 1.00 40.66 326 HIS B O 1
ATOM 6093 N N . TYR B 1 327 ? -12.099 -30.069 -20.352 1.00 39.47 327 TYR B N 1
ATOM 6094 C CA . TYR B 1 327 ? -13.046 -30.939 -19.666 1.00 42.99 327 TYR B CA 1
ATOM 6095 C C . TYR B 1 327 ? -13.979 -30.140 -18.759 1.00 43.88 327 TYR B C 1
ATOM 6096 O O . TYR B 1 327 ? -15.167 -30.452 -18.667 1.00 44.82 327 TYR B O 1
ATOM 6105 N N . LEU B 1 328 ? -13.447 -29.114 -18.098 1.00 41.05 328 LEU B N 1
ATOM 6106 C CA . LEU B 1 328 ? -14.276 -28.224 -17.286 1.00 42.98 328 LEU B CA 1
ATOM 6107 C C . LEU B 1 328 ? -15.330 -27.512 -18.134 1.00 39.20 328 LEU B C 1
ATOM 6108 O O . LEU B 1 328 ? -16.508 -27.499 -17.786 1.00 38.33 328 LEU B O 1
ATOM 6113 N N . ARG B 1 329 ? -14.897 -26.931 -19.250 1.00 35.73 329 ARG B N 1
ATOM 6114 C CA . ARG B 1 329 ? -15.802 -26.243 -20.165 1.00 42.04 329 ARG B CA 1
ATOM 6115 C C . ARG B 1 329 ? -16.868 -27.181 -20.722 1.00 46.67 329 ARG B C 1
ATOM 6116 O O . ARG B 1 329 ? -18.045 -26.821 -20.808 1.00 44.81 329 ARG B O 1
ATOM 6124 N N . ARG B 1 330 ? -16.446 -28.380 -21.110 1.00 43.60 330 ARG B N 1
ATOM 6125 C CA . ARG B 1 330 ? -17.365 -29.368 -21.656 1.00 45.44 330 ARG B CA 1
ATOM 6126 C C . ARG B 1 330 ? -18.418 -29.765 -20.626 1.00 47.52 330 ARG B C 1
ATOM 6127 O O . ARG B 1 330 ? -19.606 -29.829 -20.935 1.00 49.16 330 ARG B O 1
ATOM 6135 N N . ILE B 1 331 ? -17.973 -30.017 -19.399 1.00 45.32 331 ILE B N 1
ATOM 6136 C CA . ILE B 1 331 ? -18.876 -30.369 -18.311 1.00 45.94 331 ILE B CA 1
ATOM 6137 C C . ILE B 1 331 ? -19.911 -29.271 -18.065 1.00 48.41 331 ILE B C 1
ATOM 6138 O O . ILE B 1 331 ? -21.109 -29.541 -17.962 1.00 53.66 331 ILE B O 1
ATOM 6143 N N . LEU B 1 332 ? -19.441 -28.030 -17.961 1.00 46.60 332 LEU B N 1
ATOM 6144 C CA . LEU B 1 332 ? -20.322 -26.907 -17.664 1.00 46.38 332 LEU B CA 1
ATOM 6145 C C . LEU B 1 332 ? -21.339 -26.676 -18.773 1.00 44.50 332 LEU B C 1
ATOM 6146 O O . LEU B 1 332 ? -22.528 -26.504 -18.508 1.00 43.88 332 LEU B O 1
ATOM 6151 N N . ASP B 1 333 ? -20.863 -26.670 -20.016 1.00 48.39 333 ASP B N 1
ATOM 6152 C CA . ASP B 1 333 ? -21.736 -26.454 -21.166 1.00 48.41 333 ASP B CA 1
ATOM 6153 C C . ASP B 1 333 ? -22.765 -27.568 -21.334 1.00 48.55 333 ASP B C 1
ATOM 6154 O O . ASP B 1 333 ? -23.911 -27.300 -21.685 1.00 51.27 333 ASP B O 1
ATOM 6159 N N . SER B 1 334 ? -22.359 -28.809 -21.077 1.00 47.42 334 SER B N 1
ATOM 6160 C CA . SER B 1 334 ? -23.259 -29.954 -21.205 1.00 51.49 334 SER B CA 1
ATOM 6161 C C . SER B 1 334 ? -24.377 -29.910 -20.179 1.00 53.98 334 SER B C 1
ATOM 6162 O O . SER B 1 334 ? -25.550 -30.074 -20.520 1.00 58.08 334 SER B O 1
ATOM 6165 N N . ARG B 1 335 ? -24.008 -29.673 -18.925 1.00 50.08 335 ARG B N 1
ATOM 6166 C CA . ARG B 1 335 ? -24.984 -29.563 -17.852 1.00 48.12 335 ARG B CA 1
ATOM 6167 C C . ARG B 1 335 ? -25.912 -28.380 -18.112 1.00 48.06 335 ARG B C 1
ATOM 6168 O O . ARG B 1 335 ? -27.099 -28.434 -17.799 1.00 53.08 335 ARG B O 1
ATOM 6176 N N . LYS B 1 336 ? -25.372 -27.313 -18.693 1.00 45.95 336 LYS B N 1
ATOM 6177 C CA . LYS B 1 336 ? -26.187 -26.159 -19.050 1.00 51.85 336 LYS B CA 1
ATOM 6178 C C . LYS B 1 336 ? -27.227 -26.524 -20.103 1.00 56.02 336 LYS B C 1
ATOM 6179 O O . LYS B 1 336 ? -28.406 -26.202 -19.954 1.00 57.17 336 LYS B O 1
ATOM 6185 N N . ASP B 1 337 ? -26.785 -27.197 -21.164 1.00 57.42 337 ASP B N 1
ATOM 6186 C CA . ASP B 1 337 ? -27.682 -27.643 -22.224 1.00 60.04 337 ASP B CA 1
ATOM 6187 C C . ASP B 1 337 ? -28.747 -28.590 -21.684 1.00 61.06 337 ASP B C 1
ATOM 6188 O O . ASP B 1 337 ? -29.880 -28.595 -22.158 1.00 63.36 337 ASP B O 1
ATOM 6193 N N . PHE B 1 338 ? -28.387 -29.377 -20.677 1.00 59.29 338 PHE B N 1
ATOM 6194 C CA . PHE B 1 338 ? -29.321 -30.334 -20.101 1.00 59.16 338 PHE B CA 1
ATOM 6195 C C . PHE B 1 338 ? -30.437 -29.651 -19.324 1.00 60.22 338 PHE B C 1
ATOM 6196 O O . PHE B 1 338 ? -31.581 -30.098 -19.353 1.00 64.13 338 PHE B O 1
ATOM 6204 N N . LYS B 1 339 ? -30.112 -28.571 -18.626 1.00 61.04 339 LYS B N 1
ATOM 6205 C CA . LYS B 1 339 ? -31.129 -27.822 -17.897 1.00 61.35 339 LYS B CA 1
ATOM 6206 C C . LYS B 1 339 ? -32.059 -27.111 -18.872 1.00 59.96 339 LYS B C 1
ATOM 6207 O O . LYS B 1 339 ? -33.241 -26.910 -18.595 1.00 59.55 339 LYS B O 1
ATOM 6213 N N . ARG B 1 340 ? -31.515 -26.748 -20.025 1.00 60.34 340 ARG B N 1
ATOM 6214 C CA . ARG B 1 340 ? -32.269 -26.008 -21.022 1.00 61.85 340 ARG B CA 1
ATOM 6215 C C . ARG B 1 340 ? -33.109 -26.930 -21.911 1.00 62.92 340 ARG B C 1
ATOM 6216 O O . ARG B 1 340 ? -34.275 -26.649 -22.186 1.00 54.67 340 ARG B O 1
ATOM 6224 N N . SER B 1 341 ? -32.508 -28.016 -22.387 1.00 66.95 341 SER B N 1
ATOM 6225 C CA . SER B 1 341 ? -33.177 -28.874 -23.360 1.00 67.13 341 SER B CA 1
ATOM 6226 C C . SER B 1 341 ? -33.698 -30.193 -22.780 1.00 73.81 341 SER B C 1
ATOM 6227 O O . SER B 1 341 ? -34.755 -30.676 -23.189 1.00 74.84 341 SER B O 1
ATOM 6230 N N . LYS B 1 342 ? -32.942 -30.771 -21.843 1.00 74.08 342 LYS B N 1
ATOM 6231 C CA . LYS B 1 342 ? -33.268 -32.059 -21.211 1.00 71.89 342 LYS B CA 1
ATOM 6232 C C . LYS B 1 342 ? -33.272 -33.226 -22.200 1.00 70.48 342 LYS B C 1
ATOM 6233 O O . LYS B 1 342 ? -33.647 -34.344 -21.849 1.00 69.79 342 LYS B O 1
ATOM 6239 N N . ASN B 1 343 ? -32.836 -32.964 -23.428 1.00 74.34 343 ASN B N 1
ATOM 6240 C CA . ASN B 1 343 ? -32.724 -33.993 -24.456 1.00 74.15 343 ASN B CA 1
ATOM 6241 C C . ASN B 1 343 ? -31.305 -34.028 -25.007 1.00 73.86 343 ASN B C 1
ATOM 6242 O O . ASN B 1 343 ? -31.037 -34.616 -26.056 1.00 71.53 343 ASN B O 1
ATOM 6247 N N . SER B 1 344 ? -30.403 -33.376 -24.284 1.00 73.38 344 SER B N 1
ATOM 6248 C CA . SER B 1 344 ? -29.002 -33.314 -24.659 1.00 71.08 344 SER B CA 1
ATOM 6249 C C . SER B 1 344 ? -28.169 -32.916 -23.445 1.00 69.51 344 SER B C 1
ATOM 6250 O O . SER B 1 344 ? -28.676 -32.284 -22.519 1.00 65.39 344 SER B O 1
ATOM 6253 N N . GLY B 1 345 ? -26.901 -33.315 -23.441 1.00 73.12 345 GLY B N 1
ATOM 6254 C CA . GLY B 1 345 ? -25.979 -32.953 -22.377 1.00 62.94 345 GLY B CA 1
ATOM 6255 C C . GLY B 1 345 ? -25.835 -33.987 -21.272 1.00 58.65 345 GLY B C 1
ATOM 6256 O O . GLY B 1 345 ? -26.452 -35.048 -21.314 1.00 61.56 345 GLY B O 1
ATOM 6257 N N . LEU B 1 346 ? -25.034 -33.649 -20.265 1.00 58.73 346 LEU B N 1
ATOM 6258 C CA . LEU B 1 346 ? -24.780 -34.526 -19.123 1.00 54.94 346 LEU B CA 1
ATOM 6259 C C . LEU B 1 346 ? -26.025 -34.657 -18.247 1.00 54.14 346 LEU B C 1
ATOM 6260 O O . LEU B 1 346 ? -26.520 -33.667 -17.702 1.00 54.76 346 LEU B O 1
ATOM 6265 N N . LYS B 1 347 ? -26.538 -35.881 -18.136 1.00 55.63 347 LYS B N 1
ATOM 6266 C CA . LYS B 1 347 ? -27.823 -36.129 -17.474 1.00 59.16 347 LYS B CA 1
ATOM 6267 C C . LYS B 1 347 ? -27.769 -36.149 -15.945 1.00 53.76 347 LYS B C 1
ATOM 6268 O O . LYS B 1 347 ? -28.806 -36.056 -15.294 1.00 62.37 347 LYS B O 1
ATOM 6274 N N . PHE B 1 348 ? -26.575 -36.270 -15.374 1.00 50.99 348 PHE B N 1
ATOM 6275 C CA . PHE B 1 348 ? -26.437 -36.320 -13.919 1.00 51.10 348 PHE B CA 1
ATOM 6276 C C . PHE B 1 348 ? -25.464 -35.257 -13.418 1.00 48.65 348 PHE B C 1
ATOM 6277 O O . PHE B 1 348 ? -24.536 -34.875 -14.130 1.00 48.26 348 PHE B O 1
ATOM 6285 N N . PRO B 1 349 ? -25.688 -34.764 -12.189 1.00 45.16 349 PRO B N 1
ATOM 6286 C CA . PRO B 1 349 ? -24.790 -33.794 -11.555 1.00 46.78 349 PRO B CA 1
ATOM 6287 C C . PRO B 1 349 ? -23.423 -34.388 -11.211 1.00 48.93 349 PRO B C 1
ATOM 6288 O O . PRO B 1 349 ? -23.322 -35.561 -10.853 1.00 49.86 349 PRO B O 1
ATOM 6292 N N . ILE B 1 350 ? -22.381 -33.572 -11.315 1.00 45.90 350 ILE B N 1
ATOM 6293 C CA . ILE B 1 350 ? -21.028 -34.043 -11.071 1.00 46.54 350 ILE B CA 1
ATOM 6294 C C . ILE B 1 350 ? -20.268 -33.029 -10.211 1.00 43.98 350 ILE B C 1
ATOM 6295 O O . ILE B 1 350 ? -20.612 -31.846 -10.191 1.00 40.65 350 ILE B O 1
ATOM 6300 N N . ILE B 1 351 ? -19.251 -33.509 -9.496 1.00 41.54 351 ILE B N 1
ATOM 6301 C CA . ILE B 1 351 ? -18.380 -32.659 -8.688 1.00 37.87 351 ILE B CA 1
ATOM 6302 C C . ILE B 1 351 ? -16.939 -32.741 -9.199 1.00 39.40 351 ILE B C 1
ATOM 6303 O O . ILE B 1 351 ? -16.284 -33.787 -9.106 1.00 31.43 351 ILE B O 1
ATOM 6308 N N . ALA B 1 352 ? -16.464 -31.631 -9.757 1.00 37.52 352 ALA B N 1
ATOM 6309 C CA . ALA B 1 352 ? -15.121 -31.547 -10.314 1.00 36.37 352 ALA B CA 1
ATOM 6310 C C . ALA B 1 352 ? -14.103 -31.185 -9.236 1.00 36.45 352 ALA B C 1
ATOM 6311 O O . ALA B 1 352 ? -14.271 -30.203 -8.519 1.00 39.28 352 ALA B O 1
ATOM 6313 N N . VAL B 1 353 ? -13.038 -31.974 -9.135 1.00 39.66 353 VAL B N 1
ATOM 6314 C CA . VAL B 1 353 ? -12.031 -31.767 -8.098 1.00 35.58 353 VAL B CA 1
ATOM 6315 C C . VAL B 1 353 ? -10.668 -31.445 -8.683 1.00 34.19 353 VAL B C 1
ATOM 6316 O O . VAL B 1 353 ? -10.087 -32.249 -9.404 1.00 38.68 353 VAL B O 1
ATOM 6320 N N . ILE B 1 354 ? -10.163 -30.263 -8.361 1.00 35.64 354 ILE B N 1
ATOM 6321 C CA . ILE B 1 354 ? -8.858 -29.817 -8.839 1.00 36.94 354 ILE B CA 1
ATOM 6322 C C . ILE B 1 354 ? -7.787 -29.926 -7.760 1.00 32.15 354 ILE B C 1
ATOM 6323 O O . ILE B 1 354 ? -7.735 -29.111 -6.845 1.00 36.07 354 ILE B O 1
ATOM 6328 N N . GLU B 1 355 ? -6.938 -30.940 -7.871 1.00 34.62 355 GLU B N 1
ATOM 6329 C CA . GLU B 1 355 ? -5.780 -31.074 -6.991 1.00 36.84 355 GLU B CA 1
ATOM 6330 C C . GLU B 1 355 ? -4.709 -30.059 -7.374 1.00 37.48 355 GLU B C 1
ATOM 6331 O O . GLU B 1 355 ? -4.629 -29.650 -8.534 1.00 40.10 355 GLU B O 1
ATOM 6337 N N . GLU B 1 356 ? -3.890 -29.657 -6.403 1.00 39.54 356 GLU B N 1
ATOM 6338 C CA . GLU B 1 356 ? -2.789 -28.722 -6.646 1.00 42.25 356 GLU B CA 1
ATOM 6339 C C . GLU B 1 356 ? -3.266 -27.423 -7.298 1.00 39.61 356 GLU B C 1
ATOM 6340 O O . GLU B 1 356 ? -2.628 -26.900 -8.212 1.00 39.22 356 GLU B O 1
ATOM 6346 N N . ALA B 1 357 ? -4.384 -26.903 -6.802 1.00 36.89 357 ALA B N 1
ATOM 6347 C CA . ALA B 1 357 ? -5.103 -25.818 -7.456 1.00 38.39 357 ALA B CA 1
ATOM 6348 C C . ALA B 1 357 ? -4.305 -24.499 -7.566 1.00 43.53 357 ALA B C 1
ATOM 6349 O O . ALA B 1 357 ? -4.613 -23.659 -8.416 1.00 40.68 357 ALA B O 1
ATOM 6351 N N . HIS B 1 358 ? -3.287 -24.323 -6.724 1.00 40.53 358 HIS B N 1
ATOM 6352 C CA . HIS B 1 358 ? -2.471 -23.103 -6.744 1.00 39.35 358 HIS B CA 1
ATOM 6353 C C . HIS B 1 358 ? -1.616 -23.017 -8.008 1.00 40.18 358 HIS B C 1
ATOM 6354 O O . HIS B 1 358 ? -1.059 -21.967 -8.327 1.00 41.98 358 HIS B O 1
ATOM 6361 N N . VAL B 1 359 ? -1.511 -24.135 -8.718 1.00 39.07 359 VAL B N 1
ATOM 6362 C CA . VAL B 1 359 ? -0.783 -24.187 -9.979 1.00 43.06 359 VAL B CA 1
ATOM 6363 C C . VAL B 1 359 ? -1.636 -23.610 -11.108 1.00 44.44 359 VAL B C 1
ATOM 6364 O O . VAL B 1 359 ? -1.121 -22.974 -12.032 1.00 49.28 359 VAL B O 1
ATOM 6368 N N . PHE B 1 360 ? -2.945 -23.799 -11.005 1.00 40.44 360 PHE B N 1
ATOM 6369 C CA . PHE B 1 360 ? -3.859 -23.342 -12.041 1.00 37.32 360 PHE B CA 1
ATOM 6370 C C . PHE B 1 360 ? -4.492 -21.983 -11.739 1.00 39.99 360 PHE B C 1
ATOM 6371 O O . PHE B 1 360 ? -4.832 -21.242 -12.658 1.00 43.78 360 PHE B O 1
ATOM 6379 N N . LEU B 1 361 ? -4.644 -21.649 -10.459 1.00 40.24 361 LEU B N 1
ATOM 6380 C CA . LEU B 1 361 ? -5.519 -20.542 -10.074 1.00 38.11 361 LEU B CA 1
ATOM 6381 C C . LEU B 1 361 ? -4.794 -19.319 -9.515 1.00 41.91 361 LEU B C 1
ATOM 6382 O O . LEU B 1 361 ? -5.412 -18.482 -8.851 1.00 43.06 361 LEU B O 1
ATOM 6387 N N . SER B 1 362 ? -3.499 -19.205 -9.799 1.00 45.50 362 SER B N 1
ATOM 6388 C CA . SER B 1 362 ? -2.719 -18.047 -9.359 1.00 45.56 362 SER B CA 1
ATOM 6389 C C . SER B 1 362 ? -3.257 -16.764 -9.972 1.00 46.07 362 SER B C 1
ATOM 6390 O O . SER B 1 362 ? -3.788 -16.767 -11.080 1.00 46.41 362 SER B O 1
ATOM 6393 N N . LYS B 1 363 ? -3.123 -15.668 -9.236 1.00 47.63 363 LYS B N 1
ATOM 6394 C CA . LYS B 1 363 ? -3.630 -14.375 -9.671 1.00 52.44 363 LYS B CA 1
ATOM 6395 C C . LYS B 1 363 ? -2.638 -13.672 -10.597 1.00 56.18 363 LYS B C 1
ATOM 6396 O O . LYS B 1 363 ? -3.035 -12.930 -11.500 1.00 54.36 363 LYS B O 1
ATOM 6402 N N . ASN B 1 364 ? -1.350 -13.916 -10.374 1.00 58.80 364 ASN B N 1
ATOM 6403 C CA . ASN B 1 364 ? -0.302 -13.305 -11.185 1.00 62.52 364 ASN B CA 1
ATOM 6404 C C . ASN B 1 364 ? -0.115 -14.049 -12.504 1.00 64.10 364 ASN B C 1
ATOM 6405 O O . ASN B 1 364 ? 0.806 -13.767 -13.272 1.00 60.91 364 ASN B O 1
ATOM 6410 N N . GLU B 1 365 ? -1.005 -15.001 -12.759 1.00 56.49 365 GLU B N 1
ATOM 6411 C CA . GLU B 1 365 ? -0.978 -15.770 -13.992 1.00 52.97 365 GLU B CA 1
ATOM 6412 C C . GLU B 1 365 ? -2.374 -15.896 -14.581 1.00 52.57 365 GLU B C 1
ATOM 6413 O O . GLU B 1 365 ? -3.370 -15.855 -13.859 1.00 54.84 365 GLU B O 1
ATOM 6419 N N . ASN B 1 366 ? -2.451 -16.033 -15.899 1.00 46.48 366 ASN B N 1
ATOM 6420 C CA . ASN B 1 366 ? -3.748 -16.157 -16.544 1.00 48.75 366 ASN B CA 1
ATOM 6421 C C . ASN B 1 366 ? -3.865 -17.452 -17.345 1.00 49.24 366 ASN B C 1
ATOM 6422 O O . ASN B 1 366 ? -3.569 -17.493 -18.541 1.00 49.75 366 ASN B O 1
ATOM 6427 N N . THR B 1 367 ? -4.338 -18.501 -16.681 1.00 43.36 367 THR B N 1
ATOM 6428 C CA . THR B 1 367 ? -4.486 -19.796 -17.322 1.00 39.31 367 THR B CA 1
ATOM 6429 C C . THR B 1 367 ? -5.919 -19.994 -17.805 1.00 40.27 367 THR B C 1
ATOM 6430 O O . THR B 1 367 ? -6.809 -19.212 -17.459 1.00 45.40 367 THR B O 1
ATOM 6434 N N . LEU B 1 368 ? -6.144 -21.037 -18.597 1.00 33.43 368 LEU B N 1
ATOM 6435 C CA . LEU B 1 368 ? -7.476 -21.302 -19.125 1.00 36.85 368 LEU B CA 1
ATOM 6436 C C . LEU B 1 368 ? -8.353 -21.964 -18.073 1.00 37.25 368 LEU B C 1
ATOM 6437 O O . LEU B 1 368 ? -9.548 -21.685 -17.984 1.00 36.12 368 LEU B O 1
ATOM 6442 N N . THR B 1 369 ? -7.738 -22.827 -17.268 1.00 36.61 369 THR B N 1
ATOM 6443 C CA . THR B 1 369 ? -8.414 -23.506 -16.170 1.00 37.78 369 THR B CA 1
ATOM 6444 C C . THR B 1 369 ? -9.003 -22.498 -15.180 1.00 36.15 369 THR B C 1
ATOM 6445 O O . THR B 1 369 ? -10.108 -22.683 -14.661 1.00 29.65 369 THR B O 1
ATOM 6449 N N . LYS B 1 370 ? -8.255 -21.426 -14.940 1.00 34.64 370 LYS B N 1
ATOM 6450 C CA . LYS B 1 370 ? -8.679 -20.364 -14.041 1.00 35.54 370 LYS B CA 1
ATOM 6451 C C . LYS B 1 370 ? -9.976 -19.713 -14.520 1.00 32.48 370 LYS B C 1
ATOM 6452 O O . LYS B 1 370 ? -10.846 -19.389 -13.713 1.00 30.85 370 LYS B O 1
ATOM 6458 N N . TYR B 1 371 ? -10.098 -19.525 -15.834 1.00 36.28 371 TYR B N 1
ATOM 6459 C CA . TYR B 1 371 ? -11.304 -18.939 -16.426 1.00 34.39 371 TYR B CA 1
ATOM 6460 C C . TYR B 1 371 ? -12.525 -19.821 -16.189 1.00 31.36 371 TYR B C 1
ATOM 6461 O O . TYR B 1 371 ? -13.599 -19.333 -15.844 1.00 26.90 371 TYR B O 1
ATOM 6470 N N . TRP B 1 372 ? -12.351 -21.120 -16.406 1.00 34.89 372 TRP B N 1
ATOM 6471 C CA . TRP B 1 372 ? -13.453 -22.068 -16.324 1.00 34.99 372 TRP B CA 1
ATOM 6472 C C . TRP B 1 372 ? -13.729 -22.546 -14.907 1.00 34.17 372 TRP B C 1
ATOM 6473 O O . TRP B 1 372 ? -14.833 -23.009 -14.624 1.00 38.39 372 TRP B O 1
ATOM 6484 N N . ALA B 1 373 ? -12.741 -22.445 -14.018 1.00 33.23 373 ALA B N 1
ATOM 6485 C CA . ALA B 1 373 ? -12.998 -22.686 -12.598 1.00 35.40 373 ALA B CA 1
ATOM 6486 C C . ALA B 1 373 ? -13.882 -21.572 -12.058 1.00 36.93 373 ALA B C 1
ATOM 6487 O O . ALA B 1 373 ? -14.881 -21.826 -11.381 1.00 36.77 373 ALA B O 1
ATOM 6489 N N . SER B 1 374 ? -13.529 -20.338 -12.408 1.00 31.89 374 SER B N 1
ATOM 6490 C CA . SER B 1 374 ? -14.308 -19.175 -12.015 1.00 31.06 374 SER B CA 1
ATOM 6491 C C . SER B 1 374 ? -15.723 -19.263 -12.586 1.00 34.91 374 SER B C 1
ATOM 6492 O O . SER B 1 374 ? -16.691 -18.931 -11.904 1.00 39.88 374 SER B O 1
ATOM 6495 N N . ARG B 1 375 ? -15.831 -19.720 -13.834 1.00 35.85 375 ARG B N 1
ATOM 6496 C CA . ARG B 1 375 ? -17.122 -19.929 -14.496 1.00 37.33 375 ARG B CA 1
ATOM 6497 C C . ARG B 1 375 ? -18.025 -20.886 -13.729 1.00 42.31 375 ARG B C 1
ATOM 6498 O O . ARG B 1 375 ? -19.187 -20.579 -13.463 1.00 42.00 375 ARG B O 1
ATOM 6506 N N . ILE B 1 376 ? -17.481 -22.049 -13.381 1.00 41.34 376 ILE B N 1
ATOM 6507 C CA . ILE B 1 376 ? -18.211 -23.035 -12.603 1.00 40.91 376 ILE B CA 1
ATOM 6508 C C . ILE B 1 376 ? -18.548 -22.482 -11.219 1.00 41.96 376 ILE B C 1
ATOM 6509 O O . ILE B 1 376 ? -19.612 -22.765 -10.667 1.00 41.34 376 ILE B O 1
ATOM 6514 N N . ALA B 1 377 ? -17.661 -21.649 -10.685 1.00 39.26 377 ALA B N 1
ATOM 6515 C CA . ALA B 1 377 ? -17.854 -21.092 -9.351 1.00 39.91 377 ALA B CA 1
ATOM 6516 C C . ALA B 1 377 ? -19.045 -20.127 -9.315 1.00 46.14 377 ALA B C 1
ATOM 6517 O O . ALA B 1 377 ? -19.680 -19.941 -8.271 1.00 41.33 377 ALA B O 1
ATOM 6519 N N . ARG B 1 378 ? -19.355 -19.536 -10.463 1.00 43.41 378 ARG B N 1
ATOM 6520 C CA . ARG B 1 378 ? -20.441 -18.567 -10.560 1.00 45.58 378 ARG B CA 1
ATOM 6521 C C . ARG B 1 378 ? -21.725 -19.158 -11.164 1.00 43.56 378 ARG B C 1
ATOM 6522 O O . ARG B 1 378 ? -22.822 -18.676 -10.893 1.00 46.79 378 ARG B O 1
ATOM 6530 N N . GLU B 1 379 ? -21.585 -20.182 -12.000 1.00 41.91 379 GLU B N 1
ATOM 6531 C CA . GLU B 1 379 ? -22.734 -20.775 -12.682 1.00 43.41 379 GLU B CA 1
ATOM 6532 C C . GLU B 1 379 ? -23.085 -22.168 -12.170 1.00 46.32 379 GLU B C 1
ATOM 6533 O O . GLU B 1 379 ? -24.255 -22.565 -12.181 1.00 45.70 379 GLU B O 1
ATOM 6539 N N . GLY B 1 380 ? -22.057 -22.907 -11.756 1.00 49.28 380 GLY B N 1
ATOM 6540 C CA . GLY B 1 380 ? -22.169 -24.324 -11.441 1.00 52.13 380 GLY B CA 1
ATOM 6541 C C . GLY B 1 380 ? -23.311 -24.765 -10.545 1.00 47.18 380 GLY B C 1
ATOM 6542 O O . GLY B 1 380 ? -23.854 -25.852 -10.731 1.00 47.50 380 GLY B O 1
ATOM 6543 N N . ARG B 1 381 ? -23.682 -23.917 -9.591 1.00 45.40 381 ARG B N 1
ATOM 6544 C CA . ARG B 1 381 ? -24.768 -24.223 -8.666 1.00 49.30 381 ARG B CA 1
ATOM 6545 C C . ARG B 1 381 ? -26.081 -24.444 -9.404 1.00 61.85 381 ARG B C 1
ATOM 6546 O O . ARG B 1 381 ? -26.880 -25.309 -9.038 1.00 67.27 381 ARG B O 1
ATOM 6554 N N . LYS B 1 382 ? -26.278 -23.667 -10.461 1.00 51.53 382 LYS B N 1
ATOM 6555 C CA . LYS B 1 382 ? -27.510 -23.704 -11.229 1.00 49.37 382 LYS B CA 1
ATOM 6556 C C . LYS B 1 382 ? -27.603 -24.927 -12.151 1.00 50.94 382 LYS B C 1
ATOM 6557 O O . LYS B 1 382 ? -28.699 -25.326 -12.539 1.00 47.11 382 LYS B O 1
ATOM 6563 N N . PHE B 1 383 ? -26.465 -25.536 -12.478 1.00 50.02 383 PHE B N 1
ATOM 6564 C CA . PHE B 1 383 ? -26.454 -26.626 -13.455 1.00 48.09 383 PHE B CA 1
ATOM 6565 C C . PHE B 1 383 ? -25.999 -27.955 -12.865 1.00 47.80 383 PHE B C 1
ATOM 6566 O O . PHE B 1 383 ? -25.743 -28.905 -13.605 1.00 46.97 383 PHE B O 1
ATOM 6574 N N . GLY B 1 384 ? -25.890 -28.016 -11.542 1.00 45.12 384 GLY B N 1
ATOM 6575 C CA . GLY B 1 384 ? -25.506 -29.243 -10.870 1.00 42.05 384 GLY B CA 1
ATOM 6576 C C . GLY B 1 384 ? -24.042 -29.595 -11.044 1.00 42.80 384 GLY B C 1
ATOM 6577 O O . GLY B 1 384 ? -23.673 -30.768 -11.067 1.00 45.36 384 GLY B O 1
ATOM 6578 N N . VAL B 1 385 ? -23.204 -28.574 -11.170 1.00 42.97 385 VAL B N 1
ATOM 6579 C CA . VAL B 1 385 ? -21.762 -28.767 -11.269 1.00 43.12 385 VAL B CA 1
ATOM 6580 C C . VAL B 1 385 ? -21.080 -28.158 -10.054 1.00 37.29 385 VAL B C 1
ATOM 6581 O O . VAL B 1 385 ? -21.062 -26.942 -9.891 1.00 34.96 385 VAL B O 1
ATOM 6585 N N . GLY B 1 386 ? -20.551 -29.011 -9.184 1.00 40.51 386 GLY B N 1
ATOM 6586 C CA . GLY B 1 386 ? -19.842 -28.553 -8.002 1.00 40.73 386 GLY B CA 1
ATOM 6587 C C . GLY B 1 386 ? -18.344 -28.480 -8.233 1.00 37.29 386 GLY B C 1
ATOM 6588 O O . GLY B 1 386 ? -17.791 -29.262 -9.002 1.00 35.18 386 GLY B O 1
ATOM 6589 N N . LEU B 1 387 ? -17.681 -27.536 -7.577 1.00 35.70 387 LEU B N 1
ATOM 6590 C CA . LEU B 1 387 ? -16.237 -27.398 -7.731 1.00 33.73 387 LEU B CA 1
ATOM 6591 C C . LEU B 1 387 ? -15.502 -27.535 -6.396 1.00 33.69 387 LEU B C 1
ATOM 6592 O O . LEU B 1 387 ? -15.879 -26.933 -5.395 1.00 31.15 387 LEU B O 1
ATOM 6597 N N . THR B 1 388 ? -14.433 -28.319 -6.408 1.00 35.99 388 THR B N 1
ATOM 6598 C CA . THR B 1 388 ? -13.614 -28.534 -5.230 1.00 30.72 388 THR B CA 1
ATOM 6599 C C . THR B 1 388 ? -12.173 -28.221 -5.555 1.00 31.81 388 THR B C 1
ATOM 6600 O O . THR B 1 388 ? -11.624 -28.774 -6.500 1.00 35.49 388 THR B O 1
ATOM 6604 N N . ILE B 1 389 ? -11.565 -27.316 -4.796 1.00 31.49 389 ILE B N 1
ATOM 6605 C CA . ILE B 1 389 ? -10.163 -26.988 -5.024 1.00 35.65 389 ILE B CA 1
ATOM 6606 C C . ILE B 1 389 ? -9.296 -27.419 -3.837 1.00 34.80 389 ILE B C 1
ATOM 6607 O O . ILE B 1 389 ? -9.629 -27.189 -2.676 1.00 29.70 389 ILE B O 1
ATOM 6612 N N . VAL B 1 390 ? -8.179 -28.062 -4.152 1.00 36.06 390 VAL B N 1
ATOM 6613 C CA . VAL B 1 390 ? -7.288 -28.613 -3.143 1.00 37.06 390 VAL B CA 1
ATOM 6614 C C . VAL B 1 390 ? -5.907 -27.988 -3.288 1.00 38.75 390 VAL B C 1
ATOM 6615 O O . VAL B 1 390 ? -5.268 -28.134 -4.331 1.00 42.46 390 VAL B O 1
ATOM 6619 N N . SER B 1 391 ? -5.439 -27.303 -2.249 1.00 33.07 391 SER B N 1
ATOM 6620 C CA . SER B 1 391 ? -4.145 -26.635 -2.332 1.00 38.39 391 SER B CA 1
ATOM 6621 C C . SER B 1 391 ? -3.502 -26.341 -0.977 1.00 41.94 391 SER B C 1
ATOM 6622 O O . SER B 1 391 ? -4.165 -26.358 0.063 1.00 38.58 391 SER B O 1
ATOM 6625 N N . GLN B 1 392 ? -2.202 -26.063 -1.014 1.00 38.37 392 GLN B N 1
ATOM 6626 C CA . GLN B 1 392 ? -1.433 -25.755 0.182 1.00 41.65 392 GLN B CA 1
ATOM 6627 C C . GLN B 1 392 ? -0.966 -24.294 0.231 1.00 46.11 392 GLN B C 1
ATOM 6628 O O . GLN B 1 392 ? -0.462 -23.835 1.261 1.00 43.18 392 GLN B O 1
ATOM 6634 N N . ARG B 1 393 ? -1.125 -23.570 -0.877 1.00 43.00 393 ARG B N 1
ATOM 6635 C CA . ARG B 1 393 ? -0.789 -22.147 -0.897 1.00 48.80 393 ARG B CA 1
ATOM 6636 C C . ARG B 1 393 ? -2.043 -21.306 -1.122 1.00 50.49 393 ARG B C 1
ATOM 6637 O O . ARG B 1 393 ? -2.388 -20.991 -2.263 1.00 43.90 393 ARG B O 1
ATOM 6645 N N . PRO B 1 394 ? -2.729 -20.941 -0.023 1.00 44.56 394 PRO B N 1
ATOM 6646 C CA . PRO B 1 394 ? -3.988 -20.188 -0.068 1.00 41.11 394 PRO B CA 1
ATOM 6647 C C . PRO B 1 394 ? -3.878 -18.827 -0.742 1.00 40.62 394 PRO B C 1
ATOM 6648 O O . PRO B 1 394 ? -4.746 -18.483 -1.536 1.00 43.96 394 PRO B O 1
ATOM 6652 N N . LYS B 1 395 ? -2.832 -18.067 -0.438 1.00 43.09 395 LYS B N 1
ATOM 6653 C CA . LYS B 1 395 ? -2.693 -16.722 -0.991 1.00 36.80 395 LYS B CA 1
ATOM 6654 C C . LYS B 1 395 ? -2.273 -16.774 -2.457 1.00 42.93 395 LYS B C 1
ATOM 6655 O O . LYS B 1 395 ? -2.187 -15.744 -3.127 1.00 46.29 395 LYS B O 1
ATOM 6661 N N . GLY B 1 396 ? -2.022 -17.984 -2.948 1.00 42.19 396 GLY B N 1
ATOM 6662 C CA . GLY B 1 396 ? -1.732 -18.202 -4.349 1.00 37.96 396 GLY B CA 1
ATOM 6663 C C . GLY B 1 396 ? -2.988 -18.646 -5.077 1.00 42.62 396 GLY B C 1
ATOM 6664 O O . GLY B 1 396 ? -2.924 -19.191 -6.181 1.00 43.20 396 GLY B O 1
ATOM 6665 N N . LEU B 1 397 ? -4.136 -18.429 -4.439 1.00 41.21 397 LEU B N 1
ATOM 6666 C CA . LEU B 1 397 ? -5.433 -18.707 -5.051 1.00 38.25 397 LEU B CA 1
ATOM 6667 C C . LEU B 1 397 ? -6.194 -17.397 -5.283 1.00 39.85 397 LEU B C 1
ATOM 6668 O O . LEU B 1 397 ? -6.258 -16.547 -4.398 1.00 39.69 397 LEU B O 1
ATOM 6673 N N . ASP B 1 398 ? -6.770 -17.242 -6.471 1.00 41.95 398 ASP B N 1
ATOM 6674 C CA . ASP B 1 398 ? -7.511 -16.031 -6.821 1.00 44.02 398 ASP B CA 1
ATOM 6675 C C . ASP B 1 398 ? -8.643 -15.754 -5.839 1.00 41.06 398 ASP B C 1
ATOM 6676 O O . ASP B 1 398 ? -9.403 -16.656 -5.490 1.00 43.34 398 ASP B O 1
ATOM 6681 N N . GLU B 1 399 ? -8.735 -14.504 -5.394 1.00 42.33 399 GLU B N 1
ATOM 6682 C CA . GLU B 1 399 ? -9.757 -14.061 -4.450 1.00 42.52 399 GLU B CA 1
ATOM 6683 C C . GLU B 1 399 ? -11.171 -14.346 -4.975 1.00 42.77 399 GLU B C 1
ATOM 6684 O O . GLU B 1 399 ? -12.066 -14.719 -4.216 1.00 37.15 399 GLU B O 1
ATOM 6690 N N . ASN B 1 400 ? -11.366 -14.163 -6.280 1.00 44.30 400 ASN B N 1
ATOM 6691 C CA . ASN B 1 400 ? -12.685 -14.316 -6.888 1.00 47.54 400 ASN B CA 1
ATOM 6692 C C . ASN B 1 400 ? -13.151 -15.763 -6.905 1.00 47.82 400 ASN B C 1
ATOM 6693 O O . ASN B 1 400 ? -14.348 -16.036 -6.857 1.00 51.99 400 ASN B O 1
ATOM 6698 N N . ILE B 1 401 ? -12.200 -16.685 -6.982 1.00 48.26 401 ILE B N 1
ATOM 6699 C CA . ILE B 1 401 ? -12.512 -18.106 -6.978 1.00 42.43 401 ILE B CA 1
ATOM 6700 C C . ILE B 1 401 ? -12.604 -18.657 -5.551 1.00 38.62 401 ILE B C 1
ATOM 6701 O O . ILE B 1 401 ? -13.460 -19.485 -5.254 1.00 36.63 401 ILE B O 1
ATOM 6706 N N . LEU B 1 402 ? -11.716 -18.204 -4.672 1.00 37.39 402 LEU B N 1
ATOM 6707 C CA . LEU B 1 402 ? -11.696 -18.701 -3.298 1.00 34.85 402 LEU B CA 1
ATOM 6708 C C . LEU B 1 402 ? -12.897 -18.210 -2.483 1.00 38.48 402 LEU B C 1
ATOM 6709 O O . LEU B 1 402 ? -13.415 -18.932 -1.626 1.00 37.27 402 LEU B O 1
ATOM 6714 N N . SER B 1 403 ? -13.351 -16.993 -2.766 1.00 38.87 403 SER B N 1
ATOM 6715 C CA . SER B 1 403 ? -14.465 -16.414 -2.028 1.00 32.31 403 SER B CA 1
ATOM 6716 C C . SER B 1 403 ? -15.804 -17.030 -2.452 1.00 36.71 403 SER B C 1
ATOM 6717 O O . SER B 1 403 ? -16.794 -16.918 -1.734 1.00 39.12 403 SER B O 1
ATOM 6720 N N . GLN B 1 404 ? -15.830 -17.692 -3.607 1.00 38.60 404 GLN B N 1
ATOM 6721 C CA . GLN B 1 404 ? -17.044 -18.359 -4.075 1.00 38.20 404 GLN B CA 1
ATOM 6722 C C . GLN B 1 404 ? -17.096 -19.788 -3.545 1.00 35.13 404 GLN B C 1
ATOM 6723 O O . GLN B 1 404 ? -18.094 -20.488 -3.707 1.00 37.94 404 GLN B O 1
ATOM 6729 N N . MET B 1 405 ? -16.014 -20.223 -2.914 1.00 34.09 405 MET B N 1
ATOM 6730 C CA . MET B 1 405 ? -16.020 -21.513 -2.243 1.00 34.78 405 MET B CA 1
ATOM 6731 C C . MET B 1 405 ? -16.699 -21.332 -0.889 1.00 35.90 405 MET B C 1
ATOM 6732 O O . MET B 1 405 ? -16.035 -21.071 0.110 1.00 34.89 405 MET B O 1
ATOM 6737 N N . THR B 1 406 ? -18.027 -21.448 -0.871 1.00 34.05 406 THR B N 1
ATOM 6738 C CA . THR B 1 406 ? -18.817 -21.247 0.345 1.00 33.17 406 THR B CA 1
ATOM 6739 C C . THR B 1 406 ? -18.409 -22.250 1.423 1.00 29.16 406 THR B C 1
ATOM 6740 O O . THR B 1 406 ? -18.266 -21.896 2.591 1.00 34.33 406 THR B O 1
ATOM 6744 N N . ASN B 1 407 ? -18.245 -23.507 1.031 1.00 31.92 407 ASN B N 1
ATOM 6745 C CA . ASN B 1 407 ? -17.832 -24.537 1.975 1.00 32.55 407 ASN B CA 1
ATOM 6746 C C . ASN B 1 407 ? -16.319 -24.640 2.039 1.00 32.01 407 ASN B C 1
ATOM 6747 O O . ASN B 1 407 ? -15.634 -24.579 1.018 1.00 30.40 407 ASN B O 1
ATOM 6752 N N . LYS B 1 408 ? -15.791 -24.790 3.246 1.00 32.93 408 LYS B N 1
ATOM 6753 C CA . LYS B 1 408 ? -14.348 -24.846 3.414 1.00 32.88 408 LYS B CA 1
ATOM 6754 C C . LYS B 1 408 ? -13.927 -25.847 4.481 1.00 32.91 408 LYS B C 1
ATOM 6755 O O . LYS B 1 408 ? -14.350 -25.760 5.632 1.00 37.98 408 LYS B O 1
ATOM 6761 N N . ILE B 1 409 ? -13.107 -26.813 4.078 1.00 29.10 409 ILE B N 1
ATOM 6762 C CA . ILE B 1 409 ? -12.485 -27.738 5.013 1.00 31.07 409 ILE B CA 1
ATOM 6763 C C . ILE B 1 409 ? -11.039 -27.293 5.250 1.00 35.35 409 ILE B C 1
ATOM 6764 O O . ILE B 1 409 ? -10.158 -27.539 4.426 1.00 31.46 409 ILE B O 1
ATOM 6769 N N . ILE B 1 410 ? -10.810 -26.605 6.368 1.00 35.12 410 ILE B N 1
ATOM 6770 C CA . ILE B 1 410 ? -9.501 -26.021 6.644 1.00 34.78 410 ILE B CA 1
ATOM 6771 C C . ILE B 1 410 ? -8.752 -26.792 7.707 1.00 37.38 410 ILE B C 1
ATOM 6772 O O . ILE B 1 410 ? -9.115 -26.760 8.883 1.00 39.22 410 ILE B O 1
ATOM 6777 N N . LEU B 1 411 ? -7.685 -27.462 7.293 1.00 37.69 411 LEU B N 1
ATOM 6778 C CA . LEU B 1 411 ? -6.826 -28.162 8.227 1.00 35.87 411 LEU B CA 1
ATOM 6779 C C . LEU B 1 411 ? -5.688 -27.239 8.661 1.00 39.22 411 LEU B C 1
ATOM 6780 O O . LEU B 1 411 ? -5.821 -26.017 8.614 1.00 38.04 411 LEU B O 1
ATOM 6785 N N . LYS B 1 412 ? -4.567 -27.825 9.065 1.00 42.69 412 LYS B N 1
ATOM 6786 C CA . LYS B 1 412 ? -3.511 -27.072 9.732 1.00 43.54 412 LYS B CA 1
ATOM 6787 C C . LYS B 1 412 ? -2.918 -25.950 8.879 1.00 41.64 412 LYS B C 1
ATOM 6788 O O . LYS B 1 412 ? -2.376 -26.179 7.799 1.00 39.96 412 LYS B O 1
ATOM 6794 N N . ILE B 1 413 ? -3.054 -24.732 9.390 1.00 39.57 413 ILE B N 1
ATOM 6795 C CA . ILE B 1 413 ? -2.432 -23.547 8.828 1.00 37.36 413 ILE B CA 1
ATOM 6796 C C . ILE B 1 413 ? -1.666 -22.825 9.947 1.00 39.16 413 ILE B C 1
ATOM 6797 O O . ILE B 1 413 ? -2.269 -22.455 10.953 1.00 36.77 413 ILE B O 1
ATOM 6802 N N . ILE B 1 414 ? -0.353 -22.643 9.805 1.00 34.84 414 ILE B N 1
ATOM 6803 C CA . ILE B 1 414 ? 0.394 -21.970 10.869 1.00 38.12 414 ILE B CA 1
ATOM 6804 C C . ILE B 1 414 ? 0.806 -20.537 10.506 1.00 39.07 414 ILE B C 1
ATOM 6805 O O . ILE B 1 414 ? 1.060 -19.724 11.394 1.00 42.66 414 ILE B O 1
ATOM 6810 N N . GLU B 1 415 ? 0.839 -20.217 9.215 1.00 37.45 415 GLU B N 1
ATOM 6811 C CA . GLU B 1 415 ? 1.150 -18.858 8.766 1.00 36.12 415 GLU B CA 1
ATOM 6812 C C . GLU B 1 415 ? -0.067 -17.937 8.865 1.00 38.27 415 GLU B C 1
ATOM 6813 O O . GLU B 1 415 ? -1.083 -18.181 8.218 1.00 37.50 415 GLU B O 1
ATOM 6819 N N . PRO B 1 416 ? 0.029 -16.886 9.701 1.00 40.10 416 PRO B N 1
ATOM 6820 C CA . PRO B 1 416 ? -1.097 -15.974 9.939 1.00 41.67 416 PRO B CA 1
ATOM 6821 C C . PRO B 1 416 ? -1.566 -15.244 8.675 1.00 36.70 416 PRO B C 1
ATOM 6822 O O . PRO B 1 416 ? -2.764 -14.995 8.538 1.00 35.71 416 PRO B O 1
ATOM 6826 N N . THR B 1 417 ? -0.657 -14.919 7.762 1.00 37.52 417 THR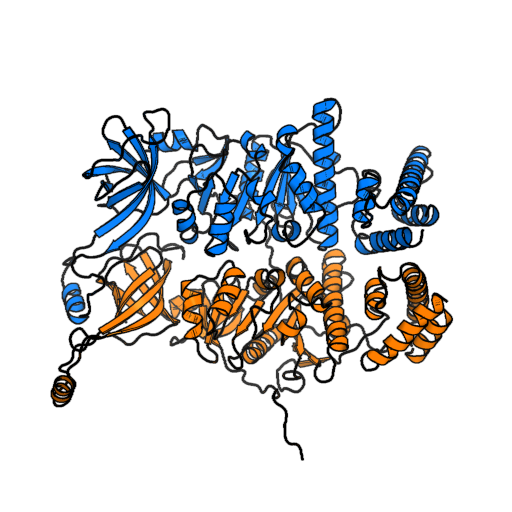 B N 1
ATOM 6827 C CA . THR B 1 417 ? -1.061 -14.265 6.518 1.00 35.75 417 THR B CA 1
ATOM 6828 C C . THR B 1 417 ? -1.871 -15.219 5.650 1.00 31.30 417 THR B C 1
ATOM 6829 O O . THR B 1 417 ? -2.727 -14.790 4.872 1.00 27.84 417 THR B O 1
ATOM 6833 N N . ASP B 1 418 ? -1.612 -16.514 5.800 1.00 36.24 418 ASP B N 1
ATOM 6834 C CA . ASP B 1 418 ? -2.426 -17.521 5.133 1.00 36.02 418 ASP B CA 1
ATOM 6835 C C . ASP B 1 418 ? -3.824 -17.538 5.752 1.00 35.33 418 ASP B C 1
ATOM 6836 O O . ASP B 1 418 ? -4.823 -17.522 5.031 1.00 32.96 418 ASP B O 1
ATOM 6841 N N . LYS B 1 419 ? -3.879 -17.532 7.085 1.00 35.44 419 LYS B N 1
ATOM 6842 C CA . LYS B 1 419 ? -5.133 -17.444 7.831 1.00 34.54 419 LYS B CA 1
ATOM 6843 C C . LYS B 1 419 ? -5.916 -16.196 7.421 1.00 32.92 419 LYS B C 1
ATOM 6844 O O . LYS B 1 419 ? -7.102 -16.262 7.091 1.00 28.91 419 LYS B O 1
ATOM 6850 N N . LYS B 1 420 ? -5.220 -15.065 7.422 1.00 32.96 420 LYS B N 1
ATOM 6851 C CA . LYS B 1 420 ? -5.787 -13.788 7.019 1.00 35.03 420 LYS B CA 1
ATOM 6852 C C . LYS B 1 420 ? -6.385 -13.862 5.612 1.00 38.69 420 LYS B C 1
ATOM 6853 O O . LYS B 1 420 ? -7.474 -13.342 5.356 1.00 37.07 420 LYS B O 1
ATOM 6859 N N . TYR B 1 421 ? -5.682 -14.539 4.710 1.00 37.56 421 TYR B N 1
ATOM 6860 C CA . TYR B 1 421 ? -6.134 -14.658 3.334 1.00 36.14 421 TYR B CA 1
ATOM 6861 C C . TYR B 1 421 ? -7.388 -15.527 3.226 1.00 38.39 421 TYR B C 1
ATOM 6862 O O . TYR B 1 421 ? -8.314 -15.201 2.479 1.00 38.73 421 TYR B O 1
ATOM 6871 N N . ILE B 1 422 ? -7.416 -16.623 3.982 1.00 34.88 422 ILE B N 1
ATOM 6872 C CA . ILE B 1 422 ? -8.574 -17.513 4.001 1.00 32.01 422 ILE B CA 1
ATOM 6873 C C . ILE B 1 422 ? -9.749 -16.813 4.667 1.00 33.36 422 ILE B C 1
ATOM 6874 O O . ILE B 1 422 ? -10.884 -16.912 4.203 1.00 30.48 422 ILE B O 1
ATOM 6879 N N . LEU B 1 423 ? -9.454 -16.064 5.727 1.00 34.26 423 LEU B N 1
ATOM 6880 C CA . LEU B 1 423 ? -10.465 -15.321 6.469 1.00 32.30 423 LEU B CA 1
ATOM 6881 C C . LEU B 1 423 ? -11.158 -14.272 5.605 1.00 37.66 423 LEU B C 1
ATOM 6882 O O . LEU B 1 423 ? -12.372 -14.104 5.677 1.00 39.22 423 LEU B O 1
ATOM 6887 N N . GLU B 1 424 ? -10.385 -13.568 4.788 1.00 36.93 424 GLU B N 1
ATOM 6888 C CA . GLU B 1 424 ? -10.944 -12.511 3.958 1.00 35.66 424 GLU B CA 1
ATOM 6889 C C . GLU B 1 424 ? -11.606 -13.058 2.693 1.00 36.06 424 GLU B C 1
ATOM 6890 O O . GLU B 1 424 ? -12.244 -12.314 1.951 1.00 40.30 424 GLU B O 1
ATOM 6896 N N . SER B 1 425 ? -11.470 -14.360 2.464 1.00 34.73 425 SER B N 1
ATOM 6897 C CA . SER B 1 425 ? -12.125 -15.012 1.331 1.00 33.01 425 SER B CA 1
ATOM 6898 C C . SER B 1 425 ? -13.289 -15.867 1.804 1.00 33.24 425 SER B C 1
ATOM 6899 O O . SER B 1 425 ? -13.903 -16.596 1.033 1.00 35.61 425 SER B O 1
ATOM 6902 N N . SER B 1 426 ? -13.591 -15.776 3.089 1.00 35.22 426 SER B N 1
ATOM 6903 C CA . SER B 1 426 ? -14.733 -16.479 3.638 1.00 34.98 426 SER B CA 1
ATOM 6904 C C . SER B 1 426 ? -15.708 -15.459 4.191 1.00 35.51 426 SER B C 1
ATOM 6905 O O . SER B 1 426 ? -15.300 -14.383 4.620 1.00 38.11 426 SER B O 1
ATOM 6908 N N . ASP B 1 427 ? -16.994 -15.773 4.144 1.00 33.18 427 ASP B N 1
ATOM 6909 C CA . ASP B 1 427 ? -17.995 -14.911 4.760 1.00 39.16 427 ASP B CA 1
ATOM 6910 C C . ASP B 1 427 ? -18.577 -15.559 6.018 1.00 40.90 427 ASP B C 1
ATOM 6911 O O . ASP B 1 427 ? -19.393 -14.959 6.717 1.00 40.59 427 ASP B O 1
ATOM 6916 N N . ASN B 1 428 ? -18.128 -16.775 6.316 1.00 38.92 428 ASN B N 1
ATOM 6917 C CA . ASN B 1 428 ? -18.670 -17.542 7.432 1.00 41.50 428 ASN B CA 1
ATOM 6918 C C . ASN B 1 428 ? -17.585 -18.130 8.339 1.00 40.46 428 ASN B C 1
ATOM 6919 O O . ASN B 1 428 ? -17.815 -19.113 9.039 1.00 38.81 428 ASN B O 1
ATOM 6924 N N . LEU B 1 429 ? -16.401 -17.525 8.301 1.00 37.51 429 LEU B N 1
ATOM 6925 C CA . LEU B 1 429 ? -15.301 -17.912 9.177 1.00 36.92 429 LEU B CA 1
ATOM 6926 C C . LEU B 1 429 ? -15.045 -16.815 10.202 1.00 37.09 429 LEU B C 1
ATOM 6927 O O . LEU B 1 429 ? -14.916 -15.646 9.854 1.00 48.10 429 LEU B O 1
ATOM 6932 N N . SER B 1 430 ? -14.975 -17.199 11.469 1.00 39.94 430 SER B N 1
ATOM 6933 C CA . SER B 1 430 ? -14.758 -16.241 12.546 1.00 42.42 430 SER B CA 1
ATOM 6934 C C . SER B 1 430 ? -13.273 -16.124 12.867 1.00 42.99 430 SER B C 1
ATOM 6935 O O . SER B 1 430 ? -12.497 -17.048 12.622 1.00 40.20 430 SER B O 1
ATOM 6938 N N . GLU B 1 431 ? -12.887 -14.966 13.391 1.00 44.41 431 GLU B N 1
ATOM 6939 C CA . GLU B 1 431 ? -11.490 -14.651 13.645 1.00 45.34 431 GLU B CA 1
ATOM 6940 C C . GLU B 1 431 ? -10.876 -15.567 14.701 1.00 48.61 431 GLU B C 1
ATOM 6941 O O . GLU B 1 431 ? -9.706 -15.937 14.606 1.00 53.27 431 GLU B O 1
ATOM 6947 N N . ASP B 1 432 ? -11.666 -15.935 15.705 1.00 47.50 432 ASP B N 1
ATOM 6948 C CA . ASP B 1 432 ? -11.169 -16.775 16.789 1.00 52.23 432 ASP B CA 1
ATOM 6949 C C . ASP B 1 432 ? -11.045 -18.234 16.357 1.00 47.47 432 ASP B C 1
ATOM 6950 O O . ASP B 1 432 ? -10.243 -18.984 16.907 1.00 48.62 432 ASP B O 1
ATOM 6955 N N . LEU B 1 433 ? -11.833 -18.622 15.360 1.00 44.70 433 LEU B N 1
ATOM 6956 C CA . LEU B 1 433 ? -11.728 -19.952 14.776 1.00 43.72 433 LEU B CA 1
ATOM 6957 C C . LEU B 1 433 ? -10.512 -20.035 13.858 1.00 45.73 433 LEU B C 1
ATOM 6958 O O . LEU B 1 433 ? -9.814 -21.049 13.833 1.00 50.21 433 LEU B O 1
ATOM 6963 N N . ALA B 1 434 ? -10.255 -18.960 13.119 1.00 44.41 434 ALA B N 1
ATOM 6964 C CA . ALA B 1 434 ? -9.087 -18.890 12.252 1.00 42.49 434 ALA B CA 1
ATOM 6965 C C . ALA B 1 434 ? -7.813 -18.800 13.095 1.00 45.48 434 ALA B C 1
ATOM 6966 O O . ALA B 1 434 ? -6.746 -19.236 12.670 1.00 46.79 434 ALA B O 1
ATOM 6968 N N . GLU B 1 435 ? -7.944 -18.256 14.301 1.00 49.70 435 GLU B N 1
ATOM 6969 C CA . GLU B 1 435 ? -6.815 -18.120 15.220 1.00 54.76 435 GLU B CA 1
ATOM 6970 C C . GLU B 1 435 ? -6.388 -19.468 15.786 1.00 49.61 435 GLU B C 1
ATOM 6971 O O . GLU B 1 435 ? -5.290 -19.603 16.326 1.00 50.19 435 GLU B O 1
ATOM 6977 N N . GLN B 1 436 ? -7.256 -20.465 15.660 1.00 47.27 436 GLN B N 1
ATOM 6978 C CA . GLN B 1 436 ? -6.968 -21.777 16.220 1.00 49.10 436 GLN B CA 1
ATOM 6979 C C . GLN B 1 436 ? -6.588 -22.804 15.154 1.00 46.43 436 GLN B C 1
ATOM 6980 O O . GLN B 1 436 ? -6.458 -23.991 15.448 1.00 44.89 436 GLN B O 1
ATOM 6986 N N . LEU B 1 437 ? -6.381 -22.337 13.926 1.00 45.35 437 LEU B N 1
ATOM 6987 C CA . LEU B 1 437 ? -5.995 -23.209 12.816 1.00 43.50 437 LEU B CA 1
ATOM 6988 C C . LEU B 1 437 ? -4.595 -23.799 12.992 1.00 43.03 437 LEU B C 1
ATOM 6989 O O . LEU B 1 437 ? -4.278 -24.844 12.426 1.00 42.13 437 LEU B O 1
ATOM 6994 N N . SER B 1 438 ? -3.760 -23.122 13.775 1.00 45.68 438 SER B N 1
ATOM 6995 C CA . SER B 1 438 ? -2.381 -23.553 13.985 1.00 43.87 438 SER B CA 1
ATOM 6996 C C . SER B 1 438 ? -2.283 -24.684 15.003 1.00 47.07 438 SER B C 1
ATOM 6997 O O . SER B 1 438 ? -1.282 -25.397 15.057 1.00 48.07 438 SER B O 1
ATOM 7000 N N . SER B 1 439 ? -3.320 -24.854 15.812 1.00 48.26 439 SER B N 1
ATOM 7001 C CA . SER B 1 439 ? -3.302 -25.917 16.809 1.00 51.70 439 SER B CA 1
ATOM 7002 C C . SER B 1 439 ? -3.913 -27.204 16.259 1.00 48.92 439 SER B C 1
ATOM 7003 O O . SER B 1 439 ? -3.981 -28.213 16.954 1.00 50.91 439 SER B O 1
ATOM 7006 N N . LEU B 1 440 ? -4.349 -27.168 15.005 1.00 46.73 440 LEU B N 1
ATOM 7007 C CA . LEU B 1 440 ? -4.879 -28.363 14.356 1.00 48.89 440 LEU B CA 1
ATOM 7008 C C . LEU B 1 440 ? -3.759 -29.361 14.067 1.00 48.39 440 LEU B C 1
ATOM 7009 O O . LEU B 1 440 ? -2.603 -28.982 13.894 1.00 49.48 440 LEU B O 1
ATOM 7014 N N . ASP B 1 441 ? -4.108 -30.641 14.028 1.00 48.38 441 ASP B N 1
ATOM 7015 C CA . ASP B 1 441 ? -3.136 -31.689 13.745 1.00 49.16 441 ASP B CA 1
ATOM 7016 C C . ASP B 1 441 ? -3.444 -32.380 12.428 1.00 49.55 441 ASP B C 1
ATOM 7017 O O . ASP B 1 441 ? -4.449 -32.080 11.781 1.00 55.53 441 ASP B O 1
ATOM 7022 N N . VAL B 1 442 ? -2.579 -33.310 12.039 1.00 45.39 442 VAL B N 1
ATOM 7023 C CA . VAL B 1 442 ? -2.773 -34.057 10.803 1.00 44.42 442 VAL B CA 1
ATOM 7024 C C . VAL B 1 442 ? -4.065 -34.858 10.899 1.00 44.61 442 VAL B C 1
ATOM 7025 O O . VAL B 1 442 ? -4.235 -35.682 11.794 1.00 48.04 442 VAL B O 1
ATOM 7029 N N . GLY B 1 443 ? -4.994 -34.575 9.994 1.00 44.54 443 GLY B N 1
ATOM 7030 C CA . GLY B 1 443 ? -6.275 -35.252 9.976 1.00 43.02 443 GLY B CA 1
ATOM 7031 C C . GLY B 1 443 ? -7.372 -34.448 10.636 1.00 41.95 443 GLY B C 1
ATOM 7032 O O . GLY B 1 443 ? -8.554 -34.752 10.479 1.00 41.23 443 GLY B O 1
ATOM 7033 N N . GLU B 1 444 ? -6.980 -33.412 11.372 1.00 44.38 444 GLU B N 1
ATOM 7034 C CA . GLU B 1 444 ? -7.943 -32.539 12.036 1.00 45.88 444 GLU B CA 1
ATOM 7035 C C . GLU B 1 444 ? -8.280 -31.341 11.148 1.00 41.29 444 GLU B C 1
ATOM 7036 O O . GLU B 1 444 ? -7.422 -30.861 10.406 1.00 50.05 444 GLU B O 1
ATOM 7042 N N . ALA B 1 445 ? -9.520 -30.856 11.231 1.00 35.62 445 ALA B N 1
ATOM 7043 C CA . ALA B 1 445 ? -9.968 -29.746 10.386 1.00 39.05 445 ALA B CA 1
ATOM 7044 C C . ALA B 1 445 ? -11.083 -28.901 11.011 1.00 37.72 445 ALA B C 1
ATOM 7045 O O . ALA B 1 445 ? -11.864 -29.374 11.832 1.00 34.75 445 ALA B O 1
ATOM 7047 N N . ILE B 1 446 ? -11.132 -27.635 10.611 1.00 39.84 446 ILE B N 1
ATOM 7048 C CA . ILE B 1 446 ? -12.268 -26.769 10.904 1.00 39.72 446 ILE B CA 1
ATOM 7049 C C . ILE B 1 446 ? -13.151 -26.698 9.654 1.00 40.76 446 ILE B C 1
ATOM 7050 O O . ILE B 1 446 ? -12.710 -26.264 8.590 1.00 39.08 446 ILE B O 1
ATOM 7055 N N . ILE B 1 447 ? -14.394 -27.147 9.783 1.00 39.71 447 ILE B N 1
ATOM 7056 C CA . ILE B 1 447 ? -15.290 -27.245 8.638 1.00 36.41 447 ILE B CA 1
ATOM 7057 C C . ILE B 1 447 ? -16.404 -26.208 8.704 1.00 36.36 447 ILE B C 1
ATOM 7058 O O . ILE B 1 447 ? -17.174 -26.167 9.662 1.00 37.22 447 ILE B O 1
ATOM 7063 N N . ILE B 1 448 ? -16.464 -25.349 7.691 1.00 39.04 448 ILE B N 1
ATOM 7064 C CA . ILE B 1 448 ? -17.490 -24.313 7.616 1.00 39.26 448 ILE B CA 1
ATOM 7065 C C . ILE B 1 448 ? -18.259 -24.402 6.296 1.00 37.37 448 ILE B C 1
ATOM 7066 O O . ILE B 1 448 ? -17.810 -25.054 5.355 1.00 38.34 448 ILE B O 1
ATOM 7071 N N . GLY B 1 449 ? -19.417 -23.751 6.234 1.00 38.12 449 GLY B N 1
ATOM 7072 C CA . GLY B 1 449 ? -20.256 -23.791 5.047 1.00 39.76 449 GLY B CA 1
ATOM 7073 C C . GLY B 1 449 ? -21.625 -24.401 5.299 1.00 42.98 449 GLY B C 1
ATOM 7074 O O . GLY B 1 449 ? -21.977 -24.699 6.440 1.00 44.59 449 GLY B O 1
ATOM 7075 N N . LYS B 1 450 ? -22.404 -24.575 4.233 1.00 44.08 450 LYS B N 1
ATOM 7076 C CA . LYS B 1 450 ? -23.744 -25.154 4.346 1.00 47.71 450 LYS B CA 1
ATOM 7077 C C . LYS B 1 450 ? -23.715 -26.675 4.432 1.00 44.93 450 LYS B C 1
ATOM 7078 O O . LYS B 1 450 ? -24.751 -27.313 4.611 1.00 48.00 450 LYS B O 1
ATOM 7084 N N . ILE B 1 451 ? -22.527 -27.254 4.297 1.00 43.94 451 ILE B N 1
ATOM 7085 C CA . ILE B 1 451 ? -22.365 -28.694 4.432 1.00 44.25 451 ILE B CA 1
ATOM 7086 C C . ILE B 1 451 ? -22.518 -29.102 5.894 1.00 45.39 451 ILE B C 1
ATOM 7087 O O . ILE B 1 451 ? -22.690 -30.280 6.214 1.00 42.26 451 ILE B O 1
ATOM 7092 N N . VAL B 1 452 ? -22.433 -28.115 6.779 1.00 43.34 452 VAL B N 1
ATOM 7093 C CA . VAL B 1 452 ? -22.656 -28.340 8.196 1.00 42.64 452 VAL B CA 1
ATOM 7094 C C . VAL B 1 452 ? -23.716 -27.375 8.727 1.00 42.54 452 VAL B C 1
ATOM 7095 O O . VAL B 1 452 ? -23.986 -26.336 8.121 1.00 39.85 452 VAL B O 1
ATOM 7099 N N . LYS B 1 453 ? -24.331 -27.738 9.849 1.00 41.09 453 LYS B N 1
ATOM 7100 C CA . LYS B 1 453 ? -25.320 -26.882 10.494 1.00 43.91 453 LYS B CA 1
ATOM 7101 C C . LYS B 1 453 ? -24.613 -25.866 11.393 1.00 39.61 453 LYS B C 1
ATOM 7102 O O . LYS B 1 453 ? -25.085 -24.747 11.574 1.00 36.61 453 LYS B O 1
ATOM 7108 N N . LEU B 1 454 ? -23.491 -26.286 11.971 1.00 39.19 454 LEU B N 1
ATOM 7109 C CA . LEU B 1 454 ? -22.647 -25.426 12.794 1.00 39.91 454 LEU B CA 1
ATOM 7110 C C . LEU B 1 454 ? -21.180 -25.685 12.473 1.00 39.27 454 LEU B C 1
ATOM 7111 O O . LEU B 1 454 ? -20.840 -26.783 12.026 1.00 38.31 454 LEU B O 1
ATOM 7116 N N . PRO B 1 455 ? -20.309 -24.680 12.698 1.00 36.36 455 PRO B N 1
ATOM 7117 C CA . PRO B 1 455 ? -18.860 -24.835 12.527 1.00 34.78 455 PRO B CA 1
ATOM 7118 C C . PRO B 1 455 ? -18.347 -26.048 13.275 1.00 34.75 455 PRO B C 1
ATOM 7119 O O . PRO B 1 455 ? -18.594 -26.172 14.470 1.00 41.15 455 PRO B O 1
ATOM 7123 N N . ALA B 1 456 ? -17.649 -26.933 12.575 1.00 34.29 456 ALA B N 1
ATOM 7124 C CA . ALA B 1 456 ? -17.266 -28.215 13.139 1.00 35.60 456 ALA B CA 1
ATOM 7125 C C . ALA B 1 456 ? -15.753 -28.409 13.227 1.00 37.81 456 ALA B C 1
ATOM 7126 O O . ALA B 1 456 ? -15.033 -28.242 12.243 1.00 37.14 456 ALA B O 1
ATOM 7128 N N . VAL B 1 457 ? -15.274 -28.725 14.424 1.00 40.86 457 VAL B N 1
ATOM 7129 C CA . VAL B 1 457 ? -13.896 -29.176 14.597 1.00 40.21 457 VAL B CA 1
ATOM 7130 C C . VAL B 1 457 ? -13.897 -30.705 14.549 1.00 41.63 457 VAL B C 1
ATOM 7131 O O . VAL B 1 457 ? -14.477 -31.368 15.408 1.00 39.27 457 VAL B O 1
ATOM 7135 N N . VAL B 1 458 ? -13.250 -31.261 13.532 1.00 39.61 458 VAL B N 1
ATOM 7136 C CA . VAL B 1 458 ? -13.456 -32.659 13.187 1.00 39.21 458 VAL B CA 1
ATOM 7137 C C . VAL B 1 458 ? -12.157 -33.438 13.043 1.00 41.47 458 VAL B C 1
ATOM 7138 O O . VAL B 1 458 ? -11.150 -32.906 12.583 1.00 41.15 458 VAL B O 1
ATOM 7142 N N . LYS B 1 459 ? -12.182 -34.696 13.476 1.00 43.76 459 LYS B N 1
ATOM 7143 C CA . LYS B 1 459 ? -11.141 -35.650 13.123 1.00 43.55 459 LYS B CA 1
ATOM 7144 C C . LYS B 1 459 ? -11.556 -36.421 11.871 1.00 41.70 459 LYS B C 1
ATOM 7145 O O . LYS B 1 459 ? -12.496 -37.213 11.908 1.00 45.56 459 LYS B O 1
ATOM 7151 N N . ILE B 1 460 ? -10.856 -36.185 10.765 1.00 38.05 460 ILE B N 1
ATOM 7152 C CA . ILE B 1 460 ? -11.208 -36.808 9.491 1.00 43.66 460 ILE B CA 1
ATOM 7153 C C . ILE B 1 460 ? -10.734 -38.256 9.446 1.00 43.27 460 ILE B C 1
ATOM 7154 O O . ILE B 1 460 ? -9.599 -38.555 9.821 1.00 46.47 460 ILE B O 1
ATOM 7159 N N . ASP B 1 461 ? -11.608 -39.153 8.997 1.00 40.96 461 ASP B N 1
ATOM 7160 C CA . ASP B 1 461 ? -11.273 -40.575 8.914 1.00 46.30 461 ASP B CA 1
ATOM 7161 C C . ASP B 1 461 ? -10.095 -40.825 7.988 1.00 46.67 461 ASP B C 1
ATOM 7162 O O . ASP B 1 461 ? -9.953 -40.165 6.959 1.00 45.74 461 ASP B O 1
ATOM 7167 N N . MET B 1 462 ? -9.268 -41.802 8.342 1.00 47.00 462 MET B N 1
ATOM 7168 C CA . MET B 1 462 ? -8.169 -42.195 7.475 1.00 50.07 462 MET B CA 1
ATOM 7169 C C . MET B 1 462 ? -8.719 -43.048 6.330 1.00 46.77 462 MET B C 1
ATOM 7170 O O . MET B 1 462 ? -9.474 -43.994 6.557 1.00 50.74 462 MET B O 1
ATOM 7175 N N . PHE B 1 463 ? -8.386 -42.668 5.101 1.00 43.95 463 PHE B N 1
ATOM 7176 C CA . PHE B 1 463 ? -8.785 -43.424 3.918 1.00 49.25 463 PHE B CA 1
ATOM 7177 C C . PHE B 1 463 ? -8.322 -44.880 4.031 1.00 51.59 463 PHE B C 1
ATOM 7178 O O . PHE B 1 463 ? -7.120 -45.153 4.083 1.00 52.49 463 PHE B O 1
ATOM 7186 N N . GLU B 1 464 ? -9.280 -45.799 4.093 1.00 54.01 464 GLU B N 1
ATOM 7187 C CA . GLU B 1 464 ? -8.987 -47.225 4.280 1.00 60.28 464 GLU B CA 1
ATOM 7188 C C . GLU B 1 464 ? -8.286 -47.885 3.092 1.00 61.33 464 GLU B C 1
ATOM 7189 O O . GLU B 1 464 ? -7.823 -49.019 3.194 1.00 63.68 464 GLU B O 1
ATOM 7195 N N . GLY B 1 465 ? -8.222 -47.183 1.966 1.00 61.33 465 GLY B N 1
ATOM 7196 C CA . GLY B 1 465 ? -7.535 -47.702 0.800 1.00 58.54 465 GLY B CA 1
ATOM 7197 C C . GLY B 1 465 ? -6.061 -47.337 0.786 1.00 59.89 465 GLY B C 1
ATOM 7198 O O . GLY B 1 465 ? -5.434 -47.221 1.841 1.00 57.46 465 GLY B O 1
ATOM 7199 N N . LYS B 1 466 ? -5.517 -47.128 -0.411 1.00 63.07 466 LYS B N 1
ATOM 7200 C CA . LYS B 1 466 ? -4.094 -46.841 -0.582 1.00 59.20 466 LYS B CA 1
ATOM 7201 C C . LYS B 1 466 ? -3.834 -45.966 -1.798 1.00 57.64 466 LYS B C 1
ATOM 7202 O O . LYS B 1 466 ? -3.900 -46.431 -2.935 1.00 59.61 466 LYS B O 1
ATOM 7208 N N . LEU B 1 467 ? -3.547 -44.693 -1.555 1.00 58.75 467 LEU B N 1
ATOM 7209 C CA . LEU B 1 467 ? -3.196 -43.782 -2.630 1.00 55.86 467 LEU B CA 1
ATOM 7210 C C . LEU B 1 467 ? -1.738 -43.968 -3.009 1.00 57.23 467 LEU B C 1
ATOM 7211 O O . LEU B 1 467 ? -0.893 -44.207 -2.146 1.00 57.96 467 LEU B O 1
ATOM 7216 N N . LEU B 1 468 ? -1.440 -43.846 -4.298 1.00 58.06 468 LEU B N 1
ATOM 7217 C CA . LEU B 1 468 ? -0.065 -43.962 -4.759 1.00 56.31 468 LEU B CA 1
ATOM 7218 C C . LEU B 1 468 ? 0.758 -42.788 -4.218 1.00 54.66 468 LEU B C 1
ATOM 7219 O O . LEU B 1 468 ? 0.248 -41.675 -4.087 1.00 53.94 468 LEU B O 1
ATOM 7224 N N . GLY B 1 469 ? 2.019 -43.037 -3.881 1.00 54.17 469 GLY B N 1
ATOM 7225 C CA . GLY B 1 469 ? 2.896 -41.984 -3.394 1.00 54.25 469 GLY B CA 1
ATOM 7226 C C . GLY B 1 469 ? 3.110 -40.855 -4.392 1.00 50.91 469 GLY B C 1
ATOM 7227 O O . GLY B 1 469 ? 2.952 -41.038 -5.601 1.00 50.46 469 GLY B O 1
ATOM 7228 N N . SER B 1 470 ? 3.474 -39.682 -3.878 1.00 49.35 470 SER B N 1
ATOM 7229 C CA . SER B 1 470 ? 3.680 -38.495 -4.707 1.00 45.92 470 SER B CA 1
ATOM 7230 C C . SER B 1 470 ? 5.153 -38.157 -4.872 1.00 47.27 470 SER B C 1
ATOM 7231 O O . SER B 1 470 ? 5.544 -37.475 -5.821 1.00 57.67 470 SER B O 1
ATOM 7234 N N . ASP B 1 471 ? 5.969 -38.616 -3.933 1.00 45.21 471 ASP B N 1
ATOM 7235 C CA . ASP B 1 471 ? 7.398 -38.368 -3.987 1.00 44.70 471 ASP B CA 1
ATOM 7236 C C . ASP B 1 471 ? 8.114 -39.482 -4.735 1.00 45.54 471 ASP B C 1
ATOM 7237 O O . ASP B 1 471 ? 8.038 -40.645 -4.348 1.00 50.38 471 ASP B O 1
ATOM 7242 N N . PRO B 1 472 ? 8.812 -39.127 -5.821 1.00 47.88 472 PRO B N 1
ATOM 7243 C CA . PRO B 1 472 ? 9.558 -40.099 -6.622 1.00 45.12 472 PRO B CA 1
ATOM 7244 C C . PRO B 1 472 ? 10.930 -40.432 -6.053 1.00 47.12 472 PRO B C 1
ATOM 7245 O O . PRO B 1 472 ? 11.427 -39.730 -5.176 1.00 48.41 472 PRO B O 1
ATOM 7249 N N . ASP B 1 473 ? 11.543 -41.492 -6.566 1.00 50.25 473 ASP B N 1
ATOM 7250 C CA . ASP B 1 473 ? 12.908 -41.836 -6.189 1.00 56.38 473 ASP B CA 1
ATOM 7251 C C . ASP B 1 473 ? 13.883 -40.818 -6.784 1.00 50.48 473 ASP B C 1
ATOM 7252 O O . ASP B 1 473 ? 14.004 -40.700 -8.004 1.00 49.45 473 ASP B O 1
ATOM 7257 N N . MET B 1 474 ? 14.581 -40.085 -5.925 1.00 47.93 474 MET B N 1
ATOM 7258 C CA . MET B 1 474 ? 15.498 -39.055 -6.400 1.00 50.78 474 MET B CA 1
ATOM 7259 C C . MET B 1 474 ? 16.929 -39.584 -6.550 1.00 49.89 474 MET B C 1
ATOM 7260 O O . MET B 1 474 ? 17.879 -38.814 -6.696 1.00 44.16 474 MET B O 1
ATOM 7265 N N . ILE B 1 475 ? 17.072 -40.905 -6.552 1.00 51.28 475 ILE B N 1
ATOM 7266 C CA . ILE B 1 475 ? 18.373 -41.523 -6.767 1.00 54.47 475 ILE B CA 1
ATOM 7267 C C . ILE B 1 475 ? 18.380 -42.369 -8.039 1.00 57.98 475 ILE B C 1
ATOM 7268 O O . ILE B 1 475 ? 19.224 -42.174 -8.914 1.00 54.69 475 ILE B O 1
ATOM 7273 N N . GLY B 1 476 ? 17.427 -43.292 -8.146 1.00 64.09 476 GLY B N 1
ATOM 7274 C CA . GLY B 1 476 ? 17.326 -44.161 -9.306 1.00 63.09 476 GLY B CA 1
ATOM 7275 C C . GLY B 1 476 ? 17.998 -45.500 -9.059 1.00 72.34 476 GLY B C 1
ATOM 7276 O O . GLY B 1 476 ? 18.416 -45.797 -7.938 1.00 69.14 476 GLY B O 1
ATOM 7277 N N . GLU B 1 477 ? 18.098 -46.312 -10.107 1.00 82.58 477 GLU B N 1
ATOM 7278 C CA . GLU B 1 477 ? 18.813 -47.583 -10.032 1.00 83.27 477 GLU B CA 1
ATOM 7279 C C . GLU B 1 477 ? 19.472 -47.915 -11.368 1.00 83.78 477 GLU B C 1
ATOM 7280 O O . GLU B 1 477 ? 20.658 -48.243 -11.424 1.00 85.90 477 GLU B O 1
#